Protein AF-0000000065997116 (afdb_homodimer)

Radius of gyration: 37.15 Å; Cα contacts (8 Å, |Δi|>4): 1733; chains: 2; bounding box: 70×119×76 Å

Nearest PDB structures (foldseek):
  5eg1-assembly1_B  TM=9.580E-01  e=3.374E-72  Escherichia coli
  8px9-assembly1_B  TM=9.576E-01  e=9.985E-71  Escherichia coli
  8px9-assembly1_A  TM=9.586E-01  e=5.080E-69  Escherichia coli
  7wiw-assembly1_A  TM=8.448E-01  e=1.495E-23  Mycobacterium tuberculosis H37Rv
  7zdk-assembly1_C  TM=7.207E-01  e=1.790E-24  Escherichia coli K-12

Sequence (1160 aa):
MERKQKNSLFNYIYSLMDVRGKFLFFSMLFITSLSSIIISISPLILAKITDLLSGSLSNFSYEYLVLLACLYMFCVISNKASVFLFMILQSSLRINMQKKMSLKYLRELYNENITNLSKNNAGYTTQSLNQASNDIYILVRNVSQNILSPVIQLISTIVVVLSTKDWFSAGVFFLYILVFVIFNTRLTGSLASLRKHSMDITLNSYSLLSDTVDNMIAAKKNNALRLISERYEDALTQENNAQKKYWLLSSKVLLLNSLLAVILFGSVFIYNILGVLNGVVSIGHFIMITSYIILLSTPVENIGALLSEIRQSMSSLAGFIQRHAENKATSPSIPFLNMERKLNLSIRELSFSYSDDKKILNSVSLDLFTGKMYSLTGPSGSGKSTLVKIISGYYKNYFGDIYLNDISLRNISDEDLNDAIYYLTQDDYIFMDTLRFNLRLANYDASENEIFKVLKLANLSVVNNEPVSLDTHLINRGNNYSGGQKQRISLARLFLRKPAIIIIDEATSALDYINESEILSSIRTHFPDALIINISHRINLLECSDCVYVLNEGNIVASGHFRDLMVSNEYISGLASVTEMERKQKNSLFNYIYSLMDVRGKFLFFSMLFITSLSSIIISISPLILAKITDLLSGSLSNFSYEYLVLLACLYMFCVISNKASVFLFMILQSSLRINMQKKMSLKYLRELYNENITNLSKNNAGYTTQSLNQASNDIYILVRNVSQNILSPVIQLISTIVVVLSTKDWFSAGVFFLYILVFVIFNTRLTGSLASLRKHSMDITLNSYSLLSDTVDNMIAAKKNNALRLISERYEDALTQENNAQKKYWLLSSKVLLLNSLLAVILFGSVFIYNILGVLNGVVSIGHFIMITSYIILLSTPVENIGALLSEIRQSMSSLAGFIQRHAENKATSPSIPFLNMERKLNLSIRELSFSYSDDKKILNSVSLDLFTGKMYSLTGPSGSGKSTLVKIISGYYKNYFGDIYLNDISLRNISDEDLNDAIYYLTQDDYIFMDTLRFNLRLANYDASENEIFKVLKLANLSVVNNEPVSLDTHLINRGNNYSGGQKQRISLARLFLRKPAIIIIDEATSALDYINESEILSSIRTHFPDALIINISHRINLLECSDCVYVLNEGNIVASGHFRDLMVSNEYISGLASVTE

Foldseek 3Di:
DVVVLQVVLVVVLVVLADPVLVVLLVVLLVLLLVLLLLLLCLLVLQLVLVCLVVCVDVDNDPVVNVVSVVSNVVSVVSNVVSVVSNVVSLVVSLVSSLVSVVVVLVVLLVQFALVVVVVDDPQLSVVLSVLLSVLSSLCSPCVRNLPSSLVSNLVSNLVVLVVVVNPLLSVLSVVLVVCLVVLLVVLLVVLLVLVLVLVVLVSVLSVLVVVCVVCVVVCVVVVPPVVSVVVSVVSVVVSVVSVVVSVVSVVVSLVVSLVSLCVSLVVVLVVVVVCVVVVNDPPSSSSSSVVSSVVSNPSSSCVSVSSSSSSNSSVSNSVVVVVSVVRRDPQQAPPPPPPDLWWKKWFFQKWDDPDPPDILAGGETDTFGWLFEEEEEEDPSLCVVVVVCVQLPSDDPIPGFMDTPNHTPSNHDNVVSCLAEQEQEQQQDDDQFFLLVLLCVLPVPDDPVLLCVLCVLLVNQDDPNDGDDRRDGQHDSSPVDDSSNSLSSSSSSCLVSSHQEYEAECSCVVPDPVSVVSNVVSVCVSNSGHTYYYYDLDLVSLQPGQKYFYGGSNYTDDMDHLVVCCPVPPVSVVSVVVVD/DVVVLVVVLVVVLVVLADPVLVVLLVVLLVLLLVLLLLLLCLLVLQLVLVCLVVCVDVDNDPVVNVVSVVSNVVSVVSNVVSVVSNVVSLVVNLVSSLVSVVVVLVVLLVQFALVVVVVDDPQLSVVLSVLLSVLSSLCSPCVRNLPSSLVSNLVSNLVVLVVVVNPLLSVLSVVLVVCLVVLLVVLLVVLLVLVLVLVVLVSVLSVLVVVCVVCVVVCVVVVPPVVSVVVSVVSVVVSVVSVVVSVVSVVVSLVVSLVSLCVSLVVVLVVVVVCVVVVNDPPSSSSSSVVSSVVSNPSSSCVSVSSSSSSNSSVSNSVVVVVSVVRRDPQQAPDDCVPDLWWKKWFFQKWDDPDPPDILAGGETDTFGWLFEEEEEEDPSLCVVVVVCVQLPSDDPIPGFMDTPNHTPSNHDNVVSCLAEQEQEQQQDDDQFFLLVLLCVLPVPDDPVLLCVLCVLLVNQDDPNDGDDRRDTQHDSNPVDDSSNSLSSSSSSCLVSSHQEYEAECSCVVPDPVSVVSNVVSVCVSSSGHGYYYYDLDPVSLQPGQKYFYGGSNYGDDMDRLVVCCPVPDVSVVSVVVVD

Solvent-accessible surface area (backbone atoms only — not comparable to full-atom values): 58710 Å² total; per-residue (Å²): 110,72,62,64,50,45,54,51,45,52,50,48,56,51,66,45,38,51,76,70,36,49,50,38,51,53,50,41,51,47,45,39,49,52,27,24,46,44,46,42,47,32,33,57,42,51,13,54,52,44,23,46,72,71,54,72,41,83,81,77,46,73,67,58,52,54,50,43,53,52,52,38,51,47,27,53,51,47,36,51,52,35,51,36,52,38,52,55,38,50,49,56,41,47,49,52,32,44,48,48,47,54,53,50,48,51,52,47,58,64,43,33,42,56,68,58,53,70,67,55,49,31,54,55,53,44,50,51,49,51,47,41,45,49,25,52,46,47,49,60,48,41,46,49,56,56,42,47,24,47,52,46,24,53,53,39,37,38,52,55,37,46,72,71,72,38,61,65,54,27,48,48,55,50,47,48,51,52,51,48,52,54,52,39,59,58,52,24,51,58,45,21,52,37,44,48,53,28,49,52,43,44,52,49,39,47,49,53,48,26,44,45,53,69,35,39,66,56,33,51,51,33,65,22,58,67,62,55,48,50,57,49,48,52,41,45,50,54,31,43,53,36,44,50,55,38,50,51,52,51,36,47,51,44,46,51,52,44,49,51,48,51,52,52,51,46,50,44,52,53,50,40,54,54,28,38,76,73,64,76,39,52,72,12,55,42,49,21,53,52,45,48,50,61,66,50,51,60,55,60,60,51,37,50,63,47,50,19,48,45,51,33,30,50,50,51,41,42,50,56,50,48,62,53,60,72,38,58,57,83,65,60,66,43,79,59,67,85,67,62,61,66,42,30,42,40,37,43,45,28,27,34,46,92,50,96,82,49,73,44,31,53,52,34,64,48,79,46,50,47,45,37,37,36,25,42,30,60,57,74,85,14,34,66,68,58,52,53,35,38,75,67,61,57,50,82,81,55,46,61,46,44,23,51,61,89,40,50,56,84,52,40,17,66,65,44,47,29,54,36,35,41,77,41,49,64,70,74,78,49,57,67,36,29,45,46,59,58,45,28,36,41,32,78,80,64,47,69,68,56,50,53,52,28,24,49,74,37,68,49,47,52,51,95,89,30,72,60,54,55,74,43,68,33,39,74,72,29,65,83,46,53,72,51,55,46,42,26,51,54,45,22,25,48,62,63,47,64,40,20,28,40,34,35,43,49,45,46,68,70,40,41,69,71,55,36,55,50,50,54,50,48,49,45,68,74,39,55,47,24,19,34,40,35,38,50,88,48,64,63,60,39,61,71,24,70,30,31,36,31,31,48,83,15,27,74,78,46,73,41,42,45,76,62,35,40,75,74,32,69,68,48,28,50,56,51,54,62,52,103,110,70,63,63,50,44,54,52,45,53,50,48,57,52,66,46,38,51,76,68,36,48,51,38,50,53,49,39,51,46,42,40,51,52,29,22,46,45,45,43,48,32,36,58,43,50,13,54,52,44,24,45,72,70,56,73,40,83,80,77,45,73,68,58,51,53,51,44,51,50,51,38,49,47,26,54,52,46,38,50,52,35,53,36,52,36,50,53,39,48,50,56,41,47,49,52,32,43,49,48,47,53,54,50,48,52,53,49,59,63,43,32,44,56,69,58,54,70,68,55,48,32,55,56,53,44,52,50,49,52,48,42,46,48,26,51,44,46,48,60,48,42,46,48,56,57,43,45,23,48,52,45,23,52,53,40,37,38,53,53,38,46,73,71,70,38,62,66,55,27,48,47,53,49,47,48,52,52,51,48,52,55,51,39,60,59,52,26,51,59,46,20,52,37,44,49,54,29,48,53,43,44,51,49,41,47,49,52,48,28,45,46,51,68,35,39,67,55,34,51,52,35,66,21,60,67,60,56,48,51,56,50,49,52,41,45,50,54,32,43,53,36,44,49,54,37,50,53,52,50,37,50,50,44,44,52,52,45,50,50,47,52,54,52,50,46,50,44,51,54,50,39,54,54,28,38,75,73,64,75,40,52,72,13,56,41,48,21,54,51,44,46,50,59,65,51,51,58,55,59,61,50,38,51,64,47,49,19,48,45,50,34,30,51,49,52,40,43,50,56,50,50,62,52,62,71,38,58,56,82,65,60,61,50,62,79,69,78,60,60,62,64,40,30,42,38,36,44,44,30,26,35,47,94,50,96,83,49,74,45,31,53,53,34,64,49,80,46,52,47,45,37,38,36,25,42,32,58,58,73,86,14,34,67,69,58,52,52,35,38,76,66,61,58,49,80,82,56,46,61,48,45,23,51,63,89,41,49,55,85,52,44,14,68,65,46,46,29,55,36,36,42,76,42,49,64,71,74,78,46,57,66,37,27,45,47,58,59,45,28,36,39,32,78,79,62,47,69,68,56,50,53,53,28,25,50,73,37,67,49,46,51,52,93,89,31,73,59,53,55,74,42,68,32,39,71,72,29,64,83,46,53,73,52,54,44,42,28,51,56,46,21,25,49,62,62,47,63,40,20,29,39,35,35,44,50,45,46,68,70,39,42,70,70,55,37,54,50,49,53,49,48,49,48,69,74,39,55,46,23,19,33,40,34,37,50,89,48,63,62,60,39,61,72,24,70,30,32,37,33,31,48,82,13,29,73,78,46,73,39,40,46,76,62,35,41,75,73,32,67,68,48,31,50,56,49,53,62,54,103

InterPro domains:
  IPR003439 ABC transporter-like, ATP-binding domain [PF00005] (361-509)
  IPR003439 ABC transporter-like, ATP-binding domain [PS50893] (345-578)
  IPR003593 AAA+ ATPase domain [SM00382] (370-555)
  IPR011527 ABC transporter type 1, transmembrane domain [PF00664] (29-300)
  IPR011527 ABC transporter type 1, transmembrane domain [PS50929] (28-312)
  IPR017871 ABC transporter-like, conserved site [PS00211] (481-495)
  IPR027417 P-loop containing nucleoside triphosphate hydrolase [G3DSA:3.40.50.300] (336-580)
  IPR027417 P-loop containing nucleoside triphosphate hydrolase [SSF52540] (340-574)
  IPR036640 ABC transporter type 1, transmembrane domain superfamily [G3DSA:1.20.1560.10] (1-322)
  IPR036640 ABC transporter type 1, transmembrane domain superfamily [SSF90123] (21-494)
  IPR039421 Type 1 protein exporter [PTHR43394] (10-571)

Structure (mmCIF, N/CA/C/O backbone):
data_AF-0000000065997116-model_v1
#
loop_
_entity.id
_entity.type
_entity.pdbx_description
1 polymer 'Microcin-J25 export ATP-binding/permease protein McjD'
#
loop_
_atom_site.group_PDB
_atom_site.id
_atom_site.type_symbol
_atom_site.label_atom_id
_atom_site.label_alt_id
_atom_site.label_comp_id
_atom_site.label_asym_id
_atom_site.label_entity_id
_atom_site.label_seq_id
_atom_site.pdbx_PDB_ins_code
_atom_site.Cartn_x
_atom_site.Cartn_y
_atom_site.Cartn_z
_atom_site.occupancy
_atom_site.B_iso_or_equiv
_atom_site.auth_seq_id
_atom_site.auth_comp_id
_atom_site.auth_asym_id
_atom_site.auth_atom_id
_atom_site.pdbx_PDB_model_num
ATOM 1 N N . MET A 1 1 ? -11.977 -22.016 19.656 1 42.31 1 MET A N 1
ATOM 2 C CA . MET A 1 1 ? -11.719 -20.672 19.156 1 42.31 1 MET A CA 1
ATOM 3 C C . MET A 1 1 ? -11.445 -20.688 17.656 1 42.31 1 MET A C 1
ATOM 5 O O . MET A 1 1 ? -11.977 -19.844 16.922 1 42.31 1 MET A O 1
ATOM 9 N N . GLU A 1 2 ? -10.695 -21.781 17.266 1 50.84 2 GLU A N 1
ATOM 10 C CA . GLU A 1 2 ? -10.352 -21.844 15.852 1 50.84 2 GLU A CA 1
ATOM 11 C C . GLU A 1 2 ? -11.57 -22.234 15.008 1 50.84 2 GLU A C 1
ATOM 13 O O . GLU A 1 2 ? -11.75 -21.734 13.898 1 50.84 2 GLU A O 1
ATOM 18 N N . ARG A 1 3 ? -12.523 -23.031 15.594 1 48.16 3 ARG A N 1
ATOM 19 C CA . ARG A 1 3 ? -13.703 -23.469 14.852 1 48.16 3 ARG A CA 1
ATOM 20 C C . ARG A 1 3 ? -14.703 -22.312 14.695 1 48.16 3 ARG A C 1
ATOM 22 O O . ARG A 1 3 ? -15.305 -22.156 13.633 1 48.16 3 ARG A O 1
ATOM 29 N N . LYS A 1 4 ? -14.938 -21.641 15.719 1 53.38 4 LYS A N 1
ATOM 30 C CA . LYS A 1 4 ? -15.859 -20.5 15.68 1 53.38 4 LYS A CA 1
ATOM 31 C C . LYS A 1 4 ? -15.383 -19.438 14.711 1 53.38 4 LYS A C 1
ATOM 33 O O . LYS A 1 4 ? -16.188 -18.828 13.992 1 53.38 4 LYS A O 1
ATOM 38 N N . GLN A 1 5 ? -14.016 -19.312 14.648 1 59.69 5 GLN A N 1
ATOM 39 C CA . GLN A 1 5 ? -13.438 -18.359 13.719 1 59.69 5 GLN A CA 1
ATOM 40 C C . GLN A 1 5 ? -13.602 -18.812 12.273 1 59.69 5 GLN A C 1
ATOM 42 O O . GLN A 1 5 ? -13.828 -18 11.383 1 59.69 5 GLN A O 1
ATOM 47 N N . LYS A 1 6 ? -13.711 -20.062 12.172 1 58.47 6 LYS A N 1
ATOM 48 C CA . LYS A 1 6 ? -13.844 -20.656 10.836 1 58.47 6 LYS A CA 1
ATOM 49 C C . LYS A 1 6 ? -15.266 -20.5 10.312 1 58.47 6 LYS A C 1
ATOM 51 O O . LYS A 1 6 ? -15.469 -20.172 9.141 1 58.47 6 LYS A O 1
ATOM 56 N N . ASN A 1 7 ? -16.062 -20.812 11.109 1 59.94 7 ASN A N 1
ATOM 57 C CA . ASN A 1 7 ? -17.469 -20.672 10.719 1 59.94 7 ASN A CA 1
ATOM 58 C C . ASN A 1 7 ? -17.812 -19.219 10.398 1 59.94 7 ASN A C 1
ATOM 60 O O . ASN A 1 7 ? -18.562 -18.953 9.461 1 59.94 7 ASN A O 1
ATOM 64 N N . SER A 1 8 ? -17.156 -18.438 11.125 1 70.44 8 SER A N 1
ATOM 65 C CA . SER A 1 8 ? -17.406 -17.016 10.891 1 70.44 8 SER A CA 1
ATOM 66 C C . SER A 1 8 ? -16.828 -16.562 9.555 1 70.44 8 SER A C 1
ATOM 68 O O . SER A 1 8 ? -17.438 -15.773 8.836 1 70.44 8 SER A O 1
ATOM 70 N N . LEU A 1 9 ? -15.758 -17.297 9.188 1 78.06 9 LEU A N 1
ATOM 71 C CA . LEU A 1 9 ? -15.109 -16.938 7.93 1 78.06 9 LEU A CA 1
ATOM 72 C C . LEU A 1 9 ? -15.922 -17.422 6.738 1 78.06 9 LEU A C 1
ATOM 74 O O . LEU A 1 9 ? -16.125 -16.672 5.77 1 78.06 9 LEU A O 1
ATOM 78 N N . PHE A 1 10 ? -16.422 -18.625 6.875 1 77.94 10 PHE A N 1
ATOM 79 C CA . PHE A 1 10 ? -17.219 -19.188 5.789 1 77.94 10 PHE A CA 1
ATOM 80 C C . PHE A 1 10 ? -18.516 -18.406 5.605 1 77.94 10 PHE A C 1
ATOM 82 O O . PHE A 1 10 ? -18.938 -18.156 4.477 1 77.94 10 PHE A O 1
ATOM 89 N N . ASN A 1 11 ? -19.031 -18.047 6.707 1 77.56 11 ASN A N 1
ATOM 90 C CA . ASN A 1 11 ? -20.25 -17.25 6.645 1 77.56 11 ASN A CA 1
ATOM 91 C C . ASN A 1 11 ? -20.016 -15.875 6.039 1 77.56 11 ASN A C 1
ATOM 93 O O . ASN A 1 11 ? -20.844 -15.359 5.297 1 77.56 11 ASN A O 1
ATOM 97 N N . TYR A 1 12 ? -18.875 -15.445 6.309 1 81.19 12 TYR A N 1
ATOM 98 C CA . TYR A 1 12 ? -18.531 -14.148 5.746 1 81.19 12 TYR A CA 1
ATOM 99 C C . TYR A 1 12 ? -18.344 -14.242 4.238 1 81.19 12 TYR A C 1
ATOM 101 O O . TYR A 1 12 ? -18.875 -13.422 3.486 1 81.19 12 TYR A O 1
ATOM 109 N N . ILE A 1 13 ? -17.688 -15.258 3.842 1 82.5 13 ILE A N 1
ATOM 110 C CA . ILE A 1 13 ? -17.438 -15.438 2.414 1 82.5 13 ILE A CA 1
ATOM 111 C C . ILE A 1 13 ? -18.766 -15.703 1.696 1 82.5 13 ILE A C 1
ATOM 113 O O . ILE A 1 13 ? -19 -15.188 0.603 1 82.5 13 ILE A O 1
ATOM 117 N N . TYR A 1 14 ? -19.547 -16.438 2.428 1 81.69 14 TYR A N 1
ATOM 118 C CA . TYR A 1 14 ? -20.859 -16.766 1.867 1 81.69 14 TYR A CA 1
ATOM 119 C C . TYR A 1 14 ? -21.734 -15.531 1.771 1 81.69 14 TYR A C 1
ATOM 121 O O . TYR A 1 14 ? -22.531 -15.391 0.839 1 81.69 14 TYR A O 1
ATOM 129 N N . SER A 1 15 ? -21.562 -14.633 2.639 1 82.75 15 SER A N 1
ATOM 130 C CA . SER A 1 15 ? -22.359 -13.414 2.645 1 82.75 15 SER A CA 1
ATOM 131 C C . SER A 1 15 ? -21.922 -12.461 1.532 1 82.75 15 SER A C 1
ATOM 133 O O . SER A 1 15 ? -22.688 -11.602 1.109 1 82.75 15 SER A O 1
ATOM 135 N N . LEU A 1 16 ? -20.703 -12.664 1.066 1 85.44 16 LEU A N 1
ATOM 136 C CA . LEU A 1 16 ? -20.188 -11.805 0.005 1 85.44 16 LEU A CA 1
ATOM 137 C C . LEU A 1 16 ? -20.719 -12.242 -1.354 1 85.44 16 LEU A C 1
ATOM 139 O O . LEU A 1 16 ? -20.594 -11.516 -2.342 1 85.44 16 LEU A O 1
ATOM 143 N N . MET A 1 17 ? -21.312 -13.438 -1.32 1 86.94 17 MET A N 1
ATOM 144 C CA . MET A 1 17 ? -21.797 -13.977 -2.588 1 86.94 17 MET A CA 1
ATOM 145 C C . MET A 1 17 ? -23.297 -13.719 -2.742 1 86.94 17 MET A C 1
ATOM 147 O O . MET A 1 17 ? -24.078 -14.055 -1.853 1 86.94 17 MET A O 1
ATOM 151 N N . ASP A 1 18 ? -23.672 -13.062 -3.752 1 84.69 18 ASP A N 1
ATOM 152 C CA . ASP A 1 18 ? -25.078 -12.898 -4.078 1 84.69 18 ASP A CA 1
ATOM 153 C C . ASP A 1 18 ? -25.656 -14.188 -4.664 1 84.69 18 ASP A C 1
ATOM 155 O O . ASP A 1 18 ? -24.969 -15.203 -4.742 1 84.69 18 ASP A O 1
ATOM 159 N N . VAL A 1 19 ? -26.938 -14.203 -5.078 1 85 19 VAL A N 1
ATOM 160 C CA . VAL A 1 19 ? -27.594 -15.375 -5.637 1 85 19 VAL A CA 1
ATOM 161 C C . VAL A 1 19 ? -26.859 -15.828 -6.898 1 85 19 VAL A C 1
ATOM 163 O O . VAL A 1 19 ? -26.609 -17.016 -7.086 1 85 19 VAL A O 1
ATOM 166 N N . ARG A 1 20 ? -26.5 -14.938 -7.688 1 86.19 20 ARG A N 1
ATOM 167 C CA . ARG A 1 20 ? -25.734 -15.258 -8.898 1 86.19 20 ARG A CA 1
ATOM 168 C C . ARG A 1 20 ? -24.359 -15.797 -8.547 1 86.19 20 ARG A C 1
ATOM 170 O O . ARG A 1 20 ? -23.859 -16.703 -9.211 1 86.19 20 ARG A O 1
ATOM 177 N N . GLY A 1 21 ? -23.781 -15.227 -7.484 1 88.12 21 GLY A N 1
ATOM 178 C CA . GLY A 1 21 ? -22.484 -15.68 -7.039 1 88.12 21 GLY A CA 1
ATOM 179 C C . GLY A 1 21 ? -22.5 -17.094 -6.492 1 88.12 21 GLY A C 1
ATOM 180 O O . GLY A 1 21 ? -21.578 -17.875 -6.754 1 88.12 21 GLY A O 1
ATOM 181 N N . LYS A 1 22 ? -23.562 -17.422 -5.809 1 88.5 22 LYS A N 1
ATOM 182 C CA . LYS A 1 22 ? -23.672 -18.781 -5.281 1 88.5 22 LYS A CA 1
ATOM 183 C C . LYS A 1 22 ? -23.812 -19.797 -6.41 1 88.5 22 LYS A C 1
ATOM 185 O O . LYS A 1 22 ? -23.234 -20.875 -6.352 1 88.5 22 LYS A O 1
ATOM 190 N N . PHE A 1 23 ? -24.562 -19.328 -7.391 1 90.19 23 PHE A N 1
ATOM 191 C CA . PHE A 1 23 ? -24.719 -20.188 -8.547 1 90.19 23 PHE A CA 1
ATOM 192 C C . PHE A 1 23 ? -23.375 -20.406 -9.25 1 90.19 23 PHE A C 1
ATOM 194 O O . PHE A 1 23 ? -23.047 -21.531 -9.648 1 90.19 23 PHE A O 1
ATOM 201 N N . LEU A 1 24 ? -22.641 -19.344 -9.352 1 90.5 24 LEU A N 1
ATOM 202 C CA . LEU A 1 24 ? -21.328 -19.438 -9.992 1 90.5 24 LEU A CA 1
ATOM 203 C C . LEU A 1 24 ? -20.391 -20.312 -9.172 1 90.5 24 LEU A C 1
ATOM 205 O O . LEU A 1 24 ? -19.609 -21.078 -9.734 1 90.5 24 LEU A O 1
ATOM 209 N N . PHE A 1 25 ? -20.516 -20.219 -7.949 1 89.19 25 PHE A N 1
ATOM 210 C CA . PHE A 1 25 ? -19.656 -20.984 -7.055 1 89.19 25 PHE A CA 1
ATOM 211 C C . PHE A 1 25 ? -19.938 -22.469 -7.156 1 89.19 25 PHE A C 1
ATOM 213 O O . PHE A 1 25 ? -19.016 -23.281 -7.34 1 89.19 25 PHE A O 1
ATOM 220 N N . PHE A 1 26 ? -21.188 -22.891 -7.145 1 88.94 26 PHE A N 1
ATOM 221 C CA . PHE A 1 26 ? -21.547 -24.297 -7.199 1 88.94 26 PHE A CA 1
ATOM 222 C C . PHE A 1 26 ? -21.328 -24.859 -8.602 1 88.94 26 PHE A C 1
ATOM 224 O O . PHE A 1 26 ? -20.969 -26.031 -8.758 1 88.94 26 PHE A O 1
ATOM 231 N N . SER A 1 27 ? -21.516 -23.969 -9.539 1 90.88 27 SER A N 1
ATOM 232 C CA . SER A 1 27 ? -21.25 -24.391 -10.906 1 90.88 27 SER A CA 1
ATOM 233 C C . SER A 1 27 ? -19.75 -24.656 -11.109 1 90.88 27 SER A C 1
ATOM 235 O O . SER A 1 27 ? -19.375 -25.609 -11.812 1 90.88 27 SER A O 1
ATOM 237 N N . MET A 1 28 ? -19 -23.859 -10.484 1 90.25 28 MET A N 1
ATOM 238 C CA . MET A 1 28 ? -17.547 -24.047 -10.578 1 90.25 28 MET A CA 1
ATOM 239 C C . MET A 1 28 ? -17.125 -25.359 -9.914 1 90.25 28 MET A C 1
ATOM 241 O O . MET A 1 28 ? -16.328 -26.109 -10.469 1 90.25 28 MET A O 1
ATOM 245 N N . LEU A 1 29 ? -17.688 -25.641 -8.781 1 89.62 29 LEU A N 1
ATOM 246 C CA . LEU A 1 29 ? -17.359 -26.875 -8.055 1 89.62 29 LEU A CA 1
ATOM 247 C C . LEU A 1 29 ? -17.828 -28.094 -8.828 1 89.62 29 LEU A C 1
ATOM 249 O O . LEU A 1 29 ? -17.141 -29.109 -8.883 1 89.62 29 LEU A O 1
ATOM 253 N N . PHE A 1 30 ? -18.938 -27.906 -9.445 1 91.5 30 PHE A N 1
ATOM 254 C CA . PHE A 1 30 ? -19.5 -29.016 -10.203 1 91.5 30 PHE A CA 1
ATOM 255 C C . PHE A 1 30 ? -18.672 -29.328 -11.438 1 91.5 30 PHE A C 1
ATOM 257 O O . PHE A 1 30 ? -18.359 -30.484 -11.711 1 91.5 30 PHE A O 1
ATOM 264 N N . ILE A 1 31 ? -18.297 -28.312 -12.094 1 91.62 31 ILE A N 1
ATOM 265 C CA . ILE A 1 31 ? -17.547 -28.5 -13.328 1 91.62 31 ILE A CA 1
ATOM 266 C C . ILE A 1 31 ? -16.172 -29.094 -13 1 91.62 31 ILE A C 1
ATOM 268 O O . ILE A 1 31 ? -15.688 -29.984 -13.711 1 91.62 31 ILE A O 1
ATOM 272 N N . THR A 1 32 ? -15.578 -28.656 -11.938 1 88.38 32 THR A N 1
ATOM 273 C CA . THR A 1 32 ? -14.258 -29.156 -11.562 1 88.38 32 THR A CA 1
ATOM 274 C C . THR A 1 32 ? -14.344 -30.594 -11.094 1 88.38 32 THR A C 1
ATOM 276 O O . THR A 1 32 ? -13.484 -31.422 -11.43 1 88.38 32 THR A O 1
ATOM 279 N N . SER A 1 33 ? -15.367 -30.938 -10.367 1 90.5 33 SER A N 1
ATOM 280 C CA . SER A 1 33 ? -15.547 -32.312 -9.883 1 90.5 33 SER A CA 1
ATOM 281 C C . SER A 1 33 ? -15.82 -33.281 -11.031 1 90.5 33 SER A C 1
ATOM 283 O O . SER A 1 33 ? -15.219 -34.344 -11.102 1 90.5 33 SER A O 1
ATOM 285 N N . LEU A 1 34 ? -16.641 -32.781 -11.914 1 91.19 34 LEU A N 1
ATOM 286 C CA . LEU A 1 34 ? -16.984 -33.625 -13.047 1 91.19 34 LEU A CA 1
ATOM 287 C C . LEU A 1 34 ? -15.781 -33.875 -13.953 1 91.19 34 LEU A C 1
ATOM 289 O O . LEU A 1 34 ? -15.555 -34.969 -14.422 1 91.19 34 LEU A O 1
ATOM 293 N N . SER A 1 35 ? -15.055 -32.844 -14.125 1 90.44 35 SER A N 1
ATOM 294 C CA . SER A 1 35 ? -13.883 -32.938 -14.977 1 90.44 35 SER A CA 1
ATOM 295 C C . SER A 1 35 ? -12.82 -33.844 -14.352 1 90.44 35 SER A C 1
ATOM 297 O O . SER A 1 35 ? -12.133 -34.594 -15.047 1 90.44 35 SER A O 1
ATOM 299 N N . SER A 1 36 ? -12.703 -33.781 -13.016 1 88.62 36 SER A N 1
ATOM 300 C CA . SER A 1 36 ? -11.734 -34.625 -12.32 1 88.62 36 SER A CA 1
ATOM 301 C C . SER A 1 36 ? -12.109 -36.094 -12.398 1 88.62 36 SER A C 1
ATOM 303 O O . SER A 1 36 ? -11.242 -36.969 -12.562 1 88.62 36 SER A O 1
ATOM 305 N N . ILE A 1 37 ? -13.344 -36.375 -12.367 1 91.38 37 ILE A N 1
ATOM 306 C CA . ILE A 1 37 ? -13.812 -37.75 -12.453 1 91.38 37 ILE A CA 1
ATOM 307 C C . ILE A 1 37 ? -13.594 -38.281 -13.867 1 91.38 37 ILE A C 1
ATOM 309 O O . ILE A 1 37 ? -13.102 -39.406 -14.047 1 91.38 37 ILE A O 1
ATOM 313 N N . ILE A 1 38 ? -13.875 -37.469 -14.836 1 91.19 38 ILE A N 1
ATOM 314 C CA . ILE A 1 38 ? -13.773 -37.875 -16.234 1 91.19 38 ILE A CA 1
ATOM 315 C C . ILE A 1 38 ? -12.312 -38.156 -16.594 1 91.19 38 ILE A C 1
ATOM 317 O O . ILE A 1 38 ? -11.992 -39.156 -17.234 1 91.19 38 ILE A O 1
ATOM 321 N N . ILE A 1 39 ? -11.398 -37.344 -16.094 1 87.12 39 ILE A N 1
ATOM 322 C CA . ILE A 1 39 ? -9.984 -37.469 -16.438 1 87.12 39 ILE A CA 1
ATOM 323 C C . ILE A 1 39 ? -9.398 -38.688 -15.758 1 87.12 39 ILE A C 1
ATOM 325 O O . ILE A 1 39 ? -8.492 -39.344 -16.297 1 87.12 39 ILE A O 1
ATOM 329 N N . SER A 1 40 ? -9.961 -39.062 -14.625 1 89.06 40 SER A N 1
ATOM 330 C CA . SER A 1 40 ? -9.469 -40.219 -13.891 1 89.06 40 SER A CA 1
ATOM 331 C C . SER A 1 40 ? -9.812 -41.5 -14.602 1 89.06 40 SER A C 1
ATOM 333 O O . SER A 1 40 ? -9.203 -42.562 -14.336 1 89.06 40 SER A O 1
ATOM 335 N N . ILE A 1 41 ? -10.711 -41.438 -15.531 1 91.56 41 ILE A N 1
ATOM 336 C CA . ILE A 1 41 ? -11.109 -42.656 -16.266 1 91.56 41 ILE A CA 1
ATOM 337 C C . ILE A 1 41 ? -10.211 -42.844 -17.484 1 91.56 41 ILE A C 1
ATOM 339 O O . ILE A 1 41 ? -10.125 -43.938 -18.031 1 91.56 41 ILE A O 1
ATOM 343 N N . SER A 1 42 ? -9.422 -41.844 -17.844 1 89.56 42 SER A N 1
ATOM 344 C CA . SER A 1 42 ? -8.656 -41.875 -19.078 1 89.56 42 SER A CA 1
ATOM 345 C C . SER A 1 42 ? -7.578 -42.938 -19.062 1 89.56 42 SER A C 1
ATOM 347 O O . SER A 1 42 ? -7.371 -43.656 -20.047 1 89.56 42 SER A O 1
ATOM 349 N N . PRO A 1 43 ? -6.883 -43.156 -17.922 1 88 43 PRO A N 1
ATOM 350 C CA . PRO A 1 43 ? -5.863 -44.219 -17.938 1 88 43 PRO A CA 1
ATOM 351 C C . PRO A 1 43 ? -6.457 -45.594 -18.109 1 88 43 PRO A C 1
ATOM 353 O O . PRO A 1 43 ? -5.805 -46.469 -18.672 1 88 43 PRO A O 1
ATOM 356 N N . LEU A 1 44 ? -7.688 -45.844 -17.672 1 89.94 44 LEU A N 1
ATOM 357 C CA . LEU A 1 44 ? -8.352 -47.125 -17.875 1 89.94 44 LEU A CA 1
ATOM 358 C C . LEU A 1 44 ? -8.625 -47.375 -19.359 1 89.94 44 LEU A C 1
ATOM 360 O O . LEU A 1 44 ? -8.477 -48.5 -19.844 1 89.94 44 LEU A O 1
ATOM 364 N N . ILE A 1 45 ? -9.016 -46.312 -20 1 90.81 45 ILE A N 1
ATOM 365 C CA . ILE A 1 45 ? -9.273 -46.406 -21.438 1 90.81 45 ILE A CA 1
ATOM 366 C C . ILE A 1 45 ? -7.969 -46.688 -22.172 1 90.81 45 ILE A C 1
ATOM 368 O O . ILE A 1 45 ? -7.938 -47.5 -23.094 1 90.81 45 ILE A O 1
ATOM 372 N N . LEU A 1 46 ? -6.906 -46.094 -21.703 1 89.81 46 LEU A N 1
ATOM 373 C CA . LEU A 1 46 ? -5.594 -46.344 -22.297 1 89.81 46 LEU A CA 1
ATOM 374 C C . LEU A 1 46 ? -5.152 -47.781 -22.094 1 89.81 46 LEU A C 1
ATOM 376 O O . LEU A 1 46 ? -4.512 -48.375 -22.953 1 89.81 46 LEU A O 1
ATOM 380 N N . ALA A 1 47 ? -5.457 -48.312 -20.984 1 89.44 47 ALA A N 1
ATOM 381 C CA . ALA A 1 47 ? -5.133 -49.688 -20.672 1 89.44 47 ALA A CA 1
ATOM 382 C C . ALA A 1 47 ? -5.828 -50.656 -21.641 1 89.44 47 ALA A C 1
ATOM 384 O O . ALA A 1 47 ? -5.207 -51.594 -22.156 1 89.44 47 ALA A O 1
ATOM 385 N N . LYS A 1 48 ? -7.094 -50.406 -21.891 1 88.44 48 LYS A N 1
ATOM 386 C CA . LYS A 1 48 ? -7.863 -51.25 -22.781 1 88.44 48 LYS A CA 1
ATOM 387 C C . LYS A 1 48 ? -7.352 -51.156 -24.219 1 88.44 48 LYS A C 1
ATOM 389 O O . LYS A 1 48 ? -7.309 -52.156 -24.938 1 88.44 48 LYS A O 1
ATOM 394 N N . ILE A 1 49 ? -6.949 -50 -24.562 1 89 49 ILE A N 1
ATOM 395 C CA . ILE A 1 49 ? -6.391 -49.812 -25.891 1 89 49 ILE A CA 1
ATOM 396 C C . ILE A 1 49 ? -5.09 -50.594 -26.031 1 89 49 ILE A C 1
ATOM 398 O O . ILE A 1 49 ? -4.879 -51.281 -27.031 1 89 49 ILE A O 1
ATOM 402 N N . THR A 1 50 ? -4.266 -50.531 -25.016 1 87 50 THR A N 1
ATOM 403 C CA . THR A 1 50 ? -2.969 -51.219 -25.047 1 87 50 THR A CA 1
ATOM 404 C C . THR A 1 50 ? -3.145 -52.719 -25.047 1 87 50 THR A C 1
ATOM 406 O O . THR A 1 50 ? -2.432 -53.438 -25.766 1 87 50 THR A O 1
ATOM 409 N N . ASP A 1 51 ? -4.066 -53.188 -24.281 1 87.38 51 ASP A N 1
ATOM 410 C CA . ASP A 1 51 ? -4.309 -54.625 -24.234 1 87.38 51 ASP A CA 1
ATOM 411 C C . ASP A 1 51 ? -4.848 -55.125 -25.562 1 87.38 51 ASP A C 1
ATOM 413 O O . ASP A 1 51 ? -4.52 -56.25 -26 1 87.38 51 ASP A O 1
ATOM 417 N N . LEU A 1 52 ? -5.691 -54.312 -26.219 1 86.12 52 LEU A N 1
ATOM 418 C CA . LEU A 1 52 ? -6.215 -54.688 -27.531 1 86.12 52 LEU A CA 1
ATOM 419 C C . LEU A 1 52 ? -5.102 -54.75 -28.578 1 86.12 52 LEU A C 1
ATOM 421 O O . LEU A 1 52 ? -5.07 -55.625 -29.422 1 86.12 52 LEU A O 1
ATOM 425 N N . LEU A 1 53 ? -4.18 -53.844 -28.438 1 83.88 53 LEU A N 1
ATOM 426 C CA . LEU A 1 53 ? -3.098 -53.719 -29.406 1 83.88 53 LEU A CA 1
ATOM 427 C C . LEU A 1 53 ? -2.062 -54.812 -29.188 1 83.88 53 LEU A C 1
ATOM 429 O O . LEU A 1 53 ? -1.422 -55.281 -30.125 1 83.88 53 LEU A O 1
ATOM 433 N N . SER A 1 54 ? -1.868 -55.219 -27.938 1 81.88 54 SER A N 1
ATOM 434 C CA . SER A 1 54 ? -0.874 -56.25 -27.625 1 81.88 54 SER A CA 1
ATOM 435 C C . SER A 1 54 ? -1.402 -57.625 -27.922 1 81.88 54 SER A C 1
ATOM 437 O O . SER A 1 54 ? -0.636 -58.594 -27.953 1 81.88 54 SER A O 1
ATOM 439 N N . GLY A 1 55 ? -2.623 -57.781 -28.297 1 75.62 55 GLY A N 1
ATOM 440 C CA . GLY A 1 55 ? -3.199 -59.062 -28.625 1 75.62 55 GLY A CA 1
ATOM 441 C C . GLY A 1 55 ? -3.629 -59.875 -27.406 1 75.62 55 GLY A C 1
ATOM 442 O O . GLY A 1 55 ? -3.959 -61.062 -27.5 1 75.62 55 GLY A O 1
ATOM 443 N N . SER A 1 56 ? -3.492 -59.188 -26.344 1 65.94 56 SER A N 1
ATOM 444 C CA . SER A 1 56 ? -3.863 -59.906 -25.125 1 65.94 56 SER A CA 1
ATOM 445 C C . SER A 1 56 ? -5.371 -60.125 -25.062 1 65.94 56 SER A C 1
ATOM 447 O O . SER A 1 56 ? -5.836 -61.062 -24.406 1 65.94 56 SER A O 1
ATOM 449 N N . LEU A 1 57 ? -6.035 -59.25 -25.797 1 65.06 57 LEU A N 1
ATOM 450 C CA . LEU A 1 57 ? -7.484 -59.438 -25.812 1 65.06 57 LEU A CA 1
ATOM 451 C C . LEU A 1 57 ? -7.93 -60.156 -27.078 1 65.06 57 LEU A C 1
ATOM 453 O O . LEU A 1 57 ? -7.473 -59.844 -28.188 1 65.06 57 LEU A O 1
ATOM 457 N N . SER A 1 58 ? -8.352 -61.344 -27.047 1 64.31 58 SER A N 1
ATOM 458 C CA . SER A 1 58 ? -8.727 -62.25 -28.125 1 64.31 58 SER A CA 1
ATOM 459 C C . SER A 1 58 ? -9.609 -61.562 -29.156 1 64.31 58 SER A C 1
ATOM 461 O O . SER A 1 58 ? -9.5 -61.844 -30.359 1 64.31 58 SER A O 1
ATOM 463 N N . ASN A 1 59 ? -10.516 -60.719 -28.766 1 65.56 59 ASN A N 1
ATOM 464 C CA . ASN A 1 59 ? -11.523 -60.25 -29.703 1 65.56 59 ASN A CA 1
ATOM 465 C C . ASN A 1 59 ? -11.188 -58.844 -30.219 1 65.56 59 ASN A C 1
ATOM 467 O O . ASN A 1 59 ? -11.68 -57.875 -29.672 1 65.56 59 ASN A O 1
ATOM 471 N N . PHE A 1 60 ? -10.164 -58.875 -31.25 1 74.88 60 PHE A N 1
ATOM 472 C CA . PHE A 1 60 ? -9.812 -57.594 -31.828 1 74.88 60 PHE A CA 1
ATOM 473 C C . PHE A 1 60 ? -10.898 -57.094 -32.781 1 74.88 60 PHE A C 1
ATOM 475 O O . PHE A 1 60 ? -11.289 -57.812 -33.688 1 74.88 60 PHE A O 1
ATOM 482 N N . SER A 1 61 ? -11.758 -56.094 -32.344 1 82.44 61 SER A N 1
ATOM 483 C CA . SER A 1 61 ? -12.664 -55.406 -33.25 1 82.44 61 SER A CA 1
ATOM 484 C C . SER A 1 61 ? -12.203 -53.969 -33.469 1 82.44 61 SER A C 1
ATOM 486 O O . SER A 1 61 ? -11.945 -53.219 -32.531 1 82.44 61 SER A O 1
ATOM 488 N N . TYR A 1 62 ? -11.953 -53.688 -34.781 1 83.81 62 TYR A N 1
ATOM 489 C CA . TYR A 1 62 ? -11.531 -52.344 -35.188 1 83.81 62 TYR A CA 1
ATOM 490 C C . TYR A 1 62 ? -12.492 -51.281 -34.656 1 83.81 62 TYR A C 1
ATOM 492 O O . TYR A 1 62 ? -12.078 -50.219 -34.25 1 83.81 62 TYR A O 1
ATOM 500 N N . GLU A 1 63 ? -13.75 -51.656 -34.625 1 85 63 GLU A N 1
ATOM 501 C CA . GLU A 1 63 ? -14.766 -50.719 -34.156 1 85 63 GLU A CA 1
ATOM 502 C C . GLU A 1 63 ? -14.602 -50.406 -32.688 1 85 63 GLU A C 1
ATOM 504 O O . GLU A 1 63 ? -14.742 -49.281 -32.25 1 85 63 GLU A O 1
ATOM 509 N N . TYR A 1 64 ? -14.211 -51.375 -31.984 1 86.75 64 TYR A N 1
ATOM 510 C CA . TYR A 1 64 ? -14.031 -51.219 -30.547 1 86.75 64 TYR A CA 1
ATOM 511 C C . TYR A 1 64 ? -12.805 -50.375 -30.25 1 86.75 64 TYR A C 1
ATOM 513 O O . TYR A 1 64 ? -12.836 -49.531 -29.328 1 86.75 64 TYR A O 1
ATOM 521 N N . LEU A 1 65 ? -11.844 -50.469 -31.047 1 89.06 65 LEU A N 1
ATOM 522 C CA . LEU A 1 65 ? -10.633 -49.688 -30.875 1 89.06 65 LEU A CA 1
ATOM 523 C C . LEU A 1 65 ? -10.906 -48.219 -31.188 1 89.06 65 LEU A C 1
ATOM 525 O O . LEU A 1 65 ? -10.445 -47.312 -30.453 1 89.06 65 LEU A O 1
ATOM 529 N N . VAL A 1 66 ? -11.68 -47.969 -32.25 1 87.12 66 VAL A N 1
ATOM 530 C CA . VAL A 1 66 ? -12 -46.594 -32.625 1 87.12 66 VAL A CA 1
ATOM 531 C C . VAL A 1 66 ? -12.859 -45.969 -31.531 1 87.12 66 VAL A C 1
ATOM 533 O O . VAL A 1 66 ? -12.672 -44.781 -31.188 1 87.12 66 VAL A O 1
ATOM 536 N N . LEU A 1 67 ? -13.703 -46.688 -30.969 1 89.5 67 LEU A N 1
ATOM 537 C CA . LEU A 1 67 ? -14.562 -46.188 -29.891 1 89.5 67 LEU A CA 1
ATOM 538 C C . LEU A 1 67 ? -13.75 -45.812 -28.656 1 89.5 67 LEU A C 1
ATOM 540 O O . LEU A 1 67 ? -13.969 -44.781 -28.047 1 89.5 67 LEU A O 1
ATOM 544 N N . LEU A 1 68 ? -12.812 -46.594 -28.328 1 90.75 68 LEU A N 1
ATOM 545 C CA . LEU A 1 68 ? -11.977 -46.344 -27.156 1 90.75 68 LEU A CA 1
ATOM 546 C C . LEU A 1 68 ? -11.078 -45.125 -27.391 1 90.75 68 LEU A C 1
ATOM 548 O O . LEU A 1 68 ? -10.867 -44.312 -26.469 1 90.75 68 LEU A O 1
ATOM 552 N N . ALA A 1 69 ? -10.578 -45.031 -28.594 1 89 69 ALA A N 1
ATOM 553 C CA . ALA A 1 69 ? -9.742 -43.875 -28.922 1 89 69 ALA A CA 1
ATOM 554 C C . ALA A 1 69 ? -10.547 -42.594 -28.844 1 89 69 ALA A C 1
ATOM 556 O O . ALA A 1 69 ? -10.07 -41.594 -28.312 1 89 69 ALA A O 1
ATOM 557 N N . CYS A 1 70 ? -11.758 -42.656 -29.312 1 88.25 70 CYS A N 1
ATOM 558 C CA . CYS A 1 70 ? -12.641 -41.5 -29.25 1 88.25 70 CYS A CA 1
ATOM 559 C C . CYS A 1 70 ? -13 -41.156 -27.812 1 88.25 70 CYS A C 1
ATOM 561 O O . CYS A 1 70 ? -13.078 -40 -27.438 1 88.25 70 CYS A O 1
ATOM 563 N N . LEU A 1 71 ? -13.172 -42.125 -27.016 1 90.94 71 LEU A N 1
ATOM 564 C CA . LEU A 1 71 ? -13.508 -41.906 -25.609 1 90.94 71 LEU A CA 1
ATOM 565 C C . LEU A 1 71 ? -12.328 -41.281 -24.859 1 90.94 71 LEU A C 1
ATOM 567 O O . LEU A 1 71 ? -12.523 -40.438 -23.984 1 90.94 71 LEU A O 1
ATOM 571 N N . TYR A 1 72 ? -11.141 -41.688 -25.219 1 88.62 72 TYR A N 1
ATOM 572 C CA . TYR A 1 72 ? -9.953 -41.125 -24.594 1 88.62 72 TYR A CA 1
ATOM 573 C C . TYR A 1 72 ? -9.805 -39.656 -24.953 1 88.62 72 TYR A C 1
ATOM 575 O O . TYR A 1 72 ? -9.555 -38.812 -24.094 1 88.62 72 TYR A O 1
ATOM 583 N N . MET A 1 73 ? -10.039 -39.344 -26.219 1 86.25 73 MET A N 1
ATOM 584 C CA . MET A 1 73 ? -9.945 -37.969 -26.672 1 86.25 73 MET A CA 1
ATOM 585 C C . MET A 1 73 ? -11.031 -37.125 -26.031 1 86.25 73 MET A C 1
ATOM 587 O O . MET A 1 73 ? -10.797 -35.938 -25.703 1 86.25 73 MET A O 1
ATOM 591 N N . PHE A 1 74 ? -12.125 -37.719 -25.859 1 88.38 74 PHE A N 1
ATOM 592 C CA . PHE A 1 74 ? -13.219 -37.031 -25.203 1 88.38 74 PHE A CA 1
ATOM 593 C C . PHE A 1 74 ? -12.844 -36.656 -23.766 1 88.38 74 PHE A C 1
ATOM 595 O O . PHE A 1 74 ? -13.148 -35.562 -23.281 1 88.38 74 PHE A O 1
ATOM 602 N N . CYS A 1 75 ? -12.164 -37.5 -23.047 1 88.94 75 CYS A N 1
ATOM 603 C CA . CYS A 1 75 ? -11.742 -37.25 -21.688 1 88.94 75 CYS A CA 1
ATOM 604 C C . CYS A 1 75 ? -10.75 -36.094 -21.625 1 88.94 75 CYS A C 1
ATOM 606 O O . CYS A 1 75 ? -10.852 -35.219 -20.75 1 88.94 75 CYS A O 1
ATOM 608 N N . VAL A 1 76 ? -9.914 -36.062 -22.594 1 83.75 76 VAL A N 1
ATOM 609 C CA . VAL A 1 76 ? -8.883 -35.031 -22.609 1 83.75 76 VAL A CA 1
ATOM 610 C C . VAL A 1 76 ? -9.508 -33.688 -22.969 1 83.75 76 VAL A C 1
ATOM 612 O O . VAL A 1 76 ? -9.242 -32.656 -22.312 1 83.75 76 VAL A O 1
ATOM 615 N N . ILE A 1 77 ? -10.43 -33.688 -23.969 1 86.25 77 ILE A N 1
ATOM 616 C CA . ILE A 1 77 ? -11.078 -32.469 -24.406 1 86.25 77 ILE A CA 1
ATOM 617 C C . ILE A 1 77 ? -11.969 -31.922 -23.297 1 86.25 77 ILE A C 1
ATOM 619 O O . ILE A 1 77 ? -11.992 -30.719 -23.047 1 86.25 77 ILE A O 1
ATOM 623 N N . SER A 1 78 ? -12.672 -32.812 -22.672 1 87.38 78 SER A N 1
ATOM 624 C CA . SER A 1 78 ? -13.555 -32.406 -21.594 1 87.38 78 SER A CA 1
ATOM 625 C C . SER A 1 78 ? -12.773 -31.781 -20.438 1 87.38 78 SER A C 1
ATOM 627 O O . SER A 1 78 ? -13.227 -30.812 -19.812 1 87.38 78 SER A O 1
ATOM 629 N N . ASN A 1 79 ? -11.586 -32.219 -20.188 1 86.62 79 ASN A N 1
ATOM 630 C CA . ASN A 1 79 ? -10.742 -31.672 -19.125 1 86.62 79 ASN A CA 1
ATOM 631 C C . ASN A 1 79 ? -10.266 -30.266 -19.469 1 86.62 79 ASN A C 1
ATOM 633 O O . ASN A 1 79 ? -10.32 -29.359 -18.625 1 86.62 79 ASN A O 1
ATOM 637 N N . LYS A 1 80 ? -9.875 -30.047 -20.688 1 82.62 80 LYS A N 1
ATOM 638 C CA . LYS A 1 80 ? -9.398 -28.734 -21.125 1 82.62 80 LYS A CA 1
ATOM 639 C C . LYS A 1 80 ? -10.539 -27.719 -21.156 1 82.62 80 LYS A C 1
ATOM 641 O O . LYS A 1 80 ? -10.352 -26.562 -20.766 1 82.62 80 LYS A O 1
ATOM 646 N N . ALA A 1 81 ? -11.727 -28.188 -21.578 1 85.5 81 ALA A N 1
ATOM 647 C CA . ALA A 1 81 ? -12.898 -27.328 -21.594 1 85.5 81 ALA A CA 1
ATOM 648 C C . ALA A 1 81 ? -13.312 -26.922 -20.188 1 85.5 81 ALA A C 1
ATOM 650 O O . ALA A 1 81 ? -13.742 -25.781 -19.953 1 85.5 81 ALA A O 1
ATOM 651 N N . SER A 1 82 ? -13.188 -27.859 -19.359 1 87.81 82 SER A N 1
ATOM 652 C CA . SER A 1 82 ? -13.562 -27.578 -17.969 1 87.81 82 SER A CA 1
ATOM 653 C C . SER A 1 82 ? -12.641 -26.547 -17.344 1 87.81 82 SER A C 1
ATOM 655 O O . SER A 1 82 ? -13.086 -25.703 -16.562 1 87.81 82 SER A O 1
ATOM 657 N N . VAL A 1 83 ? -11.359 -26.578 -17.672 1 82.25 83 VAL A N 1
ATOM 658 C CA . VAL A 1 83 ? -10.398 -25.609 -17.141 1 82.25 83 VAL A CA 1
ATOM 659 C C . VAL A 1 83 ? -10.734 -24.203 -17.641 1 82.25 83 VAL A C 1
ATOM 661 O O . VAL A 1 83 ? -10.68 -23.234 -16.875 1 82.25 83 VAL A O 1
ATOM 664 N N . PHE A 1 84 ? -11.117 -24.156 -18.875 1 83.75 84 PHE A N 1
ATOM 665 C CA . PHE A 1 84 ? -11.523 -22.891 -19.469 1 83.75 84 PHE A CA 1
ATOM 666 C C . PHE A 1 84 ? -12.75 -22.328 -18.766 1 83.75 84 PHE A C 1
ATOM 668 O O . PHE A 1 84 ? -12.773 -21.172 -18.359 1 83.75 84 PHE A O 1
ATOM 675 N N . LEU A 1 85 ? -13.742 -23.188 -18.641 1 87.44 85 LEU A N 1
ATOM 676 C CA . LEU A 1 85 ? -14.984 -22.75 -18.016 1 87.44 85 LEU A CA 1
ATOM 677 C C . LEU A 1 85 ? -14.742 -22.344 -16.562 1 87.44 85 LEU A C 1
ATOM 679 O O . LEU A 1 85 ? -15.344 -21.391 -16.078 1 87.44 85 LEU A O 1
ATOM 683 N N . PHE A 1 86 ? -13.883 -23.031 -15.945 1 87.81 86 PHE A N 1
ATOM 684 C CA . PHE A 1 86 ? -13.531 -22.719 -14.57 1 87.81 86 PHE A CA 1
ATOM 685 C C . PHE A 1 86 ? -12.906 -21.328 -14.469 1 87.81 86 PHE A C 1
ATOM 687 O O . PHE A 1 86 ? -13.227 -20.562 -13.562 1 87.81 86 PHE A O 1
ATOM 694 N N . MET A 1 87 ? -12.047 -21.031 -15.383 1 83.75 87 MET A N 1
ATOM 695 C CA . MET A 1 87 ? -11.352 -19.75 -15.359 1 83.75 87 MET A CA 1
ATOM 696 C C . MET A 1 87 ? -12.328 -18.594 -15.508 1 83.75 87 MET A C 1
ATOM 698 O O . MET A 1 87 ? -12.211 -17.594 -14.805 1 83.75 87 MET A O 1
ATOM 702 N N . ILE A 1 88 ? -13.344 -18.766 -16.312 1 86.62 88 ILE A N 1
ATOM 703 C CA . ILE A 1 88 ? -14.328 -17.719 -16.562 1 86.62 88 ILE A CA 1
ATOM 704 C C . ILE A 1 88 ? -15.211 -17.547 -15.328 1 86.62 88 ILE A C 1
ATOM 706 O O . ILE A 1 88 ? -15.453 -16.438 -14.875 1 86.62 88 ILE A O 1
ATOM 710 N N . LEU A 1 89 ? -15.641 -18.703 -14.82 1 89.19 89 LEU A N 1
ATOM 711 C CA . LEU A 1 89 ? -16.562 -18.656 -13.688 1 89.19 89 LEU A CA 1
ATOM 712 C C . LEU A 1 89 ? -15.867 -18.094 -12.453 1 89.19 89 LEU A C 1
ATOM 714 O O . LEU A 1 89 ? -16.438 -17.266 -11.734 1 89.19 89 LEU A O 1
ATOM 718 N N . GLN A 1 90 ? -14.672 -18.531 -12.281 1 88.69 90 GLN A N 1
ATOM 719 C CA . GLN A 1 90 ? -13.93 -18.109 -11.094 1 88.69 90 GLN A CA 1
ATOM 720 C C . GLN A 1 90 ? -13.594 -16.625 -11.148 1 88.69 90 GLN A C 1
ATOM 722 O O . GLN A 1 90 ? -13.656 -15.93 -10.133 1 88.69 90 GLN A O 1
ATOM 727 N N . SER A 1 91 ? -13.219 -16.141 -12.328 1 87.5 91 SER A N 1
ATOM 728 C CA . SER A 1 91 ? -12.883 -14.719 -12.453 1 87.5 91 SER A CA 1
ATOM 729 C C . SER A 1 91 ? -14.102 -13.836 -12.203 1 87.5 91 SER A C 1
ATOM 731 O O . SER A 1 91 ? -14 -12.82 -11.516 1 87.5 91 SER A O 1
ATOM 733 N N . SER A 1 92 ? -15.234 -14.305 -12.711 1 88 92 SER A N 1
ATOM 734 C CA . SER A 1 92 ? -16.469 -13.539 -12.531 1 88 92 SER A CA 1
ATOM 735 C C . SER A 1 92 ? -16.875 -13.508 -11.062 1 88 92 SER A C 1
ATOM 737 O O . SER A 1 92 ? -17.312 -12.469 -10.562 1 88 92 SER A O 1
ATOM 739 N N . LEU A 1 93 ? -16.719 -14.57 -10.43 1 88.75 93 LEU A N 1
ATOM 740 C CA . LEU A 1 93 ? -17.062 -14.656 -9.016 1 88.75 93 LEU A CA 1
ATOM 741 C C . LEU A 1 93 ? -16.125 -13.805 -8.18 1 88.75 93 LEU A C 1
ATOM 743 O O . LEU A 1 93 ? -16.562 -13.062 -7.297 1 88.75 93 LEU A O 1
ATOM 747 N N . ARG A 1 94 ? -14.875 -13.945 -8.461 1 86.62 94 ARG A N 1
ATOM 748 C CA . ARG A 1 94 ? -13.828 -13.273 -7.691 1 86.62 94 ARG A CA 1
ATOM 749 C C . ARG A 1 94 ? -13.984 -11.758 -7.77 1 86.62 94 ARG A C 1
ATOM 751 O O . ARG A 1 94 ? -13.922 -11.062 -6.75 1 86.62 94 ARG A O 1
ATOM 758 N N . ILE A 1 95 ? -14.195 -11.273 -8.953 1 88.06 95 ILE A N 1
ATOM 759 C CA . ILE A 1 95 ? -14.273 -9.836 -9.18 1 88.06 95 ILE A CA 1
ATOM 760 C C . ILE A 1 95 ? -15.484 -9.266 -8.445 1 88.06 95 ILE A C 1
ATOM 762 O O . ILE A 1 95 ? -15.383 -8.219 -7.797 1 88.06 95 ILE A O 1
ATOM 766 N N . ASN A 1 96 ? -16.562 -9.992 -8.469 1 87.81 96 ASN A N 1
ATOM 767 C CA . ASN A 1 96 ? -17.781 -9.531 -7.801 1 87.81 96 ASN A CA 1
ATOM 768 C C . ASN A 1 96 ? -17.625 -9.57 -6.281 1 87.81 96 ASN A C 1
ATOM 770 O O . ASN A 1 96 ? -18.094 -8.672 -5.586 1 87.81 96 ASN A O 1
ATOM 774 N N . MET A 1 97 ? -17 -10.539 -5.793 1 89.38 97 MET A N 1
ATOM 775 C CA . MET A 1 97 ? -16.781 -10.672 -4.355 1 89.38 97 MET A CA 1
ATOM 776 C C . MET A 1 97 ? -15.844 -9.594 -3.84 1 89.38 97 MET A C 1
ATOM 778 O O . MET A 1 97 ? -16.047 -9.055 -2.748 1 89.38 97 MET A O 1
ATOM 782 N N . GLN A 1 98 ? -14.852 -9.336 -4.602 1 88.94 98 GLN A N 1
ATOM 783 C CA . GLN A 1 98 ? -13.875 -8.328 -4.203 1 88.94 98 GLN A CA 1
ATOM 784 C C . GLN A 1 98 ? -14.516 -6.949 -4.109 1 88.94 98 GLN A C 1
ATOM 786 O O . GLN A 1 98 ? -14.219 -6.184 -3.191 1 88.94 98 GLN A O 1
ATOM 791 N N . LYS A 1 99 ? -15.344 -6.633 -5.105 1 89.88 99 LYS A N 1
ATOM 792 C CA . LYS A 1 99 ? -16.047 -5.348 -5.09 1 89.88 99 LYS A CA 1
ATOM 793 C C . LYS A 1 99 ? -16.938 -5.223 -3.854 1 89.88 99 LYS A C 1
ATOM 795 O O . LYS A 1 99 ? -16.891 -4.211 -3.152 1 89.88 99 LYS A O 1
ATOM 800 N N . LYS A 1 100 ? -17.656 -6.215 -3.553 1 89.88 100 LYS A N 1
ATOM 801 C CA . LYS A 1 100 ? -18.562 -6.191 -2.404 1 89.88 100 LYS A CA 1
ATOM 802 C C . LYS A 1 100 ? -17.781 -6.109 -1.096 1 89.88 100 LYS A C 1
ATOM 804 O O . LYS A 1 100 ? -18.188 -5.41 -0.166 1 89.88 100 LYS A O 1
ATOM 809 N N . MET A 1 101 ? -16.75 -6.793 -1.044 1 89 101 MET A N 1
ATOM 810 C CA . MET A 1 101 ? -15.914 -6.785 0.156 1 89 101 MET A CA 1
ATOM 811 C C . MET A 1 101 ? -15.32 -5.402 0.396 1 89 101 MET A C 1
ATOM 813 O O . MET A 1 101 ? -15.297 -4.918 1.529 1 89 101 MET A O 1
ATOM 817 N N . SER A 1 102 ? -14.812 -4.855 -0.686 1 90.5 102 SER A N 1
ATOM 818 C CA . SER A 1 102 ? -14.195 -3.537 -0.572 1 90.5 102 SER A CA 1
ATOM 819 C C . SER A 1 102 ? -15.203 -2.494 -0.097 1 90.5 102 SER A C 1
ATOM 821 O O . SER A 1 102 ? -14.883 -1.664 0.759 1 90.5 102 SER A O 1
ATOM 823 N N . LEU A 1 103 ? -16.406 -2.543 -0.609 1 91.06 103 LEU A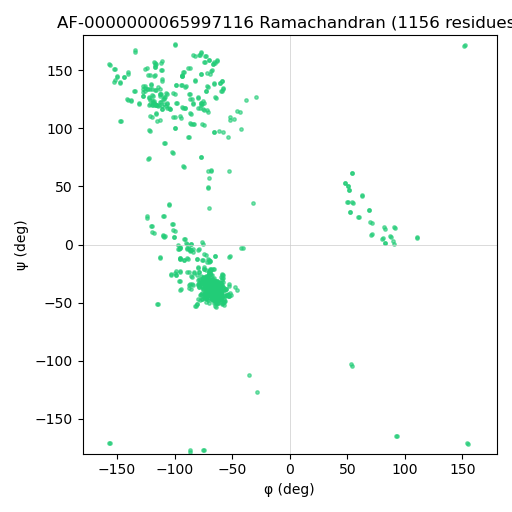 N 1
ATOM 824 C CA . LEU A 1 103 ? -17.438 -1.597 -0.215 1 91.06 103 LEU A CA 1
ATOM 825 C C . LEU A 1 103 ? -17.875 -1.837 1.227 1 91.06 103 LEU A C 1
ATOM 827 O O . LEU A 1 103 ? -18.125 -0.886 1.973 1 91.06 103 LEU A O 1
ATOM 831 N N . LYS A 1 104 ? -17.984 -3.012 1.589 1 87.88 104 LYS A N 1
ATOM 832 C CA . LYS A 1 104 ? -18.328 -3.346 2.969 1 87.88 104 LYS A CA 1
ATOM 833 C C . LYS A 1 104 ? -17.234 -2.869 3.934 1 87.88 104 LYS A C 1
ATOM 835 O O . LYS A 1 104 ? -17.547 -2.381 5.023 1 87.88 104 LYS A O 1
ATOM 840 N N . TYR A 1 105 ? -16.062 -3.039 3.508 1 86.75 105 TYR A N 1
ATOM 841 C CA . TYR A 1 105 ? -14.938 -2.602 4.324 1 86.75 105 TYR A CA 1
ATOM 842 C C . TYR A 1 105 ? -14.969 -1.093 4.531 1 86.75 105 TYR A C 1
ATOM 844 O O . TYR A 1 105 ? -14.719 -0.608 5.637 1 86.75 105 TYR A O 1
ATOM 852 N N . LEU A 1 106 ? -15.266 -0.399 3.479 1 90.06 106 LEU A N 1
ATOM 853 C CA . LEU A 1 106 ? -15.344 1.055 3.574 1 90.06 106 LEU A CA 1
ATOM 854 C C . LEU A 1 106 ? -16.422 1.478 4.57 1 90.06 106 LEU A C 1
ATOM 856 O O . LEU A 1 106 ? -16.203 2.383 5.379 1 90.06 106 LEU A O 1
ATOM 860 N N . ARG A 1 107 ? -17.469 0.859 4.539 1 89.38 107 ARG A N 1
ATOM 861 C CA . ARG A 1 107 ? -18.562 1.169 5.441 1 89.38 107 ARG A CA 1
ATOM 862 C C . ARG A 1 107 ? -18.203 0.856 6.887 1 89.38 107 ARG A C 1
ATOM 864 O O . ARG A 1 107 ? -18.562 1.598 7.801 1 89.38 107 ARG A O 1
ATOM 871 N N . GLU A 1 108 ? -17.531 -0.201 7.062 1 86.5 108 GLU A N 1
ATOM 872 C CA . GLU A 1 108 ? -17.109 -0.575 8.406 1 86.5 108 GLU A CA 1
ATOM 873 C C . GLU A 1 108 ? -16.078 0.417 8.953 1 86.5 108 GLU A C 1
ATOM 875 O O . GLU A 1 108 ? -16.094 0.75 10.141 1 86.5 108 GLU A O 1
ATOM 880 N N . LEU A 1 109 ? -15.211 0.854 8.133 1 86.75 109 LEU A N 1
ATOM 881 C CA . LEU A 1 109 ? -14.234 1.862 8.531 1 86.75 109 LEU A CA 1
ATOM 882 C C . LEU A 1 109 ? -14.93 3.162 8.93 1 86.75 109 LEU A C 1
ATOM 884 O O . LEU A 1 109 ? -14.523 3.812 9.891 1 86.75 109 LEU A O 1
ATOM 888 N N . TYR A 1 110 ? -15.875 3.469 8.133 1 90.25 110 TYR A N 1
ATOM 889 C CA . TYR A 1 110 ? -16.641 4.676 8.406 1 90.25 110 TYR A CA 1
ATOM 890 C C . TYR A 1 110 ? -17.312 4.598 9.773 1 90.25 110 TYR A C 1
ATOM 892 O O . TYR A 1 110 ? -17.422 5.602 10.484 1 90.25 110 TYR A O 1
ATOM 900 N N . ASN A 1 111 ? -17.672 3.438 10.141 1 87.31 111 ASN A N 1
ATOM 901 C CA . ASN A 1 111 ? -18.422 3.268 11.375 1 87.31 111 ASN A CA 1
ATOM 902 C C . ASN A 1 111 ? -17.5 3.064 12.57 1 87.31 111 ASN A C 1
ATOM 904 O O . ASN A 1 111 ? -17.953 2.969 13.711 1 87.31 111 ASN A O 1
ATOM 908 N N . GLU A 1 112 ? -16.266 3.078 12.375 1 85.38 112 GLU A N 1
ATOM 909 C CA . GLU A 1 112 ? -15.297 2.93 13.461 1 85.38 112 GLU A CA 1
ATOM 910 C C . GLU A 1 112 ? -15.219 4.195 14.312 1 85.38 112 GLU A C 1
ATOM 912 O O . GLU A 1 112 ? -15.547 5.285 13.844 1 85.38 112 GLU A O 1
ATOM 917 N N . ASN A 1 113 ? -14.766 3.998 15.547 1 84.62 113 ASN A N 1
ATOM 918 C CA . ASN A 1 113 ? -14.602 5.148 16.422 1 84.62 113 ASN A CA 1
ATOM 919 C C . ASN A 1 113 ? -13.484 6.066 15.953 1 84.62 113 ASN A C 1
ATOM 921 O O . ASN A 1 113 ? -12.5 5.602 15.375 1 84.62 113 ASN A O 1
ATOM 925 N N . ILE A 1 114 ? -13.648 7.305 16.25 1 85.75 114 ILE A N 1
ATOM 926 C CA . ILE A 1 114 ? -12.727 8.336 15.773 1 85.75 114 ILE A CA 1
ATOM 927 C C . ILE A 1 114 ? -11.344 8.109 16.391 1 85.75 114 ILE A C 1
ATOM 929 O O . ILE A 1 114 ? -10.328 8.336 15.727 1 85.75 114 ILE A O 1
ATOM 933 N N . THR A 1 115 ? -11.297 7.617 17.609 1 79.81 115 THR A N 1
ATOM 934 C CA . THR A 1 115 ? -10.023 7.355 18.266 1 79.81 115 THR A CA 1
ATOM 935 C C . THR A 1 115 ? -9.219 6.309 17.5 1 79.81 115 THR A C 1
ATOM 937 O O . THR A 1 115 ? -8.008 6.457 17.328 1 79.81 115 THR A O 1
ATOM 940 N N . ASN A 1 116 ? -9.922 5.352 17 1 79.88 116 ASN A N 1
ATOM 941 C CA . ASN A 1 116 ? -9.266 4.305 16.219 1 79.88 116 ASN A CA 1
ATOM 942 C C . ASN A 1 116 ? -8.906 4.789 14.828 1 79.88 116 ASN A C 1
ATOM 944 O O . ASN A 1 116 ? -7.875 4.398 14.273 1 79.88 116 ASN A O 1
ATOM 948 N N . LEU A 1 117 ? -9.758 5.586 14.32 1 81.69 117 LEU A N 1
ATOM 949 C CA . LEU A 1 117 ? -9.516 6.117 12.984 1 81.69 117 LEU A CA 1
ATOM 950 C C . LEU A 1 117 ? -8.273 6.996 12.961 1 81.69 117 LEU A C 1
ATOM 952 O O . LEU A 1 117 ? -7.559 7.043 11.961 1 81.69 117 LEU A O 1
ATOM 956 N N . SER A 1 118 ? -8.07 7.695 14.039 1 77.31 118 SER A N 1
ATOM 957 C CA . SER A 1 118 ? -6.93 8.602 14.117 1 77.31 118 SER A CA 1
ATOM 958 C C . SER A 1 118 ? -5.613 7.828 14.18 1 77.31 118 SER A C 1
ATOM 960 O O . SER A 1 118 ? -4.562 8.352 13.805 1 77.31 118 SER A O 1
ATOM 962 N N . LYS A 1 119 ? -5.703 6.59 14.578 1 73 119 LYS A N 1
ATOM 963 C CA . LYS A 1 119 ? -4.516 5.746 14.703 1 73 119 LYS A CA 1
ATOM 964 C C . LYS A 1 119 ? -4.258 4.969 13.414 1 73 119 LYS A C 1
ATOM 966 O O . LYS A 1 119 ? -3.172 4.41 13.227 1 73 119 LYS A O 1
ATOM 971 N N . ASN A 1 120 ? -5.262 4.988 12.594 1 71.5 120 ASN A N 1
ATOM 972 C CA . ASN A 1 120 ? -5.152 4.18 11.383 1 71.5 120 ASN A CA 1
ATOM 973 C C . ASN A 1 120 ? -4.172 4.793 10.391 1 71.5 120 ASN A C 1
ATOM 975 O O . ASN A 1 120 ? -4.117 6.016 10.234 1 71.5 120 ASN A O 1
ATOM 979 N N . ASN A 1 121 ? -3.314 4.012 9.883 1 72.56 121 ASN A N 1
ATOM 980 C CA . ASN A 1 121 ? -2.406 4.367 8.797 1 72.56 121 ASN A CA 1
ATOM 981 C C . ASN A 1 121 ? -2.986 3.988 7.441 1 72.56 121 ASN A C 1
ATOM 983 O O . ASN A 1 121 ? -3.377 2.84 7.223 1 72.56 121 ASN A O 1
ATOM 987 N N . ALA A 1 122 ? -3.203 5.008 6.578 1 75.88 122 ALA A N 1
ATOM 988 C CA . ALA A 1 122 ? -3.818 4.789 5.273 1 75.88 122 ALA A CA 1
ATOM 989 C C . ALA A 1 122 ? -3.074 3.715 4.484 1 75.88 122 ALA A C 1
ATOM 991 O O . ALA A 1 122 ? -3.695 2.879 3.824 1 75.88 122 ALA A O 1
ATOM 992 N N . GLY A 1 123 ? -1.769 3.797 4.535 1 68.38 123 GLY A N 1
ATOM 993 C CA . GLY A 1 123 ? -0.993 2.779 3.84 1 68.38 123 GLY A CA 1
ATOM 994 C C . GLY A 1 123 ? -1.261 1.376 4.348 1 68.38 123 GLY A C 1
ATOM 995 O O . GLY A 1 123 ? -1.465 0.453 3.555 1 68.38 123 GLY A O 1
ATOM 996 N N . TYR A 1 124 ? -1.33 1.241 5.641 1 71.69 124 TYR A N 1
ATOM 997 C CA . TYR A 1 124 ? -1.595 -0.059 6.246 1 71.69 124 TYR A CA 1
ATOM 998 C C . TYR A 1 124 ? -2.986 -0.559 5.875 1 71.69 124 TYR A C 1
ATOM 1000 O O . TYR A 1 124 ? -3.162 -1.733 5.543 1 71.69 124 TYR A O 1
ATOM 1008 N N . THR A 1 125 ? -3.93 0.311 5.996 1 78.56 125 THR A N 1
ATOM 1009 C CA . THR A 1 125 ? -5.312 -0.059 5.719 1 78.56 125 THR A CA 1
ATOM 1010 C C . THR A 1 125 ? -5.48 -0.474 4.262 1 78.56 125 THR A C 1
ATOM 1012 O O . THR A 1 125 ? -6.152 -1.466 3.965 1 78.56 125 THR A O 1
ATOM 1015 N N . THR A 1 126 ? -4.898 0.252 3.379 1 77.94 126 THR A N 1
ATOM 1016 C CA . THR A 1 126 ? -5 -0.064 1.958 1 77.94 126 THR A CA 1
ATOM 1017 C C . THR A 1 126 ? -4.301 -1.384 1.646 1 77.94 126 THR A C 1
ATOM 1019 O O . THR A 1 126 ? -4.824 -2.207 0.894 1 77.94 126 THR A O 1
ATOM 1022 N N . GLN A 1 127 ? -3.141 -1.572 2.252 1 74.56 127 GLN A N 1
ATOM 1023 C CA . GLN A 1 127 ? -2.42 -2.82 2.023 1 74.56 127 GLN A CA 1
ATOM 1024 C C . GLN A 1 127 ? -3.164 -4.004 2.633 1 74.56 127 GLN A C 1
ATOM 1026 O O . GLN A 1 127 ? -3.152 -5.105 2.074 1 74.56 127 GLN A O 1
ATOM 1031 N N . SER A 1 128 ? -3.766 -3.785 3.766 1 77.88 128 SER A N 1
ATOM 1032 C CA . SER A 1 128 ? -4.547 -4.84 4.402 1 77.88 128 SER A CA 1
ATOM 1033 C C . SER A 1 128 ? -5.723 -5.262 3.527 1 77.88 128 SER A C 1
ATOM 1035 O O . SER A 1 128 ? -6.047 -6.449 3.441 1 77.88 128 SER A O 1
ATOM 1037 N N . LEU A 1 129 ? -6.363 -4.32 2.924 1 81.75 129 LEU A N 1
ATOM 1038 C CA . LEU A 1 129 ? -7.465 -4.633 2.021 1 81.75 129 LEU A CA 1
ATOM 1039 C C . LEU A 1 129 ? -6.961 -5.367 0.782 1 81.75 129 LEU A C 1
ATOM 1041 O O . LEU A 1 129 ? -7.617 -6.289 0.295 1 81.75 129 LEU A O 1
ATOM 1045 N N . ASN A 1 130 ? -5.859 -4.902 0.271 1 78.06 130 ASN A N 1
ATOM 1046 C CA . ASN A 1 130 ? -5.266 -5.582 -0.873 1 78.06 130 ASN A CA 1
ATOM 1047 C C . ASN A 1 130 ? -4.93 -7.035 -0.548 1 78.06 130 ASN A C 1
ATOM 1049 O O . ASN A 1 130 ? -5.156 -7.93 -1.367 1 78.06 130 ASN A O 1
ATOM 1053 N N . GLN A 1 131 ? -4.457 -7.207 0.606 1 78.19 131 GLN A N 1
ATOM 1054 C CA . GLN A 1 131 ? -4.152 -8.562 1.051 1 78.19 131 GLN A CA 1
ATOM 1055 C C . GLN A 1 131 ? -5.422 -9.398 1.18 1 78.19 131 GLN A C 1
ATOM 1057 O O . GLN A 1 131 ? -5.449 -10.562 0.773 1 78.19 131 GLN A O 1
ATOM 1062 N N . ALA A 1 132 ? -6.434 -8.828 1.756 1 82.44 132 ALA A N 1
ATOM 1063 C CA . ALA A 1 132 ? -7.707 -9.531 1.896 1 82.44 132 ALA A CA 1
ATOM 1064 C C . ALA A 1 132 ? -8.273 -9.914 0.531 1 82.44 132 ALA A C 1
ATOM 1066 O O . ALA A 1 132 ? -8.844 -10.992 0.37 1 82.44 132 ALA A O 1
ATOM 1067 N N . SER A 1 133 ? -8.133 -8.953 -0.369 1 83.81 133 SER A N 1
ATOM 1068 C CA . SER A 1 133 ? -8.586 -9.227 -1.729 1 83.81 133 SER A CA 1
ATOM 1069 C C . SER A 1 133 ? -7.812 -10.383 -2.348 1 83.81 133 SER A C 1
ATOM 1071 O O . SER A 1 133 ? -8.398 -11.242 -3.006 1 83.81 133 SER A O 1
ATOM 1073 N N . ASN A 1 134 ? -6.555 -10.375 -2.141 1 80.19 134 ASN A N 1
ATOM 1074 C CA . ASN A 1 134 ? -5.723 -11.477 -2.619 1 80.19 134 ASN A CA 1
ATOM 1075 C C . ASN A 1 134 ? -6.086 -12.789 -1.938 1 80.19 134 ASN A C 1
ATOM 1077 O O . ASN A 1 134 ? -6.051 -13.852 -2.564 1 80.19 134 ASN A O 1
ATOM 1081 N N . ASP A 1 135 ? -6.402 -12.727 -0.696 1 84.06 135 ASP A N 1
ATOM 1082 C CA . ASP A 1 135 ? -6.805 -13.922 0.04 1 84.06 135 ASP A CA 1
ATOM 1083 C C . ASP A 1 135 ? -8.078 -14.531 -0.548 1 84.06 135 ASP A C 1
ATOM 1085 O O . ASP A 1 135 ? -8.195 -15.75 -0.665 1 84.06 135 ASP A O 1
ATOM 1089 N N . ILE A 1 136 ? -8.984 -13.68 -0.922 1 84.44 136 ILE A N 1
ATOM 1090 C CA . ILE A 1 136 ? -10.219 -14.156 -1.543 1 84.44 136 ILE A CA 1
ATOM 1091 C C . ILE A 1 136 ? -9.898 -14.852 -2.861 1 84.44 136 ILE A C 1
ATOM 1093 O O . ILE A 1 136 ? -10.484 -15.891 -3.18 1 84.44 136 ILE A O 1
ATOM 1097 N N . TYR A 1 137 ? -8.922 -14.336 -3.564 1 79.56 137 TYR A N 1
ATOM 1098 C CA . TYR A 1 137 ? -8.477 -14.945 -4.816 1 79.56 137 TYR A CA 1
ATOM 1099 C C . TYR A 1 137 ? -7.895 -16.328 -4.57 1 79.56 137 TYR A C 1
ATOM 1101 O O . TYR A 1 137 ? -8.258 -17.281 -5.258 1 79.56 137 TYR A O 1
ATOM 1109 N N . ILE A 1 138 ? -7.102 -16.391 -3.611 1 81.12 138 ILE A N 1
ATOM 1110 C CA . ILE A 1 138 ? -6.445 -17.656 -3.293 1 81.12 138 ILE A CA 1
ATOM 1111 C C . ILE A 1 138 ? -7.48 -18.672 -2.832 1 81.12 138 ILE A C 1
ATOM 1113 O O . ILE A 1 138 ? -7.477 -19.828 -3.283 1 81.12 138 ILE A O 1
ATOM 1117 N N . LEU A 1 139 ? -8.438 -18.281 -2.072 1 82.38 139 LEU A N 1
ATOM 1118 C CA . LEU A 1 139 ? -9.43 -19.188 -1.513 1 82.38 139 LEU A CA 1
ATOM 1119 C C . LEU A 1 139 ? -10.383 -19.688 -2.592 1 82.38 139 LEU A C 1
ATOM 1121 O O . LEU A 1 139 ? -10.695 -20.875 -2.65 1 82.38 139 LEU A O 1
ATOM 1125 N N . VAL A 1 140 ? -10.781 -18.766 -3.447 1 81.69 140 VAL A N 1
ATOM 1126 C CA . VAL A 1 140 ? -11.75 -19.141 -4.477 1 81.69 140 VAL A CA 1
ATOM 1127 C C . VAL A 1 140 ? -11.062 -20 -5.543 1 81.69 140 VAL A C 1
ATOM 1129 O O . VAL A 1 140 ? -11.586 -21.047 -5.941 1 81.69 140 VAL A O 1
ATOM 1132 N N . ARG A 1 141 ? -9.836 -19.578 -5.891 1 77.94 141 ARG A N 1
ATOM 1133 C CA . ARG A 1 141 ? -9.156 -20.25 -6.996 1 77.94 141 ARG A CA 1
ATOM 1134 C C . ARG A 1 141 ? -8.492 -21.531 -6.523 1 77.94 141 ARG A C 1
ATOM 1136 O O . ARG A 1 141 ? -8.734 -22.609 -7.082 1 77.94 141 ARG A O 1
ATOM 1143 N N . ASN A 1 142 ? -7.684 -21.438 -5.48 1 79.38 142 ASN A N 1
ATOM 1144 C CA . ASN A 1 142 ? -6.836 -22.562 -5.098 1 79.38 142 ASN A CA 1
ATOM 1145 C C . ASN A 1 142 ? -7.633 -23.656 -4.395 1 79.38 142 ASN A C 1
ATOM 1147 O O . ASN A 1 142 ? -7.367 -24.844 -4.586 1 79.38 142 ASN A O 1
ATOM 1151 N N . VAL A 1 143 ? -8.68 -23.297 -3.65 1 75.94 143 VAL A N 1
ATOM 1152 C CA . VAL A 1 143 ? -9.461 -24.312 -2.961 1 75.94 143 VAL A CA 1
ATOM 1153 C C . VAL A 1 143 ? -10.234 -25.141 -3.979 1 75.94 143 VAL A C 1
ATOM 1155 O O . VAL A 1 143 ? -10.266 -26.375 -3.891 1 75.94 143 VAL A O 1
ATOM 1158 N N . SER A 1 144 ? -10.758 -24.438 -4.949 1 77.62 144 SER A N 1
ATOM 1159 C CA . SER A 1 144 ? -11.602 -25.141 -5.91 1 77.62 144 SER A CA 1
ATOM 1160 C C . SER A 1 144 ? -10.766 -25.953 -6.891 1 77.62 144 SER A C 1
ATOM 1162 O O . SER A 1 144 ? -10.992 -27.156 -7.059 1 77.62 144 SER A O 1
ATOM 1164 N N . GLN A 1 145 ? -9.727 -25.328 -7.426 1 76.44 145 GLN A N 1
ATOM 1165 C CA . GLN A 1 145 ? -9.039 -26 -8.523 1 76.44 145 GLN A CA 1
ATOM 1166 C C . GLN A 1 145 ? -7.844 -26.797 -8.023 1 76.44 145 GLN A C 1
ATOM 1168 O O . GLN A 1 145 ? -7.598 -27.906 -8.484 1 76.44 145 GLN A O 1
ATOM 1173 N N . ASN A 1 146 ? -7.148 -26.25 -7.066 1 76.69 146 ASN A N 1
ATOM 1174 C CA . ASN A 1 146 ? -5.863 -26.844 -6.742 1 76.69 146 ASN A CA 1
ATOM 1175 C C . ASN A 1 146 ? -5.977 -27.828 -5.578 1 76.69 146 ASN A C 1
ATOM 1177 O O . ASN A 1 146 ? -5.086 -28.656 -5.363 1 76.69 146 ASN A O 1
ATOM 1181 N N . ILE A 1 147 ? -7.113 -27.828 -4.895 1 77.88 147 ILE A N 1
ATOM 1182 C CA . ILE A 1 147 ? -7.281 -28.781 -3.801 1 77.88 147 ILE A CA 1
ATOM 1183 C C . ILE A 1 147 ? -8.398 -29.766 -4.141 1 77.88 147 ILE A C 1
ATOM 1185 O O . ILE A 1 147 ? -8.172 -30.969 -4.191 1 77.88 147 ILE A O 1
ATOM 1189 N N . LEU A 1 148 ? -9.5 -29.25 -4.508 1 80.06 148 LEU A N 1
ATOM 1190 C CA . LEU A 1 148 ? -10.672 -30.078 -4.715 1 80.06 148 LEU A CA 1
ATOM 1191 C C . LEU A 1 148 ? -10.453 -31.047 -5.883 1 80.06 148 LEU A C 1
ATOM 1193 O O . LEU A 1 148 ? -10.75 -32.219 -5.773 1 80.06 148 LEU A O 1
ATOM 1197 N N . SER A 1 149 ? -9.906 -30.516 -6.898 1 81.81 149 SER A N 1
ATOM 1198 C CA . SER A 1 149 ? -9.75 -31.328 -8.102 1 81.81 149 SER A CA 1
ATOM 1199 C C . SER A 1 149 ? -8.797 -32.5 -7.871 1 81.81 149 SER A C 1
ATOM 1201 O O . SER A 1 149 ? -9.148 -33.656 -8.133 1 81.81 149 SER A O 1
ATOM 1203 N N . PRO A 1 150 ? -7.578 -32.25 -7.297 1 78.38 150 PRO A N 1
ATOM 1204 C CA . PRO A 1 150 ? -6.668 -33.375 -7.078 1 78.38 150 PRO A CA 1
ATOM 1205 C C . PRO A 1 150 ? -7.211 -34.375 -6.074 1 78.38 150 PRO A C 1
ATOM 1207 O O . PRO A 1 150 ? -6.984 -35.594 -6.223 1 78.38 150 PRO A O 1
ATOM 1210 N N . VAL A 1 151 ? -7.938 -33.969 -5.094 1 81.12 151 VAL A N 1
ATOM 1211 C CA . VAL A 1 151 ? -8.508 -34.875 -4.098 1 81.12 151 VAL A CA 1
ATOM 1212 C C . VAL A 1 151 ? -9.555 -35.75 -4.75 1 81.12 151 VAL A C 1
ATOM 1214 O O . VAL A 1 151 ? -9.562 -36.969 -4.539 1 81.12 151 VAL A O 1
ATOM 1217 N N . ILE A 1 152 ? -10.359 -35.188 -5.57 1 86.69 152 ILE A N 1
ATOM 1218 C CA . ILE A 1 152 ? -11.391 -35.938 -6.258 1 86.69 152 ILE A CA 1
ATOM 1219 C C . ILE A 1 152 ? -10.742 -36.906 -7.262 1 86.69 152 ILE A C 1
ATOM 1221 O O . ILE A 1 152 ? -11.172 -38.031 -7.418 1 86.69 152 ILE A O 1
ATOM 1225 N N . GLN A 1 153 ? -9.719 -36.406 -7.855 1 85.38 153 GLN A N 1
ATOM 1226 C CA . GLN A 1 153 ? -9.008 -37.25 -8.812 1 85.38 153 GLN A CA 1
ATOM 1227 C C . GLN A 1 153 ? -8.367 -38.438 -8.117 1 85.38 153 GLN A C 1
ATOM 1229 O O . GLN A 1 153 ? -8.383 -39.562 -8.656 1 85.38 153 GLN A O 1
ATOM 1234 N N . LEU A 1 154 ? -7.801 -38.219 -6.973 1 84.81 154 LEU A N 1
ATOM 1235 C CA . LEU A 1 154 ? -7.172 -39.281 -6.223 1 84.81 154 LEU A CA 1
ATOM 1236 C C . LEU A 1 154 ? -8.211 -40.312 -5.777 1 84.81 154 LEU A C 1
ATOM 1238 O O . LEU A 1 154 ? -7.98 -41.531 -5.891 1 84.81 154 LEU A O 1
ATOM 1242 N N . ILE A 1 155 ? -9.336 -39.844 -5.344 1 88.06 155 ILE A N 1
ATOM 1243 C CA . ILE A 1 155 ? -10.398 -40.719 -4.902 1 88.06 155 ILE A CA 1
ATOM 1244 C C . ILE A 1 155 ? -10.93 -41.531 -6.09 1 88.06 155 ILE A C 1
ATOM 1246 O O . ILE A 1 155 ? -11.117 -42.75 -5.992 1 88.06 155 ILE A O 1
ATOM 1250 N N . SER A 1 156 ? -11.125 -40.844 -7.148 1 90.06 156 SER A N 1
ATOM 1251 C CA . SER A 1 156 ? -11.617 -41.5 -8.352 1 90.06 156 SER A CA 1
ATOM 1252 C C . SER A 1 156 ? -10.625 -42.562 -8.852 1 90.06 156 SER A C 1
ATOM 1254 O O . SER A 1 156 ? -11.023 -43.594 -9.352 1 90.06 156 SER A O 1
ATOM 1256 N N . THR A 1 157 ? -9.328 -42.219 -8.75 1 88.12 157 THR A N 1
ATOM 1257 C CA . THR A 1 157 ? -8.297 -43.188 -9.164 1 88.12 157 THR A CA 1
ATOM 1258 C C . THR A 1 157 ? -8.352 -44.438 -8.32 1 88.12 157 THR A C 1
ATOM 1260 O O . THR A 1 157 ? -8.219 -45.562 -8.844 1 88.12 157 THR A O 1
ATOM 1263 N N . ILE A 1 158 ? -8.547 -44.281 -7.047 1 90.38 158 ILE A N 1
ATOM 1264 C CA . ILE A 1 158 ? -8.633 -45.438 -6.148 1 90.38 158 ILE A CA 1
ATOM 1265 C C . ILE A 1 158 ? -9.828 -46.312 -6.527 1 90.38 158 ILE A C 1
ATOM 1267 O O . ILE A 1 158 ? -9.727 -47.531 -6.574 1 90.38 158 ILE A O 1
ATOM 1271 N N . VAL A 1 159 ? -10.914 -45.656 -6.906 1 91.19 159 VAL A N 1
ATOM 1272 C CA . VAL A 1 159 ? -12.141 -46.375 -7.258 1 91.19 159 VAL A CA 1
ATOM 1273 C C . VAL A 1 159 ? -11.922 -47.156 -8.555 1 91.19 159 VAL A C 1
ATOM 1275 O O . VAL A 1 159 ? -12.336 -48.312 -8.664 1 91.19 159 VAL A O 1
ATOM 1278 N N . VAL A 1 160 ? -11.242 -46.562 -9.484 1 90.69 160 VAL A N 1
ATOM 1279 C CA . VAL A 1 160 ? -11.008 -47.219 -10.773 1 90.69 160 VAL A CA 1
ATOM 1280 C C . VAL A 1 160 ? -10.062 -48.375 -10.594 1 90.69 160 VAL A C 1
ATOM 1282 O O . VAL A 1 160 ? -10.273 -49.469 -11.172 1 90.69 160 VAL A O 1
ATOM 1285 N N . VAL A 1 161 ? -9 -48.25 -9.82 1 90.31 161 VAL A N 1
ATOM 1286 C CA . VAL A 1 161 ? -8.008 -49.312 -9.625 1 90.31 161 VAL A CA 1
ATOM 1287 C C . VAL A 1 161 ? -8.633 -50.469 -8.844 1 90.31 161 VAL A C 1
ATOM 1289 O O . VAL A 1 161 ? -8.352 -51.625 -9.117 1 90.31 161 VAL A O 1
ATOM 1292 N N . LEU A 1 162 ? -9.508 -50.156 -7.945 1 91.12 162 LEU A N 1
ATOM 1293 C CA . LEU A 1 162 ? -10.211 -51.188 -7.191 1 91.12 162 LEU A CA 1
ATOM 1294 C C . LEU A 1 162 ? -11.125 -52 -8.102 1 91.12 162 LEU A C 1
ATOM 1296 O O . LEU A 1 162 ? -11.312 -53.188 -7.895 1 91.12 162 LEU A O 1
ATOM 1300 N N . SER A 1 163 ? -11.688 -51.344 -9.086 1 89.62 163 SER A N 1
ATOM 1301 C CA . SER A 1 163 ? -12.586 -52.031 -10.016 1 89.62 163 SER A CA 1
ATOM 1302 C C . SER A 1 163 ? -11.836 -53.062 -10.844 1 89.62 163 SER A C 1
ATOM 1304 O O . SER A 1 163 ? -12.438 -54 -11.367 1 89.62 163 SER A O 1
ATOM 1306 N N . THR A 1 164 ? -10.516 -52.969 -11 1 87.81 164 THR A N 1
ATOM 1307 C CA . THR A 1 164 ? -9.719 -53.938 -11.742 1 87.81 164 THR A CA 1
ATOM 1308 C C . THR A 1 164 ? -9.188 -55.031 -10.812 1 87.81 164 THR A C 1
ATOM 1310 O O . THR A 1 164 ? -8.344 -55.844 -11.211 1 87.81 164 THR A O 1
ATOM 1313 N N . LYS A 1 165 ? -9.523 -55.094 -9.562 1 86.38 165 LYS A N 1
ATOM 1314 C CA . LYS A 1 165 ? -9.203 -56.125 -8.562 1 86.38 165 LYS A CA 1
ATOM 1315 C C . LYS A 1 165 ? -7.723 -56.094 -8.188 1 86.38 165 LYS A C 1
ATOM 1317 O O . LYS A 1 165 ? -7.129 -57.125 -7.871 1 86.38 165 LYS A O 1
ATOM 1322 N N . ASP A 1 166 ? -7.082 -54.969 -8.477 1 90.88 166 ASP A N 1
ATOM 1323 C CA . ASP A 1 166 ? -5.719 -54.75 -8 1 90.88 166 ASP A CA 1
ATOM 1324 C C . ASP A 1 166 ? -5.719 -54.125 -6.613 1 90.88 166 ASP A C 1
ATOM 1326 O O . ASP A 1 166 ? -5.594 -52.906 -6.484 1 90.88 166 ASP A O 1
ATOM 1330 N N . TRP A 1 167 ? -5.664 -54.906 -5.598 1 87.81 167 TRP A N 1
ATOM 1331 C CA . TRP A 1 167 ? -5.809 -54.469 -4.215 1 87.81 167 TRP A CA 1
ATOM 1332 C C . TRP A 1 167 ? -4.512 -53.844 -3.699 1 87.81 167 TRP A C 1
ATOM 1334 O O . TRP A 1 167 ? -4.531 -52.969 -2.844 1 87.81 167 TRP A O 1
ATOM 1344 N N . PHE A 1 168 ? -3.426 -54.312 -4.242 1 89 168 PHE A N 1
ATOM 1345 C CA . PHE A 1 168 ? -2.146 -53.812 -3.771 1 89 168 PHE A CA 1
ATOM 1346 C C . PHE A 1 168 ? -1.948 -52.344 -4.203 1 89 168 PHE A C 1
ATOM 1348 O O . PHE A 1 168 ? -1.651 -51.5 -3.375 1 89 168 PHE A O 1
ATOM 1355 N N . SER A 1 169 ? -2.148 -52.094 -5.457 1 90.75 169 SER A N 1
ATOM 1356 C CA . SER A 1 169 ? -1.956 -50.719 -5.949 1 90.75 169 SER A CA 1
ATOM 1357 C C . SER A 1 169 ? -2.977 -49.781 -5.34 1 90.75 169 SER A C 1
ATOM 1359 O O . SER A 1 169 ? -2.643 -48.625 -5 1 90.75 169 SER A O 1
ATOM 1361 N N . ALA A 1 170 ? -4.152 -50.219 -5.199 1 91.31 170 ALA A N 1
ATOM 1362 C CA . ALA A 1 170 ? -5.184 -49.375 -4.578 1 91.31 170 ALA A CA 1
ATOM 1363 C C . ALA A 1 170 ? -4.836 -49.062 -3.125 1 91.31 170 ALA A C 1
ATOM 1365 O O . ALA A 1 170 ? -5.055 -47.969 -2.654 1 91.31 170 ALA A O 1
ATOM 1366 N N . GLY A 1 171 ? -4.316 -50.062 -2.461 1 90.62 171 GLY A N 1
ATOM 1367 C CA . GLY A 1 171 ? -3.916 -49.844 -1.076 1 90.62 171 GLY A CA 1
ATOM 1368 C C . GLY A 1 171 ? -2.785 -48.844 -0.92 1 90.62 171 GLY A C 1
ATOM 1369 O O . GLY A 1 171 ? -2.791 -48.031 0.006 1 90.62 171 GLY A O 1
ATOM 1370 N N . VAL A 1 172 ? -1.835 -48.906 -1.831 1 89.69 172 VAL A N 1
ATOM 1371 C CA . VAL A 1 172 ? -0.7 -48 -1.765 1 89.69 172 VAL A CA 1
ATOM 1372 C C . VAL A 1 172 ? -1.163 -46.562 -2.068 1 89.69 172 VAL A C 1
ATOM 1374 O O . VAL A 1 172 ? -0.724 -45.625 -1.42 1 89.69 172 VAL A O 1
ATOM 1377 N N . PHE A 1 173 ? -2.068 -46.406 -3.088 1 87.44 173 PHE A N 1
ATOM 1378 C CA . PHE A 1 173 ? -2.598 -45.094 -3.387 1 87.44 173 PHE A CA 1
ATOM 1379 C C . PHE A 1 173 ? -3.387 -44.531 -2.203 1 87.44 173 PHE A C 1
ATOM 1381 O O . PHE A 1 173 ? -3.311 -43.344 -1.899 1 87.44 173 PHE A O 1
ATOM 1388 N N . PHE A 1 174 ? -4.082 -45.406 -1.583 1 88.25 174 PHE A N 1
ATOM 1389 C CA . PHE A 1 174 ? -4.836 -45 -0.401 1 88.25 174 PHE A CA 1
ATOM 1390 C C . PHE A 1 174 ? -3.896 -44.594 0.723 1 88.25 174 PHE A C 1
ATOM 1392 O O . PHE A 1 174 ? -4.133 -43.562 1.393 1 88.25 174 PHE A O 1
ATOM 1399 N N . LEU A 1 175 ? -2.842 -45.344 0.867 1 87.94 175 LEU A N 1
ATOM 1400 C CA . LEU A 1 175 ? -1.847 -45.031 1.882 1 87.94 175 LEU A CA 1
ATOM 1401 C C . LEU A 1 175 ? -1.182 -43.688 1.577 1 87.94 175 LEU A C 1
ATOM 1403 O O . LEU A 1 175 ? -0.901 -42.906 2.488 1 87.94 175 LEU A O 1
ATOM 1407 N N . TYR A 1 176 ? -0.953 -43.469 0.333 1 84.06 176 TYR A N 1
ATOM 1408 C CA . TYR A 1 176 ? -0.363 -42.219 -0.079 1 84.06 176 TYR A CA 1
ATOM 1409 C C . TYR A 1 176 ? -1.271 -41.031 0.285 1 84.06 176 TYR A C 1
ATOM 1411 O O . TYR A 1 176 ? -0.809 -40.031 0.811 1 84.06 176 TYR A O 1
ATOM 1419 N N . ILE A 1 177 ? -2.516 -41.156 0.033 1 82.44 177 ILE A N 1
ATOM 1420 C CA . ILE A 1 177 ? -3.473 -40.094 0.342 1 82.44 177 ILE A CA 1
ATOM 1421 C C . ILE A 1 177 ? -3.518 -39.875 1.852 1 82.44 177 ILE A C 1
ATOM 1423 O O . ILE A 1 177 ? -3.523 -38.75 2.311 1 82.44 177 ILE A O 1
ATOM 1427 N N . LEU A 1 178 ? -3.539 -40.938 2.588 1 83.62 178 LEU A N 1
ATOM 1428 C CA . LEU A 1 178 ? -3.635 -40.844 4.043 1 83.62 178 LEU A CA 1
ATOM 1429 C C . LEU A 1 178 ? -2.41 -40.156 4.633 1 83.62 178 LEU A C 1
ATOM 1431 O O . LEU A 1 178 ? -2.539 -39.25 5.43 1 83.62 178 LEU A O 1
ATOM 1435 N N . VAL A 1 179 ? -1.241 -40.594 4.211 1 82.06 179 VAL A N 1
ATOM 1436 C CA . VAL A 1 179 ? -0.004 -40.031 4.738 1 82.06 179 VAL A CA 1
ATOM 1437 C C . VAL A 1 179 ? 0.144 -38.594 4.266 1 82.06 179 VAL A C 1
ATOM 1439 O O . VAL A 1 179 ? 0.581 -37.719 5.027 1 82.06 179 VAL A O 1
ATOM 1442 N N . PHE A 1 180 ? -0.256 -38.406 3.061 1 77.81 180 PHE A N 1
ATOM 1443 C CA . PHE A 1 180 ? -0.187 -37.094 2.469 1 77.81 180 PHE A CA 1
ATOM 1444 C C . PHE A 1 180 ? -1.063 -36.094 3.238 1 77.81 180 PHE A C 1
ATOM 1446 O O . PHE A 1 180 ? -0.626 -35 3.568 1 77.81 180 PHE A O 1
ATOM 1453 N N . VAL A 1 181 ? -2.26 -36.469 3.527 1 76.5 181 VAL A N 1
ATOM 1454 C CA . VAL A 1 181 ? -3.211 -35.625 4.215 1 76.5 181 VAL A CA 1
ATOM 1455 C C . VAL A 1 181 ? -2.742 -35.375 5.645 1 76.5 181 VAL A C 1
ATOM 1457 O O . VAL A 1 181 ? -2.748 -34.219 6.117 1 76.5 181 VAL A O 1
ATOM 1460 N N . ILE A 1 182 ? -2.322 -36.375 6.289 1 78.88 182 ILE A N 1
ATOM 1461 C CA . ILE A 1 182 ? -1.913 -36.281 7.684 1 78.88 182 ILE A CA 1
ATOM 1462 C C . ILE A 1 182 ? -0.644 -35.438 7.785 1 78.88 182 ILE A C 1
ATOM 1464 O O . ILE A 1 182 ? -0.563 -34.5 8.609 1 78.88 182 ILE A O 1
ATOM 1468 N N . PHE A 1 183 ? 0.297 -35.75 6.953 1 77.88 183 PHE A N 1
ATOM 1469 C CA . PHE A 1 183 ? 1.581 -35.062 6.965 1 77.88 183 PHE A CA 1
ATOM 1470 C C . PHE A 1 183 ? 1.407 -33.594 6.598 1 77.88 183 PHE A C 1
ATOM 1472 O O . PHE A 1 183 ? 1.968 -32.719 7.25 1 77.88 183 PHE A O 1
ATOM 1479 N N . ASN A 1 184 ? 0.632 -33.281 5.621 1 74.62 184 ASN A N 1
ATOM 1480 C CA . ASN A 1 184 ? 0.462 -31.906 5.156 1 74.62 184 ASN A CA 1
ATOM 1481 C C . ASN A 1 184 ? -0.378 -31.078 6.133 1 74.62 184 ASN A C 1
ATOM 1483 O O . ASN A 1 184 ? -0.13 -29.891 6.324 1 74.62 184 ASN A O 1
ATOM 1487 N N . THR A 1 185 ? -1.314 -31.688 6.758 1 74.81 185 THR A N 1
ATOM 1488 C CA . THR A 1 185 ? -2.129 -30.953 7.715 1 74.81 185 THR A CA 1
ATOM 1489 C C . THR A 1 185 ? -1.315 -30.594 8.953 1 74.81 185 THR A C 1
ATOM 1491 O O . THR A 1 185 ? -1.49 -29.516 9.531 1 74.81 185 THR A O 1
ATOM 1494 N N . ARG A 1 186 ? -0.411 -31.438 9.32 1 77.88 186 ARG A N 1
ATOM 1495 C CA . ARG A 1 186 ? 0.397 -31.188 10.508 1 77.88 186 ARG A CA 1
ATOM 1496 C C . ARG A 1 186 ? 1.492 -30.156 10.227 1 77.88 186 ARG A C 1
ATOM 1498 O O . ARG A 1 186 ? 1.749 -29.281 11.039 1 77.88 186 ARG A O 1
ATOM 1505 N N . LEU A 1 187 ? 2.115 -30.281 9.148 1 77.56 187 LEU A N 1
ATOM 1506 C CA . LEU A 1 187 ? 3.232 -29.406 8.828 1 77.56 187 LEU A CA 1
ATOM 1507 C C . LEU A 1 187 ? 2.73 -28.047 8.328 1 77.56 187 LEU A C 1
ATOM 1509 O O . LEU A 1 187 ? 3.443 -27.047 8.422 1 77.56 187 LEU A O 1
ATOM 1513 N N . THR A 1 188 ? 1.532 -28.109 7.84 1 75.38 188 THR A N 1
ATOM 1514 C CA . THR A 1 188 ? 0.973 -26.875 7.289 1 75.38 188 THR A CA 1
ATOM 1515 C C . THR A 1 188 ? 0.669 -25.875 8.398 1 75.38 188 THR A C 1
ATOM 1517 O O . THR A 1 188 ? 0.725 -24.656 8.188 1 75.38 188 THR A O 1
ATOM 1520 N N . GLY A 1 189 ? 0.472 -26.391 9.586 1 76.31 189 GLY A N 1
ATOM 1521 C CA . GLY A 1 189 ? 0.263 -25.469 10.703 1 76.31 189 GLY A CA 1
ATOM 1522 C C . GLY A 1 189 ? 1.489 -24.641 11.031 1 76.31 189 GLY A C 1
ATOM 1523 O O . GLY A 1 189 ? 1.399 -23.422 11.18 1 76.31 189 GLY A O 1
ATOM 1524 N N . SER A 1 190 ? 2.596 -25.328 11.062 1 81.69 190 SER A N 1
ATOM 1525 C CA . SER A 1 190 ? 3.846 -24.625 11.336 1 81.69 190 SER A CA 1
ATOM 1526 C C . SER A 1 190 ? 4.207 -23.672 10.195 1 81.69 190 SER A C 1
ATOM 1528 O O . SER A 1 190 ? 4.746 -22.594 10.43 1 81.69 190 SER A O 1
ATOM 1530 N N . LEU A 1 191 ? 3.887 -24.109 9.07 1 82.94 191 LEU A N 1
ATOM 1531 C CA . LEU A 1 191 ? 4.156 -23.281 7.902 1 82.94 191 LEU A CA 1
ATOM 1532 C C . LEU A 1 191 ? 3.271 -22.031 7.898 1 82.94 191 LEU A C 1
ATOM 1534 O O . LEU A 1 191 ? 3.734 -20.938 7.57 1 82.94 191 LEU A O 1
ATOM 1538 N N . ALA A 1 192 ? 2.092 -22.25 8.305 1 80.06 192 ALA A N 1
ATOM 1539 C CA . ALA A 1 192 ? 1.142 -21.141 8.344 1 80.06 192 ALA A CA 1
ATOM 1540 C C . ALA A 1 192 ? 1.564 -20.094 9.367 1 80.06 192 ALA A C 1
ATOM 1542 O O . ALA A 1 192 ? 1.456 -18.891 9.117 1 80.06 192 ALA A O 1
ATOM 1543 N N . SER A 1 193 ? 2.031 -20.562 10.469 1 84 193 SER A N 1
ATOM 1544 C CA . SER A 1 193 ? 2.473 -19.641 11.516 1 84 193 SER A CA 1
ATOM 1545 C C . SER A 1 193 ? 3.693 -18.844 11.07 1 84 193 SER A C 1
ATOM 1547 O O . SER A 1 193 ? 3.781 -17.641 11.32 1 84 193 SER A O 1
ATOM 1549 N N . LEU A 1 194 ? 4.633 -19.547 10.422 1 85.75 194 LEU A N 1
ATOM 1550 C CA . LEU A 1 194 ? 5.824 -18.875 9.922 1 85.75 194 LEU A CA 1
ATOM 1551 C C . LEU A 1 194 ? 5.469 -17.891 8.805 1 85.75 194 LEU A C 1
ATOM 1553 O O . LEU A 1 194 ? 6.07 -16.812 8.703 1 85.75 194 LEU A O 1
ATOM 1557 N N . ARG A 1 195 ? 4.535 -18.234 8.047 1 81.69 195 ARG A N 1
ATOM 1558 C CA . ARG A 1 195 ? 4.09 -17.344 6.977 1 81.69 195 ARG A CA 1
ATOM 1559 C C . ARG A 1 195 ? 3.443 -16.094 7.547 1 81.69 195 ARG A C 1
ATOM 1561 O O . ARG A 1 195 ? 3.734 -14.984 7.098 1 81.69 195 ARG A O 1
ATOM 1568 N N . LYS A 1 196 ? 2.607 -16.312 8.516 1 82.44 196 LYS A N 1
ATOM 1569 C CA . LYS A 1 196 ? 1.964 -15.172 9.164 1 82.44 196 LYS A CA 1
ATOM 1570 C C . LYS A 1 196 ? 2.998 -14.227 9.773 1 82.44 196 LYS A C 1
ATOM 1572 O O . LYS A 1 196 ? 2.904 -13.008 9.609 1 82.44 196 LYS A O 1
ATOM 1577 N N . HIS A 1 197 ? 3.895 -14.859 10.406 1 86.25 197 HIS A N 1
ATOM 1578 C CA . HIS A 1 197 ? 4.961 -14.07 11.016 1 86.25 197 HIS A CA 1
ATOM 1579 C C . HIS A 1 197 ? 5.742 -13.297 9.961 1 86.25 197 HIS A C 1
ATOM 1581 O O . HIS A 1 197 ? 6.035 -12.109 10.148 1 86.25 197 HIS A O 1
ATOM 1587 N N . SER A 1 198 ? 6.098 -13.914 8.867 1 86.88 198 SER A N 1
ATOM 1588 C CA . SER A 1 198 ? 6.824 -13.273 7.773 1 86.88 198 SER A CA 1
ATOM 1589 C C . SER A 1 198 ? 6.008 -12.148 7.152 1 86.88 198 SER A C 1
ATOM 1591 O O . SER A 1 198 ? 6.551 -11.086 6.836 1 86.88 198 SER A O 1
ATOM 1593 N N . MET A 1 199 ? 4.734 -12.32 7.074 1 79.75 199 MET A N 1
ATOM 1594 C CA . MET A 1 199 ? 3.852 -11.32 6.48 1 79.75 199 MET A CA 1
ATOM 1595 C C . MET A 1 199 ? 3.74 -10.094 7.379 1 79.75 199 MET A C 1
ATOM 1597 O O . MET A 1 199 ? 3.74 -8.961 6.891 1 79.75 199 MET A O 1
ATOM 1601 N N . ASP A 1 200 ? 3.674 -10.344 8.656 1 82.62 200 ASP A N 1
ATOM 1602 C CA . ASP A 1 200 ? 3.602 -9.242 9.609 1 82.62 200 ASP A CA 1
ATOM 1603 C C . ASP A 1 200 ? 4.855 -8.367 9.539 1 82.62 200 ASP A C 1
ATOM 1605 O O . ASP A 1 200 ? 4.77 -7.141 9.586 1 82.62 200 ASP A O 1
ATOM 1609 N N . ILE A 1 201 ? 5.961 -8.977 9.43 1 89 201 ILE A N 1
ATOM 1610 C CA . ILE A 1 201 ? 7.227 -8.25 9.344 1 89 201 ILE A CA 1
ATOM 1611 C C . ILE A 1 201 ? 7.293 -7.484 8.023 1 89 201 ILE A C 1
ATOM 1613 O O . ILE A 1 201 ? 7.789 -6.355 7.98 1 89 201 ILE A O 1
ATOM 1617 N N . THR A 1 202 ? 6.738 -8.102 6.992 1 83.44 202 THR A N 1
ATOM 1618 C CA . THR A 1 202 ? 6.707 -7.441 5.691 1 83.44 202 THR A CA 1
ATOM 1619 C C . THR A 1 202 ? 5.82 -6.203 5.738 1 83.44 202 THR A C 1
ATOM 1621 O O . THR A 1 202 ? 6.184 -5.152 5.203 1 83.44 202 THR A O 1
ATOM 1624 N N . LEU A 1 203 ? 4.699 -6.309 6.367 1 76.31 203 LEU A N 1
ATOM 1625 C CA . LEU A 1 203 ? 3.795 -5.176 6.508 1 76.31 203 LEU A CA 1
ATOM 1626 C C . LEU A 1 203 ? 4.457 -4.043 7.285 1 76.31 203 LEU A C 1
ATOM 1628 O O . LEU A 1 203 ? 4.254 -2.867 6.977 1 76.31 203 LEU A O 1
ATOM 1632 N N . ASN A 1 204 ? 5.191 -4.398 8.242 1 83.88 204 ASN A N 1
ATOM 1633 C CA . ASN A 1 204 ? 5.926 -3.398 9.016 1 83.88 204 ASN A CA 1
ATOM 1634 C C . ASN A 1 204 ? 6.957 -2.674 8.156 1 83.88 204 ASN A C 1
ATOM 1636 O O . ASN A 1 204 ? 7.152 -1.466 8.297 1 83.88 204 ASN A O 1
ATOM 1640 N N . SER A 1 205 ? 7.656 -3.438 7.336 1 86.81 205 SER A N 1
ATOM 1641 C CA . SER A 1 205 ? 8.625 -2.822 6.438 1 86.81 205 SER A CA 1
ATOM 1642 C C . SER A 1 205 ? 7.957 -1.834 5.492 1 86.81 205 SER A C 1
ATOM 1644 O O . SER A 1 205 ? 8.5 -0.766 5.211 1 86.81 205 SER A O 1
ATOM 1646 N N . TYR A 1 206 ? 6.77 -2.135 5.098 1 79.94 206 TYR A N 1
ATOM 1647 C CA . TYR A 1 206 ? 6.027 -1.245 4.207 1 79.94 206 TYR A CA 1
ATOM 1648 C C . TYR A 1 206 ? 5.551 -0.003 4.953 1 79.94 206 TYR A C 1
ATOM 1650 O O . TYR A 1 206 ? 5.547 1.098 4.395 1 79.94 206 TYR A O 1
ATOM 1658 N N . SER A 1 207 ? 5.191 -0.241 6.148 1 80.81 207 SER A N 1
ATOM 1659 C CA . SER A 1 207 ? 4.801 0.891 6.98 1 80.81 207 SER A CA 1
ATOM 1660 C C . SER A 1 207 ? 5.965 1.859 7.18 1 80.81 207 SER A C 1
ATOM 1662 O O . SER A 1 207 ? 5.777 3.076 7.125 1 80.81 207 SER A O 1
ATOM 1664 N N . LEU A 1 208 ? 7.109 1.305 7.41 1 85.94 208 LEU A N 1
ATOM 1665 C CA . LEU A 1 208 ? 8.297 2.125 7.609 1 85.94 208 LEU A CA 1
ATOM 1666 C C . LEU A 1 208 ? 8.664 2.871 6.328 1 85.94 208 LEU A C 1
ATOM 1668 O O . LEU A 1 208 ? 9.078 4.031 6.379 1 85.94 208 LEU A O 1
ATOM 1672 N N . LEU A 1 209 ? 8.516 2.209 5.266 1 86.62 209 LEU A N 1
ATOM 1673 C CA . LEU A 1 209 ? 8.789 2.861 3.99 1 86.62 209 LEU A CA 1
ATOM 1674 C C . LEU A 1 209 ? 7.797 3.988 3.73 1 86.62 209 LEU A C 1
ATOM 1676 O O . LEU A 1 209 ? 8.188 5.074 3.289 1 86.62 209 LEU A O 1
ATOM 1680 N N . SER A 1 210 ? 6.539 3.715 3.916 1 83.38 210 SER A N 1
ATOM 1681 C CA . SER A 1 210 ? 5.504 4.727 3.734 1 83.38 210 SER A CA 1
ATOM 1682 C C . SER A 1 210 ? 5.785 5.961 4.586 1 83.38 210 SER A C 1
ATOM 1684 O O . SER A 1 210 ? 5.668 7.09 4.109 1 83.38 210 SER A O 1
ATOM 1686 N N . ASP A 1 211 ? 6.168 5.711 5.785 1 85.81 211 ASP A N 1
ATOM 1687 C CA . ASP A 1 211 ? 6.531 6.785 6.707 1 85.81 211 ASP A CA 1
ATOM 1688 C C . ASP A 1 211 ? 7.719 7.582 6.176 1 85.81 211 ASP A C 1
ATOM 1690 O O . ASP A 1 211 ? 7.73 8.812 6.254 1 85.81 211 ASP A O 1
ATOM 1694 N N . THR A 1 212 ? 8.672 6.891 5.707 1 89.5 212 THR A N 1
ATOM 1695 C CA . THR A 1 212 ? 9.875 7.531 5.191 1 89.5 212 THR A CA 1
ATOM 1696 C C . THR A 1 212 ? 9.555 8.367 3.957 1 89.5 212 THR A C 1
ATOM 1698 O O . THR A 1 212 ? 10.086 9.477 3.797 1 89.5 212 THR A O 1
ATOM 1701 N N . VAL A 1 213 ? 8.688 7.879 3.139 1 87 213 VAL A N 1
ATOM 1702 C CA . VAL A 1 213 ? 8.32 8.594 1.924 1 87 213 VAL A CA 1
ATOM 1703 C C . VAL A 1 213 ? 7.555 9.867 2.289 1 87 213 VAL A C 1
ATOM 1705 O O . VAL A 1 213 ? 7.793 10.93 1.707 1 87 213 VAL A O 1
ATOM 1708 N N . ASP A 1 214 ? 6.727 9.742 3.242 1 82 214 ASP A N 1
ATOM 1709 C CA . ASP A 1 214 ? 5.953 10.891 3.697 1 82 214 ASP A CA 1
ATOM 1710 C C . ASP A 1 214 ? 6.863 11.977 4.266 1 82 214 ASP A C 1
ATOM 1712 O O . ASP A 1 214 ? 6.559 13.164 4.16 1 82 214 ASP A O 1
ATOM 1716 N N . ASN A 1 215 ? 7.953 11.547 4.84 1 89.06 215 ASN A N 1
ATOM 1717 C CA . ASN A 1 215 ? 8.867 12.492 5.484 1 89.06 215 ASN A CA 1
ATOM 1718 C C . ASN A 1 215 ? 10.164 12.641 4.707 1 89.06 215 ASN A C 1
ATOM 1720 O O . ASN A 1 215 ? 11.195 13.008 5.273 1 89.06 215 ASN A O 1
ATOM 1724 N N . MET A 1 216 ? 10.086 12.367 3.453 1 89.94 216 MET A N 1
ATOM 1725 C CA . MET A 1 216 ? 11.305 12.336 2.652 1 89.94 216 MET A CA 1
ATOM 1726 C C . MET A 1 216 ? 11.914 13.727 2.541 1 89.94 216 MET A C 1
ATOM 1728 O O . MET A 1 216 ? 13.141 13.875 2.559 1 89.94 216 MET A O 1
ATOM 1732 N N . ILE A 1 217 ? 11.125 14.734 2.4 1 88.94 217 ILE A N 1
ATOM 1733 C CA . ILE A 1 217 ? 11.625 16.094 2.299 1 88.94 217 ILE A CA 1
ATOM 1734 C C . ILE A 1 217 ? 12.375 16.469 3.576 1 88.94 217 ILE A C 1
ATOM 1736 O O . ILE A 1 217 ? 13.461 17.047 3.518 1 88.94 217 ILE A O 1
ATOM 1740 N N . ALA A 1 218 ? 11.781 16.094 4.695 1 89.69 218 ALA A N 1
ATOM 1741 C CA . ALA A 1 218 ? 12.445 16.344 5.969 1 89.69 218 ALA A CA 1
ATOM 1742 C C . ALA A 1 218 ? 13.781 15.609 6.043 1 89.69 218 ALA A C 1
ATOM 1744 O O . ALA A 1 218 ? 14.773 16.156 6.531 1 89.69 218 ALA A O 1
ATOM 1745 N N . ALA A 1 219 ? 13.781 14.422 5.598 1 92.88 219 ALA A N 1
ATOM 1746 C CA . ALA A 1 219 ? 15.023 13.648 5.598 1 92.88 219 ALA A CA 1
ATOM 1747 C C . ALA A 1 219 ? 16.078 14.305 4.703 1 92.88 219 ALA A C 1
ATOM 1749 O O . ALA A 1 219 ? 17.25 14.367 5.066 1 92.88 219 ALA A O 1
ATOM 1750 N N . LYS A 1 220 ? 15.648 14.766 3.623 1 91.56 220 LYS A N 1
ATOM 1751 C CA . LYS A 1 220 ? 16.547 15.414 2.674 1 91.56 220 LYS A CA 1
ATOM 1752 C C . LYS A 1 220 ? 17.094 16.719 3.24 1 91.56 220 LYS A C 1
ATOM 1754 O O . LYS A 1 220 ? 18.297 16.984 3.141 1 91.56 220 LYS A O 1
ATOM 1759 N N . LYS A 1 221 ? 16.234 17.469 3.76 1 90.81 221 LYS A N 1
ATOM 1760 C CA . LYS A 1 221 ? 16.625 18.781 4.273 1 90.81 221 LYS A CA 1
ATOM 1761 C C . LYS A 1 221 ? 17.469 18.641 5.539 1 90.81 221 LYS A C 1
ATOM 1763 O O . LYS A 1 221 ? 18.141 19.594 5.941 1 90.81 221 LYS A O 1
ATOM 1768 N N . ASN A 1 222 ? 17.5 17.453 6.094 1 92.06 222 ASN A N 1
ATOM 1769 C CA . ASN A 1 222 ? 18.328 17.203 7.262 1 92.06 222 ASN A CA 1
ATOM 1770 C C . ASN A 1 222 ? 19.516 16.312 6.918 1 92.06 222 ASN A C 1
ATOM 1772 O O . ASN A 1 222 ? 20.234 15.852 7.812 1 92.06 222 ASN A O 1
ATOM 1776 N N . ASN A 1 223 ? 19.719 16.016 5.68 1 91.75 223 ASN A N 1
ATOM 1777 C CA . ASN A 1 223 ? 20.812 15.164 5.23 1 91.75 223 ASN A CA 1
ATOM 1778 C C . ASN A 1 223 ? 20.844 13.844 5.992 1 91.75 223 ASN A C 1
ATOM 1780 O O . ASN A 1 223 ? 21.906 13.422 6.469 1 91.75 223 ASN A O 1
ATOM 1784 N N . ALA A 1 224 ? 19.672 13.266 6.09 1 93.94 224 ALA A N 1
ATOM 1785 C CA . ALA A 1 224 ? 19.562 12.094 6.953 1 93.94 224 ALA A CA 1
ATOM 1786 C C . ALA A 1 224 ? 19.469 10.812 6.125 1 93.94 224 ALA A C 1
ATOM 1788 O O . ALA A 1 224 ? 18.797 9.859 6.512 1 93.94 224 ALA A O 1
ATOM 1789 N N . LEU A 1 225 ? 20.125 10.734 5.023 1 93.06 225 LEU A N 1
ATOM 1790 C CA . LEU A 1 225 ? 20.094 9.555 4.172 1 93.06 225 LEU A CA 1
ATOM 1791 C C . LEU A 1 225 ? 20.625 8.336 4.91 1 93.06 225 LEU A C 1
ATOM 1793 O O . LEU A 1 225 ? 20.031 7.25 4.84 1 93.06 225 LEU A O 1
ATOM 1797 N N . ARG A 1 226 ? 21.688 8.531 5.555 1 93.31 226 ARG A N 1
ATOM 1798 C CA . ARG A 1 226 ? 22.312 7.414 6.27 1 93.31 226 ARG A CA 1
ATOM 1799 C C . ARG A 1 226 ? 21.359 6.855 7.328 1 93.31 226 ARG A C 1
ATOM 1801 O O . ARG A 1 226 ? 21.203 5.641 7.438 1 93.31 226 ARG A O 1
ATOM 1808 N N . LEU A 1 227 ? 20.75 7.703 8.039 1 94.44 227 LEU A N 1
ATOM 1809 C CA . LEU A 1 227 ? 19.875 7.297 9.125 1 94.44 227 LEU A CA 1
ATOM 1810 C C . LEU A 1 227 ? 18.656 6.539 8.586 1 94.44 227 LEU A C 1
ATOM 1812 O O . LEU A 1 227 ? 18.312 5.473 9.102 1 94.44 227 LEU A O 1
ATOM 1816 N N . ILE A 1 228 ? 18.062 7.051 7.574 1 94.56 228 ILE A N 1
ATOM 1817 C CA . ILE A 1 228 ? 16.859 6.438 7.043 1 94.56 228 ILE A CA 1
ATOM 1818 C C . ILE A 1 228 ? 17.203 5.137 6.324 1 94.56 228 ILE A C 1
ATOM 1820 O O . ILE A 1 228 ? 16.438 4.176 6.352 1 94.56 228 ILE A O 1
ATOM 1824 N N . SER A 1 229 ? 18.391 5.094 5.676 1 94.5 229 SER A N 1
ATOM 1825 C CA . SER A 1 229 ? 18.812 3.877 5 1 94.5 229 SER A CA 1
ATOM 1826 C C . SER A 1 229 ? 19.094 2.756 5.996 1 94.5 229 SER A C 1
ATOM 1828 O O . SER A 1 229 ? 18.734 1.6 5.746 1 94.5 229 SER A O 1
ATOM 1830 N N . GLU A 1 230 ? 19.703 3.082 7.066 1 94.56 230 GLU A N 1
ATOM 1831 C CA . GLU A 1 230 ? 19.984 2.082 8.094 1 94.56 230 GLU A CA 1
ATOM 1832 C C . GLU A 1 230 ? 18.688 1.556 8.719 1 94.56 230 GLU A C 1
ATOM 1834 O O . GLU A 1 230 ? 18.562 0.355 8.969 1 94.56 230 GLU A O 1
ATOM 1839 N N . ARG A 1 231 ? 17.812 2.484 9.008 1 93.19 231 ARG A N 1
ATOM 1840 C CA . ARG A 1 231 ? 16.516 2.109 9.555 1 93.19 231 ARG A CA 1
ATOM 1841 C C . ARG A 1 231 ? 15.797 1.131 8.633 1 93.19 231 ARG A C 1
ATOM 1843 O O . ARG A 1 231 ? 15.273 0.112 9.086 1 93.19 231 ARG A O 1
ATOM 1850 N N . TYR A 1 232 ? 15.812 1.378 7.387 1 92.75 232 TYR A N 1
ATOM 1851 C CA . TYR A 1 232 ? 15.117 0.55 6.41 1 92.75 232 TYR A CA 1
ATOM 1852 C C . TYR A 1 232 ? 15.867 -0.754 6.164 1 92.75 232 TYR A C 1
ATOM 1854 O O . TYR A 1 232 ? 15.25 -1.805 5.969 1 92.75 232 TYR A O 1
ATOM 1862 N N . GLU A 1 233 ? 17.172 -0.705 6.129 1 93.94 233 GLU A N 1
ATOM 1863 C CA . GLU A 1 233 ? 17.984 -1.901 5.938 1 93.94 233 GLU A CA 1
ATOM 1864 C C . GLU A 1 233 ? 17.766 -2.904 7.066 1 93.94 233 GLU A C 1
ATOM 1866 O O . GLU A 1 233 ? 17.719 -4.113 6.828 1 93.94 233 GLU A O 1
ATOM 1871 N N . ASP A 1 234 ? 17.703 -2.402 8.219 1 94.25 234 ASP A N 1
ATOM 1872 C CA . ASP A 1 234 ? 17.438 -3.277 9.359 1 94.25 234 ASP A CA 1
ATOM 1873 C C . ASP A 1 234 ? 16.078 -3.961 9.219 1 94.25 234 ASP A C 1
ATOM 1875 O O . ASP A 1 234 ? 15.945 -5.152 9.5 1 94.25 234 ASP A O 1
ATOM 1879 N N . ALA A 1 235 ? 15.109 -3.203 8.859 1 92.25 235 ALA A N 1
ATOM 1880 C CA . ALA A 1 235 ? 13.773 -3.764 8.656 1 92.25 235 ALA A CA 1
ATOM 1881 C C . ALA A 1 235 ? 13.781 -4.824 7.562 1 92.25 235 ALA A C 1
ATOM 1883 O O . ALA A 1 235 ? 13.156 -5.879 7.703 1 92.25 235 ALA A O 1
ATOM 1884 N N . LEU A 1 236 ? 14.523 -4.617 6.48 1 92.5 236 LEU A N 1
ATOM 1885 C CA . LEU A 1 236 ? 14.602 -5.555 5.367 1 92.5 236 LEU A CA 1
ATOM 1886 C C . LEU A 1 236 ? 15.359 -6.816 5.766 1 92.5 236 LEU A C 1
ATOM 1888 O O . LEU A 1 236 ? 15.047 -7.91 5.289 1 92.5 236 LEU A O 1
ATOM 1892 N N . THR A 1 237 ? 16.375 -6.648 6.582 1 93.56 237 THR A N 1
ATOM 1893 C CA . THR A 1 237 ? 17.125 -7.805 7.055 1 93.56 237 THR A CA 1
ATOM 1894 C C . THR A 1 237 ? 16.25 -8.711 7.906 1 93.56 237 THR A C 1
ATOM 1896 O O . THR A 1 237 ? 16.312 -9.938 7.781 1 93.56 237 THR A O 1
ATOM 1899 N N . GLN A 1 238 ? 15.461 -8.133 8.727 1 93.75 238 GLN A N 1
ATOM 1900 C CA . GLN A 1 238 ? 14.516 -8.914 9.516 1 93.75 238 GLN A CA 1
ATOM 1901 C C . GLN A 1 238 ? 13.5 -9.617 8.617 1 93.75 238 GLN A C 1
ATOM 1903 O O . GLN A 1 238 ? 13.164 -10.781 8.852 1 93.75 238 GLN A O 1
ATOM 1908 N N . GLU A 1 239 ? 13.047 -8.898 7.633 1 91.5 239 GLU A N 1
ATOM 1909 C CA . GLU A 1 239 ? 12.117 -9.469 6.66 1 91.5 239 GLU A CA 1
ATOM 1910 C C . GLU A 1 239 ? 12.75 -10.648 5.918 1 91.5 239 GLU A C 1
ATOM 1912 O O . GLU A 1 239 ? 12.117 -11.688 5.75 1 91.5 239 GLU A O 1
ATOM 1917 N N . ASN A 1 240 ? 14.016 -10.477 5.527 1 92.31 240 ASN A N 1
ATOM 1918 C CA . ASN A 1 240 ? 14.742 -11.516 4.809 1 92.31 240 ASN A CA 1
ATOM 1919 C C . ASN A 1 240 ? 14.906 -12.773 5.664 1 92.31 240 ASN A C 1
ATOM 1921 O O . ASN A 1 240 ? 14.742 -13.891 5.168 1 92.31 240 ASN A O 1
ATOM 1925 N N . ASN A 1 241 ? 15.211 -12.586 6.883 1 93.62 241 ASN A N 1
ATOM 1926 C CA . ASN A 1 241 ? 15.406 -13.719 7.781 1 93.62 241 ASN A CA 1
ATOM 1927 C C . ASN A 1 241 ? 14.102 -14.484 8.008 1 93.62 241 ASN A C 1
ATOM 1929 O O . ASN A 1 241 ? 14.094 -15.711 8.031 1 93.62 241 ASN A O 1
ATOM 1933 N N . ALA A 1 242 ? 13.031 -13.797 8.188 1 92.25 242 ALA A N 1
ATOM 1934 C CA . ALA A 1 242 ? 11.727 -14.43 8.375 1 92.25 242 ALA A CA 1
ATOM 1935 C C . ALA A 1 242 ? 11.297 -15.188 7.125 1 92.25 242 ALA A C 1
ATOM 1937 O O . ALA A 1 242 ? 10.766 -16.297 7.211 1 92.25 242 ALA A O 1
ATOM 1938 N N . GLN A 1 243 ? 11.539 -14.648 5.957 1 89.06 243 GLN A N 1
ATOM 1939 C CA . GLN A 1 243 ? 11.188 -15.273 4.691 1 89.06 243 GLN A CA 1
ATOM 1940 C C . GLN A 1 243 ? 12.031 -16.516 4.434 1 89.06 243 GLN A C 1
ATOM 1942 O O . GLN A 1 243 ? 11.523 -17.531 3.938 1 89.06 243 GLN A O 1
ATOM 1947 N N . LYS A 1 244 ? 13.344 -16.359 4.773 1 90 244 LYS A N 1
ATOM 1948 C CA . LYS A 1 244 ? 14.234 -17.5 4.586 1 90 244 LYS A CA 1
ATOM 1949 C C . LYS A 1 244 ? 13.789 -18.688 5.43 1 90 244 LYS A C 1
ATOM 1951 O O . LYS A 1 244 ? 13.797 -19.828 4.965 1 90 244 LYS A O 1
ATOM 1956 N N . LYS A 1 245 ? 13.391 -18.422 6.645 1 90.44 245 LYS A N 1
ATOM 1957 C CA . LYS A 1 245 ? 12.922 -19.5 7.523 1 90.44 245 LYS A CA 1
ATOM 1958 C C . LYS A 1 245 ? 11.664 -20.156 6.965 1 90.44 245 LYS A C 1
ATOM 1960 O O . LYS A 1 245 ? 11.531 -21.375 6.992 1 90.44 245 LYS A O 1
ATOM 1965 N N . TYR A 1 246 ? 10.742 -19.438 6.422 1 86.44 246 TYR A N 1
ATOM 1966 C CA . TYR A 1 246 ? 9.516 -19.953 5.82 1 86.44 246 TYR A CA 1
ATOM 1967 C C . TYR A 1 246 ? 9.828 -20.797 4.586 1 86.44 246 TYR A C 1
ATOM 1969 O O . TYR A 1 246 ? 9.336 -21.922 4.449 1 86.44 246 TYR A O 1
ATOM 1977 N N . TRP A 1 247 ? 10.688 -20.266 3.754 1 83.5 247 TRP A N 1
ATOM 1978 C CA . TRP A 1 247 ? 10.945 -20.953 2.488 1 83.5 247 TRP A CA 1
ATOM 1979 C C . TRP A 1 247 ? 11.773 -22.219 2.707 1 83.5 247 TRP A C 1
ATOM 1981 O O . TRP A 1 247 ? 11.602 -23.203 1.99 1 83.5 247 TRP A O 1
ATOM 1991 N N . LEU A 1 248 ? 12.656 -22.188 3.693 1 86.88 248 LEU A N 1
ATOM 1992 C CA . LEU A 1 248 ? 13.406 -23.391 4.02 1 86.88 248 LEU A CA 1
ATOM 1993 C C . LEU A 1 248 ? 12.484 -24.5 4.512 1 86.88 248 LEU A C 1
ATOM 1995 O O . LEU A 1 248 ? 12.602 -25.656 4.082 1 86.88 248 LEU A O 1
ATOM 1999 N N . LEU A 1 249 ? 11.562 -24.156 5.367 1 85.75 249 LEU A N 1
ATOM 2000 C CA . LEU A 1 249 ? 10.625 -25.156 5.855 1 85.75 249 LEU A CA 1
ATOM 2001 C C . LEU A 1 249 ? 9.695 -25.625 4.734 1 85.75 249 LEU A C 1
ATOM 2003 O O . LEU A 1 249 ? 9.344 -26.797 4.664 1 85.75 249 LEU A O 1
ATOM 2007 N N . SER A 1 250 ? 9.289 -24.672 3.904 1 83.81 250 SER A N 1
ATOM 2008 C CA . SER A 1 250 ? 8.445 -25.031 2.764 1 83.81 250 SER A CA 1
ATOM 2009 C C . SER A 1 250 ? 9.164 -26 1.833 1 83.81 250 SER A C 1
ATOM 2011 O O . SER A 1 250 ? 8.555 -26.938 1.324 1 83.81 250 SER A O 1
ATOM 2013 N N . SER A 1 251 ? 10.484 -25.734 1.623 1 83.25 251 SER A N 1
ATOM 2014 C CA . SER A 1 251 ? 11.273 -26.609 0.767 1 83.25 251 SER A CA 1
ATOM 2015 C C . SER A 1 251 ? 11.438 -27.984 1.395 1 83.25 251 SER A C 1
ATOM 2017 O O . SER A 1 251 ? 11.438 -29 0.691 1 83.25 251 SER A O 1
ATOM 2019 N N . LYS A 1 252 ? 11.523 -27.984 2.689 1 83.56 252 LYS A N 1
ATOM 2020 C CA . LYS A 1 252 ? 11.641 -29.266 3.381 1 83.56 252 LYS A CA 1
ATOM 2021 C C . LYS A 1 252 ? 10.344 -30.062 3.273 1 83.56 252 LYS A C 1
ATOM 2023 O O . LYS A 1 252 ? 10.367 -31.297 3.129 1 83.56 252 LYS A O 1
ATOM 2028 N N . VAL A 1 253 ? 9.281 -29.422 3.381 1 82 253 VAL A N 1
ATOM 2029 C CA . VAL A 1 253 ? 7.984 -30.078 3.234 1 82 253 VAL A CA 1
ATOM 2030 C C . VAL A 1 253 ? 7.852 -30.641 1.825 1 82 253 VAL A C 1
ATOM 2032 O O . VAL A 1 253 ? 7.387 -31.766 1.646 1 82 253 VAL A O 1
ATOM 2035 N N . LEU A 1 254 ? 8.289 -29.859 0.842 1 80.81 254 LEU A N 1
ATOM 2036 C CA . LEU A 1 254 ? 8.266 -30.328 -0.544 1 80.81 254 LEU A CA 1
ATOM 2037 C C . LEU A 1 254 ? 9.125 -31.562 -0.727 1 80.81 254 LEU A C 1
ATOM 2039 O O . LEU A 1 254 ? 8.727 -32.5 -1.409 1 80.81 254 LEU A O 1
ATOM 2043 N N . LEU A 1 255 ? 10.289 -31.516 -0.109 1 83.19 255 LEU A N 1
ATOM 2044 C CA . LEU A 1 255 ? 11.211 -32.656 -0.194 1 83.19 255 LEU A CA 1
ATOM 2045 C C . LEU A 1 255 ? 10.602 -33.906 0.422 1 83.19 255 LEU A C 1
ATOM 2047 O O . LEU A 1 255 ? 10.688 -35 -0.154 1 83.19 255 LEU A O 1
ATOM 2051 N N . LEU A 1 256 ? 9.992 -33.688 1.513 1 83 256 LEU A N 1
ATOM 2052 C CA . LEU A 1 256 ? 9.398 -34.844 2.211 1 83 256 LEU A CA 1
ATOM 2053 C C . LEU A 1 256 ? 8.227 -35.406 1.424 1 83 256 LEU A C 1
ATOM 2055 O O . LEU A 1 256 ? 8.047 -36.625 1.353 1 83 256 LEU A O 1
ATOM 2059 N N . ASN A 1 257 ? 7.422 -34.562 0.835 1 80.56 257 ASN A N 1
ATOM 2060 C CA . ASN A 1 257 ? 6.312 -35 0.002 1 80.56 257 ASN A CA 1
ATOM 2061 C C . ASN A 1 257 ? 6.812 -35.75 -1.242 1 80.56 257 ASN A C 1
ATOM 2063 O O . ASN A 1 257 ? 6.234 -36.75 -1.651 1 80.56 257 ASN A O 1
ATOM 2067 N N . SER A 1 258 ? 7.887 -35.188 -1.811 1 81.88 258 SER A N 1
ATOM 2068 C CA . SER A 1 258 ? 8.461 -35.781 -3 1 81.88 258 SER A CA 1
ATOM 2069 C C . SER A 1 258 ? 9.039 -37.156 -2.684 1 81.88 258 SER A C 1
ATOM 2071 O O . SER A 1 258 ? 8.891 -38.094 -3.471 1 81.88 258 SER A O 1
ATOM 2073 N N . LEU A 1 259 ? 9.664 -37.312 -1.523 1 84 259 LEU A N 1
ATOM 2074 C CA . LEU A 1 259 ? 10.234 -38.594 -1.106 1 84 259 LEU A CA 1
ATOM 2075 C C . LEU A 1 259 ? 9.133 -39.625 -0.864 1 84 259 LEU A C 1
ATOM 2077 O O . LEU A 1 259 ? 9.266 -40.781 -1.247 1 84 259 LEU A O 1
ATOM 2081 N N . LEU A 1 260 ? 8.117 -39.125 -0.253 1 83.69 260 LEU A N 1
ATOM 2082 C CA . LEU A 1 260 ? 6.984 -40.031 -0.007 1 83.69 260 LEU A CA 1
ATOM 2083 C C . LEU A 1 260 ? 6.383 -40.531 -1.32 1 83.69 260 LEU A C 1
ATOM 2085 O O . LEU A 1 260 ? 6.066 -41.688 -1.461 1 83.69 260 LEU A O 1
ATOM 2089 N N . ALA A 1 261 ? 6.238 -39.656 -2.283 1 82.38 261 ALA A N 1
ATOM 2090 C CA . ALA A 1 261 ? 5.68 -40 -3.584 1 82.38 261 ALA A CA 1
ATOM 2091 C C . ALA A 1 261 ? 6.578 -41 -4.309 1 82.38 261 ALA A C 1
ATOM 2093 O O . ALA A 1 261 ? 6.098 -42 -4.852 1 82.38 261 ALA A O 1
ATOM 2094 N N . VAL A 1 262 ? 7.918 -40.781 -4.266 1 83.69 262 VAL A N 1
ATOM 2095 C CA . VAL A 1 262 ? 8.859 -41.625 -4.98 1 83.69 262 VAL A CA 1
ATOM 2096 C C . VAL A 1 262 ? 8.844 -43.031 -4.375 1 83.69 262 VAL A C 1
ATOM 2098 O O . VAL A 1 262 ? 8.844 -44.031 -5.105 1 83.69 262 VAL A O 1
ATOM 2101 N N . ILE A 1 263 ? 8.75 -43.125 -3.09 1 86.88 263 ILE A N 1
ATOM 2102 C CA . ILE A 1 263 ? 8.805 -44.406 -2.404 1 86.88 263 ILE A CA 1
ATOM 2103 C C . ILE A 1 263 ? 7.52 -45.188 -2.67 1 86.88 263 ILE A C 1
ATOM 2105 O O . ILE A 1 263 ? 7.566 -46.344 -3.062 1 86.88 263 ILE A O 1
ATOM 2109 N N . LEU A 1 264 ? 6.379 -44.562 -2.547 1 85.44 264 LEU A N 1
ATOM 2110 C CA . LEU A 1 264 ? 5.105 -45.25 -2.684 1 85.44 264 LEU A CA 1
ATOM 2111 C C . LEU A 1 264 ? 4.809 -45.562 -4.148 1 85.44 264 LEU A C 1
ATOM 2113 O O . LEU A 1 264 ? 4.441 -46.688 -4.488 1 85.44 264 LEU A O 1
ATOM 2117 N N . PHE A 1 265 ? 5.016 -44.594 -5.059 1 84.94 265 PHE A N 1
ATOM 2118 C CA . PHE A 1 265 ? 4.762 -44.812 -6.477 1 84.94 265 PHE A CA 1
ATOM 2119 C C . PHE A 1 265 ? 5.801 -45.781 -7.07 1 84.94 265 PHE A C 1
ATOM 2121 O O . PHE A 1 265 ? 5.496 -46.562 -7.965 1 84.94 265 PHE A O 1
ATOM 2128 N N . GLY A 1 266 ? 7.043 -45.656 -6.477 1 85.31 266 GLY A N 1
ATOM 2129 C CA . GLY A 1 266 ? 8.062 -46.594 -6.898 1 85.31 266 GLY A CA 1
ATOM 2130 C C . GLY A 1 266 ? 7.723 -48.031 -6.551 1 85.31 266 GLY A C 1
ATOM 2131 O O . GLY A 1 266 ? 7.93 -48.938 -7.363 1 85.31 266 GLY A O 1
ATOM 2132 N N . SER A 1 267 ? 7.152 -48.281 -5.43 1 88.19 267 SER A N 1
ATOM 2133 C CA . SER A 1 267 ? 6.766 -49.594 -4.996 1 88.19 267 SER A CA 1
ATOM 2134 C C . SER A 1 267 ? 5.66 -50.188 -5.879 1 88.19 267 SER A C 1
ATOM 2136 O O . SER A 1 267 ? 5.695 -51.344 -6.242 1 88.19 267 SER A O 1
ATOM 2138 N N . VAL A 1 268 ? 4.711 -49.312 -6.215 1 89 268 VAL A N 1
ATOM 2139 C CA . VAL A 1 268 ? 3.613 -49.75 -7.07 1 89 268 VAL A CA 1
ATOM 2140 C C . VAL A 1 268 ? 4.141 -50.062 -8.477 1 89 268 VAL A C 1
ATOM 2142 O O . VAL A 1 268 ? 3.695 -51 -9.117 1 89 268 VAL A O 1
ATOM 2145 N N . PHE A 1 269 ? 5.043 -49.25 -8.938 1 88.62 269 PHE A N 1
ATOM 2146 C CA . PHE A 1 269 ? 5.652 -49.438 -10.25 1 88.62 269 PHE A CA 1
ATOM 2147 C C . PHE A 1 269 ? 6.367 -50.781 -10.336 1 88.62 269 PHE A C 1
ATOM 2149 O O . PHE A 1 269 ? 6.148 -51.562 -11.273 1 88.62 269 PHE A O 1
ATOM 2156 N N . ILE A 1 270 ? 7.16 -51.188 -9.32 1 87.75 270 ILE A N 1
ATOM 2157 C CA . ILE A 1 270 ? 7.91 -52.438 -9.281 1 87.75 270 ILE A CA 1
ATOM 2158 C C . ILE A 1 270 ? 6.949 -53.625 -9.148 1 87.75 270 ILE A C 1
ATOM 2160 O O . ILE A 1 270 ? 7.113 -54.625 -9.812 1 87.75 270 ILE A O 1
ATOM 2164 N N . TYR A 1 271 ? 5.953 -53.406 -8.367 1 89.62 271 TYR A N 1
ATOM 2165 C CA . TYR A 1 271 ? 4.961 -54.438 -8.148 1 89.62 271 TYR A CA 1
ATOM 2166 C C . TYR A 1 271 ? 4.242 -54.812 -9.445 1 89.62 271 TYR A C 1
ATOM 2168 O O . TYR A 1 271 ? 4.004 -55.969 -9.734 1 89.62 271 TYR A O 1
ATOM 2176 N N . ASN A 1 272 ? 3.936 -53.844 -10.234 1 88.81 272 ASN A N 1
ATOM 2177 C CA . ASN A 1 272 ? 3.195 -54.094 -11.469 1 88.81 272 ASN A CA 1
ATOM 2178 C C . ASN A 1 272 ? 4.09 -54.688 -12.547 1 88.81 272 ASN A C 1
ATOM 2180 O O . ASN A 1 272 ? 3.625 -55.5 -13.383 1 88.81 272 ASN A O 1
ATOM 2184 N N . ILE A 1 273 ? 5.344 -54.312 -12.562 1 88.12 273 ILE A N 1
ATOM 2185 C CA . ILE A 1 273 ? 6.281 -54.938 -13.484 1 88.12 273 ILE A CA 1
ATOM 2186 C C . ILE A 1 273 ? 6.379 -56.438 -13.18 1 88.12 273 ILE A C 1
ATOM 2188 O O . ILE A 1 273 ? 6.301 -57.25 -14.094 1 88.12 273 ILE A O 1
ATOM 2192 N N . LEU A 1 274 ? 6.539 -56.812 -11.883 1 87.75 274 LEU A N 1
ATOM 2193 C CA . LEU A 1 274 ? 6.625 -58.219 -11.469 1 87.75 274 LEU A CA 1
ATOM 2194 C C . LEU A 1 274 ? 5.312 -58.938 -11.75 1 87.75 274 LEU A C 1
ATOM 2196 O O . LEU A 1 274 ? 5.32 -60.125 -12.086 1 87.75 274 LEU A O 1
ATOM 2200 N N . GLY A 1 275 ? 4.227 -58.219 -11.664 1 87.38 275 GLY A N 1
ATOM 2201 C CA . GLY A 1 275 ? 2.934 -58.812 -11.969 1 87.38 275 GLY A CA 1
ATOM 2202 C C . GLY A 1 275 ? 2.779 -59.188 -13.43 1 87.38 275 GLY A C 1
ATOM 2203 O O . GLY A 1 275 ? 2.197 -60.219 -13.742 1 87.38 275 GLY A O 1
ATOM 2204 N N . VAL A 1 276 ? 3.299 -58.406 -14.32 1 86.75 276 VAL A N 1
ATOM 2205 C CA . VAL A 1 276 ? 3.234 -58.688 -15.742 1 86.75 276 VAL A CA 1
ATOM 2206 C C . VAL A 1 276 ? 4.137 -59.875 -16.062 1 86.75 276 VAL A C 1
ATOM 2208 O O . VAL A 1 276 ? 3.768 -60.781 -16.844 1 86.75 276 VAL A O 1
ATOM 2211 N N . LEU A 1 277 ? 5.34 -59.969 -15.438 1 86 277 LEU A N 1
ATOM 2212 C CA . LEU A 1 277 ? 6.289 -61.062 -15.664 1 86 277 LEU A CA 1
ATOM 2213 C C . LEU A 1 277 ? 5.707 -62.406 -15.211 1 86 277 LEU A C 1
ATOM 2215 O O . LEU A 1 277 ? 5.922 -63.438 -15.859 1 86 277 LEU A O 1
ATOM 2219 N N . ASN A 1 278 ? 4.941 -62.375 -14.133 1 88.69 278 ASN A N 1
ATOM 2220 C CA . ASN A 1 278 ? 4.355 -63.594 -13.602 1 88.69 278 ASN A CA 1
ATOM 2221 C C . ASN A 1 278 ? 3.023 -63.906 -14.281 1 88.69 278 ASN A C 1
ATOM 2223 O O . ASN A 1 278 ? 2.396 -64.938 -13.977 1 88.69 278 ASN A O 1
ATOM 2227 N N . GLY A 1 279 ? 2.48 -63.031 -15.172 1 84.25 279 GLY A N 1
ATOM 2228 C CA . GLY A 1 279 ? 1.268 -63.281 -15.938 1 84.25 279 GLY A CA 1
ATOM 2229 C C . GLY A 1 279 ? 0.001 -62.969 -15.156 1 84.25 279 GLY A C 1
ATOM 2230 O O . GLY A 1 279 ? -1.082 -63.438 -15.523 1 84.25 279 GLY A O 1
ATOM 2231 N N . VAL A 1 280 ? 0.137 -62.312 -14.109 1 84.44 280 VAL A N 1
ATOM 2232 C CA . VAL A 1 280 ? -1.014 -62.031 -13.25 1 84.44 280 VAL A CA 1
ATOM 2233 C C . VAL A 1 280 ? -1.756 -60.781 -13.766 1 84.44 280 VAL A C 1
ATOM 2235 O O . VAL A 1 280 ? -2.986 -60.75 -13.719 1 84.44 280 VAL A O 1
ATOM 2238 N N . VAL A 1 281 ? -0.977 -59.844 -14.289 1 87.06 281 VAL A N 1
ATOM 2239 C CA . VAL A 1 281 ? -1.575 -58.594 -14.758 1 87.06 281 VAL A CA 1
ATOM 2240 C C . VAL A 1 281 ? -1.213 -58.375 -16.219 1 87.06 281 VAL A C 1
ATOM 2242 O O . VAL A 1 281 ? -0.195 -58.875 -16.703 1 87.06 281 VAL A O 1
ATOM 2245 N N . SER A 1 282 ? -2.102 -57.688 -16.859 1 87 282 SER A N 1
ATOM 2246 C CA . SER A 1 282 ? -1.888 -57.438 -18.281 1 87 282 SER A CA 1
ATOM 2247 C C . SER A 1 282 ? -0.97 -56.219 -18.484 1 87 282 SER A C 1
ATOM 2249 O O . SER A 1 282 ? -0.699 -55.469 -17.547 1 87 282 SER A O 1
ATOM 2251 N N . ILE A 1 283 ? -0.441 -56.125 -19.688 1 86.31 283 ILE A N 1
ATOM 2252 C CA . ILE A 1 283 ? 0.394 -55 -20.062 1 86.31 283 ILE A CA 1
ATOM 2253 C C . ILE A 1 283 ? -0.42 -53.719 -19.969 1 86.31 283 ILE A C 1
ATOM 2255 O O . ILE A 1 283 ? 0.099 -52.656 -19.562 1 86.31 283 ILE A O 1
ATOM 2259 N N . GLY A 1 284 ? -1.651 -53.781 -20.328 1 86.5 284 GLY A N 1
ATOM 2260 C CA . GLY A 1 284 ? -2.533 -52.656 -20.203 1 86.5 284 GLY A CA 1
ATOM 2261 C C . GLY A 1 284 ? -2.688 -52.156 -18.766 1 86.5 284 GLY A C 1
ATOM 2262 O O . GLY A 1 284 ? -2.689 -50.969 -18.516 1 86.5 284 GLY A O 1
ATOM 2263 N N . HIS A 1 285 ? -2.793 -53.094 -17.906 1 88.25 285 HIS A N 1
ATOM 2264 C CA . HIS A 1 285 ? -2.908 -52.75 -16.5 1 88.25 285 HIS A CA 1
ATOM 2265 C C . HIS A 1 285 ? -1.651 -52.031 -16 1 88.25 285 HIS A C 1
ATOM 2267 O O . HIS A 1 285 ? -1.736 -51.094 -15.211 1 88.25 285 HIS A O 1
ATOM 2273 N N . PHE A 1 286 ? -0.516 -52.469 -16.469 1 87.31 286 PHE A N 1
ATOM 2274 C CA . PHE A 1 286 ? 0.742 -51.812 -16.141 1 87.31 286 PHE A CA 1
ATOM 2275 C C . PHE A 1 286 ? 0.755 -50.375 -16.641 1 87.31 286 PHE A C 1
ATOM 2277 O O . PHE A 1 286 ? 1.172 -49.438 -15.914 1 87.31 286 PHE A O 1
ATOM 2284 N N . ILE A 1 287 ? 0.253 -50.125 -17.766 1 87.62 287 ILE A N 1
ATOM 2285 C CA . ILE A 1 287 ? 0.236 -48.781 -18.359 1 87.62 287 ILE A CA 1
ATOM 2286 C C . ILE A 1 287 ? -0.764 -47.906 -17.609 1 87.62 287 ILE A C 1
ATOM 2288 O O . ILE A 1 287 ? -0.528 -46.719 -17.422 1 87.62 287 ILE A O 1
ATOM 2292 N N . MET A 1 288 ? -1.817 -48.5 -17.234 1 89.25 288 MET A N 1
ATOM 2293 C CA . MET A 1 288 ? -2.809 -47.75 -16.469 1 89.25 288 MET A CA 1
ATOM 2294 C C . MET A 1 288 ? -2.203 -47.188 -15.18 1 89.25 288 MET A C 1
ATOM 2296 O O . MET A 1 288 ? -2.311 -46 -14.898 1 89.25 288 MET A O 1
ATOM 2300 N N . ILE A 1 289 ? -1.554 -48 -14.445 1 88.12 289 ILE A N 1
ATOM 2301 C CA . ILE A 1 289 ? -0.977 -47.625 -13.156 1 88.12 289 ILE A CA 1
ATOM 2302 C C . ILE A 1 289 ? 0.124 -46.594 -13.375 1 88.12 289 ILE A C 1
ATOM 2304 O O . ILE A 1 289 ? 0.216 -45.594 -12.641 1 88.12 289 ILE A O 1
ATOM 2308 N N . THR A 1 290 ? 0.926 -46.781 -14.391 1 84.94 290 THR A N 1
ATOM 2309 C CA . THR A 1 290 ? 1.991 -45.844 -14.688 1 84.94 290 THR A CA 1
ATOM 2310 C C . THR A 1 290 ? 1.412 -44.469 -15.086 1 84.94 290 THR A C 1
ATOM 2312 O O . THR A 1 290 ? 1.941 -43.438 -14.695 1 84.94 290 THR A O 1
ATOM 2315 N N . SER A 1 291 ? 0.353 -44.531 -15.867 1 85.81 291 SER A N 1
ATOM 2316 C CA . SER A 1 291 ? -0.308 -43.281 -16.25 1 85.81 291 SER A CA 1
ATOM 2317 C C . SER A 1 291 ? -0.859 -42.562 -15.031 1 85.81 291 SER A C 1
ATOM 2319 O O . SER A 1 291 ? -0.793 -41.312 -14.953 1 85.81 291 SER A O 1
ATOM 2321 N N . TYR A 1 292 ? -1.377 -43.281 -14.086 1 85.56 292 TYR A N 1
ATOM 2322 C CA . TYR A 1 292 ? -1.877 -42.688 -12.859 1 85.56 292 TYR A CA 1
ATOM 2323 C C . TYR A 1 292 ? -0.741 -42.062 -12.062 1 85.56 292 TYR A C 1
ATOM 2325 O O . TYR A 1 292 ? -0.899 -40.969 -11.484 1 85.56 292 TYR A O 1
ATOM 2333 N N . ILE A 1 293 ? 0.374 -42.719 -12.023 1 82.56 293 ILE A N 1
ATOM 2334 C CA . ILE A 1 293 ? 1.527 -42.188 -11.305 1 82.56 293 ILE A CA 1
ATOM 2335 C C . ILE A 1 293 ? 1.947 -40.844 -11.914 1 82.56 293 ILE A C 1
ATOM 2337 O O . ILE A 1 293 ? 2.201 -39.906 -11.188 1 82.56 293 ILE A O 1
ATOM 2341 N N . ILE A 1 294 ? 1.917 -40.75 -13.219 1 78.75 294 ILE A N 1
ATOM 2342 C CA . ILE A 1 294 ? 2.303 -39.531 -13.922 1 78.75 294 ILE A CA 1
ATOM 2343 C C . ILE A 1 294 ? 1.267 -38.438 -13.672 1 78.75 294 ILE A C 1
ATOM 2345 O O . ILE A 1 294 ? 1.62 -37.312 -13.352 1 78.75 294 ILE A O 1
ATOM 2349 N N . LEU A 1 295 ? 0.011 -38.844 -13.75 1 76.75 295 LEU A N 1
ATOM 2350 C CA . LEU A 1 295 ? -1.098 -37.906 -13.633 1 76.75 295 LEU A CA 1
ATOM 2351 C C . LEU A 1 295 ? -1.163 -37.312 -12.219 1 76.75 295 LEU A C 1
ATOM 2353 O O . LEU A 1 295 ? -1.462 -36.125 -12.047 1 76.75 295 LEU A O 1
ATOM 2357 N N . LEU A 1 296 ? -0.834 -38.062 -11.156 1 76.12 296 LEU A N 1
ATOM 2358 C CA . LEU A 1 296 ? -1.025 -37.656 -9.766 1 76.12 296 LEU A CA 1
ATOM 2359 C C . LEU A 1 296 ? 0.246 -37.031 -9.195 1 76.12 296 LEU A C 1
ATOM 2361 O O . LEU A 1 296 ? 0.216 -36.406 -8.133 1 76.12 296 LEU A O 1
ATOM 2365 N N . SER A 1 297 ? 1.336 -37.156 -9.859 1 73.06 297 SER A N 1
ATOM 2366 C CA . SER A 1 297 ? 2.611 -36.688 -9.336 1 73.06 297 SER A CA 1
ATOM 2367 C C . SER A 1 297 ? 2.615 -35.156 -9.195 1 73.06 297 SER A C 1
ATOM 2369 O O . SER A 1 297 ? 3.115 -34.625 -8.203 1 73.06 297 SER A O 1
ATOM 2371 N N . THR A 1 298 ? 1.977 -34.5 -10.117 1 69.19 298 THR A N 1
ATOM 2372 C CA . THR A 1 298 ? 2.082 -33.031 -10.133 1 69.19 298 THR A CA 1
ATOM 2373 C C . THR A 1 298 ? 1.133 -32.406 -9.109 1 69.19 298 THR A C 1
ATOM 2375 O O . THR A 1 298 ? 1.538 -31.562 -8.32 1 69.19 298 THR A O 1
ATOM 2378 N N . PRO A 1 299 ? -0.196 -32.781 -9.109 1 64.44 299 PRO A N 1
ATOM 2379 C CA . PRO A 1 299 ? -1.107 -32.156 -8.148 1 64.44 299 PRO A CA 1
ATOM 2380 C C . PRO A 1 299 ? -0.663 -32.375 -6.699 1 64.44 299 PRO A C 1
ATOM 2382 O O . PRO A 1 299 ? -0.88 -31.484 -5.859 1 64.44 299 PRO A O 1
ATOM 2385 N N . VAL A 1 300 ? 0.052 -33.375 -6.391 1 63.88 300 VAL A N 1
ATOM 2386 C CA . VAL A 1 300 ? 0.378 -33.719 -5.012 1 63.88 300 VAL A CA 1
ATOM 2387 C C . VAL A 1 300 ? 1.571 -32.906 -4.539 1 63.88 300 VAL A C 1
ATOM 2389 O O . VAL A 1 300 ? 1.656 -32.531 -3.363 1 63.88 300 VAL A O 1
ATOM 2392 N N . GLU A 1 301 ? 2.395 -32.438 -5.461 1 66.56 301 GLU A N 1
ATOM 2393 C CA . GLU A 1 301 ? 3.607 -31.719 -5.09 1 66.56 301 GLU A CA 1
ATOM 2394 C C . GLU A 1 301 ? 3.281 -30.297 -4.617 1 66.56 301 GLU A C 1
ATOM 2396 O O . GLU A 1 301 ? 3.943 -29.781 -3.719 1 66.56 301 GLU A O 1
ATOM 2401 N N . ASN A 1 302 ? 2.244 -29.75 -5.09 1 65.19 302 ASN A N 1
ATOM 2402 C CA . ASN A 1 302 ? 1.958 -28.359 -4.82 1 65.19 302 ASN A CA 1
ATOM 2403 C C . ASN A 1 302 ? 0.988 -28.188 -3.652 1 65.19 302 ASN A C 1
ATOM 2405 O O . ASN A 1 302 ? 0.767 -27.078 -3.174 1 65.19 302 ASN A O 1
ATOM 2409 N N . ILE A 1 303 ? 0.478 -29.281 -3.109 1 70.19 303 ILE A N 1
ATOM 2410 C CA . ILE A 1 303 ? -0.636 -29.219 -2.17 1 70.19 303 ILE A CA 1
ATOM 2411 C C . ILE A 1 303 ? -0.155 -28.656 -0.838 1 70.19 303 ILE A C 1
ATOM 2413 O O . ILE A 1 303 ? -0.871 -27.875 -0.189 1 70.19 303 ILE A O 1
ATOM 2417 N N . GLY A 1 304 ? 1.104 -29.016 -0.467 1 63.62 304 GLY A N 1
ATOM 2418 C CA . GLY A 1 304 ? 1.602 -28.5 0.798 1 63.62 304 GLY A CA 1
ATOM 2419 C C . GLY A 1 304 ? 1.695 -26.984 0.832 1 63.62 304 GLY A C 1
ATOM 2420 O O . GLY A 1 304 ? 1.173 -26.344 1.746 1 63.62 304 GLY A O 1
ATOM 2421 N N . ALA A 1 305 ? 2.338 -26.484 -0.224 1 66.81 305 ALA A N 1
ATOM 2422 C CA . ALA A 1 305 ? 2.479 -25.031 -0.318 1 66.81 305 ALA A CA 1
ATOM 2423 C C . ALA A 1 305 ? 1.117 -24.359 -0.448 1 66.81 305 ALA A C 1
ATOM 2425 O O . ALA A 1 305 ? 0.876 -23.312 0.157 1 66.81 305 ALA A O 1
ATOM 2426 N N . LEU A 1 306 ? 0.25 -24.969 -1.099 1 73.88 306 LEU A N 1
ATOM 2427 C CA . LEU A 1 306 ? -1.078 -24.406 -1.331 1 73.88 306 LEU A CA 1
ATOM 2428 C C . LEU A 1 306 ? -1.903 -24.422 -0.049 1 73.88 306 LEU A C 1
ATOM 2430 O O . LEU A 1 306 ? -2.598 -23.438 0.254 1 73.88 306 LEU A O 1
ATOM 2434 N N . LEU A 1 307 ? -1.743 -25.531 0.666 1 74.5 307 LEU A N 1
ATOM 2435 C CA . LEU A 1 307 ? -2.496 -25.609 1.911 1 74.5 307 LEU A CA 1
ATOM 2436 C C . LEU A 1 307 ? -2.021 -24.562 2.912 1 74.5 307 LEU A C 1
ATOM 2438 O O . LEU A 1 307 ? -2.828 -23.984 3.639 1 74.5 307 LEU A O 1
ATOM 2442 N N . SER A 1 308 ? -0.775 -24.375 2.902 1 72.94 308 SER A N 1
ATOM 2443 C CA . SER A 1 308 ? -0.24 -23.359 3.793 1 72.94 308 SER A CA 1
ATOM 2444 C C . SER A 1 308 ? -0.726 -21.969 3.391 1 72.94 308 SER A C 1
ATOM 2446 O O . SER A 1 308 ? -1.035 -21.141 4.25 1 72.94 308 SER A O 1
ATOM 2448 N N . GLU A 1 309 ? -0.766 -21.812 2.098 1 74.94 309 GLU A N 1
ATOM 2449 C CA . GLU A 1 309 ? -1.255 -20.531 1.584 1 74.94 309 GLU A CA 1
ATOM 2450 C C . GLU A 1 309 ? -2.727 -20.328 1.929 1 74.94 309 GLU A C 1
ATOM 2452 O O . GLU A 1 309 ? -3.133 -19.234 2.307 1 74.94 309 GLU A O 1
ATOM 2457 N N . ILE A 1 310 ? -3.48 -21.328 1.856 1 79.44 310 ILE A N 1
ATOM 2458 C CA . ILE A 1 310 ? -4.906 -21.281 2.156 1 79.44 310 ILE A CA 1
ATOM 2459 C C . ILE A 1 310 ? -5.109 -21 3.645 1 79.44 310 ILE A C 1
ATOM 2461 O O . ILE A 1 310 ? -5.902 -20.125 4.016 1 79.44 310 ILE A O 1
ATOM 2465 N N . ARG A 1 311 ? -4.336 -21.688 4.379 1 74.88 311 ARG A N 1
ATOM 2466 C CA . ARG A 1 311 ? -4.461 -21.5 5.82 1 74.88 311 ARG A CA 1
ATOM 2467 C C . ARG A 1 311 ? -4.055 -20.078 6.215 1 74.88 311 ARG A C 1
ATOM 2469 O O . ARG A 1 311 ? -4.707 -19.453 7.059 1 74.88 311 ARG A O 1
ATOM 2476 N N . GLN A 1 312 ? -3.041 -19.688 5.586 1 76.31 312 GLN A N 1
ATOM 2477 C CA . GLN A 1 312 ? -2.592 -18.312 5.852 1 76.31 312 GLN A CA 1
ATOM 2478 C C . GLN A 1 312 ? -3.635 -17.297 5.402 1 76.31 312 GLN A C 1
ATOM 2480 O O . GLN A 1 312 ? -3.893 -16.312 6.102 1 76.31 312 GLN A O 1
ATOM 2485 N N . SER A 1 313 ? -4.211 -17.484 4.234 1 79.88 313 SER A N 1
ATOM 2486 C CA . SER A 1 313 ? -5.23 -16.578 3.717 1 79.88 313 SER A CA 1
ATOM 2487 C C . SER A 1 313 ? -6.465 -16.578 4.613 1 79.88 313 SER A C 1
ATOM 2489 O O . SER A 1 313 ? -7.066 -15.516 4.84 1 79.88 313 SER A O 1
ATOM 2491 N N . MET A 1 314 ? -6.719 -17.703 5.137 1 81.44 314 MET A N 1
ATOM 2492 C CA . MET A 1 314 ? -7.848 -17.812 6.055 1 81.44 314 MET A CA 1
ATOM 2493 C C . MET A 1 314 ? -7.578 -17.031 7.336 1 81.44 314 MET A C 1
ATOM 2495 O O . MET A 1 314 ? -8.445 -16.312 7.828 1 81.44 314 MET A O 1
ATOM 2499 N N . SER A 1 315 ? -6.445 -17.141 7.812 1 76.5 315 SER A N 1
ATOM 2500 C CA . SER A 1 315 ? -6.07 -16.438 9.039 1 76.5 315 SER A CA 1
ATOM 2501 C C . SER A 1 315 ? -6.027 -14.93 8.812 1 76.5 315 SER A C 1
ATOM 2503 O O . SER A 1 315 ? -6.5 -14.156 9.656 1 76.5 315 SER A O 1
ATOM 2505 N N . SER A 1 316 ? -5.426 -14.648 7.703 1 77 316 SER A N 1
ATOM 2506 C CA . SER A 1 316 ? -5.332 -13.234 7.371 1 77 316 SER A CA 1
ATOM 2507 C C . SER A 1 316 ? -6.711 -12.609 7.207 1 77 316 SER A C 1
ATOM 2509 O O . SER A 1 316 ? -6.969 -11.508 7.711 1 77 316 SER A O 1
ATOM 2511 N N . LEU A 1 317 ? -7.516 -13.312 6.543 1 80.12 317 LEU A N 1
ATOM 2512 C CA . LEU A 1 317 ? -8.867 -12.805 6.324 1 80.12 317 LEU A CA 1
ATOM 2513 C C . LEU A 1 317 ? -9.648 -12.75 7.633 1 80.12 317 LEU A C 1
ATOM 2515 O O . LEU A 1 317 ? -10.422 -11.82 7.863 1 80.12 317 LEU A O 1
ATOM 2519 N N . ALA A 1 318 ? -9.406 -13.742 8.438 1 78 318 ALA A N 1
ATOM 2520 C CA . ALA A 1 318 ? -10.055 -13.742 9.742 1 78 318 ALA A CA 1
ATOM 2521 C C . ALA A 1 318 ? -9.602 -12.555 10.578 1 78 318 ALA A C 1
ATOM 2523 O O . ALA A 1 318 ? -10.414 -11.914 11.258 1 78 318 ALA A O 1
ATOM 2524 N N . GLY A 1 319 ? -8.352 -12.297 10.539 1 73 319 GLY A N 1
ATOM 2525 C CA . GLY A 1 319 ? -7.832 -11.133 11.242 1 73 319 GLY A CA 1
ATOM 2526 C C . GLY A 1 319 ? -8.391 -9.828 10.703 1 73 319 GLY A C 1
ATOM 2527 O O . GLY A 1 319 ? -8.711 -8.922 11.477 1 73 319 GLY A O 1
ATOM 2528 N N . PHE A 1 320 ? -8.508 -9.852 9.492 1 74.25 320 PHE A N 1
ATOM 2529 C CA . PHE A 1 320 ? -9.07 -8.688 8.82 1 74.25 320 PHE A CA 1
ATOM 2530 C C . PHE A 1 320 ? -10.508 -8.445 9.266 1 74.25 320 PHE A C 1
ATOM 2532 O O . PHE A 1 320 ? -10.883 -7.316 9.578 1 74.25 320 PHE A O 1
ATOM 2539 N N . ILE A 1 321 ? -11.258 -9.484 9.359 1 75.94 321 ILE A N 1
ATOM 2540 C CA . ILE A 1 321 ? -12.672 -9.422 9.727 1 75.94 321 ILE A CA 1
ATOM 2541 C C . ILE A 1 321 ? -12.805 -9.086 11.219 1 75.94 321 ILE A C 1
ATOM 2543 O O . ILE A 1 321 ? -13.641 -8.273 11.602 1 75.94 321 ILE A O 1
ATOM 2547 N N . GLN A 1 322 ? -11.992 -9.656 11.992 1 73.06 322 GLN A N 1
ATOM 2548 C CA . GLN A 1 322 ? -12.062 -9.461 13.438 1 73.06 322 GLN A CA 1
ATOM 2549 C C . GLN A 1 322 ? -11.719 -8.023 13.82 1 73.06 322 GLN A C 1
ATOM 2551 O O . GLN A 1 322 ? -12.344 -7.441 14.703 1 73.06 322 GLN A O 1
ATOM 2556 N N . ARG A 1 323 ? -10.75 -7.535 13.258 1 70.06 323 ARG A N 1
ATOM 2557 C CA . ARG A 1 323 ? -10.344 -6.164 13.562 1 70.06 323 ARG A CA 1
ATOM 2558 C C . ARG A 1 323 ? -11.477 -5.188 13.273 1 70.06 323 ARG A C 1
ATOM 2560 O O . ARG A 1 323 ? -11.68 -4.223 14.016 1 70.06 323 ARG A O 1
ATOM 2567 N N . HIS A 1 324 ? -12.273 -5.512 12.391 1 66.69 324 HIS A N 1
ATOM 2568 C CA . HIS A 1 324 ? -13.305 -4.574 11.969 1 66.69 324 HIS A CA 1
ATOM 2569 C C . HIS A 1 324 ? -14.617 -4.828 12.711 1 66.69 324 HIS A C 1
ATOM 2571 O O . HIS A 1 324 ? -15.414 -3.908 12.898 1 66.69 324 HIS A O 1
ATOM 2577 N N . ALA A 1 325 ? -14.75 -6.023 13.18 1 62.25 325 ALA A N 1
ATOM 2578 C CA . ALA A 1 325 ? -15.953 -6.348 13.938 1 62.25 325 ALA A CA 1
ATOM 2579 C C . ALA A 1 325 ? -15.898 -5.754 15.336 1 62.25 325 ALA A C 1
ATOM 2581 O O . ALA A 1 325 ? -16.922 -5.332 15.883 1 62.25 325 ALA A O 1
ATOM 2582 N N . GLU A 1 326 ? -14.82 -5.609 15.906 1 59.47 326 GLU A N 1
ATOM 2583 C CA . GLU A 1 326 ? -14.648 -5.129 17.281 1 59.47 326 GLU A CA 1
ATOM 2584 C C . GLU A 1 326 ? -14.773 -3.609 17.344 1 59.47 326 GLU A C 1
ATOM 2586 O O . GLU A 1 326 ? -15.125 -3.061 18.391 1 59.47 326 GLU A O 1
ATOM 2591 N N . ASN A 1 327 ? -14.633 -3.006 16.312 1 58.31 327 ASN A N 1
ATOM 2592 C CA . ASN A 1 327 ? -14.531 -1.553 16.359 1 58.31 327 ASN A CA 1
ATOM 2593 C C . ASN A 1 327 ? -15.836 -0.88 15.945 1 58.31 327 ASN A C 1
ATOM 2595 O O . ASN A 1 327 ? -15.844 0.289 15.555 1 58.31 327 ASN A O 1
ATOM 2599 N N . LYS A 1 328 ? -16.922 -1.675 15.969 1 59.66 328 LYS A N 1
ATOM 2600 C CA . LYS A 1 328 ? -18.203 -1.071 15.617 1 59.66 328 LYS A CA 1
ATOM 2601 C C . LYS A 1 328 ? -18.688 -0.125 16.719 1 59.66 328 LYS A C 1
ATOM 2603 O O . LYS A 1 328 ? -18.641 -0.467 17.906 1 59.66 328 LYS A O 1
ATOM 2608 N N . ALA A 1 329 ? -18.797 1.236 16.406 1 59.44 329 ALA A N 1
ATOM 2609 C CA . ALA A 1 329 ? -19.391 2.221 17.297 1 59.44 329 ALA A CA 1
ATOM 2610 C C . ALA A 1 329 ? -20.875 1.962 17.484 1 59.44 329 ALA A C 1
ATOM 2612 O O . ALA A 1 329 ? -21.609 1.757 16.516 1 59.44 329 ALA A O 1
ATOM 2613 N N . THR A 1 330 ? -21.438 1.265 18.547 1 54.53 330 THR A N 1
ATOM 2614 C CA . THR A 1 330 ? -22.859 1.105 18.797 1 54.53 330 THR A CA 1
ATOM 2615 C C . THR A 1 330 ? -23.5 2.439 19.188 1 54.53 330 THR A C 1
ATOM 2617 O O . THR A 1 330 ? -23.234 2.973 20.266 1 54.53 330 THR A O 1
ATOM 2620 N N . SER A 1 331 ? -23.5 3.422 18.328 1 55.72 331 SER A N 1
ATOM 2621 C CA . SER A 1 331 ? -24.156 4.598 18.891 1 55.72 331 SER A CA 1
ATOM 2622 C C . SER A 1 331 ? -25.672 4.438 18.906 1 55.72 331 SER A C 1
ATOM 2624 O O . SER A 1 331 ? -26.266 3.969 17.922 1 55.72 331 SER A O 1
ATOM 2626 N N . PRO A 1 332 ? -26.328 4.426 20.094 1 55.97 332 PRO A N 1
ATOM 2627 C CA . PRO A 1 332 ? -27.781 4.484 20.141 1 55.97 332 PRO A CA 1
ATOM 2628 C C . PRO A 1 332 ? -28.359 5.648 19.328 1 55.97 332 PRO A C 1
ATOM 2630 O O . PRO A 1 332 ? -27.766 6.73 19.297 1 55.97 332 PRO A O 1
ATO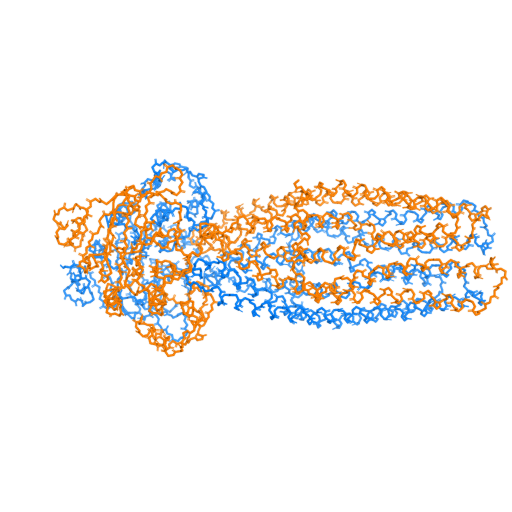M 2633 N N . SER A 1 333 ? -28.984 5.414 18.172 1 57.34 333 SER A N 1
ATOM 2634 C CA . SER A 1 333 ? -29.547 6.402 17.25 1 57.34 333 SER A CA 1
ATOM 2635 C C . SER A 1 333 ? -30.797 7.051 17.828 1 57.34 333 SER A C 1
ATOM 2637 O O . SER A 1 333 ? -31.891 6.48 17.75 1 57.34 333 SER A O 1
ATOM 2639 N N . ILE A 1 334 ? -30.828 7.551 19.031 1 56.22 334 ILE A N 1
ATOM 2640 C CA . ILE A 1 334 ? -32.062 8.312 19.141 1 56.22 334 ILE A CA 1
ATOM 2641 C C . ILE A 1 334 ? -32.062 9.445 18.109 1 56.22 334 ILE A C 1
ATOM 2643 O O . ILE A 1 334 ? -31.172 10.297 18.109 1 56.22 334 ILE A O 1
ATOM 2647 N N . PRO A 1 335 ? -32.75 9.211 16.922 1 57.41 335 PRO A N 1
ATOM 2648 C CA . PRO A 1 335 ? -32.844 10.289 15.93 1 57.41 335 PRO A CA 1
ATOM 2649 C C . PRO A 1 335 ? -33.125 11.648 16.562 1 57.41 335 PRO A C 1
ATOM 2651 O O . PRO A 1 335 ? -33.969 11.773 17.438 1 57.41 335 PRO A O 1
ATOM 2654 N N . PHE A 1 336 ? -32.188 12.398 16.734 1 58.44 336 PHE A N 1
ATOM 2655 C CA . PHE A 1 336 ? -32.312 13.773 17.203 1 58.44 336 PHE A CA 1
ATOM 2656 C C . PHE A 1 336 ? -32.938 14.648 16.125 1 58.44 336 PHE A C 1
ATOM 2658 O O . PHE A 1 336 ? -32.281 14.984 15.141 1 58.44 336 PHE A O 1
ATOM 2665 N N . LEU A 1 337 ? -34.188 14.258 15.648 1 49.78 337 LEU A N 1
ATOM 2666 C CA . LEU A 1 337 ? -34.906 14.906 14.555 1 49.78 337 LEU A CA 1
ATOM 2667 C C . LEU A 1 337 ? -34.531 16.391 14.469 1 49.78 337 LEU A C 1
ATOM 2669 O O . LEU A 1 337 ? -33.531 16.812 15.039 1 49.78 337 LEU A O 1
ATOM 2673 N N . ASN A 1 338 ? -35.75 17.312 14.484 1 48.94 338 ASN A N 1
ATOM 2674 C CA . ASN A 1 338 ? -36.031 18.672 14.023 1 48.94 338 ASN A CA 1
ATOM 2675 C C . ASN A 1 338 ? -35.312 19.719 14.883 1 48.94 338 ASN A C 1
ATOM 2677 O O . ASN A 1 338 ? -35.938 20.328 15.758 1 48.94 338 ASN A O 1
ATOM 2681 N N . MET A 1 339 ? -34.25 19.375 15.359 1 49.06 339 MET A N 1
ATOM 2682 C CA . MET A 1 339 ? -33.75 20.359 16.312 1 49.06 339 MET A CA 1
ATOM 2683 C C . MET A 1 339 ? -33.812 21.766 15.727 1 49.06 339 MET A C 1
ATOM 2685 O O . MET A 1 339 ? -33.344 22 14.609 1 49.06 339 MET A O 1
ATOM 2689 N N . GLU A 1 340 ? -34.625 22.484 16.172 1 56.53 340 GLU A N 1
ATOM 2690 C CA . GLU A 1 340 ? -34.656 23.922 15.945 1 56.53 340 GLU A CA 1
ATOM 2691 C C . GLU A 1 340 ? -33.25 24.531 15.93 1 56.53 340 GLU A C 1
ATOM 2693 O O . GLU A 1 340 ? -32.344 24 16.562 1 56.53 340 GLU A O 1
ATOM 2698 N N . ARG A 1 341 ? -32.875 25.188 14.938 1 69.62 341 ARG A N 1
ATOM 2699 C CA . ARG A 1 341 ? -31.641 25.891 14.602 1 69.62 341 ARG A CA 1
ATOM 2700 C C . ARG A 1 341 ? -31.078 26.641 15.805 1 69.62 341 ARG A C 1
ATOM 2702 O O . ARG A 1 341 ? -29.953 27.156 15.766 1 69.62 341 ARG A O 1
ATOM 2709 N N . LYS A 1 342 ? -31.906 26.562 17.031 1 84.69 342 LYS A N 1
ATOM 2710 C CA . LYS A 1 342 ? -31.391 27.25 18.203 1 84.69 342 LYS A CA 1
ATOM 2711 C C . LYS A 1 342 ? -31 26.25 19.297 1 84.69 342 LYS A C 1
ATOM 2713 O O . LYS A 1 342 ? -31.859 25.609 19.891 1 84.69 342 LYS A O 1
ATOM 2718 N N . LEU A 1 343 ? -29.688 26.047 19.531 1 91.25 343 LEU A N 1
ATOM 2719 C CA . LEU A 1 343 ? -29.172 25.062 20.469 1 91.25 343 LEU A CA 1
ATOM 2720 C C . LEU A 1 343 ? -28.312 25.719 21.547 1 91.25 343 LEU A C 1
ATOM 2722 O O . LEU A 1 343 ? -27.422 26.516 21.234 1 91.25 343 LEU A O 1
ATOM 2726 N N . ASN A 1 344 ? -28.719 25.453 22.828 1 94.19 344 ASN A N 1
ATOM 2727 C CA . ASN A 1 344 ? -27.875 25.812 23.969 1 94.19 344 ASN A CA 1
ATOM 2728 C C . ASN A 1 344 ? -26.984 24.641 24.391 1 94.19 344 ASN A C 1
ATOM 2730 O O . ASN A 1 344 ? -27.359 23.484 24.234 1 94.19 344 ASN A O 1
ATOM 2734 N N . LEU A 1 345 ? -25.781 24.938 24.828 1 96.19 345 LEU A N 1
ATOM 2735 C CA . LEU A 1 345 ? -24.844 23.922 25.281 1 96.19 345 LEU A CA 1
ATOM 2736 C C . LEU A 1 345 ? -24.547 24.078 26.766 1 96.19 345 LEU A C 1
ATOM 2738 O O . LEU A 1 345 ? -24.188 25.156 27.219 1 96.19 345 LEU A O 1
ATOM 2742 N N . SER A 1 346 ? -24.844 23.047 27.531 1 96.69 346 SER A N 1
ATOM 2743 C CA . SER A 1 346 ? -24.562 23.047 28.969 1 96.69 346 SER A CA 1
ATOM 2744 C C . SER A 1 346 ? -23.609 21.938 29.344 1 96.69 346 SER A C 1
ATOM 2746 O O . SER A 1 346 ? -23.859 20.766 29.062 1 96.69 346 SER A O 1
ATOM 2748 N N . ILE A 1 347 ? -22.484 22.266 29.938 1 97.38 347 ILE A N 1
ATOM 2749 C CA . ILE A 1 347 ? -21.484 21.312 30.406 1 97.38 347 ILE A CA 1
ATOM 2750 C C . ILE A 1 347 ? -21.5 21.25 31.938 1 97.38 347 ILE A C 1
ATOM 2752 O O . ILE A 1 347 ? -21.453 22.297 32.594 1 97.38 347 ILE A O 1
ATOM 2756 N N . ARG A 1 348 ? -21.625 20.047 32.469 1 96.94 348 ARG A N 1
ATOM 2757 C CA . ARG A 1 348 ? -21.703 19.859 33.938 1 96.94 348 ARG A CA 1
ATOM 2758 C C . ARG A 1 348 ? -20.578 18.953 34.406 1 96.94 348 ARG A C 1
ATOM 2760 O O . ARG A 1 348 ? -20.609 17.734 34.188 1 96.94 348 ARG A O 1
ATOM 2767 N N . GLU A 1 349 ? -19.578 19.516 35.156 1 96.38 349 GLU A N 1
ATOM 2768 C CA . GLU A 1 349 ? -18.5 18.812 35.844 1 96.38 349 GLU A CA 1
ATOM 2769 C C . GLU A 1 349 ? -17.797 17.844 34.875 1 96.38 349 GLU A C 1
ATOM 2771 O O . GLU A 1 349 ? -17.656 16.656 35.188 1 96.38 349 GLU A O 1
ATOM 2776 N N . LEU A 1 350 ? -17.438 18.359 33.781 1 96.44 350 LEU A N 1
ATOM 2777 C CA . LEU A 1 350 ? -16.797 17.547 32.75 1 96.44 350 LEU A CA 1
ATOM 2778 C C . LEU A 1 350 ? -15.352 17.25 33.125 1 96.44 350 LEU A C 1
ATOM 2780 O O . LEU A 1 350 ? -14.578 18.156 33.406 1 96.44 350 LEU A O 1
ATOM 2784 N N . SER A 1 351 ? -15.016 15.969 33.188 1 95.56 351 SER A N 1
ATOM 2785 C CA . SER A 1 351 ? -13.648 15.5 33.406 1 95.56 351 SER A CA 1
ATOM 2786 C C . SER A 1 351 ? -13.242 14.5 32.344 1 95.56 351 SER A C 1
ATOM 2788 O O . SER A 1 351 ? -14.055 13.695 31.875 1 95.56 351 SER A O 1
ATOM 2790 N N . PHE A 1 352 ? -12.062 14.641 31.859 1 93.56 352 PHE A N 1
ATOM 2791 C CA . PHE A 1 352 ? -11.625 13.781 30.766 1 93.56 352 PHE A CA 1
ATOM 2792 C C . PHE A 1 352 ? -10.125 13.508 30.844 1 93.56 352 PHE A C 1
ATOM 2794 O O . PHE A 1 352 ? -9.352 14.375 31.266 1 93.56 352 PHE A O 1
ATOM 2801 N N . SER A 1 353 ? -9.758 12.266 30.578 1 88.19 353 SER A N 1
ATOM 2802 C CA . SER A 1 353 ? -8.375 11.828 30.438 1 88.19 353 SER A CA 1
ATOM 2803 C C . SER A 1 353 ? -8.195 10.93 29.219 1 88.19 353 SER A C 1
ATOM 2805 O O . SER A 1 353 ? -9.047 10.086 28.938 1 88.19 353 SER A O 1
ATOM 2807 N N . TYR A 1 354 ? -7.145 11.227 28.406 1 76 354 TYR A N 1
ATOM 2808 C CA . TYR A 1 354 ? -6.852 10.344 27.281 1 76 354 TYR A CA 1
ATOM 2809 C C . TYR A 1 354 ? -6.426 8.961 27.781 1 76 354 TYR A C 1
ATOM 2811 O O . TYR A 1 354 ? -6.809 7.945 27.203 1 76 354 TYR A O 1
ATOM 2819 N N . SER A 1 355 ? -5.41 9.023 28.672 1 70.88 355 SER A N 1
ATOM 2820 C CA . SER A 1 355 ? -4.953 7.82 29.344 1 70.88 355 SER A CA 1
ATOM 2821 C C . SER A 1 355 ? -5.168 7.922 30.859 1 70.88 355 SER A C 1
ATOM 2823 O O . SER A 1 355 ? -5.426 9.008 31.375 1 70.88 355 SER A O 1
ATOM 2825 N N . ASP A 1 356 ? -5.285 6.816 31.422 1 63.84 356 ASP A N 1
ATOM 2826 C CA . ASP A 1 356 ? -5.664 6.711 32.844 1 63.84 356 ASP A CA 1
ATOM 2827 C C . ASP A 1 356 ? -4.766 7.578 33.719 1 63.84 356 ASP A C 1
ATOM 2829 O O . ASP A 1 356 ? -5.152 7.969 34.812 1 63.84 356 ASP A O 1
ATOM 2833 N N . ASP A 1 357 ? -3.82 8.062 33.25 1 61.38 357 ASP A N 1
ATOM 2834 C CA . ASP A 1 357 ? -2.842 8.594 34.188 1 61.38 357 ASP A CA 1
ATOM 2835 C C . ASP A 1 357 ? -3 10.109 34.344 1 61.38 357 ASP A C 1
ATOM 2837 O O . ASP A 1 357 ? -2.668 10.664 35.406 1 61.38 357 ASP A O 1
ATOM 2841 N N . LYS A 1 358 ? -3.52 10.828 33.375 1 70.25 358 LYS A N 1
ATOM 2842 C CA . LYS A 1 358 ? -3.541 12.281 33.531 1 70.25 358 LYS A CA 1
ATOM 2843 C C . LYS A 1 358 ? -4.871 12.867 33.062 1 70.25 358 LYS A C 1
ATOM 2845 O O . LYS A 1 358 ? -5.27 12.664 31.922 1 70.25 358 LYS A O 1
ATOM 2850 N N . LYS A 1 359 ? -5.43 13.578 34.031 1 83.94 359 LYS A N 1
ATOM 2851 C CA . LYS A 1 359 ? -6.668 14.273 33.719 1 83.94 359 LYS A CA 1
ATOM 2852 C C . LYS A 1 359 ? -6.383 15.547 32.906 1 83.94 359 LYS A C 1
ATOM 2854 O O . LYS A 1 359 ? -5.586 16.391 33.344 1 83.94 359 LYS A O 1
ATOM 2859 N N . ILE A 1 360 ? -6.891 15.75 31.734 1 87 360 ILE A N 1
ATOM 2860 C CA . ILE A 1 360 ? -6.723 16.906 30.859 1 87 360 ILE A CA 1
ATOM 2861 C C . ILE A 1 360 ? -7.766 17.969 31.203 1 87 360 ILE A C 1
ATOM 2863 O O . ILE A 1 360 ? -7.484 19.172 31.156 1 87 360 ILE A O 1
ATOM 2867 N N . LEU A 1 361 ? -8.977 17.531 31.531 1 93.75 361 LEU A N 1
ATOM 2868 C CA . LEU A 1 361 ? -10.055 18.391 32 1 93.75 361 LEU A CA 1
ATOM 2869 C C . LEU A 1 361 ? -10.523 17.969 33.375 1 93.75 361 LEU A C 1
ATOM 2871 O O . LEU A 1 361 ? -10.641 16.766 33.656 1 93.75 361 LEU A O 1
ATOM 2875 N N . ASN A 1 362 ? -10.672 18.969 34.25 1 94.69 362 ASN A N 1
ATOM 2876 C CA . ASN A 1 362 ? -11.031 18.703 35.625 1 94.69 362 ASN A CA 1
ATOM 2877 C C . ASN A 1 362 ? -12.328 19.391 36.031 1 94.69 362 ASN A C 1
ATOM 2879 O O . ASN A 1 362 ? -12.312 20.531 36.5 1 94.69 362 ASN A O 1
ATOM 2883 N N . SER A 1 363 ? -13.406 18.672 36 1 94.31 363 SER A N 1
ATOM 2884 C CA . SER A 1 363 ? -14.719 19.109 36.438 1 94.31 363 SER A CA 1
ATOM 2885 C C . SER A 1 363 ? -15.086 20.469 35.875 1 94.31 363 SER A C 1
ATOM 2887 O O . SER A 1 363 ? -15.445 21.391 36.625 1 94.31 363 SER A O 1
ATOM 2889 N N . VAL A 1 364 ? -15.008 20.641 34.625 1 96.06 364 VAL A N 1
ATOM 2890 C CA . VAL A 1 364 ? -15.312 21.891 33.938 1 96.06 364 VAL A CA 1
ATOM 2891 C C . VAL A 1 364 ? -16.828 22.047 33.781 1 96.06 364 VAL A C 1
ATOM 2893 O O . VAL A 1 364 ? -17.5 21.109 33.344 1 96.06 364 VAL A O 1
ATOM 2896 N N . SER A 1 365 ? -17.375 23.109 34.188 1 96.06 365 SER A N 1
ATOM 2897 C CA . SER A 1 365 ? -18.781 23.438 34 1 96.06 365 SER A CA 1
ATOM 2898 C C . SER A 1 365 ? -18.953 24.75 33.25 1 96.06 365 SER A C 1
ATOM 2900 O O . SER A 1 365 ? -18.297 25.75 33.562 1 96.06 365 SER A O 1
ATOM 2902 N N . LEU A 1 366 ? -19.734 24.703 32.156 1 95.38 366 LEU A N 1
ATOM 2903 C CA . LEU A 1 366 ? -19.953 25.859 31.312 1 95.38 366 LEU A CA 1
ATOM 2904 C C . LEU A 1 366 ? -21.375 25.875 30.766 1 95.38 366 LEU A C 1
ATOM 2906 O O . LEU A 1 366 ? -21.953 24.812 30.5 1 95.38 366 LEU A O 1
ATOM 2910 N N . ASP A 1 367 ? -21.938 27.109 30.641 1 95.69 367 ASP A N 1
ATOM 2911 C CA . ASP A 1 367 ? -23.219 27.297 29.953 1 95.69 367 ASP A CA 1
ATOM 2912 C C . ASP A 1 367 ? -23.062 28.266 28.781 1 95.69 367 ASP A C 1
ATOM 2914 O O . ASP A 1 367 ? -22.656 29.406 28.969 1 95.69 367 ASP A O 1
ATOM 2918 N N . LEU A 1 368 ? -23.375 27.781 27.641 1 96.94 368 LEU A N 1
ATOM 2919 C CA . LEU A 1 368 ? -23.297 28.562 26.422 1 96.94 368 LEU A CA 1
ATOM 2920 C C . LEU A 1 368 ? -24.656 28.656 25.734 1 96.94 368 LEU A C 1
ATOM 2922 O O . LEU A 1 368 ? -25.375 27.656 25.641 1 96.94 368 LEU A O 1
ATOM 2926 N N . PHE A 1 369 ? -24.969 29.812 25.25 1 96 369 PHE A N 1
ATOM 2927 C CA . PHE A 1 369 ? -26.328 30.047 24.766 1 96 369 PHE A CA 1
ATOM 2928 C C . PHE A 1 369 ? -26.344 30.344 23.281 1 96 369 PHE A C 1
ATOM 2930 O O . PHE A 1 369 ? -25.375 30.891 22.734 1 96 369 PHE A O 1
ATOM 2937 N N . THR A 1 370 ? -27.469 30.031 22.609 1 94.06 370 THR A N 1
ATOM 2938 C CA . THR A 1 370 ? -27.688 30.266 21.188 1 94.06 370 THR A CA 1
ATOM 2939 C C . THR A 1 370 ? -27.562 31.75 20.859 1 94.06 370 THR A C 1
ATOM 2941 O O . THR A 1 370 ? -27.906 32.594 21.672 1 94.06 370 THR A O 1
ATOM 2944 N N . GLY A 1 371 ? -26.938 32 19.688 1 93.38 371 GLY A N 1
ATOM 2945 C CA . GLY A 1 371 ? -26.844 33.344 19.172 1 93.38 371 GLY A CA 1
ATOM 2946 C C . GLY A 1 371 ? -25.703 34.156 19.766 1 93.38 371 GLY A C 1
ATOM 2947 O O . GLY A 1 371 ? -25.5 35.312 19.438 1 93.38 371 GLY A O 1
ATOM 2948 N N . LYS A 1 372 ? -24.938 33.531 20.641 1 94.88 372 LYS A N 1
ATOM 2949 C CA . LYS A 1 372 ? -23.828 34.219 21.297 1 94.88 372 LYS A CA 1
ATOM 2950 C C . LYS A 1 372 ? -22.484 33.656 20.812 1 94.88 372 LYS A C 1
ATOM 2952 O O . LYS A 1 372 ? -22.438 32.562 20.266 1 94.88 372 LYS A O 1
ATOM 2957 N N . MET A 1 373 ? -21.469 34.438 20.953 1 94.5 373 MET A N 1
ATOM 2958 C CA . MET A 1 373 ? -20.109 34.031 20.641 1 94.5 373 MET A CA 1
ATOM 2959 C C . MET A 1 373 ? -19.25 33.969 21.906 1 94.5 373 MET A C 1
ATOM 2961 O O . MET A 1 373 ? -19.156 34.938 22.641 1 94.5 373 MET A O 1
ATOM 2965 N N . TYR A 1 374 ? -18.734 32.812 22.172 1 95.56 374 TYR A N 1
ATOM 2966 C CA . TYR A 1 374 ? -17.844 32.625 23.312 1 95.56 374 TYR A CA 1
ATOM 2967 C C . TYR A 1 374 ? -16.422 32.344 22.844 1 95.56 374 TYR A C 1
ATOM 2969 O O . TYR A 1 374 ? -16.203 31.656 21.844 1 95.56 374 TYR A O 1
ATOM 2977 N N . SER A 1 375 ? -15.469 32.844 23.516 1 94 375 SER A N 1
ATOM 2978 C CA . SER A 1 375 ? -14.07 32.531 23.219 1 94 375 SER A CA 1
ATOM 2979 C C . SER A 1 375 ? -13.414 31.766 24.344 1 94 375 SER A C 1
ATOM 2981 O O . SER A 1 375 ? -13.68 32 25.531 1 94 375 SER A O 1
ATOM 2983 N N . LEU A 1 376 ? -12.727 30.797 23.953 1 93.44 376 LEU A N 1
ATOM 2984 C CA . LEU A 1 376 ? -11.898 30.016 24.875 1 93.44 376 LEU A CA 1
ATOM 2985 C C . LEU A 1 376 ? -10.422 30.328 24.672 1 93.44 376 LEU A C 1
ATOM 2987 O O . LEU A 1 376 ? -9.898 30.203 23.562 1 93.44 376 LEU A O 1
ATOM 2991 N N . THR A 1 377 ? -9.766 30.781 25.719 1 90 377 THR A N 1
ATOM 2992 C CA . THR A 1 377 ? -8.344 31.109 25.641 1 90 377 THR A CA 1
ATOM 2993 C C . THR A 1 377 ? -7.598 30.547 26.844 1 90 377 THR A C 1
ATOM 2995 O O . THR A 1 377 ? -8.211 29.969 27.75 1 90 377 THR A O 1
ATOM 2998 N N . GLY A 1 378 ? -6.316 30.5 26.797 1 86.44 378 GLY A N 1
ATOM 2999 C CA . GLY A 1 378 ? -5.449 29.938 27.812 1 86.44 378 GLY A CA 1
ATOM 3000 C C . GLY A 1 378 ? -4.133 29.422 27.25 1 86.44 378 GLY A C 1
ATOM 3001 O O . GLY A 1 378 ? -3.941 29.375 26.047 1 86.44 378 GLY A O 1
ATOM 3002 N N . PRO A 1 379 ? -3.287 29.078 28.172 1 78.62 379 PRO A N 1
ATOM 3003 C CA . PRO A 1 379 ? -1.983 28.594 27.719 1 78.62 379 PRO A CA 1
ATOM 3004 C C . PRO A 1 379 ? -2.086 27.297 26.906 1 78.62 379 PRO A C 1
ATOM 3006 O O . PRO A 1 379 ? -3.102 26.609 26.969 1 78.62 379 PRO A O 1
ATOM 3009 N N . SER A 1 380 ? -1.047 27.062 26.109 1 72.25 380 SER A N 1
ATOM 3010 C CA . SER A 1 380 ? -0.996 25.828 25.344 1 72.25 380 SER A CA 1
ATOM 3011 C C . SER A 1 380 ? -1.051 24.609 26.25 1 72.25 380 SER A C 1
ATOM 3013 O O . SER A 1 380 ? -0.416 24.594 27.312 1 72.25 380 SER A O 1
ATOM 3015 N N . GLY A 1 381 ? -1.849 23.641 25.906 1 73.88 381 GLY A N 1
ATOM 3016 C CA . GLY A 1 381 ? -1.959 22.422 26.688 1 73.88 381 GLY A CA 1
ATOM 3017 C C . GLY A 1 381 ? -2.982 22.516 27.812 1 73.88 381 GLY A C 1
ATOM 3018 O O . GLY A 1 381 ? -3.121 21.594 28.609 1 73.88 381 GLY A O 1
ATOM 3019 N N . SER A 1 382 ? -3.697 23.609 27.797 1 82.44 382 SER A N 1
ATOM 3020 C CA . SER A 1 382 ? -4.637 23.828 28.906 1 82.44 382 SER A CA 1
ATOM 3021 C C . SER A 1 382 ? -5.879 22.953 28.734 1 82.44 382 SER A C 1
ATOM 3023 O O . SER A 1 382 ? -6.66 22.781 29.672 1 82.44 382 SER A O 1
ATOM 3025 N N . GLY A 1 383 ? -6.117 22.344 27.547 1 86.5 383 GLY A N 1
ATOM 3026 C CA . GLY A 1 383 ? -7.246 21.453 27.344 1 86.5 383 GLY A CA 1
ATOM 3027 C C . GLY A 1 383 ? -8.305 22.016 26.422 1 86.5 383 GLY A C 1
ATOM 3028 O O . GLY A 1 383 ? -9.359 21.422 26.219 1 86.5 383 GLY A O 1
ATOM 3029 N N . LYS A 1 384 ? -8.102 23.125 25.812 1 88.94 384 LYS A N 1
ATOM 3030 C CA . LYS A 1 384 ? -9.078 23.812 24.953 1 88.94 384 LYS A CA 1
ATOM 3031 C C . LYS A 1 384 ? -9.516 22.922 23.797 1 88.94 384 LYS A C 1
ATOM 3033 O O . LYS A 1 384 ? -10.711 22.734 23.578 1 88.94 384 LYS A O 1
ATOM 3038 N N . SER A 1 385 ? -8.539 22.391 23.094 1 84.5 385 SER A N 1
ATOM 3039 C CA . SER A 1 385 ? -8.836 21.547 21.938 1 84.5 385 SER A CA 1
ATOM 3040 C C . SER A 1 385 ? -9.555 20.266 22.344 1 84.5 385 SER A C 1
ATOM 3042 O O . SER A 1 385 ? -10.438 19.781 21.641 1 84.5 385 SER A O 1
ATOM 3044 N N . THR A 1 386 ? -9.164 19.719 23.469 1 88.31 386 THR A N 1
ATOM 3045 C CA . THR A 1 386 ? -9.82 18.531 24 1 88.31 386 THR A CA 1
ATOM 3046 C C . THR A 1 386 ? -11.289 18.797 24.297 1 88.31 386 THR A C 1
ATOM 3048 O O . THR A 1 386 ? -12.156 17.984 23.984 1 88.31 386 THR A O 1
ATOM 3051 N N . LEU A 1 387 ? -11.508 19.938 24.906 1 93.81 387 LEU A N 1
ATOM 3052 C CA . LEU A 1 387 ? -12.875 20.312 25.266 1 93.81 387 LEU A CA 1
ATOM 3053 C C . LEU A 1 387 ? -13.758 20.391 24.016 1 93.81 387 LEU A C 1
ATOM 3055 O O . LEU A 1 387 ? -14.852 19.828 24 1 93.81 387 LEU A O 1
ATOM 3059 N N . VAL A 1 388 ? -13.305 21.016 23 1 92.94 388 VAL A N 1
ATOM 3060 C CA . VAL A 1 388 ? -14.117 21.203 21.797 1 92.94 388 VAL A CA 1
ATOM 3061 C C . VAL A 1 388 ? -14.273 19.891 21.062 1 92.94 388 VAL A C 1
ATOM 3063 O O . VAL A 1 388 ? -15.312 19.625 20.453 1 92.94 388 VAL A O 1
ATOM 3066 N N . LYS A 1 389 ? -13.281 19.062 21.109 1 91.56 389 LYS A N 1
ATOM 3067 C CA . LYS A 1 389 ? -13.383 17.75 20.484 1 91.56 389 LYS A CA 1
ATOM 3068 C C . LYS A 1 389 ? -14.445 16.891 21.172 1 91.56 389 LYS A C 1
ATOM 3070 O O . LYS A 1 389 ? -15.164 16.141 20.516 1 91.56 389 LYS A O 1
ATOM 3075 N N . ILE A 1 390 ? -14.523 17 22.469 1 93.88 390 ILE A N 1
ATOM 3076 C CA . ILE A 1 390 ? -15.531 16.266 23.219 1 93.88 390 ILE A CA 1
ATOM 3077 C C . ILE A 1 390 ? -16.922 16.781 22.844 1 93.88 390 ILE A C 1
ATOM 3079 O O . ILE A 1 390 ? -17.828 15.992 22.578 1 93.88 390 ILE A O 1
ATOM 3083 N N . ILE A 1 391 ? -17.016 18.125 22.781 1 94.94 391 ILE A N 1
ATOM 3084 C CA . ILE A 1 391 ? -18.281 18.75 22.438 1 94.94 391 ILE A CA 1
ATOM 3085 C C . ILE A 1 391 ? -18.703 18.312 21.031 1 94.94 391 ILE A C 1
ATOM 3087 O O . ILE A 1 391 ? -19.906 18.109 20.766 1 94.94 391 ILE A O 1
ATOM 3091 N N . SER A 1 392 ? -17.766 18.094 20.203 1 93.5 392 SER A N 1
ATOM 3092 C CA . SER A 1 392 ? -18.031 17.75 18.797 1 93.5 392 SER A CA 1
ATOM 3093 C C . SER A 1 392 ? -18.234 16.25 18.625 1 93.5 392 SER A C 1
ATOM 3095 O O . SER A 1 392 ? -18.391 15.766 17.5 1 93.5 392 SER A O 1
ATOM 3097 N N . GLY A 1 393 ? -18.062 15.484 19.656 1 90.94 393 GLY A N 1
ATOM 3098 C CA . GLY A 1 393 ? -18.359 14.062 19.609 1 90.94 393 GLY A CA 1
ATOM 3099 C C . GLY A 1 393 ? -17.156 13.219 19.219 1 90.94 393 GLY A C 1
ATOM 3100 O O . GLY A 1 393 ? -17.328 12.055 18.828 1 90.94 393 GLY A O 1
ATOM 3101 N N . TYR A 1 394 ? -15.984 13.789 19.25 1 89.31 394 TYR A N 1
ATOM 3102 C CA . TYR A 1 394 ? -14.797 13.008 18.938 1 89.31 394 TYR A CA 1
ATOM 3103 C C . TYR A 1 394 ? -14.539 11.953 20 1 89.31 394 TYR A C 1
ATOM 3105 O O . TYR A 1 394 ? -14.023 10.875 19.703 1 89.31 394 TYR A O 1
ATOM 3113 N N . TYR A 1 395 ? -14.875 12.297 21.297 1 88.88 395 TYR A N 1
ATOM 3114 C CA . TYR A 1 395 ? -14.695 11.398 22.422 1 88.88 395 TYR A CA 1
ATOM 3115 C C . TYR A 1 395 ? -15.992 11.242 23.219 1 88.88 395 TYR A C 1
ATOM 3117 O O . TYR A 1 395 ? -16.656 12.234 23.531 1 88.88 395 TYR A O 1
ATOM 3125 N N . LYS A 1 396 ? -16.234 9.984 23.5 1 86.69 396 LYS A N 1
ATOM 3126 C CA . LYS A 1 396 ? -17.484 9.734 24.203 1 86.69 396 LYS A CA 1
ATOM 3127 C C . LYS A 1 396 ? -17.234 9.242 25.625 1 86.69 396 LYS A C 1
ATOM 3129 O O . LYS A 1 396 ? -18.141 9.227 26.453 1 86.69 396 LYS A O 1
ATOM 3134 N N . ASN A 1 397 ? -16.016 8.938 25.875 1 87.62 397 ASN A N 1
ATOM 3135 C CA . ASN A 1 397 ? -15.68 8.398 27.188 1 87.62 397 ASN A CA 1
ATOM 3136 C C . ASN A 1 397 ? -15.258 9.5 28.156 1 87.62 397 ASN A C 1
ATOM 3138 O O . ASN A 1 397 ? -14.102 9.547 28.578 1 87.62 397 ASN A O 1
ATOM 3142 N N . TYR A 1 398 ? -16.156 10.344 28.516 1 92.69 398 TYR A N 1
ATOM 3143 C CA . TYR A 1 398 ? -15.867 11.406 29.469 1 92.69 398 TYR A CA 1
ATOM 3144 C C . TYR A 1 398 ? -16.734 11.25 30.719 1 92.69 398 TYR A C 1
ATOM 3146 O O . TYR A 1 398 ? -17.703 10.508 30.719 1 92.69 398 TYR A O 1
ATOM 3154 N N . PHE A 1 399 ? -16.234 11.844 31.859 1 94.69 399 PHE A N 1
ATOM 3155 C CA . PHE A 1 399 ? -17.016 11.922 33.094 1 94.69 399 PHE A CA 1
ATOM 3156 C C . PHE A 1 399 ? -17.797 13.234 33.156 1 94.69 399 PHE A C 1
ATOM 3158 O O . PHE A 1 399 ? -17.344 14.25 32.625 1 94.69 399 PHE A O 1
ATOM 3165 N N . GLY A 1 400 ? -18.891 13.195 33.75 1 95.81 400 GLY A N 1
ATOM 3166 C CA . GLY A 1 400 ? -19.781 14.344 33.719 1 95.81 400 GLY A CA 1
ATOM 3167 C C . GLY A 1 400 ? -20.797 14.289 32.594 1 95.81 400 GLY A C 1
ATOM 3168 O O . GLY A 1 400 ? -21.062 13.219 32.031 1 95.81 400 GLY A O 1
ATOM 3169 N N . ASP A 1 401 ? -21.422 15.477 32.344 1 95.44 401 ASP A N 1
ATOM 3170 C CA . ASP A 1 401 ? -22.453 15.453 31.328 1 95.44 401 ASP A CA 1
ATOM 3171 C C . ASP A 1 401 ? -22.406 16.703 30.453 1 95.44 401 ASP A C 1
ATOM 3173 O O . ASP A 1 401 ? -22 17.766 30.922 1 95.44 401 ASP A O 1
ATOM 3177 N N . ILE A 1 402 ? -22.766 16.547 29.281 1 95.94 402 ILE A N 1
ATOM 3178 C CA . ILE A 1 402 ? -22.922 17.625 28.328 1 95.94 402 ILE A CA 1
ATOM 3179 C C . ILE A 1 402 ? -24.312 17.562 27.703 1 95.94 402 ILE A C 1
ATOM 3181 O O . ILE A 1 402 ? -24.75 16.484 27.266 1 95.94 402 ILE A O 1
ATOM 3185 N N . TYR A 1 403 ? -24.953 18.703 27.703 1 93.75 403 TYR A N 1
ATOM 3186 C CA . TYR A 1 403 ? -26.328 18.719 27.188 1 93.75 403 TYR A CA 1
ATOM 3187 C C . TYR A 1 403 ? -26.469 19.719 26.047 1 93.75 403 TYR A C 1
ATOM 3189 O O . TYR A 1 403 ? -25.891 20.812 26.094 1 93.75 403 TYR A O 1
ATOM 3197 N N . LEU A 1 404 ? -27.078 19.344 25 1 92.94 404 LEU A N 1
ATOM 3198 C CA . LEU A 1 404 ? -27.641 20.25 24.016 1 92.94 404 LEU A CA 1
ATOM 3199 C C . LEU A 1 404 ? -29.125 20.516 24.281 1 92.94 404 LEU A C 1
ATOM 3201 O O . LEU A 1 404 ? -29.969 19.641 24.062 1 92.94 404 LEU A O 1
ATOM 3205 N N . ASN A 1 405 ? -29.328 21.734 24.719 1 89.88 405 ASN A N 1
ATOM 3206 C CA . ASN A 1 405 ? -30.625 22 25.328 1 89.88 405 ASN A CA 1
ATOM 3207 C C . ASN A 1 405 ? -30.922 21 26.453 1 89.88 405 ASN A C 1
ATOM 3209 O O . ASN A 1 405 ? -30.219 20.953 27.453 1 89.88 405 ASN A O 1
ATOM 3213 N N . ASP A 1 406 ? -31.812 20.016 26.219 1 87.44 406 ASP A N 1
ATOM 3214 C CA . ASP A 1 406 ? -32.219 19.125 27.297 1 87.44 406 ASP A CA 1
ATOM 3215 C C . ASP A 1 406 ? -31.828 17.672 26.969 1 87.44 406 ASP A C 1
ATOM 3217 O O . ASP A 1 406 ? -32.156 16.75 27.719 1 87.44 406 ASP A O 1
ATOM 3221 N N . ILE A 1 407 ? -31.078 17.547 25.969 1 89.38 407 ILE A N 1
ATOM 3222 C CA . ILE A 1 407 ? -30.734 16.203 25.562 1 89.38 407 ILE A CA 1
ATOM 3223 C C . ILE A 1 407 ? -29.234 15.961 25.797 1 89.38 407 ILE A C 1
ATOM 3225 O O . ILE A 1 407 ? -28.391 16.75 25.359 1 89.38 407 ILE A O 1
ATOM 3229 N N . SER A 1 408 ? -28.984 14.859 26.469 1 91.19 408 SER A N 1
ATOM 3230 C CA . SER A 1 408 ? -27.594 14.516 26.703 1 91.19 408 SER A CA 1
ATOM 3231 C C . SER A 1 408 ? -26.859 14.195 25.406 1 91.19 408 SER A C 1
ATOM 3233 O O . SER A 1 408 ? -27.422 13.547 24.516 1 91.19 408 SER A O 1
ATOM 3235 N N . LEU A 1 409 ? -25.656 14.648 25.266 1 91.06 409 LEU A N 1
ATOM 3236 C CA . LEU A 1 409 ? -24.844 14.453 24.062 1 91.06 409 LEU A CA 1
ATOM 3237 C C . LEU A 1 409 ? -24.656 12.969 23.781 1 91.06 409 LEU A C 1
ATOM 3239 O O . LEU A 1 409 ? -24.578 12.562 22.609 1 91.06 409 LEU A O 1
ATOM 3243 N N . ARG A 1 410 ? -24.641 12.148 24.812 1 88.88 410 ARG A N 1
ATOM 3244 C CA . ARG A 1 410 ? -24.422 10.711 24.703 1 88.88 410 ARG A CA 1
ATOM 3245 C C . ARG A 1 410 ? -25.609 10.023 24.031 1 88.88 410 ARG A C 1
ATOM 3247 O O . ARG A 1 410 ? -25.469 8.938 23.469 1 88.88 410 ARG A O 1
ATOM 3254 N N . ASN A 1 411 ? -26.75 10.695 24.078 1 87.19 411 ASN A N 1
ATOM 3255 C CA . ASN A 1 411 ? -27.969 10.109 23.531 1 87.19 411 ASN A CA 1
ATOM 3256 C C . ASN A 1 411 ? -28.219 10.57 22.094 1 87.19 411 ASN A C 1
ATOM 3258 O O . ASN A 1 411 ? -29.172 10.133 21.469 1 87.19 411 ASN A O 1
ATOM 3262 N N . ILE A 1 412 ? -27.422 11.391 21.609 1 87.69 412 ILE A N 1
ATOM 3263 C CA . ILE A 1 412 ? -27.578 11.891 20.25 1 87.69 412 ILE A CA 1
ATOM 3264 C C . ILE A 1 412 ? -26.75 11.047 19.297 1 87.69 412 ILE A C 1
ATOM 3266 O O . ILE A 1 412 ? -25.609 10.672 19.609 1 87.69 412 ILE A O 1
ATOM 3270 N N . SER A 1 413 ? -27.344 10.727 18.156 1 86.75 413 SER A N 1
ATOM 3271 C CA . SER A 1 413 ? -26.609 9.953 17.156 1 86.75 413 SER A CA 1
ATOM 3272 C C . SER A 1 413 ? -25.453 10.758 16.594 1 86.75 413 SER A C 1
ATOM 3274 O O . SER A 1 413 ? -25.5 11.992 16.531 1 86.75 413 SER A O 1
ATOM 3276 N N . ASP A 1 414 ? -24.453 10.086 16.109 1 87.56 414 ASP A N 1
ATOM 3277 C CA . ASP A 1 414 ? -23.312 10.75 15.508 1 87.56 414 ASP A CA 1
ATOM 3278 C C . ASP A 1 414 ? -23.719 11.586 14.297 1 87.56 414 ASP A C 1
ATOM 3280 O O . ASP A 1 414 ? -23.188 12.68 14.086 1 87.56 414 ASP A O 1
ATOM 3284 N N . GLU A 1 415 ? -24.625 11.07 13.523 1 88.75 415 GLU A N 1
ATOM 3285 C CA . GLU A 1 415 ? -25.078 11.773 12.328 1 88.75 415 GLU A CA 1
ATOM 3286 C C . GLU A 1 415 ? -25.75 13.094 12.68 1 88.75 415 GLU A C 1
ATOM 3288 O O . GLU A 1 415 ? -25.484 14.117 12.062 1 88.75 415 GLU A O 1
ATOM 3293 N N . ASP A 1 416 ? -26.547 13.016 13.727 1 89 416 ASP A N 1
ATOM 3294 C CA . ASP A 1 416 ? -27.266 14.219 14.156 1 89 416 ASP A CA 1
ATOM 3295 C C . ASP A 1 416 ? -26.312 15.219 14.797 1 89 416 ASP A C 1
ATOM 3297 O O . ASP A 1 416 ? -26.453 16.438 14.609 1 89 416 ASP A O 1
ATOM 3301 N N . LEU A 1 417 ? -25.453 14.734 15.516 1 90.88 417 LEU A N 1
ATOM 3302 C CA . LEU A 1 417 ? -24.484 15.609 16.156 1 90.88 417 LEU A CA 1
ATOM 3303 C C . LEU A 1 417 ? -23.609 16.312 15.109 1 90.88 417 LEU A C 1
ATOM 3305 O O . LEU A 1 417 ? -23.312 17.5 15.242 1 90.88 417 LEU A O 1
ATOM 3309 N N . ASN A 1 418 ? -23.266 15.547 14.141 1 91.25 418 ASN A N 1
ATOM 3310 C CA . ASN A 1 418 ? -22.453 16.094 13.07 1 91.25 418 ASN A CA 1
ATOM 3311 C C . ASN A 1 418 ? -23.203 17.141 12.266 1 91.25 418 ASN A C 1
ATOM 3313 O O . ASN A 1 418 ? -22.609 18.094 11.75 1 91.25 418 ASN A O 1
ATOM 3317 N N . ASP A 1 419 ? -24.469 16.984 12.203 1 90.31 419 ASP A N 1
ATOM 3318 C CA . ASP A 1 419 ? -25.297 17.953 11.492 1 90.31 419 ASP A CA 1
ATOM 3319 C C . ASP A 1 419 ? -25.453 19.234 12.305 1 90.31 419 ASP A C 1
ATOM 3321 O O . ASP A 1 419 ? -25.562 20.328 11.742 1 90.31 419 ASP A O 1
ATOM 3325 N N . ALA A 1 420 ? -25.406 19.062 13.586 1 91.56 420 ALA A N 1
ATOM 3326 C CA . ALA A 1 420 ? -25.688 20.188 14.477 1 91.56 420 ALA A CA 1
ATOM 3327 C C . ALA A 1 420 ? -24.438 21 14.75 1 91.56 420 ALA A C 1
ATOM 3329 O O . ALA A 1 420 ? -24.5 22.219 14.945 1 91.56 420 ALA A O 1
ATOM 3330 N N . ILE A 1 421 ? -23.344 20.328 14.805 1 93.75 421 ILE A N 1
ATOM 3331 C CA . ILE A 1 421 ? -22.109 20.984 15.211 1 93.75 421 ILE A CA 1
ATOM 3332 C C . ILE A 1 421 ? -21.094 20.922 14.07 1 93.75 421 ILE A C 1
ATOM 3334 O O . ILE A 1 421 ? -20.812 19.828 13.547 1 93.75 421 ILE A O 1
ATOM 3338 N N . TYR A 1 422 ? -20.609 22.031 13.633 1 93.25 422 TYR A N 1
ATOM 3339 C CA . TYR A 1 422 ? -19.516 22.078 12.672 1 93.25 422 TYR A CA 1
ATOM 3340 C C . TYR A 1 422 ? -18.219 22.516 13.344 1 93.25 422 TYR A C 1
ATOM 3342 O O . TYR A 1 422 ? -18.156 23.594 13.938 1 93.25 422 TYR A O 1
ATOM 3350 N N . TYR A 1 423 ? -17.281 21.656 13.32 1 92.69 423 TYR A N 1
ATOM 3351 C CA . TYR A 1 423 ? -15.977 21.891 13.93 1 92.69 423 TYR A CA 1
ATOM 3352 C C . TYR A 1 423 ? -14.953 22.297 12.875 1 92.69 423 TYR A C 1
ATOM 3354 O O . TYR A 1 423 ? -14.5 21.469 12.086 1 92.69 423 TYR A O 1
ATOM 3362 N N . LEU A 1 424 ? -14.711 23.594 12.812 1 89.69 424 LEU A N 1
ATOM 3363 C CA . LEU A 1 424 ? -13.695 24.141 11.914 1 89.69 424 LEU A CA 1
ATOM 3364 C C . LEU A 1 424 ? -12.312 24.062 12.562 1 89.69 424 LEU A C 1
ATOM 3366 O O . LEU A 1 424 ? -11.969 24.906 13.391 1 89.69 424 LEU A O 1
ATOM 3370 N N . THR A 1 425 ? -11.516 23.125 12.133 1 81.06 425 THR A N 1
ATOM 3371 C CA . THR A 1 425 ? -10.227 22.859 12.766 1 81.06 425 THR A CA 1
ATOM 3372 C C . THR A 1 425 ? -9.094 23.516 11.969 1 81.06 425 THR A C 1
ATOM 3374 O O . THR A 1 425 ? -9.32 24.047 10.883 1 81.06 425 THR A O 1
ATOM 3377 N N . GLN A 1 426 ? -7.941 23.422 12.617 1 67.25 426 GLN A N 1
ATOM 3378 C CA . GLN A 1 426 ? -6.727 23.922 11.977 1 67.25 426 GLN A CA 1
ATOM 3379 C C . GLN A 1 426 ? -6.285 22.984 10.844 1 67.25 426 GLN A C 1
ATOM 3381 O O . GLN A 1 426 ? -5.66 23.438 9.883 1 67.25 426 GLN A O 1
ATOM 3386 N N . ASP A 1 427 ? -6.691 21.75 11.062 1 64.62 427 ASP A N 1
ATOM 3387 C CA . ASP A 1 427 ? -6.281 20.75 10.086 1 64.62 427 ASP A CA 1
ATOM 3388 C C . ASP A 1 427 ? -7.223 20.734 8.883 1 64.62 427 ASP A C 1
ATOM 3390 O O . ASP A 1 427 ? -8.445 20.75 9.047 1 64.62 427 ASP A O 1
ATOM 3394 N N . ASP A 1 428 ? -6.609 20.969 7.715 1 65.88 428 ASP A N 1
ATOM 3395 C CA . ASP A 1 428 ? -7.445 20.969 6.52 1 65.88 428 ASP A CA 1
ATOM 3396 C C . ASP A 1 428 ? -7.617 19.562 5.957 1 65.88 428 ASP A C 1
ATOM 3398 O O . ASP A 1 428 ? -6.633 18.859 5.695 1 65.88 428 ASP A O 1
ATOM 3402 N N . TYR A 1 429 ? -8.812 19.047 6.035 1 81.19 429 TYR A N 1
ATOM 3403 C CA . TYR A 1 429 ? -9.078 17.781 5.371 1 81.19 429 TYR A CA 1
ATOM 3404 C C . TYR A 1 429 ? -9.477 18 3.912 1 81.19 429 TYR A C 1
ATOM 3406 O O . TYR A 1 429 ? -10.555 18.516 3.627 1 81.19 429 TYR A O 1
ATOM 3414 N N . ILE A 1 430 ? -8.594 17.734 3.039 1 87.94 430 ILE A N 1
ATOM 3415 C CA . ILE A 1 430 ? -8.836 17.922 1.613 1 87.94 430 ILE A CA 1
ATOM 3416 C C . ILE A 1 430 ? -8.688 16.594 0.881 1 87.94 430 ILE A C 1
ATOM 3418 O O . ILE A 1 430 ? -7.637 15.953 0.965 1 87.94 430 ILE A O 1
ATOM 3422 N N . PHE A 1 431 ? -9.758 16.156 0.234 1 89.69 431 PHE A N 1
ATOM 3423 C CA . PHE A 1 431 ? -9.711 14.961 -0.592 1 89.69 431 PHE A CA 1
ATOM 3424 C C . PHE A 1 431 ? -9.031 15.242 -1.926 1 89.69 431 PHE A C 1
ATOM 3426 O O . PHE A 1 431 ? -9.164 16.344 -2.473 1 89.69 431 PHE A O 1
ATOM 3433 N N . MET A 1 432 ? -8.336 14.219 -2.404 1 87.06 432 MET A N 1
ATOM 3434 C CA . MET A 1 432 ? -7.742 14.32 -3.736 1 87.06 432 MET A CA 1
ATOM 3435 C C . MET A 1 432 ? -8.805 14.133 -4.816 1 87.06 432 MET A C 1
ATOM 3437 O O . MET A 1 432 ? -8.812 13.125 -5.52 1 87.06 432 MET A O 1
ATOM 3441 N N . ASP A 1 433 ? -9.539 15.102 -4.984 1 91.38 433 ASP A N 1
ATOM 3442 C CA . ASP A 1 433 ? -10.648 15.109 -5.93 1 91.38 433 ASP A CA 1
ATOM 3443 C C . ASP A 1 433 ? -11 16.547 -6.344 1 91.38 433 ASP A C 1
ATOM 3445 O O . ASP A 1 433 ? -10.25 17.484 -6.059 1 91.38 433 ASP A O 1
ATOM 3449 N N . THR A 1 434 ? -12.078 16.688 -7.027 1 93.19 434 THR A N 1
ATOM 3450 C CA . THR A 1 434 ? -12.484 18 -7.527 1 93.19 434 THR A CA 1
ATOM 3451 C C . THR A 1 434 ? -12.938 18.906 -6.383 1 93.19 434 THR A C 1
ATOM 3453 O O . THR A 1 434 ? -13.234 18.422 -5.289 1 93.19 434 THR A O 1
ATOM 3456 N N . LEU A 1 435 ? -12.898 20.172 -6.66 1 94 435 LEU A N 1
ATOM 3457 C CA . LEU A 1 435 ? -13.438 21.141 -5.703 1 94 435 LEU A CA 1
ATOM 3458 C C . LEU A 1 435 ? -14.898 20.859 -5.402 1 94 435 LEU A C 1
ATOM 3460 O O . LEU A 1 435 ? -15.336 20.969 -4.254 1 94 435 LEU A O 1
ATOM 3464 N N . ARG A 1 436 ? -15.602 20.438 -6.43 1 94 436 ARG A N 1
ATOM 3465 C CA . ARG A 1 436 ? -17 20.047 -6.281 1 94 436 ARG A CA 1
ATOM 3466 C C . ARG A 1 436 ? -17.172 18.953 -5.242 1 94 436 ARG A C 1
ATOM 3468 O O . ARG A 1 436 ? -18.016 19.047 -4.348 1 94 436 ARG A O 1
ATOM 3475 N N . PHE A 1 437 ? -16.391 17.953 -5.352 1 93.69 437 PHE A N 1
ATOM 3476 C CA . PHE A 1 437 ? -16.422 16.828 -4.426 1 93.69 437 PHE A CA 1
ATOM 3477 C C . PHE A 1 437 ? -16.125 17.281 -3.002 1 93.69 437 PHE A C 1
ATOM 3479 O O . PHE A 1 437 ? -16.828 16.906 -2.062 1 93.69 437 PHE A O 1
ATOM 3486 N N . ASN A 1 438 ? -15.141 18.094 -2.854 1 94.62 438 ASN A N 1
ATOM 3487 C CA . ASN A 1 438 ? -14.719 18.547 -1.535 1 94.62 438 ASN A CA 1
ATOM 3488 C C . ASN A 1 438 ? -15.789 19.422 -0.879 1 94.62 438 ASN A C 1
ATOM 3490 O O . ASN A 1 438 ? -15.938 19.406 0.344 1 94.62 438 ASN A O 1
ATOM 3494 N N . LEU A 1 439 ? -16.469 20.141 -1.695 1 94.62 439 LEU A N 1
ATOM 3495 C CA . LEU A 1 439 ? -17.516 21 -1.156 1 94.62 439 LEU A CA 1
ATOM 3496 C C . LEU A 1 439 ? -18.781 20.203 -0.85 1 94.62 439 LEU A C 1
ATOM 3498 O O . LEU A 1 439 ? -19.469 20.469 0.139 1 94.62 439 LEU A O 1
ATOM 3502 N N . ARG A 1 440 ? -19.031 19.219 -1.628 1 94.31 440 ARG A N 1
ATOM 3503 C CA . ARG A 1 440 ? -20.234 18.422 -1.45 1 94.31 440 ARG A CA 1
ATOM 3504 C C . ARG A 1 440 ? -20.109 17.5 -0.24 1 94.31 440 ARG A C 1
ATOM 3506 O O . ARG A 1 440 ? -21.078 16.875 0.184 1 94.31 440 ARG A O 1
ATOM 3513 N N . LEU A 1 441 ? -18.969 17.422 0.337 1 93.25 441 LEU A N 1
ATOM 3514 C CA . LEU A 1 441 ? -18.812 16.719 1.604 1 93.25 441 LEU A CA 1
ATOM 3515 C C . LEU A 1 441 ? -19.766 17.266 2.658 1 93.25 441 LEU A C 1
ATOM 3517 O O . LEU A 1 441 ? -20.266 16.516 3.492 1 93.25 441 LEU A O 1
ATOM 3521 N N . ALA A 1 442 ? -19.922 18.578 2.607 1 92.44 442 ALA A N 1
ATOM 3522 C CA . ALA A 1 442 ? -20.734 19.25 3.613 1 92.44 442 ALA A CA 1
ATOM 3523 C C . ALA A 1 442 ? -22.234 19.094 3.314 1 92.44 442 ALA A C 1
ATOM 3525 O O . ALA A 1 442 ? -23.047 19.031 4.234 1 92.44 442 ALA A O 1
ATOM 3526 N N . ASN A 1 443 ? -22.578 19.109 2.082 1 93.12 443 ASN A N 1
ATOM 3527 C CA . ASN A 1 443 ? -23.938 18.922 1.595 1 93.12 443 ASN A CA 1
ATOM 3528 C C . ASN A 1 443 ? -23.969 18.219 0.247 1 93.12 443 ASN A C 1
ATOM 3530 O O . ASN A 1 443 ? -23.75 18.828 -0.795 1 93.12 443 ASN A O 1
ATOM 3534 N N . TYR A 1 444 ? -24.344 17.031 0.305 1 92.06 444 TYR A N 1
ATOM 3535 C CA . TYR A 1 444 ? -24.312 16.141 -0.855 1 92.06 444 TYR A CA 1
ATOM 3536 C C . TYR A 1 444 ? -25.156 16.703 -1.994 1 92.06 444 TYR A C 1
ATOM 3538 O O . TYR A 1 444 ? -24.781 16.594 -3.164 1 92.06 444 TYR A O 1
ATOM 3546 N N . ASP A 1 445 ? -26.219 17.344 -1.697 1 91.81 445 ASP A N 1
ATOM 3547 C CA . ASP A 1 445 ? -27.188 17.75 -2.699 1 91.81 445 ASP A CA 1
ATOM 3548 C C . ASP A 1 445 ? -27.047 19.219 -3.051 1 91.81 445 ASP A C 1
ATOM 3550 O O . ASP A 1 445 ? -27.906 19.812 -3.707 1 91.81 445 ASP A O 1
ATOM 3554 N N . ALA A 1 446 ? -25.984 19.797 -2.623 1 93.94 446 ALA A N 1
ATOM 3555 C CA . ALA A 1 446 ? -25.797 21.219 -2.885 1 93.94 446 ALA A CA 1
ATOM 3556 C C . ALA A 1 446 ? -25.781 21.5 -4.383 1 93.94 446 ALA A C 1
ATOM 3558 O O . ALA A 1 446 ? -25.094 20.828 -5.148 1 93.94 446 ALA A O 1
ATOM 3559 N N . SER A 1 447 ? -26.531 22.484 -4.777 1 94.88 447 SER A N 1
ATOM 3560 C CA . SER A 1 447 ? -26.547 22.906 -6.176 1 94.88 447 SER A CA 1
ATOM 3561 C C . SER A 1 447 ? -25.312 23.734 -6.523 1 94.88 447 SER A C 1
ATOM 3563 O O . SER A 1 447 ? -24.641 24.25 -5.637 1 94.88 447 SER A O 1
ATOM 3565 N N . GLU A 1 448 ? -25.078 23.891 -7.77 1 93.81 448 GLU A N 1
ATOM 3566 C CA . GLU A 1 448 ? -23.938 24.672 -8.211 1 93.81 448 GLU A CA 1
ATOM 3567 C C . GLU A 1 448 ? -24.078 26.141 -7.809 1 93.81 448 GLU A C 1
ATOM 3569 O O . GLU A 1 448 ? -23.094 26.781 -7.449 1 93.81 448 GLU A O 1
ATOM 3574 N N . ASN A 1 449 ? -25.281 26.547 -7.91 1 94.06 449 ASN A N 1
ATOM 3575 C CA . ASN A 1 449 ? -25.547 27.938 -7.523 1 94.06 449 ASN A CA 1
ATOM 3576 C C . ASN A 1 449 ? -25.234 28.172 -6.047 1 94.06 449 ASN A C 1
ATOM 3578 O O . ASN A 1 449 ? -24.656 29.188 -5.684 1 94.06 449 ASN A O 1
ATOM 3582 N N . GLU A 1 450 ? -25.625 27.266 -5.242 1 94.19 450 GLU A N 1
ATOM 3583 C CA . GLU A 1 450 ? -25.344 27.375 -3.814 1 94.19 450 GLU A CA 1
ATOM 3584 C C . GLU A 1 450 ? -23.844 27.344 -3.543 1 94.19 450 GLU A C 1
ATOM 3586 O O . GLU A 1 450 ? -23.344 28.078 -2.691 1 94.19 450 GLU A O 1
ATOM 3591 N N . ILE A 1 451 ? -23.172 26.5 -4.262 1 95.06 451 ILE A N 1
ATOM 3592 C CA . ILE A 1 451 ? -21.734 26.328 -4.074 1 95.06 451 ILE A CA 1
ATOM 3593 C C . ILE A 1 451 ? -21.016 27.625 -4.457 1 95.06 451 ILE A C 1
ATOM 3595 O O . ILE A 1 451 ? -20.125 28.094 -3.732 1 95.06 451 ILE A O 1
ATOM 3599 N N . PHE A 1 452 ? -21.422 28.203 -5.531 1 93.75 452 PHE A N 1
ATOM 3600 C CA . PHE A 1 452 ? -20.781 29.438 -5.961 1 93.75 452 PHE A CA 1
ATOM 3601 C C . PHE A 1 452 ? -21.062 30.562 -4.973 1 93.75 452 PHE A C 1
ATOM 3603 O O . PHE A 1 452 ? -20.203 31.406 -4.727 1 93.75 452 PHE A O 1
ATOM 3610 N N . LYS A 1 453 ? -22.234 30.594 -4.418 1 92.12 453 LYS A N 1
ATOM 3611 C CA . LYS A 1 453 ? -22.578 31.594 -3.414 1 92.12 453 LYS A CA 1
ATOM 3612 C C . LYS A 1 453 ? -21.672 31.484 -2.191 1 92.12 453 LYS A C 1
ATOM 3614 O O . LYS A 1 453 ? -21.172 32.5 -1.691 1 92.12 453 LYS A O 1
ATOM 3619 N N . VAL A 1 454 ? -21.5 30.266 -1.755 1 92.62 454 VAL A N 1
ATOM 3620 C CA . VAL A 1 454 ? -20.719 30.094 -0.535 1 92.62 454 VAL A CA 1
ATOM 3621 C C . VAL A 1 454 ? -19.25 30.359 -0.828 1 92.62 454 VAL A C 1
ATOM 3623 O O . VAL A 1 454 ? -18.516 30.844 0.034 1 92.62 454 VAL A O 1
ATOM 3626 N N . LEU A 1 455 ? -18.797 30.031 -2.025 1 92.44 455 LEU A N 1
ATOM 3627 C CA . LEU A 1 455 ? -17.422 30.344 -2.404 1 92.44 455 LEU A CA 1
ATOM 3628 C C . LEU A 1 455 ? -17.172 31.844 -2.363 1 92.44 455 LEU A C 1
ATOM 3630 O O . LEU A 1 455 ? -16.078 32.281 -1.978 1 92.44 455 LEU A O 1
ATOM 3634 N N . LYS A 1 456 ? -18.125 32.562 -2.752 1 88.62 456 LYS A N 1
ATOM 3635 C CA . LYS A 1 456 ? -18.016 34 -2.674 1 88.62 456 LYS A CA 1
ATOM 3636 C C . LYS A 1 456 ? -17.953 34.469 -1.223 1 88.62 456 LYS A C 1
ATOM 3638 O O . LYS A 1 456 ? -17.141 35.344 -0.881 1 88.62 456 LYS A O 1
ATOM 3643 N N . LEU A 1 457 ? -18.734 33.875 -0.425 1 86.75 457 LEU A N 1
ATOM 3644 C CA . LEU A 1 457 ? -18.766 34.25 0.989 1 86.75 457 LEU A CA 1
ATOM 3645 C C . LEU A 1 457 ? -17.438 33.906 1.66 1 86.75 457 LEU A C 1
ATOM 3647 O O . LEU A 1 457 ? -17 34.625 2.559 1 86.75 457 LEU A O 1
ATOM 3651 N N . ALA A 1 458 ? -16.859 32.844 1.214 1 87.31 458 ALA A N 1
ATOM 3652 C CA . ALA A 1 458 ? -15.586 32.406 1.795 1 87.31 458 ALA A CA 1
ATOM 3653 C C . ALA A 1 458 ? -14.406 33.094 1.125 1 87.31 458 ALA A C 1
ATOM 3655 O O . ALA A 1 458 ? -13.25 32.812 1.434 1 87.31 458 ALA A O 1
ATOM 3656 N N . ASN A 1 459 ? -14.648 33.969 0.147 1 82.88 459 ASN A N 1
ATOM 3657 C CA . ASN A 1 459 ? -13.633 34.688 -0.598 1 82.88 459 ASN A CA 1
ATOM 3658 C C . ASN A 1 459 ? -12.727 33.719 -1.381 1 82.88 459 ASN A C 1
ATOM 3660 O O . ASN A 1 459 ? -11.5 33.844 -1.312 1 82.88 459 ASN A O 1
ATOM 3664 N N . LEU A 1 460 ? -13.352 32.719 -1.982 1 85.88 460 LEU A N 1
ATOM 3665 C CA . LEU A 1 460 ? -12.609 31.75 -2.77 1 85.88 460 LEU A CA 1
ATOM 3666 C C . LEU A 1 460 ? -13.148 31.672 -4.195 1 85.88 460 LEU A C 1
ATOM 3668 O O . LEU A 1 460 ? -13.047 30.641 -4.855 1 85.88 460 LEU A O 1
ATOM 3672 N N . SER A 1 461 ? -13.742 32.688 -4.609 1 83.94 461 SER A N 1
ATOM 3673 C CA . SER A 1 461 ? -14.281 32.688 -5.965 1 83.94 461 SER A CA 1
ATOM 3674 C C . SER A 1 461 ? -13.172 32.844 -7.004 1 83.94 461 SER A C 1
ATOM 3676 O O . SER A 1 461 ? -13.352 32.469 -8.164 1 83.94 461 SER A O 1
ATOM 3678 N N . VAL A 1 462 ? -12.125 33.312 -6.551 1 76.56 462 VAL A N 1
ATOM 3679 C CA . VAL A 1 462 ? -10.992 33.531 -7.445 1 76.56 462 VAL A CA 1
ATOM 3680 C C . VAL A 1 462 ? -9.727 32.938 -6.828 1 76.56 462 VAL A C 1
ATOM 3682 O O . VAL A 1 462 ? -9.438 33.156 -5.652 1 76.56 462 VAL A O 1
ATOM 3685 N N . VAL A 1 463 ? -9.227 32.062 -7.574 1 71 463 VAL A N 1
ATOM 3686 C CA . VAL A 1 463 ? -7.934 31.5 -7.191 1 71 463 VAL A CA 1
ATOM 3687 C C . VAL A 1 463 ? -6.902 31.797 -8.273 1 71 463 VAL A C 1
ATOM 3689 O O . VAL A 1 463 ? -7.121 31.5 -9.453 1 71 463 VAL A O 1
ATOM 3692 N N . ASN A 1 464 ? -5.816 32.344 -7.918 1 64.19 464 ASN A N 1
ATOM 3693 C CA . ASN A 1 464 ? -4.77 32.719 -8.859 1 64.19 464 ASN A CA 1
ATOM 3694 C C . ASN A 1 464 ? -5.305 33.625 -9.969 1 64.19 464 ASN A C 1
ATOM 3696 O O . ASN A 1 464 ? -5.031 33.375 -11.148 1 64.19 464 ASN A O 1
ATOM 3700 N N . ASN A 1 465 ? -6.25 34.5 -9.586 1 61.75 465 ASN A N 1
ATOM 3701 C CA . ASN A 1 465 ? -6.828 35.531 -10.445 1 61.75 465 ASN A CA 1
ATOM 3702 C C . ASN A 1 465 ? -7.738 34.906 -11.508 1 61.75 465 ASN A C 1
ATOM 3704 O O . ASN A 1 465 ? -7.98 35.531 -12.555 1 61.75 465 ASN A O 1
ATOM 3708 N N . GLU A 1 466 ? -7.965 33.75 -11.367 1 73.88 466 GLU A N 1
ATOM 3709 C CA . GLU A 1 466 ? -8.938 33.094 -12.227 1 73.88 466 GLU A CA 1
ATOM 3710 C C . GLU A 1 466 ? -10.117 32.562 -11.422 1 73.88 466 GLU A C 1
ATOM 3712 O O . GLU A 1 466 ? -9.953 32.156 -10.273 1 73.88 466 GLU A O 1
ATOM 3717 N N . PRO A 1 467 ? -11.188 32.656 -12.125 1 79.44 467 PRO A N 1
ATOM 3718 C CA . PRO A 1 467 ? -12.336 32.062 -11.438 1 79.44 467 PRO A CA 1
ATOM 3719 C C . PRO A 1 467 ? -12.156 30.594 -11.156 1 79.44 467 PRO A C 1
ATOM 3721 O O . PRO A 1 467 ? -11.609 29.859 -11.984 1 79.44 467 PRO A O 1
ATOM 3724 N N . VAL A 1 468 ? -12.555 30.234 -10.031 1 84.94 468 VAL A N 1
ATOM 3725 C CA . VAL A 1 468 ? -12.367 28.859 -9.609 1 84.94 468 VAL A CA 1
ATOM 3726 C C . VAL A 1 468 ? -13.305 27.938 -10.391 1 84.94 468 VAL A C 1
ATOM 3728 O O . VAL A 1 468 ? -14.445 28.312 -10.695 1 84.94 468 VAL A O 1
ATOM 3731 N N . SER A 1 469 ? -12.797 26.844 -10.836 1 88.69 469 SER A N 1
ATOM 3732 C CA . SER A 1 469 ? -13.617 25.812 -11.453 1 88.69 469 SER A CA 1
ATOM 3733 C C . SER A 1 469 ? -13.938 24.688 -10.461 1 88.69 469 SER A C 1
ATOM 3735 O O . SER A 1 469 ? -13.062 24.25 -9.719 1 88.69 469 SER A O 1
ATOM 3737 N N . LEU A 1 470 ? -15.172 24.312 -10.539 1 92.5 470 LEU A N 1
ATOM 3738 C CA . LEU A 1 470 ? -15.602 23.25 -9.641 1 92.5 470 LEU A CA 1
ATOM 3739 C C . LEU A 1 470 ? -14.961 21.922 -10.023 1 92.5 470 LEU A C 1
ATOM 3741 O O . LEU A 1 470 ? -14.898 21 -9.203 1 92.5 470 LEU A O 1
ATOM 3745 N N . ASP A 1 471 ? -14.414 21.906 -11.188 1 91 471 ASP A N 1
ATOM 3746 C CA . ASP A 1 471 ? -13.828 20.656 -11.664 1 91 471 ASP A CA 1
ATOM 3747 C C . ASP A 1 471 ? -12.312 20.656 -11.492 1 91 471 ASP A C 1
ATOM 3749 O O . ASP A 1 471 ? -11.641 19.703 -11.883 1 91 471 ASP A O 1
ATOM 3753 N N . THR A 1 472 ? -11.852 21.688 -10.844 1 87.44 472 THR A N 1
ATOM 3754 C CA . THR A 1 472 ? -10.422 21.719 -10.539 1 87.44 472 THR A CA 1
ATOM 3755 C C . THR A 1 472 ? -10.055 20.578 -9.594 1 87.44 472 THR A C 1
ATOM 3757 O O . THR A 1 472 ? -10.695 20.391 -8.555 1 87.44 472 THR A O 1
ATOM 3760 N N . HIS A 1 473 ? -9.117 19.828 -10 1 87.31 473 HIS A N 1
ATOM 3761 C CA . HIS A 1 473 ? -8.68 18.703 -9.188 1 87.31 473 HIS A CA 1
ATOM 3762 C C . HIS A 1 473 ? -7.652 19.125 -8.148 1 87.31 473 HIS A C 1
ATOM 3764 O O . HIS A 1 473 ? -6.652 19.766 -8.484 1 87.31 473 HIS A O 1
ATOM 3770 N N . LEU A 1 474 ? -7.973 18.812 -6.938 1 85.75 474 LEU A N 1
ATOM 3771 C CA . LEU A 1 474 ? -7.031 19.078 -5.852 1 85.75 474 LEU A CA 1
ATOM 3772 C C . LEU A 1 474 ? -6.07 17.906 -5.68 1 85.75 474 LEU A C 1
ATOM 3774 O O . LEU A 1 474 ? -6.484 16.734 -5.73 1 85.75 474 LEU A O 1
ATOM 3778 N N . ILE A 1 475 ? -4.828 18.219 -5.645 1 78 475 ILE A N 1
ATOM 3779 C CA . ILE A 1 475 ? -3.793 17.188 -5.562 1 78 475 ILE A CA 1
ATOM 3780 C C . ILE A 1 475 ? -3.541 16.828 -4.102 1 78 475 ILE A C 1
ATOM 3782 O O . ILE A 1 475 ? -4.18 17.375 -3.199 1 78 475 ILE A O 1
ATOM 3786 N N . ASN A 1 476 ? -2.57 15.953 -3.848 1 69.75 476 ASN A N 1
ATOM 3787 C CA . ASN A 1 476 ? -2.316 15.383 -2.529 1 69.75 476 ASN A CA 1
ATOM 3788 C C . ASN A 1 476 ? -2.33 16.453 -1.441 1 69.75 476 ASN A C 1
ATOM 3790 O O . ASN A 1 476 ? -1.497 17.359 -1.448 1 69.75 476 ASN A O 1
ATOM 3794 N N . ARG A 1 477 ? -3.35 16.328 -0.528 1 67.5 477 ARG A N 1
ATOM 3795 C CA . ARG A 1 477 ? -3.535 17.219 0.619 1 67.5 477 ARG A CA 1
ATOM 3796 C C . ARG A 1 477 ? -3.746 18.656 0.172 1 67.5 477 ARG A C 1
ATOM 3798 O O . ARG A 1 477 ? -3.348 19.594 0.868 1 67.5 477 ARG A O 1
ATOM 3805 N N . GLY A 1 478 ? -4.223 18.797 -1.111 1 73.75 478 GLY A N 1
ATOM 3806 C CA . GLY A 1 478 ? -4.469 20.141 -1.615 1 73.75 478 GLY A CA 1
ATOM 3807 C C . GLY A 1 478 ? -3.199 20.938 -1.823 1 73.75 478 GLY A C 1
ATOM 3808 O O . GLY A 1 478 ? -3.197 22.156 -1.653 1 73.75 478 GLY A O 1
ATOM 3809 N N . ASN A 1 479 ? -2.205 20.281 -2.102 1 66.44 479 ASN A N 1
ATOM 3810 C CA . ASN A 1 479 ? -0.902 20.922 -2.174 1 66.44 479 ASN A CA 1
ATOM 3811 C C . ASN A 1 479 ? -0.845 21.938 -3.312 1 66.44 479 ASN A C 1
ATOM 3813 O O . ASN A 1 479 ? 0.051 22.797 -3.352 1 66.44 479 ASN A O 1
ATOM 3817 N N . ASN A 1 480 ? -1.834 21.938 -4.129 1 73.81 480 ASN A N 1
ATOM 3818 C CA . ASN A 1 480 ? -1.877 22.922 -5.195 1 73.81 480 ASN A CA 1
ATOM 3819 C C . ASN A 1 480 ? -2.586 24.203 -4.742 1 73.81 480 ASN A C 1
ATOM 3821 O O . ASN A 1 480 ? -2.695 25.156 -5.508 1 73.81 480 ASN A O 1
ATOM 3825 N N . TYR A 1 481 ? -3.1 24.234 -3.566 1 74.5 481 TYR A N 1
ATOM 3826 C CA . TYR A 1 481 ? -3.703 25.406 -2.936 1 74.5 481 TYR A CA 1
ATOM 3827 C C . TYR A 1 481 ? -2.848 25.891 -1.774 1 74.5 481 TYR A C 1
ATOM 3829 O O . TYR A 1 481 ? -2.137 25.109 -1.141 1 74.5 481 TYR A O 1
ATOM 3837 N N . SER A 1 482 ? -2.922 27.125 -1.576 1 68.44 482 SER A N 1
ATOM 3838 C CA . SER A 1 482 ? -2.238 27.688 -0.417 1 68.44 482 SER A CA 1
ATOM 3839 C C . SER A 1 482 ? -2.965 27.344 0.878 1 68.44 482 SER A C 1
ATOM 3841 O O . SER A 1 482 ? -4.105 26.875 0.85 1 68.44 482 SER A O 1
ATOM 3843 N N . GLY A 1 483 ? -2.264 27.469 1.996 1 70.88 483 GLY A N 1
ATOM 3844 C CA . GLY A 1 483 ? -2.883 27.234 3.291 1 70.88 483 GLY A CA 1
ATOM 3845 C C . GLY A 1 483 ? -4.16 28.031 3.496 1 70.88 483 GLY A C 1
ATOM 3846 O O . GLY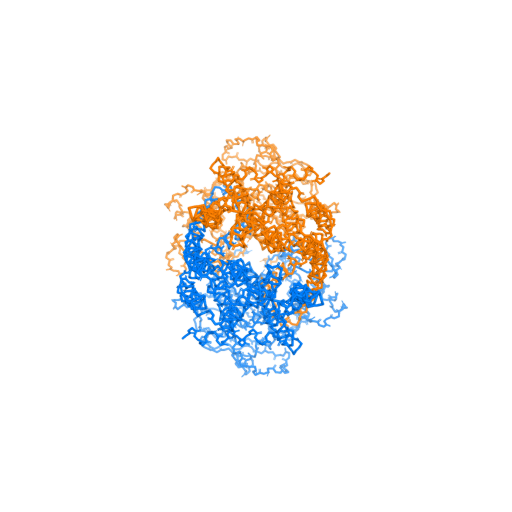 A 1 483 ? -5.16 27.5 3.977 1 70.88 483 GLY A O 1
ATOM 3847 N N . GLY A 1 484 ? -4.066 29.312 3.096 1 72.62 484 GLY A N 1
ATOM 3848 C CA . GLY A 1 484 ? -5.246 30.156 3.209 1 72.62 484 GLY A CA 1
ATOM 3849 C C . GLY A 1 484 ? -6.402 29.688 2.346 1 72.62 484 GLY A C 1
ATOM 3850 O O . GLY A 1 484 ? -7.562 29.75 2.758 1 72.62 484 GLY A O 1
ATOM 3851 N N . GLN A 1 485 ? -6.086 29.25 1.162 1 77.19 485 GLN A N 1
ATOM 3852 C CA . GLN A 1 485 ? -7.109 28.75 0.253 1 77.19 485 GLN A CA 1
ATOM 3853 C C . GLN A 1 485 ? -7.762 27.469 0.802 1 77.19 485 GLN A C 1
ATOM 3855 O O . GLN A 1 485 ? -8.977 27.297 0.681 1 77.19 485 GLN A O 1
ATOM 3860 N N . LYS A 1 486 ? -7 26.672 1.368 1 82.62 486 LYS A N 1
ATOM 3861 C CA . LYS A 1 486 ? -7.531 25.453 1.97 1 82.62 486 LYS A CA 1
ATOM 3862 C C . LYS A 1 486 ? -8.484 25.781 3.115 1 82.62 486 LYS A C 1
ATOM 3864 O O . LYS A 1 486 ? -9.523 25.141 3.262 1 82.62 486 LYS A O 1
ATOM 3869 N N . GLN A 1 487 ? -8.078 26.719 3.896 1 80.75 487 GLN A N 1
ATOM 3870 C CA . GLN A 1 487 ? -8.938 27.156 4.996 1 80.75 487 GLN A CA 1
ATOM 3871 C C . GLN A 1 487 ? -10.266 27.688 4.48 1 80.75 487 GLN A C 1
ATOM 3873 O O . GLN A 1 487 ? -11.312 27.484 5.098 1 80.75 487 GLN A O 1
ATOM 3878 N N . ARG A 1 488 ? -10.172 28.375 3.377 1 84.94 488 ARG A N 1
ATOM 3879 C CA . ARG A 1 488 ? -11.375 28.953 2.793 1 84.94 488 ARG A CA 1
ATOM 3880 C C . ARG A 1 488 ? -12.297 27.859 2.26 1 84.94 488 ARG A C 1
ATOM 3882 O O . ARG A 1 488 ? -13.523 28.031 2.24 1 84.94 488 ARG A O 1
ATOM 3889 N N . ILE A 1 489 ? -11.758 26.781 1.834 1 89 489 ILE A N 1
ATOM 3890 C CA . ILE A 1 489 ? -12.57 25.641 1.441 1 89 489 ILE A CA 1
ATOM 3891 C C . ILE A 1 489 ? -13.352 25.125 2.648 1 89 489 ILE A C 1
ATOM 3893 O O . ILE A 1 489 ? -14.547 24.828 2.545 1 89 489 ILE A O 1
ATOM 3897 N N . SER A 1 490 ? -12.68 25 3.76 1 89.31 490 SER A N 1
ATOM 3898 C CA . SER A 1 490 ? -13.336 24.562 4.992 1 89.31 490 SER A CA 1
ATOM 3899 C C . SER A 1 490 ? -14.422 25.547 5.41 1 89.31 490 SER A C 1
ATOM 3901 O O . SER A 1 490 ? -15.484 25.141 5.895 1 89.31 490 SER A O 1
ATOM 3903 N N . LEU A 1 491 ? -14.102 26.781 5.215 1 89.31 491 LEU A N 1
ATOM 3904 C CA . LEU A 1 491 ? -15.078 27.812 5.523 1 89.31 491 LEU A CA 1
ATOM 3905 C C . LEU A 1 491 ? -16.297 27.688 4.617 1 89.31 491 LEU A C 1
ATOM 3907 O O . LEU A 1 491 ? -17.438 27.844 5.07 1 89.31 491 LEU A O 1
ATOM 3911 N N . ALA A 1 492 ? -16.016 27.5 3.363 1 92 492 ALA A N 1
ATOM 3912 C CA . ALA A 1 492 ? -17.125 27.312 2.42 1 92 492 ALA A CA 1
ATOM 3913 C C . ALA A 1 492 ? -18 26.125 2.84 1 92 492 ALA A C 1
ATOM 3915 O O . ALA A 1 492 ? -19.219 26.188 2.713 1 92 492 ALA A O 1
ATOM 3916 N N . ARG A 1 493 ? -17.406 25.094 3.312 1 93.44 493 ARG A N 1
ATOM 3917 C CA . ARG A 1 493 ? -18.156 23.938 3.797 1 93.44 493 ARG A CA 1
ATOM 3918 C C . ARG A 1 493 ? -19.047 24.297 4.973 1 93.44 493 ARG A C 1
ATOM 3920 O O . ARG A 1 493 ? -20.172 23.812 5.086 1 93.44 493 ARG A O 1
ATOM 3927 N N . LEU A 1 494 ? -18.5 25.094 5.812 1 92.44 494 LEU A N 1
ATOM 3928 C CA . LEU A 1 494 ? -19.266 25.578 6.953 1 92.44 494 LEU A CA 1
ATOM 3929 C C . LEU A 1 494 ? -20.547 26.281 6.496 1 92.44 494 LEU A C 1
ATOM 3931 O O . LEU A 1 494 ? -21.625 26.016 7.008 1 92.44 494 LEU A O 1
ATOM 3935 N N . PHE A 1 495 ? -20.375 27.188 5.516 1 93.12 495 PHE A N 1
ATOM 3936 C CA . PHE A 1 495 ? -21.5 27.953 5.02 1 93.12 495 PHE A CA 1
ATOM 3937 C C . PHE A 1 495 ? -22.531 27.047 4.359 1 93.12 495 PHE A C 1
ATOM 3939 O O . PHE A 1 495 ? -23.734 27.312 4.418 1 93.12 495 PHE A O 1
ATOM 3946 N N . LEU A 1 496 ? -22.062 26 3.736 1 93.25 496 LEU A N 1
ATOM 3947 C CA . LEU A 1 496 ? -22.953 25.062 3.072 1 93.25 496 LEU A CA 1
ATOM 3948 C C . LEU A 1 496 ? -23.734 24.219 4.094 1 93.25 496 LEU A C 1
ATOM 3950 O O . LEU A 1 496 ? -24.891 23.875 3.863 1 93.25 496 LEU A O 1
ATOM 3954 N N . ARG A 1 497 ? -23.172 23.844 5.164 1 91.94 497 ARG A N 1
ATOM 3955 C CA . ARG A 1 497 ? -23.734 22.969 6.184 1 91.94 497 ARG A CA 1
ATOM 3956 C C . ARG A 1 497 ? -24.797 23.703 7 1 91.94 497 ARG A C 1
ATOM 3958 O O . ARG A 1 497 ? -25.812 23.109 7.379 1 91.94 497 ARG A O 1
ATOM 3965 N N . LYS A 1 498 ? -24.641 24.984 7.301 1 89.94 498 LYS A N 1
ATOM 3966 C CA . LYS A 1 498 ? -25.547 25.812 8.102 1 89.94 498 LYS A CA 1
ATOM 3967 C C . LYS A 1 498 ? -25.812 25.172 9.461 1 89.94 498 LYS A C 1
ATOM 3969 O O . LYS A 1 498 ? -26.953 24.938 9.828 1 89.94 498 LYS A O 1
ATOM 3974 N N . PRO A 1 499 ? -24.797 24.969 10.328 1 93.19 499 PRO A N 1
ATOM 3975 C CA . PRO A 1 499 ? -24.922 24.312 11.633 1 93.19 499 PRO A CA 1
ATOM 3976 C C . PRO A 1 499 ? -25.516 25.219 12.703 1 93.19 499 PRO A C 1
ATOM 3978 O O . PRO A 1 499 ? -25.562 26.438 12.523 1 93.19 499 PRO A O 1
ATOM 3981 N N . ALA A 1 500 ? -25.984 24.641 13.789 1 94.12 500 ALA A N 1
ATOM 3982 C CA . ALA A 1 500 ? -26.516 25.391 14.922 1 94.12 500 ALA A CA 1
ATOM 3983 C C . ALA A 1 500 ? -25.391 25.812 15.875 1 94.12 500 ALA A C 1
ATOM 3985 O O . ALA A 1 500 ? -25.531 26.812 16.578 1 94.12 500 ALA A O 1
ATOM 3986 N N . ILE A 1 501 ? -24.359 25.078 15.891 1 95.56 501 ILE A N 1
ATOM 3987 C CA . ILE A 1 501 ? -23.203 25.375 16.719 1 95.56 501 ILE A CA 1
ATOM 3988 C C . ILE A 1 501 ? -21.938 25.375 15.867 1 95.56 501 ILE A C 1
ATOM 3990 O O . ILE A 1 501 ? -21.703 24.438 15.102 1 95.56 501 ILE A O 1
ATOM 3994 N N . ILE A 1 502 ? -21.188 26.391 15.93 1 95.06 502 ILE A N 1
ATOM 3995 C CA . ILE A 1 502 ? -19.969 26.531 15.164 1 95.06 502 ILE A CA 1
ATOM 3996 C C . ILE A 1 502 ? -18.766 26.625 16.109 1 95.06 502 ILE A C 1
ATOM 3998 O O . ILE A 1 502 ? -18.75 27.469 17.016 1 95.06 502 ILE A O 1
ATOM 4002 N N . ILE A 1 503 ? -17.891 25.719 15.953 1 95.12 503 ILE A N 1
ATOM 4003 C CA . ILE A 1 503 ? -16.672 25.734 16.734 1 95.12 503 ILE A CA 1
ATOM 4004 C C . ILE A 1 503 ? -15.484 26.078 15.828 1 95.12 503 ILE A C 1
ATOM 4006 O O . ILE A 1 503 ? -15.281 25.438 14.797 1 95.12 503 ILE A O 1
ATOM 4010 N N . ILE A 1 504 ? -14.758 27.062 16.188 1 91.25 504 ILE A N 1
ATOM 4011 C CA . ILE A 1 504 ? -13.602 27.5 15.414 1 91.25 504 ILE A CA 1
ATOM 4012 C C . ILE A 1 504 ? -12.328 27.312 16.234 1 91.25 504 ILE A C 1
ATOM 4014 O O . ILE A 1 504 ? -12.164 27.953 17.281 1 91.25 504 ILE A O 1
ATOM 4018 N N . ASP A 1 505 ? -11.5 26.453 15.867 1 87.44 505 ASP A N 1
ATOM 4019 C CA . ASP A 1 505 ? -10.266 26.156 16.594 1 87.44 505 ASP A CA 1
ATOM 4020 C C . ASP A 1 505 ? -9.047 26.672 15.82 1 87.44 505 ASP A C 1
ATOM 4022 O O . ASP A 1 505 ? -8.398 25.906 15.094 1 87.44 505 ASP A O 1
ATOM 4026 N N . GLU A 1 506 ? -8.711 27.844 16.016 1 74.88 506 GLU A N 1
ATOM 4027 C CA . GLU A 1 506 ? -7.574 28.516 15.398 1 74.88 506 GLU A CA 1
ATOM 4028 C C . GLU A 1 506 ? -7.59 28.375 13.883 1 74.88 506 GLU A C 1
ATOM 4030 O O . GLU A 1 506 ? -6.535 28.281 13.25 1 74.88 506 GLU A O 1
ATOM 4035 N N . ALA A 1 507 ? -8.672 28.234 13.328 1 69 507 ALA A N 1
ATOM 4036 C CA . ALA A 1 507 ? -8.82 27.938 11.906 1 69 507 ALA A CA 1
ATOM 4037 C C . ALA A 1 507 ? -8.57 29.172 11.062 1 69 507 ALA A C 1
ATOM 4039 O O . ALA A 1 507 ? -8.586 29.109 9.828 1 69 507 ALA A O 1
ATOM 4040 N N . THR A 1 508 ? -8.25 30.234 11.617 1 64.81 508 THR A N 1
ATOM 4041 C CA . THR A 1 508 ? -8.031 31.453 10.852 1 64.81 508 THR A CA 1
ATOM 4042 C C . THR A 1 508 ? -6.609 31.969 11.062 1 64.81 508 THR A C 1
ATOM 4044 O O . THR A 1 508 ? -6.305 33.125 10.727 1 64.81 508 THR A O 1
ATOM 4047 N N . SER A 1 509 ? -5.84 31 11.609 1 62.75 509 SER A N 1
ATOM 4048 C CA . SER A 1 509 ? -4.504 31.438 12 1 62.75 509 SER A CA 1
ATOM 4049 C C . SER A 1 509 ? -3.637 31.719 10.781 1 62.75 509 SER A C 1
ATOM 4051 O O . SER A 1 509 ? -2.672 32.5 10.867 1 62.75 509 SER A O 1
ATOM 4053 N N . ALA A 1 510 ? -4.012 31.062 9.719 1 61.25 510 ALA A N 1
ATOM 4054 C CA . ALA A 1 510 ? -3.201 31.25 8.523 1 61.25 510 ALA A CA 1
ATOM 4055 C C . ALA A 1 510 ? -3.656 32.469 7.734 1 61.25 510 ALA A C 1
ATOM 4057 O O . ALA A 1 510 ? -3.008 32.875 6.762 1 61.25 510 ALA A O 1
ATOM 4058 N N . LEU A 1 511 ? -4.742 33.031 8.234 1 64.5 511 LEU A N 1
ATOM 4059 C CA . LEU A 1 511 ? -5.273 34.219 7.582 1 64.5 511 LEU A CA 1
ATOM 4060 C C . LEU A 1 511 ? -4.727 35.5 8.234 1 64.5 511 LEU A C 1
ATOM 4062 O O . LEU A 1 511 ? -4.359 35.5 9.406 1 64.5 511 LEU A O 1
ATOM 4066 N N . ASP A 1 512 ? -4.551 36.438 7.387 1 64.88 512 ASP A N 1
ATOM 4067 C CA . ASP A 1 512 ? -4.152 37.719 7.953 1 64.88 512 ASP A CA 1
ATOM 4068 C C . ASP A 1 512 ? -5.25 38.312 8.844 1 64.88 512 ASP A C 1
ATOM 4070 O O . ASP A 1 512 ? -6.418 37.938 8.711 1 64.88 512 ASP A O 1
ATOM 4074 N N . TYR A 1 513 ? -4.789 39.125 9.711 1 63.09 513 TYR A N 1
ATOM 4075 C CA . TYR A 1 513 ? -5.652 39.688 10.742 1 63.09 513 TYR A CA 1
ATOM 4076 C C . TYR A 1 513 ? -6.91 40.281 10.133 1 63.09 513 TYR A C 1
ATOM 4078 O O . TYR A 1 513 ? -8.016 40.094 10.656 1 63.09 513 TYR A O 1
ATOM 4086 N N . ILE A 1 514 ? -6.707 40.969 9.078 1 60.06 514 ILE A N 1
ATOM 4087 C CA . ILE A 1 514 ? -7.836 41.656 8.453 1 60.06 514 ILE A CA 1
ATOM 4088 C C . ILE A 1 514 ? -8.844 40.625 7.945 1 60.06 514 ILE A C 1
ATOM 4090 O O . ILE A 1 514 ? -10.047 40.75 8.188 1 60.06 514 ILE A O 1
ATOM 4094 N N . ASN A 1 515 ? -8.352 39.656 7.383 1 69.88 515 ASN A N 1
ATOM 4095 C CA . ASN A 1 515 ? -9.219 38.625 6.832 1 69.88 515 ASN A CA 1
ATOM 4096 C C . ASN A 1 515 ? -9.883 37.812 7.934 1 69.88 515 ASN A C 1
ATOM 4098 O O . ASN A 1 515 ? -11.031 37.406 7.793 1 69.88 515 ASN A O 1
ATOM 4102 N N . GLU A 1 516 ? -9.219 37.719 9 1 74.56 516 GLU A N 1
ATOM 4103 C CA . GLU A 1 516 ? -9.758 36.938 10.109 1 74.56 516 GLU A CA 1
ATOM 4104 C C . GLU A 1 516 ? -11 37.594 10.695 1 74.56 516 GLU A C 1
ATOM 4106 O O . GLU A 1 516 ? -12 36.938 10.953 1 74.56 516 GLU A O 1
ATOM 4111 N N . SER A 1 517 ? -10.883 38.906 10.898 1 71.12 517 SER A N 1
ATOM 4112 C CA . SER A 1 517 ? -12.008 39.656 11.461 1 71.12 517 SER A CA 1
ATOM 4113 C C . SER A 1 517 ? -13.203 39.656 10.508 1 71.12 517 SER A C 1
ATOM 4115 O O . SER A 1 517 ? -14.352 39.562 10.945 1 71.12 517 SER A O 1
ATOM 4117 N N . GLU A 1 518 ? -12.867 39.75 9.266 1 74.25 518 GLU A N 1
ATOM 4118 C CA . GLU A 1 518 ? -13.914 39.75 8.258 1 74.25 518 GLU A CA 1
ATOM 4119 C C . GLU A 1 518 ? -14.641 38.406 8.203 1 74.25 518 GLU A C 1
ATOM 4121 O O . GLU A 1 518 ? -15.867 38.375 8.047 1 74.25 518 GLU A O 1
ATOM 4126 N N . ILE A 1 519 ? -13.922 37.469 8.328 1 78.06 519 ILE A N 1
ATOM 4127 C CA . ILE A 1 519 ? -14.492 36.125 8.234 1 78.06 519 ILE A CA 1
ATOM 4128 C C . ILE A 1 519 ? -15.375 35.844 9.445 1 78.06 519 ILE A C 1
ATOM 4130 O O . ILE A 1 519 ? -16.484 35.312 9.305 1 78.06 519 ILE A O 1
ATOM 4134 N N . LEU A 1 520 ? -14.953 36.188 10.578 1 79.81 520 LEU A N 1
ATOM 4135 C CA . LEU A 1 520 ? -15.75 35.969 11.781 1 79.81 520 LEU A CA 1
ATOM 4136 C C . LEU A 1 520 ? -17.031 36.812 11.734 1 79.81 520 LEU A C 1
ATOM 4138 O O . LEU A 1 520 ? -18.094 36.344 12.172 1 79.81 520 LEU A O 1
ATOM 4142 N N . SER A 1 521 ? -16.844 38.031 11.234 1 80.12 521 SER A N 1
ATOM 4143 C CA . SER A 1 521 ? -18.016 38.875 11.078 1 80.12 521 SER A CA 1
ATOM 4144 C C . SER A 1 521 ? -19 38.281 10.078 1 80.12 521 SER A C 1
ATOM 4146 O O . SER A 1 521 ? -20.219 38.344 10.281 1 80.12 521 SER A O 1
ATOM 4148 N N . SER A 1 522 ? -18.438 37.781 9.094 1 83.12 522 SER A N 1
ATOM 4149 C CA . SER A 1 522 ? -19.281 37.125 8.094 1 83.12 522 SER A CA 1
ATOM 4150 C C . SER A 1 522 ? -20.031 35.938 8.688 1 83.12 522 SER A C 1
ATOM 4152 O O . SER A 1 522 ? -21.203 35.719 8.383 1 83.12 522 SER A O 1
ATOM 4154 N N . ILE A 1 523 ? -19.406 35.188 9.477 1 88.75 523 ILE A N 1
ATOM 4155 C CA . ILE A 1 523 ? -20.016 34 10.109 1 88.75 523 ILE A CA 1
ATOM 4156 C C . ILE A 1 523 ? -21.156 34.438 11.016 1 88.75 523 ILE A C 1
ATOM 4158 O O . ILE A 1 523 ? -22.25 33.875 10.977 1 88.75 523 ILE A O 1
ATOM 4162 N N . ARG A 1 524 ? -20.906 35.469 11.75 1 88.31 524 ARG A N 1
ATOM 4163 C CA . ARG A 1 524 ? -21.906 35.969 12.68 1 88.31 524 ARG A CA 1
ATOM 4164 C C . ARG A 1 524 ? -23.125 36.5 11.93 1 88.31 524 ARG A C 1
ATOM 4166 O O . ARG A 1 524 ? -24.266 36.312 12.367 1 88.31 524 ARG A O 1
ATOM 4173 N N . THR A 1 525 ? -22.844 37.219 10.875 1 88.94 525 THR A N 1
ATOM 4174 C CA . THR A 1 525 ? -23.906 37.812 10.086 1 88.94 525 THR A CA 1
ATOM 4175 C C . THR A 1 525 ? -24.719 36.75 9.367 1 88.94 525 THR A C 1
ATOM 4177 O O . THR A 1 525 ? -25.938 36.844 9.273 1 88.94 525 THR A O 1
ATOM 4180 N N . HIS A 1 526 ? -24.094 35.812 8.914 1 90.62 526 HIS A N 1
ATOM 4181 C CA . HIS A 1 526 ? -24.75 34.781 8.117 1 90.6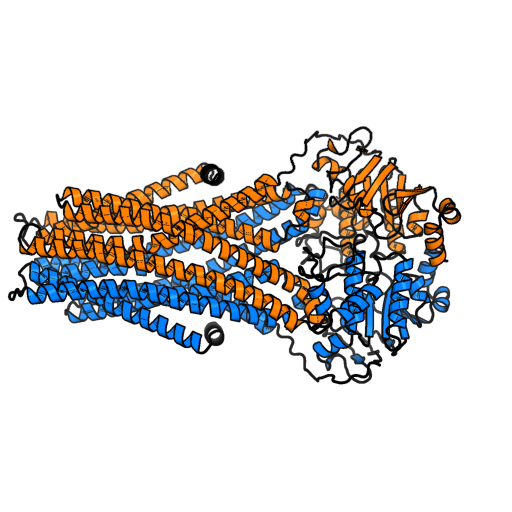2 526 HIS A CA 1
ATOM 4182 C C . HIS A 1 526 ? -25.484 33.781 9.008 1 90.62 526 HIS A C 1
ATOM 4184 O O . HIS A 1 526 ? -26.453 33.156 8.578 1 90.62 526 HIS A O 1
ATOM 4190 N N . PHE A 1 527 ? -24.953 33.562 10.227 1 92.5 527 PHE A N 1
ATOM 4191 C CA . PHE A 1 527 ? -25.578 32.656 11.172 1 92.5 527 PHE A CA 1
ATOM 4192 C C . PHE A 1 527 ? -25.906 33.375 12.477 1 92.5 527 PHE A C 1
ATOM 4194 O O . PHE A 1 527 ? -25.359 33.031 13.531 1 92.5 527 PHE A O 1
ATOM 4201 N N . PRO A 1 528 ? -26.875 34.156 12.484 1 90.69 528 PRO A N 1
ATOM 4202 C CA . PRO A 1 528 ? -27.172 34.969 13.664 1 90.69 528 PRO A CA 1
ATOM 4203 C C . PRO A 1 528 ? -27.672 34.125 14.844 1 90.69 528 PRO A C 1
ATOM 4205 O O . PRO A 1 528 ? -27.484 34.531 16 1 90.69 528 PRO A O 1
ATOM 4208 N N . ASP A 1 529 ? -28.219 33.031 14.586 1 92.31 529 ASP A N 1
ATOM 4209 C CA . ASP A 1 529 ? -28.797 32.219 15.656 1 92.31 529 ASP A CA 1
ATOM 4210 C C . ASP A 1 529 ? -27.828 31.125 16.109 1 92.31 529 ASP A C 1
ATOM 4212 O O . ASP A 1 529 ? -28.125 30.375 17.047 1 92.31 529 ASP A O 1
ATOM 4216 N N . ALA A 1 530 ? -26.719 31.062 15.516 1 94.12 530 ALA A N 1
ATOM 4217 C CA . ALA A 1 530 ? -25.797 29.984 15.828 1 94.12 530 ALA A CA 1
ATOM 4218 C C . ALA A 1 530 ? -24.984 30.297 17.078 1 94.12 530 ALA A C 1
ATOM 4220 O O . ALA A 1 530 ? -24.641 31.453 17.328 1 94.12 530 ALA A O 1
ATOM 4221 N N . LEU A 1 531 ? -24.766 29.281 17.906 1 95.75 531 LEU A N 1
ATOM 4222 C CA . LEU A 1 531 ? -23.797 29.359 18.984 1 95.75 531 LEU A CA 1
ATOM 4223 C C . LEU A 1 531 ? -22.375 29.234 18.453 1 95.75 531 LEU A C 1
ATOM 4225 O O . LEU A 1 531 ? -22.047 28.25 17.781 1 95.75 531 LEU A O 1
ATOM 4229 N N . ILE A 1 532 ? -21.531 30.25 18.688 1 95.19 532 ILE A N 1
ATOM 4230 C CA . ILE A 1 532 ? -20.172 30.234 18.156 1 95.19 532 ILE A CA 1
ATOM 4231 C C . ILE A 1 532 ? -19.172 30.094 19.297 1 95.19 532 ILE A C 1
ATOM 4233 O O . ILE A 1 532 ? -19.219 30.859 20.266 1 95.19 532 ILE A O 1
ATOM 4237 N N . ILE A 1 533 ? -18.359 29.078 19.25 1 95.44 533 ILE A N 1
ATOM 4238 C CA . ILE A 1 533 ? -17.25 28.875 20.172 1 95.44 533 ILE A CA 1
ATOM 4239 C C . ILE A 1 533 ? -15.93 29.047 19.453 1 95.44 533 ILE A C 1
ATOM 4241 O O . ILE A 1 533 ? -15.602 28.281 18.547 1 95.44 533 ILE A O 1
ATOM 4245 N N . ASN A 1 534 ? -15.211 29.969 19.812 1 91.94 534 ASN A N 1
ATOM 4246 C CA . ASN A 1 534 ? -13.953 30.281 19.156 1 91.94 534 ASN A CA 1
ATOM 4247 C C . ASN A 1 534 ? -12.758 30.094 20.094 1 91.94 534 ASN A C 1
ATOM 4249 O O . ASN A 1 534 ? -12.719 30.688 21.172 1 91.94 534 ASN A O 1
ATOM 4253 N N . ILE A 1 535 ? -11.859 29.219 19.703 1 89.31 535 ILE A N 1
ATOM 4254 C CA . ILE A 1 535 ? -10.594 29.094 20.422 1 89.31 535 ILE A CA 1
ATOM 4255 C C . ILE A 1 535 ? -9.555 30.031 19.797 1 89.31 535 ILE A C 1
ATOM 4257 O O . ILE A 1 535 ? -9.211 29.891 18.625 1 89.31 535 ILE A O 1
ATOM 4261 N N . SER A 1 536 ? -9.078 30.969 20.531 1 80.94 536 SER A N 1
ATOM 4262 C CA . SER A 1 536 ? -8.117 31.922 19.969 1 80.94 536 SER A CA 1
ATOM 4263 C C . SER A 1 536 ? -7.27 32.562 21.062 1 80.94 536 SER A C 1
ATOM 4265 O O . SER A 1 536 ? -7.68 32.594 22.234 1 80.94 536 SER A O 1
ATOM 4267 N N . HIS A 1 537 ? -6.176 32.969 20.672 1 75.56 537 HIS A N 1
ATOM 4268 C CA . HIS A 1 537 ? -5.309 33.75 21.531 1 75.56 537 HIS A CA 1
ATOM 4269 C C . HIS A 1 537 ? -5.227 35.219 21.031 1 75.56 537 HIS A C 1
ATOM 4271 O O . HIS A 1 537 ? -4.512 36.031 21.609 1 75.56 537 HIS A O 1
ATOM 4277 N N . ARG A 1 538 ? -6.023 35.469 20.109 1 75.31 538 ARG A N 1
ATOM 4278 C CA . ARG A 1 538 ? -5.949 36.781 19.484 1 75.31 538 ARG A CA 1
ATOM 4279 C C . ARG A 1 538 ? -6.887 37.781 20.172 1 75.31 538 ARG A C 1
ATOM 4281 O O . ARG A 1 538 ? -8.086 37.5 20.312 1 75.31 538 ARG A O 1
ATOM 4288 N N . ILE A 1 539 ? -6.359 38.875 20.375 1 76.5 539 ILE A N 1
ATOM 4289 C CA . ILE A 1 539 ? -7.062 39.875 21.172 1 76.5 539 ILE A CA 1
ATOM 4290 C C . ILE A 1 539 ? -8.305 40.344 20.422 1 76.5 539 ILE A C 1
ATOM 4292 O O . ILE A 1 539 ? -9.367 40.531 21.031 1 76.5 539 ILE A O 1
ATOM 4296 N N . ASN A 1 540 ? -8.195 40.531 19.141 1 74.06 540 ASN A N 1
ATOM 4297 C CA . ASN A 1 540 ? -9.328 41.062 18.375 1 74.06 540 ASN A CA 1
ATOM 4298 C C . ASN A 1 540 ? -10.523 40.094 18.438 1 74.06 540 ASN A C 1
ATOM 4300 O O . ASN A 1 540 ? -11.672 40.562 18.469 1 74.06 540 ASN A O 1
ATOM 4304 N N . LEU A 1 541 ? -10.258 38.906 18.484 1 80.44 541 LEU A N 1
ATOM 4305 C CA . LEU A 1 541 ? -11.32 37.906 18.531 1 80.44 541 LEU A CA 1
ATOM 4306 C C . LEU A 1 541 ? -11.891 37.781 19.953 1 80.44 541 LEU A C 1
ATOM 4308 O O . LEU A 1 541 ? -13.086 37.562 20.125 1 80.44 541 LEU A O 1
ATOM 4312 N N . LEU A 1 542 ? -10.992 37.969 20.875 1 86.44 542 LEU A N 1
ATOM 4313 C CA . LEU A 1 542 ? -11.445 37.938 22.25 1 86.44 542 LEU A CA 1
ATOM 4314 C C . LEU A 1 542 ? -12.352 39.125 22.562 1 86.44 542 LEU A C 1
ATOM 4316 O O . LEU A 1 542 ? -13.352 39 23.266 1 86.44 542 LEU A O 1
ATOM 4320 N N . GLU A 1 543 ? -12.008 40.25 21.953 1 84.69 543 GLU A N 1
ATOM 4321 C CA . GLU A 1 543 ? -12.766 41.469 22.203 1 84.69 543 GLU A CA 1
ATOM 4322 C C . GLU A 1 543 ? -14.156 41.406 21.578 1 84.69 543 GLU A C 1
ATOM 4324 O O . GLU A 1 543 ? -15.117 41.969 22.125 1 84.69 543 GLU A O 1
ATOM 4329 N N . CYS A 1 544 ? -14.266 40.688 20.531 1 83.44 544 CYS A N 1
ATOM 4330 C CA . CYS A 1 544 ? -15.531 40.594 19.812 1 83.44 544 CYS A CA 1
ATOM 4331 C C . CYS A 1 544 ? -16.453 39.562 20.422 1 83.44 544 CYS A C 1
ATOM 4333 O O . CYS A 1 544 ? -17.625 39.469 20.047 1 83.44 544 CYS A O 1
ATOM 4335 N N . SER A 1 545 ? -16.047 38.844 21.344 1 91.75 545 SER A N 1
ATOM 4336 C CA . SER A 1 545 ? -16.844 37.781 21.938 1 91.75 545 SER A CA 1
ATOM 4337 C C . SER A 1 545 ? -17.734 38.312 23.062 1 91.75 545 SER A C 1
ATOM 4339 O O . SER A 1 545 ? -17.406 39.312 23.703 1 91.75 545 SER A O 1
ATOM 4341 N N . ASP A 1 546 ? -18.859 37.625 23.266 1 94 546 ASP A N 1
ATOM 4342 C CA . ASP A 1 546 ? -19.781 38 24.344 1 94 546 ASP A CA 1
ATOM 4343 C C . ASP A 1 546 ? -19.188 37.625 25.703 1 94 546 ASP A C 1
ATOM 4345 O O . ASP A 1 546 ? -19.484 38.281 26.703 1 94 546 ASP A O 1
ATOM 4349 N N . CYS A 1 547 ? -18.5 36.625 25.734 1 95.38 547 CYS A N 1
ATOM 4350 C CA . CYS A 1 547 ? -17.859 36.156 26.953 1 95.38 547 CYS A CA 1
ATOM 4351 C C . CYS A 1 547 ? -16.594 35.375 26.641 1 95.38 547 CYS A C 1
ATOM 4353 O O . CYS A 1 547 ? -16.531 34.656 25.641 1 95.38 547 CYS A O 1
ATOM 4355 N N . VAL A 1 548 ? -15.57 35.594 27.453 1 95.62 548 VAL A N 1
ATOM 4356 C CA . VAL A 1 548 ? -14.289 34.906 27.297 1 95.62 548 VAL A CA 1
ATOM 4357 C C . VAL A 1 548 ? -14.07 33.969 28.484 1 95.62 548 VAL A C 1
ATOM 4359 O O . VAL A 1 548 ? -14.273 34.344 29.641 1 95.62 548 VAL A O 1
ATOM 4362 N N . TYR A 1 549 ? -13.758 32.781 28.203 1 95.75 549 TYR A N 1
ATOM 4363 C CA . TYR A 1 549 ? -13.375 31.797 29.219 1 95.75 549 TYR A CA 1
ATOM 4364 C C . TYR A 1 549 ? -11.883 31.516 29.156 1 95.75 549 TYR A C 1
ATOM 4366 O O . TYR A 1 549 ? -11.328 31.266 28.094 1 95.75 549 TYR A O 1
ATOM 4374 N N . VAL A 1 550 ? -11.242 31.578 30.297 1 94.88 550 VAL A N 1
ATOM 4375 C CA . VAL A 1 550 ? -9.82 31.281 30.375 1 94.88 550 VAL A CA 1
ATOM 4376 C C . VAL A 1 550 ? -9.617 29.891 30.984 1 94.88 550 VAL A C 1
ATOM 4378 O O . VAL A 1 550 ? -10.039 29.641 32.125 1 94.88 550 VAL A O 1
ATOM 4381 N N . LEU A 1 551 ? -9.07 29.047 30.203 1 93.56 551 LEU A N 1
ATOM 4382 C CA . LEU A 1 551 ? -8.781 27.688 30.641 1 93.56 551 LEU A CA 1
ATOM 4383 C C . LEU A 1 551 ? -7.312 27.531 31 1 93.56 551 LEU A C 1
ATOM 4385 O O . LEU A 1 551 ? -6.434 27.969 30.266 1 93.56 551 LEU A O 1
ATOM 4389 N N . ASN A 1 552 ? -7.082 26.984 32.156 1 90.44 552 ASN A N 1
ATOM 4390 C CA . ASN A 1 552 ? -5.73 26.719 32.656 1 90.44 552 ASN A CA 1
ATOM 4391 C C . ASN A 1 552 ? -5.652 25.375 33.375 1 90.44 552 ASN A C 1
ATOM 4393 O O . ASN A 1 552 ? -6.395 25.141 34.344 1 90.44 552 ASN A O 1
ATOM 4397 N N . GLU A 1 553 ? -4.785 24.562 32.938 1 87.56 553 GLU A N 1
ATOM 4398 C CA . GLU A 1 553 ? -4.539 23.25 33.531 1 87.56 553 GLU A CA 1
ATOM 4399 C C . GLU A 1 553 ? -5.84 22.469 33.719 1 87.56 553 GLU A C 1
ATOM 4401 O O . GLU A 1 553 ? -6.09 21.922 34.812 1 87.56 553 GLU A O 1
ATOM 4406 N N . GLY A 1 554 ? -6.691 22.625 32.812 1 91.44 554 GLY A N 1
ATOM 4407 C CA . GLY A 1 554 ? -7.902 21.812 32.812 1 91.44 554 GLY A CA 1
ATOM 4408 C C . GLY A 1 554 ? -9.055 22.438 33.562 1 91.44 554 GLY A C 1
ATOM 4409 O O . GLY A 1 554 ? -10.117 21.844 33.719 1 91.44 554 GLY A O 1
ATOM 4410 N N . ASN A 1 555 ? -8.812 23.625 34.094 1 93.5 555 ASN A N 1
ATOM 4411 C CA . ASN A 1 555 ? -9.844 24.328 34.844 1 93.5 555 ASN A CA 1
ATOM 4412 C C . ASN A 1 555 ? -10.172 25.688 34.25 1 93.5 555 ASN A C 1
ATOM 4414 O O . ASN A 1 555 ? -9.297 26.344 33.688 1 93.5 555 ASN A O 1
ATOM 4418 N N . ILE A 1 556 ? -11.422 26.031 34.375 1 95.06 556 ILE A N 1
ATOM 4419 C CA . ILE A 1 556 ? -11.773 27.406 34.062 1 95.06 556 ILE A CA 1
ATOM 4420 C C . ILE A 1 556 ? -11.391 28.328 35.219 1 95.06 556 ILE A C 1
ATOM 4422 O O . ILE A 1 556 ? -11.984 28.281 36.281 1 95.06 556 ILE A O 1
ATOM 4426 N N . VAL A 1 557 ? -10.508 29.234 34.969 1 94.44 557 VAL A N 1
ATOM 4427 C CA . VAL A 1 557 ? -9.953 30.031 36.062 1 94.44 557 VAL A CA 1
ATOM 4428 C C . VAL A 1 557 ? -10.578 31.422 36.062 1 94.44 557 VAL A C 1
ATOM 4430 O O . VAL A 1 557 ? -10.586 32.094 37.094 1 94.44 557 VAL A O 1
ATOM 4433 N N . ALA A 1 558 ? -11.031 31.828 34.906 1 94.81 558 ALA A N 1
ATOM 4434 C CA . ALA A 1 558 ? -11.672 33.156 34.812 1 94.81 558 ALA A CA 1
ATOM 4435 C C . ALA A 1 558 ? -12.688 33.156 33.656 1 94.81 558 ALA A C 1
ATOM 4437 O O . ALA A 1 558 ? -12.586 32.375 32.719 1 94.81 558 ALA A O 1
ATOM 4438 N N . SER A 1 559 ? -13.734 34 33.812 1 95.31 559 SER A N 1
ATOM 4439 C CA . SER A 1 559 ? -14.734 34.188 32.75 1 95.31 559 SER A CA 1
ATOM 4440 C C . SER A 1 559 ? -15.32 35.594 32.812 1 95.31 559 SER A C 1
ATOM 4442 O O . SER A 1 559 ? -15.453 36.188 33.875 1 95.31 559 SER A O 1
ATOM 4444 N N . GLY A 1 560 ? -15.609 36.156 31.703 1 94.38 560 GLY A N 1
ATOM 4445 C CA . GLY A 1 560 ? -16.188 37.5 31.641 1 94.38 560 GLY A CA 1
ATOM 4446 C C . GLY A 1 560 ? -15.898 38.219 30.328 1 94.38 560 GLY A C 1
ATOM 4447 O O . GLY A 1 560 ? -15.477 37.594 29.359 1 94.38 560 GLY A O 1
ATOM 4448 N N . HIS A 1 561 ? -16.25 39.438 30.312 1 94.25 561 HIS A N 1
ATOM 4449 C CA . HIS A 1 561 ? -15.914 40.281 29.141 1 94.25 561 HIS A CA 1
ATOM 4450 C C . HIS A 1 561 ? -14.414 40.531 29.094 1 94.25 561 HIS A C 1
ATOM 4452 O O . HIS A 1 561 ? -13.758 40.688 30.125 1 94.25 561 HIS A O 1
ATOM 4458 N N . PHE A 1 562 ? -13.93 40.625 27.906 1 91.75 562 PHE A N 1
ATOM 4459 C CA . PHE A 1 562 ? -12.5 40.781 27.672 1 91.75 562 PHE A CA 1
ATOM 4460 C C . PHE A 1 562 ? -11.938 41.969 28.469 1 91.75 562 PHE A C 1
ATOM 4462 O O . PHE A 1 562 ? -10.906 41.844 29.141 1 91.75 562 PHE A O 1
ATOM 4469 N N . ARG A 1 563 ? -12.633 43.031 28.453 1 89.44 563 ARG A N 1
ATOM 4470 C CA . ARG A 1 563 ? -12.148 44.25 29.094 1 89.44 563 ARG A CA 1
ATOM 4471 C C . ARG A 1 563 ? -12.055 44.094 30.609 1 89.44 563 ARG A C 1
ATOM 4473 O O . ARG A 1 563 ? -11.133 44.625 31.234 1 89.44 563 ARG A O 1
ATOM 4480 N N . ASP A 1 564 ? -12.961 43.375 31.156 1 92.81 564 ASP A N 1
ATOM 4481 C CA . ASP A 1 564 ? -12.953 43.125 32.594 1 92.81 564 ASP A CA 1
ATOM 4482 C C . ASP A 1 564 ? -11.828 42.156 32.969 1 92.81 564 ASP A C 1
ATOM 4484 O O . ASP A 1 564 ? -11.188 42.312 34 1 92.81 564 ASP A O 1
ATOM 4488 N N . LEU A 1 565 ? -11.57 41.25 32.125 1 92.5 565 LEU A N 1
ATOM 4489 C CA . LEU A 1 565 ? -10.57 40.25 32.375 1 92.5 565 LEU A CA 1
ATOM 4490 C C . LEU A 1 565 ? -9.164 40.812 32.219 1 92.5 565 LEU A C 1
ATOM 4492 O O . LEU A 1 565 ? -8.211 40.281 32.812 1 92.5 565 LEU A O 1
ATOM 4496 N N . MET A 1 566 ? -9.016 41.781 31.406 1 89.81 566 MET A N 1
ATOM 4497 C CA . MET A 1 566 ? -7.719 42.406 31.203 1 89.81 566 MET A CA 1
ATOM 4498 C C . MET A 1 566 ? -7.168 42.969 32.531 1 89.81 566 MET A C 1
ATOM 4500 O O . MET A 1 566 ? -5.953 42.969 32.719 1 89.81 566 MET A O 1
ATOM 4504 N N . VAL A 1 567 ? -8.055 43.281 33.406 1 88.12 567 VAL A N 1
ATOM 4505 C CA . VAL A 1 567 ? -7.664 43.875 34.656 1 88.12 567 VAL A CA 1
ATOM 4506 C C . VAL A 1 567 ? -7.562 42.781 35.75 1 88.12 567 VAL A C 1
ATOM 4508 O O . VAL A 1 567 ? -6.672 42.844 36.594 1 88.12 567 VAL A O 1
ATOM 4511 N N . SER A 1 568 ? -8.344 41.812 35.625 1 89.5 568 SER A N 1
ATOM 4512 C CA . SER A 1 568 ? -8.5 40.875 36.75 1 89.5 568 SER A CA 1
ATOM 4513 C C . SER A 1 568 ? -7.668 39.625 36.562 1 89.5 568 SER A C 1
ATOM 4515 O O . SER A 1 568 ? -7.363 38.906 37.531 1 89.5 568 SER A O 1
ATOM 4517 N N . ASN A 1 569 ? -7.348 39.344 35.344 1 89.62 569 ASN A N 1
ATOM 4518 C CA . ASN A 1 569 ? -6.672 38.062 35.062 1 89.62 569 ASN A CA 1
ATOM 4519 C C . ASN A 1 569 ? -5.266 38.281 34.5 1 89.62 569 ASN A C 1
ATOM 4521 O O . ASN A 1 569 ? -5.09 39.031 33.531 1 89.62 569 ASN A O 1
ATOM 4525 N N . GLU A 1 570 ? -4.359 37.562 35.062 1 84.75 570 GLU A N 1
ATOM 4526 C CA . GLU A 1 570 ? -2.953 37.75 34.719 1 84.75 570 GLU A CA 1
ATOM 4527 C C . GLU A 1 570 ? -2.656 37.25 33.312 1 84.75 570 GLU A C 1
ATOM 4529 O O . GLU A 1 570 ? -1.858 37.844 32.594 1 84.75 570 GLU A O 1
ATOM 4534 N N . TYR A 1 571 ? -3.246 36.25 32.938 1 84.69 571 TYR A N 1
ATOM 4535 C CA . TYR A 1 571 ? -3 35.688 31.609 1 84.69 571 TYR A CA 1
ATOM 4536 C C . TYR A 1 571 ? -3.475 36.656 30.531 1 84.69 571 TYR A C 1
ATOM 4538 O O . TYR A 1 571 ? -2.758 36.906 29.562 1 84.69 571 TYR A O 1
ATOM 4546 N N . ILE A 1 572 ? -4.578 37.156 30.703 1 86.19 572 ILE A N 1
ATOM 4547 C CA . ILE A 1 572 ? -5.156 38.062 29.734 1 86.19 572 ILE A CA 1
ATOM 4548 C C . ILE A 1 572 ? -4.375 39.375 29.719 1 86.19 572 ILE A C 1
ATOM 4550 O O . ILE A 1 572 ? -4.156 39.969 28.672 1 86.19 572 ILE A O 1
ATOM 4554 N N . SER A 1 573 ? -4.02 39.719 30.875 1 82.38 573 SER A N 1
ATOM 4555 C CA . SER A 1 573 ? -3.209 40.938 30.984 1 82.38 573 SER A CA 1
ATOM 4556 C C . SER A 1 573 ? -1.892 40.781 30.234 1 82.38 573 SER A C 1
ATOM 4558 O O . SER A 1 573 ? -1.418 41.719 29.594 1 82.38 573 SER A O 1
ATOM 4560 N N . GLY A 1 574 ? -1.367 39.656 30.391 1 76.62 574 GLY A N 1
ATOM 4561 C CA . GLY A 1 574 ? -0.133 39.375 29.672 1 76.62 574 GLY A CA 1
ATOM 4562 C C . GLY A 1 574 ? -0.302 39.406 28.172 1 76.62 574 GLY A C 1
ATOM 4563 O O . GLY A 1 574 ? 0.566 39.875 27.453 1 76.62 574 GLY A O 1
ATOM 4564 N N . LEU A 1 575 ? -1.386 38.844 27.75 1 76.31 575 LEU A N 1
ATOM 4565 C CA . LEU A 1 575 ? -1.688 38.844 26.328 1 76.31 575 LEU A CA 1
ATOM 4566 C C . LEU A 1 575 ? -1.832 40.281 25.797 1 76.31 575 LEU A C 1
ATOM 4568 O O . LEU A 1 575 ? -1.37 40.594 24.703 1 76.31 575 LEU A O 1
ATOM 4572 N N . ALA A 1 576 ? -2.434 41.031 26.578 1 71.44 576 ALA A N 1
ATOM 4573 C CA . ALA A 1 576 ? -2.707 42.438 26.188 1 71.44 576 ALA A CA 1
ATOM 4574 C C . ALA A 1 576 ? -1.429 43.25 26.188 1 71.44 576 ALA A C 1
ATOM 4576 O O . ALA A 1 576 ? -1.268 44.156 25.375 1 71.44 576 ALA A O 1
ATOM 4577 N N . SER A 1 577 ? -0.598 42.906 27.109 1 64.44 577 SER A N 1
ATOM 4578 C CA . SER A 1 577 ? 0.633 43.688 27.25 1 64.44 577 SER A CA 1
ATOM 4579 C C . SER A 1 577 ? 1.585 43.406 26.078 1 64.44 577 SER A C 1
ATOM 4581 O O . SER A 1 577 ? 2.336 44.281 25.672 1 64.44 577 SER A O 1
ATOM 4583 N N . VAL A 1 578 ? 1.537 42.219 25.703 1 58.5 578 VAL A N 1
ATOM 4584 C CA . VAL A 1 578 ? 2.43 41.875 24.594 1 58.5 578 VAL A CA 1
ATOM 4585 C C . VAL A 1 578 ? 1.976 42.562 23.328 1 58.5 578 VAL A C 1
ATOM 4587 O O . VAL A 1 578 ? 2.795 42.906 22.469 1 58.5 578 VAL A O 1
ATOM 4590 N N . THR A 1 579 ? 0.767 42.844 23.25 1 53.62 579 THR A N 1
ATOM 4591 C CA . THR A 1 579 ? 0.241 43.531 22.078 1 53.62 579 THR A CA 1
ATOM 4592 C C . THR A 1 579 ? 0.349 45.031 22.219 1 53.62 579 THR A C 1
ATOM 4594 O O . THR A 1 579 ? 0.367 45.781 21.234 1 53.62 579 THR A O 1
ATOM 4597 N N . GLU A 1 580 ? 0.422 45.719 23.469 1 47.41 580 GLU A N 1
ATOM 4598 C CA . GLU A 1 580 ? 0.625 47.125 23.703 1 47.41 580 GLU A CA 1
ATOM 4599 C C . GLU A 1 580 ? 2.1 47.5 23.578 1 47.41 580 GLU A C 1
ATOM 4601 O O . GLU A 1 580 ? 2.438 48.562 23.031 1 47.41 580 GLU A O 1
ATOM 4606 N N . MET B 1 1 ? 12.812 1.297 -29.422 1 42.22 1 MET B N 1
ATOM 4607 C CA . MET B 1 1 ? 12.477 1.782 -28.078 1 42.22 1 MET B CA 1
ATOM 4608 C C . MET B 1 1 ? 12.242 0.619 -27.125 1 42.22 1 MET B C 1
ATOM 4610 O O . MET B 1 1 ? 12.742 0.629 -26 1 42.22 1 MET B O 1
ATOM 4614 N N . GLU B 1 2 ? 11.578 -0.398 -27.703 1 51 2 GLU B N 1
ATOM 4615 C CA . GLU B 1 2 ? 11.281 -1.545 -26.859 1 51 2 GLU B CA 1
ATOM 4616 C C . GLU B 1 2 ? 12.547 -2.357 -26.562 1 51 2 GLU B C 1
ATOM 4618 O O . GLU B 1 2 ? 12.719 -2.869 -25.453 1 51 2 GLU B O 1
ATOM 4623 N N . ARG B 1 3 ? 13.523 -2.402 -27.531 1 48.81 3 ARG B N 1
ATOM 4624 C CA . ARG B 1 3 ? 14.742 -3.174 -27.328 1 48.81 3 ARG B CA 1
ATOM 4625 C C . ARG B 1 3 ? 15.672 -2.484 -26.344 1 48.81 3 ARG B C 1
ATOM 4627 O O . ARG B 1 3 ? 16.297 -3.143 -25.5 1 48.81 3 ARG B O 1
ATOM 4634 N N . LYS B 1 4 ? 15.844 -1.242 -26.469 1 53.22 4 LYS B N 1
ATOM 4635 C CA . LYS B 1 4 ? 16.703 -0.484 -25.562 1 53.22 4 LYS B CA 1
ATOM 4636 C C . LYS B 1 4 ? 16.172 -0.565 -24.125 1 53.22 4 LYS B C 1
ATOM 4638 O O . LYS B 1 4 ? 16.953 -0.682 -23.172 1 53.22 4 LYS B O 1
ATOM 4643 N N . GLN B 1 5 ? 14.805 -0.59 -24.016 1 59.53 5 GLN B N 1
ATOM 4644 C CA . GLN B 1 5 ? 14.188 -0.704 -22.703 1 59.53 5 GLN B CA 1
ATOM 4645 C C . GLN B 1 5 ? 14.422 -2.086 -22.094 1 59.53 5 GLN B C 1
ATOM 4647 O O . GLN B 1 5 ? 14.625 -2.217 -20.891 1 59.53 5 GLN B O 1
ATOM 4652 N N . LYS B 1 6 ? 14.633 -2.984 -22.969 1 58.34 6 LYS B N 1
ATOM 4653 C CA . LYS B 1 6 ? 14.828 -4.371 -22.562 1 58.34 6 LYS B CA 1
ATOM 4654 C C . LYS B 1 6 ? 16.25 -4.594 -22.062 1 58.34 6 LYS B C 1
ATOM 4656 O O . LYS B 1 6 ? 16.469 -5.262 -21.047 1 58.34 6 LYS B O 1
ATOM 4661 N N . ASN B 1 7 ? 17.047 -4.141 -22.75 1 60 7 ASN B N 1
ATOM 4662 C CA . ASN B 1 7 ? 18.438 -4.262 -22.344 1 60 7 ASN B CA 1
ATOM 4663 C C . ASN B 1 7 ? 18.719 -3.531 -21.031 1 60 7 ASN B C 1
ATOM 4665 O O . ASN B 1 7 ? 19.469 -4.023 -20.188 1 60 7 ASN B O 1
ATOM 4669 N N . SER B 1 8 ? 17.984 -2.506 -20.906 1 70.5 8 SER B N 1
ATOM 4670 C CA . SER B 1 8 ? 18.156 -1.74 -19.688 1 70.5 8 SER B CA 1
ATOM 4671 C C . SER B 1 8 ? 17.578 -2.482 -18.484 1 70.5 8 SER B C 1
ATOM 4673 O O . SER B 1 8 ? 18.156 -2.473 -17.406 1 70.5 8 SER B O 1
ATOM 4675 N N . LEU B 1 9 ? 16.578 -3.316 -18.828 1 78.38 9 LEU B N 1
ATOM 4676 C CA . LEU B 1 9 ? 15.93 -4.066 -17.75 1 78.38 9 LEU B CA 1
ATOM 4677 C C . LEU B 1 9 ? 16.812 -5.23 -17.312 1 78.38 9 LEU B C 1
ATOM 4679 O O . LEU B 1 9 ? 16.984 -5.461 -16.109 1 78.38 9 LEU B O 1
ATOM 4683 N N . PHE B 1 10 ? 17.375 -5.879 -18.297 1 78 10 PHE B N 1
ATOM 4684 C CA . PHE B 1 10 ? 18.234 -7.02 -17.984 1 78 10 PHE B CA 1
ATOM 4685 C C . PHE B 1 10 ? 19.484 -6.566 -17.25 1 78 10 PHE B C 1
ATOM 4687 O O . PHE B 1 10 ? 19.922 -7.227 -16.297 1 78 10 PHE B O 1
ATOM 4694 N N . ASN B 1 11 ? 19.938 -5.465 -17.672 1 77.44 11 ASN B N 1
ATOM 4695 C CA . ASN B 1 11 ? 21.125 -4.922 -17.016 1 77.44 11 ASN B CA 1
ATOM 4696 C C . ASN B 1 11 ? 20.812 -4.496 -15.578 1 77.44 11 ASN B C 1
ATOM 4698 O O . ASN B 1 11 ? 21.625 -4.664 -14.68 1 77.44 11 ASN B O 1
ATOM 4702 N N . TYR B 1 12 ? 19.641 -4.082 -15.461 1 81.25 12 TYR B N 1
ATOM 4703 C CA . TYR B 1 12 ? 19.234 -3.68 -14.125 1 81.25 12 TYR B CA 1
ATOM 4704 C C . TYR B 1 12 ? 19.094 -4.891 -13.211 1 81.25 12 TYR B C 1
ATOM 4706 O O . TYR B 1 12 ? 19.594 -4.891 -12.078 1 81.25 12 TYR B O 1
ATOM 4714 N N . ILE B 1 13 ? 18.516 -5.891 -13.734 1 82.56 13 ILE B N 1
ATOM 4715 C CA . ILE B 1 13 ? 18.312 -7.102 -12.938 1 82.56 13 ILE B CA 1
ATOM 4716 C C . ILE B 1 13 ? 19.672 -7.734 -12.633 1 82.56 13 ILE B C 1
ATOM 4718 O O . ILE B 1 13 ? 19.906 -8.203 -11.516 1 82.56 13 ILE B O 1
ATOM 4722 N N . TYR B 1 14 ? 20.484 -7.613 -13.641 1 81.81 14 TYR B N 1
ATOM 4723 C CA . TYR B 1 14 ? 21.828 -8.172 -13.484 1 81.81 14 TYR B CA 1
ATOM 4724 C C . TYR B 1 14 ? 22.625 -7.375 -12.461 1 81.81 14 TYR B C 1
ATOM 4726 O O . TYR B 1 14 ? 23.453 -7.938 -11.719 1 81.81 14 TYR B O 1
ATOM 4734 N N . SER B 1 15 ? 22.375 -6.141 -12.367 1 82.75 15 SER B N 1
ATOM 4735 C CA . SER B 1 15 ? 23.094 -5.285 -11.43 1 82.75 15 SER B CA 1
ATOM 4736 C C . SER B 1 15 ? 22.625 -5.531 -9.992 1 82.75 15 SER B C 1
ATOM 4738 O O . SER B 1 15 ? 23.359 -5.238 -9.047 1 82.75 15 SER B O 1
ATOM 4740 N N . LEU B 1 16 ? 21.438 -6.094 -9.875 1 85.69 16 LEU B N 1
ATOM 4741 C CA . LEU B 1 16 ? 20.906 -6.363 -8.547 1 85.69 16 LEU B CA 1
ATOM 4742 C C . LEU B 1 16 ? 21.5 -7.641 -7.965 1 85.69 16 LEU B C 1
ATOM 4744 O O . LEU B 1 16 ? 21.344 -7.918 -6.773 1 85.69 16 LEU B O 1
ATOM 4748 N N . MET B 1 17 ? 22.156 -8.359 -8.859 1 86.88 17 MET B N 1
ATOM 4749 C CA . MET B 1 17 ? 22.719 -9.633 -8.422 1 86.88 17 MET B CA 1
ATOM 4750 C C . MET B 1 17 ? 24.203 -9.484 -8.078 1 86.88 17 MET B C 1
ATOM 4752 O O . MET B 1 17 ? 24.984 -9 -8.898 1 86.88 17 MET B O 1
ATOM 4756 N N . ASP B 1 18 ? 24.547 -9.789 -6.91 1 84.69 18 ASP B N 1
ATOM 4757 C CA . ASP B 1 18 ? 25.969 -9.836 -6.527 1 84.69 18 ASP B CA 1
ATOM 4758 C C . ASP B 1 18 ? 26.641 -11.086 -7.094 1 84.69 18 ASP B C 1
ATOM 4760 O O . ASP B 1 18 ? 26.016 -11.859 -7.824 1 84.69 18 ASP B O 1
ATOM 4764 N N . VAL B 1 19 ? 27.922 -11.312 -6.789 1 85 19 VAL B N 1
ATOM 4765 C CA . VAL B 1 19 ? 28.672 -12.461 -7.281 1 85 19 VAL B CA 1
ATOM 4766 C C . VAL B 1 19 ? 28 -13.758 -6.812 1 85 19 VAL B C 1
ATOM 4768 O O . VAL B 1 19 ? 27.844 -14.695 -7.594 1 85 19 VAL B O 1
ATOM 4771 N N . ARG B 1 20 ? 27.609 -13.781 -5.637 1 86.56 20 ARG B N 1
ATOM 4772 C CA . ARG B 1 20 ? 26.906 -14.945 -5.105 1 86.56 20 ARG B CA 1
ATOM 4773 C C . ARG B 1 20 ? 25.547 -15.125 -5.781 1 86.56 20 ARG B C 1
ATOM 4775 O O . ARG B 1 20 ? 25.125 -16.25 -6.051 1 86.56 20 ARG B O 1
ATOM 4782 N N . GLY B 1 21 ? 24.922 -13.992 -6.07 1 88.12 21 GLY B N 1
ATOM 4783 C CA . GLY B 1 21 ? 23.641 -14.039 -6.746 1 88.12 21 GLY B CA 1
ATOM 4784 C C . GLY B 1 21 ? 23.734 -14.562 -8.164 1 88.12 21 GLY B C 1
ATOM 4785 O O . GLY B 1 21 ? 22.875 -15.328 -8.609 1 88.12 21 GLY B O 1
ATOM 4786 N N . LYS B 1 22 ? 24.797 -14.195 -8.828 1 88.56 22 LYS B N 1
ATOM 4787 C CA . LYS B 1 22 ? 24.984 -14.68 -10.195 1 88.56 22 LYS B CA 1
ATOM 4788 C C . LYS B 1 22 ? 25.219 -16.188 -10.211 1 88.56 22 LYS B C 1
ATOM 4790 O O . LYS B 1 22 ? 24.703 -16.891 -11.078 1 88.56 22 LYS B O 1
ATOM 4795 N N . PHE B 1 23 ? 25.953 -16.562 -9.188 1 90.25 23 PHE B N 1
ATOM 4796 C CA . PHE B 1 23 ? 26.188 -18 -9.07 1 90.25 23 PHE B CA 1
ATOM 4797 C C . PHE B 1 23 ? 24.891 -18.75 -8.812 1 90.25 23 PHE B C 1
ATOM 4799 O O . PHE B 1 23 ? 24.656 -19.797 -9.398 1 90.25 23 PHE B O 1
ATOM 4806 N N . LEU B 1 24 ? 24.094 -18.172 -7.98 1 90.44 24 LEU B N 1
ATOM 4807 C CA . LEU B 1 24 ? 22.812 -18.797 -7.668 1 90.44 24 LEU B CA 1
ATOM 4808 C C . LEU B 1 24 ? 21.906 -18.812 -8.891 1 90.44 24 LEU B C 1
ATOM 4810 O O . LEU B 1 24 ? 21.203 -19.797 -9.133 1 90.44 24 LEU B O 1
ATOM 4814 N N . PHE B 1 25 ? 22.016 -17.828 -9.633 1 89.06 25 PHE B N 1
ATOM 4815 C CA . PHE B 1 25 ? 21.172 -17.703 -10.82 1 89.06 25 PHE B CA 1
ATOM 4816 C C . PHE B 1 25 ? 21.547 -18.734 -11.867 1 89.06 25 PHE B C 1
ATOM 4818 O O . PHE B 1 25 ? 20.688 -19.453 -12.375 1 89.06 25 PHE B O 1
ATOM 4825 N N . PHE B 1 26 ? 22.828 -18.922 -12.148 1 89 26 PHE B N 1
ATOM 4826 C CA . PHE B 1 26 ? 23.281 -19.875 -13.164 1 89 26 PHE B CA 1
ATOM 4827 C C . PHE B 1 26 ? 23.141 -21.312 -12.672 1 89 26 PHE B C 1
ATOM 4829 O O . PHE B 1 26 ? 22.859 -22.219 -13.453 1 89 26 PHE B O 1
ATOM 4836 N N . SER B 1 27 ? 23.297 -21.406 -11.367 1 90.94 27 SER B N 1
ATOM 4837 C CA . SER B 1 27 ? 23.078 -22.734 -10.805 1 90.94 27 SER B CA 1
ATOM 4838 C C . SER B 1 27 ? 21.625 -23.156 -10.922 1 90.94 27 SER B C 1
ATOM 4840 O O . SER B 1 27 ? 21.328 -24.328 -11.188 1 90.94 27 SER B O 1
ATOM 4842 N N . MET B 1 28 ? 20.781 -22.219 -10.758 1 90.31 28 MET B N 1
ATOM 4843 C CA . MET B 1 28 ? 19.359 -22.516 -10.883 1 90.31 28 MET B CA 1
ATOM 4844 C C . MET B 1 28 ? 19 -22.891 -12.312 1 90.31 28 MET B C 1
ATOM 4846 O O . MET B 1 28 ? 18.266 -23.859 -12.539 1 90.31 28 MET B O 1
ATOM 4850 N N . LEU B 1 29 ? 19.562 -22.188 -13.25 1 89.69 29 LEU B N 1
ATOM 4851 C CA . LEU B 1 29 ? 19.297 -22.469 -14.664 1 89.69 29 LEU B CA 1
ATOM 4852 C C . LEU B 1 29 ? 19.875 -23.812 -15.062 1 89.69 29 LEU B C 1
ATOM 4854 O O . LEU B 1 29 ? 19.234 -24.562 -15.812 1 89.69 29 LEU B O 1
ATOM 4858 N N . PHE B 1 30 ? 20.953 -24.094 -14.484 1 91.44 30 PHE B N 1
ATOM 4859 C CA . PHE B 1 30 ? 21.625 -25.344 -14.805 1 91.44 30 PHE B CA 1
ATOM 4860 C C . PHE B 1 30 ? 20.844 -26.531 -14.25 1 91.44 30 PHE B C 1
ATOM 4862 O O . PHE B 1 30 ? 20.625 -27.516 -14.961 1 91.44 30 PHE B O 1
ATOM 4869 N N . ILE B 1 31 ? 20.422 -26.391 -13.078 1 91.69 31 ILE B N 1
ATOM 4870 C CA . ILE B 1 31 ? 19.719 -27.484 -12.43 1 91.69 31 ILE B CA 1
ATOM 4871 C C . ILE B 1 31 ? 18.375 -27.719 -13.125 1 91.69 31 ILE B C 1
ATOM 4873 O O . ILE B 1 31 ? 17.969 -28.859 -13.344 1 91.69 31 ILE B O 1
ATOM 4877 N N . THR B 1 32 ? 17.734 -26.672 -13.5 1 88.44 32 THR B N 1
ATOM 4878 C CA . THR B 1 32 ? 16.438 -26.797 -14.164 1 88.44 32 THR B CA 1
ATOM 4879 C C . THR B 1 32 ? 16.609 -27.391 -15.562 1 88.44 32 THR B C 1
ATOM 4881 O O . THR B 1 32 ? 15.805 -28.219 -15.992 1 88.44 32 THR B O 1
ATOM 4884 N N . SER B 1 33 ? 17.625 -26.984 -16.281 1 90.56 33 SER B N 1
ATOM 4885 C CA . SER B 1 33 ? 17.875 -27.5 -17.625 1 90.56 33 SER B CA 1
ATOM 4886 C C . SER B 1 33 ? 18.234 -28.984 -17.594 1 90.56 33 SER B C 1
ATOM 4888 O O . SER B 1 33 ? 17.719 -29.781 -18.375 1 90.56 33 SER B O 1
ATOM 4890 N N . LEU B 1 34 ? 19.062 -29.281 -16.625 1 91.31 34 LEU B N 1
ATOM 4891 C CA . LEU B 1 34 ? 19.5 -30.672 -16.5 1 91.31 34 LEU B CA 1
ATOM 4892 C C . LEU B 1 34 ? 18.328 -31.578 -16.125 1 91.31 34 LEU B C 1
ATOM 4894 O O . LEU B 1 34 ? 18.188 -32.688 -16.672 1 91.31 34 LEU B O 1
ATOM 4898 N N . SER B 1 35 ? 17.547 -31.078 -15.25 1 90.56 35 SER B N 1
ATOM 4899 C CA . SER B 1 35 ? 16.406 -31.875 -14.812 1 90.56 35 SER B CA 1
ATOM 4900 C C . SER B 1 35 ? 15.383 -32.062 -15.93 1 90.56 35 SER B C 1
ATOM 4902 O O . SER B 1 35 ? 14.766 -33.125 -16.047 1 90.56 35 SER B O 1
ATOM 4904 N N . SER B 1 36 ? 15.227 -31.031 -16.766 1 88.62 36 SER B N 1
ATOM 4905 C CA . SER B 1 36 ? 14.289 -31.109 -17.891 1 88.62 36 SER B CA 1
ATOM 4906 C C . SER B 1 36 ? 14.758 -32.125 -18.938 1 88.62 36 SER B C 1
ATOM 4908 O O . SER B 1 36 ? 13.953 -32.844 -19.5 1 88.62 36 SER B O 1
ATOM 4910 N N . ILE B 1 37 ? 16 -32.188 -19.141 1 91.44 37 ILE B N 1
ATOM 4911 C CA . ILE B 1 37 ? 16.562 -33.125 -20.094 1 91.44 37 ILE B CA 1
ATOM 4912 C C . ILE B 1 37 ? 16.422 -34.562 -19.578 1 91.44 37 ILE B C 1
ATOM 4914 O O . ILE B 1 37 ? 16 -35.438 -20.312 1 91.44 37 ILE B O 1
ATOM 4918 N N . ILE B 1 38 ? 16.672 -34.719 -18.312 1 91.25 38 ILE B N 1
ATOM 4919 C CA . ILE B 1 38 ? 16.641 -36.062 -17.703 1 91.25 38 ILE B CA 1
ATOM 4920 C C . ILE B 1 38 ? 15.211 -36.594 -17.719 1 91.25 38 ILE B C 1
ATOM 4922 O O . ILE B 1 38 ? 14.977 -37.75 -18.062 1 91.25 38 ILE B O 1
ATOM 4926 N N . ILE B 1 39 ? 14.234 -35.75 -17.453 1 87.19 39 ILE B N 1
ATOM 4927 C CA . ILE B 1 39 ? 12.844 -36.188 -17.359 1 87.19 39 ILE B CA 1
ATOM 4928 C C . ILE B 1 39 ? 12.32 -36.531 -18.75 1 87.19 39 ILE B C 1
ATOM 4930 O O . ILE B 1 39 ? 11.469 -37.406 -18.922 1 87.19 39 ILE B O 1
ATOM 4934 N N . SER B 1 40 ? 12.867 -35.844 -19.75 1 89.19 40 SER B N 1
ATOM 4935 C CA . SER B 1 40 ? 12.422 -36.094 -21.109 1 89.19 40 SER B CA 1
ATOM 4936 C C . SER B 1 40 ? 12.867 -37.469 -21.625 1 89.19 40 SER B C 1
ATOM 4938 O O . SER B 1 40 ? 12.32 -37.969 -22.609 1 89.19 40 SER B O 1
ATOM 4940 N N . ILE B 1 41 ? 13.797 -38.062 -20.938 1 91.62 41 ILE B N 1
ATOM 4941 C CA . ILE B 1 41 ? 14.289 -39.375 -21.359 1 91.62 41 ILE B CA 1
ATOM 4942 C C . ILE B 1 41 ? 13.43 -40.469 -20.734 1 91.62 41 ILE B C 1
ATOM 4944 O O . ILE B 1 41 ? 13.43 -41.594 -21.203 1 91.62 41 ILE B O 1
ATOM 4948 N N . SER B 1 42 ? 12.594 -40.156 -19.781 1 89.69 42 SER B N 1
ATOM 4949 C CA . SER B 1 42 ? 11.859 -41.125 -18.984 1 89.69 42 SER B CA 1
ATOM 4950 C C . SER B 1 42 ? 10.852 -41.875 -19.844 1 89.69 42 SER B C 1
ATOM 4952 O O . SER B 1 42 ? 10.719 -43.094 -19.734 1 89.69 42 SER B O 1
ATOM 4954 N N . PRO B 1 43 ? 10.141 -41.219 -20.781 1 88.06 43 PRO B N 1
ATOM 4955 C CA . PRO B 1 43 ? 9.195 -41.969 -21.594 1 88.06 43 PRO B CA 1
ATOM 4956 C C . PRO B 1 43 ? 9.875 -43 -22.5 1 88.06 43 PRO B C 1
ATOM 4958 O O . PRO B 1 43 ? 9.297 -44.031 -22.812 1 88.06 43 PRO B O 1
ATOM 4961 N N . LEU B 1 44 ? 11.102 -42.719 -22.953 1 90.06 44 LEU B N 1
ATOM 4962 C CA . LEU B 1 44 ? 11.852 -43.688 -23.766 1 90.06 44 LEU B CA 1
ATOM 4963 C C . LEU B 1 44 ? 12.18 -44.938 -22.969 1 90.06 44 LEU B C 1
ATOM 4965 O O . LEU B 1 44 ? 12.117 -46.062 -23.5 1 90.06 44 LEU B O 1
ATOM 4969 N N . ILE B 1 45 ? 12.531 -44.719 -21.734 1 90.88 45 ILE B N 1
ATOM 4970 C CA . ILE B 1 45 ? 12.828 -45.844 -20.859 1 90.88 45 ILE B CA 1
ATOM 4971 C C . ILE B 1 45 ? 11.562 -46.656 -20.625 1 90.88 45 ILE B C 1
ATOM 4973 O O . ILE B 1 45 ? 11.609 -47.906 -20.625 1 90.88 45 ILE B O 1
ATOM 4977 N N . LEU B 1 46 ? 10.453 -46 -20.5 1 89.88 46 LEU B N 1
ATOM 4978 C CA . LEU B 1 46 ? 9.18 -46.688 -20.328 1 89.88 46 LEU B CA 1
ATOM 4979 C C . LEU B 1 46 ? 8.812 -47.469 -21.562 1 89.88 46 LEU B C 1
ATOM 4981 O O . LEU B 1 46 ? 8.242 -48.562 -21.453 1 89.88 46 LEU B O 1
ATOM 4985 N N . ALA B 1 47 ? 9.117 -47 -22.688 1 89.62 47 ALA B N 1
ATOM 4986 C CA . ALA B 1 47 ? 8.867 -47.688 -23.953 1 89.62 47 ALA B CA 1
ATOM 4987 C C . ALA B 1 47 ? 9.648 -49 -24.016 1 89.62 47 ALA B C 1
ATOM 4989 O O . ALA B 1 47 ? 9.102 -50.031 -24.406 1 89.62 47 ALA B O 1
ATOM 4990 N N . LYS B 1 48 ? 10.906 -48.938 -23.625 1 88.56 48 LYS B N 1
ATOM 4991 C CA . LYS B 1 48 ? 11.75 -50.125 -23.672 1 88.56 48 LYS B CA 1
ATOM 4992 C C . LYS B 1 48 ? 11.273 -51.156 -22.656 1 88.56 48 LYS B C 1
ATOM 4994 O O . LYS B 1 48 ? 11.312 -52.375 -22.938 1 88.56 48 LYS B O 1
ATOM 4999 N N . ILE B 1 49 ? 10.812 -50.688 -21.562 1 89.19 49 ILE B N 1
ATOM 5000 C CA . ILE B 1 49 ? 10.281 -51.594 -20.562 1 89.19 49 ILE B CA 1
ATOM 5001 C C . ILE B 1 49 ? 9.039 -52.312 -21.109 1 89.19 49 ILE B C 1
ATOM 5003 O O . ILE B 1 49 ? 8.891 -53.531 -20.984 1 89.19 49 ILE B O 1
ATOM 5007 N N . THR B 1 50 ? 8.18 -51.562 -21.766 1 87.12 50 THR B N 1
ATOM 5008 C CA . THR B 1 50 ? 6.93 -52.094 -22.281 1 87.12 50 THR B CA 1
ATOM 5009 C C . THR B 1 50 ? 7.195 -53.094 -23.406 1 87.12 50 THR B C 1
ATOM 5011 O O . THR B 1 50 ? 6.547 -54.125 -23.5 1 87.12 50 THR B O 1
ATOM 5014 N N . ASP B 1 51 ? 8.117 -52.75 -24.25 1 87.56 51 ASP B N 1
ATOM 5015 C CA . ASP B 1 51 ? 8.453 -53.656 -25.344 1 87.56 51 ASP B CA 1
ATOM 5016 C C . ASP B 1 51 ? 9.055 -54.938 -24.828 1 87.56 51 ASP B C 1
ATOM 5018 O O . ASP B 1 51 ? 8.805 -56.031 -25.391 1 87.56 51 ASP B O 1
ATOM 5022 N N . LEU B 1 52 ? 9.867 -54.875 -23.781 1 86.25 52 LEU B N 1
ATOM 5023 C CA . LEU B 1 52 ? 10.453 -56.062 -23.188 1 86.25 52 LEU B CA 1
ATOM 5024 C C . LEU B 1 52 ? 9.375 -56.938 -22.562 1 86.25 52 LEU B C 1
ATOM 5026 O O . LEU B 1 52 ? 9.422 -58.156 -22.672 1 86.25 52 LEU B O 1
ATOM 5030 N N . LEU B 1 53 ? 8.391 -56.312 -21.984 1 83.94 53 LEU B N 1
ATOM 5031 C CA . LEU B 1 53 ? 7.332 -57.031 -21.297 1 83.94 53 LEU B CA 1
ATOM 5032 C C . LEU B 1 53 ? 6.359 -57.656 -22.312 1 83.94 53 LEU B C 1
ATOM 5034 O O . LEU B 1 53 ? 5.773 -58.688 -22.047 1 83.94 53 LEU B O 1
ATOM 5038 N N . SER B 1 54 ? 6.16 -56.969 -23.422 1 81.94 54 SER B N 1
ATOM 5039 C CA . SER B 1 54 ? 5.219 -57.469 -24.438 1 81.94 54 SER B CA 1
ATOM 5040 C C . SER B 1 54 ? 5.84 -58.562 -25.281 1 81.94 54 SER B C 1
ATOM 5042 O O . SER B 1 54 ? 5.137 -59.25 -26.016 1 81.94 54 SER B O 1
ATOM 5044 N N . GLY B 1 55 ? 7.082 -58.875 -25.094 1 75.88 55 GLY B N 1
ATOM 5045 C CA . GLY B 1 55 ? 7.742 -59.938 -25.844 1 75.88 55 GLY B CA 1
ATOM 5046 C C . GLY B 1 55 ? 8.18 -59.5 -27.234 1 75.88 55 GLY B C 1
ATOM 5047 O O . GLY B 1 55 ? 8.578 -60.344 -28.047 1 75.88 55 GLY B O 1
ATOM 5048 N N . SER B 1 56 ? 7.973 -58.281 -27.406 1 66.06 56 SER B N 1
ATOM 5049 C CA . SER B 1 56 ? 8.344 -57.781 -28.734 1 66.06 56 SER B CA 1
ATOM 5050 C C . SER B 1 56 ? 9.859 -57.781 -28.922 1 66.06 56 SER B C 1
ATOM 5052 O O . SER B 1 56 ? 10.359 -57.875 -30.047 1 66.06 56 SER B O 1
ATOM 5054 N N . LEU B 1 57 ? 10.492 -57.75 -27.766 1 65.44 57 LEU B N 1
ATOM 5055 C CA . LEU B 1 57 ? 11.953 -57.781 -27.859 1 65.44 57 LEU B CA 1
ATOM 5056 C C . LEU B 1 57 ? 12.477 -59.188 -27.562 1 65.44 57 LEU B C 1
ATOM 5058 O O . LEU B 1 57 ? 12.031 -59.844 -26.609 1 65.44 57 LEU B O 1
ATOM 5062 N N . SER B 1 58 ? 12.977 -59.906 -28.469 1 64.69 58 SER B N 1
ATOM 5063 C CA . SER B 1 58 ? 13.422 -61.312 -28.438 1 64.69 58 SER B CA 1
ATOM 5064 C C . SER B 1 58 ? 14.297 -61.594 -27.219 1 64.69 58 SER B C 1
ATOM 5066 O O . SER B 1 58 ? 14.242 -62.656 -26.656 1 64.69 58 SER B O 1
ATOM 5068 N N . ASN B 1 59 ? 15.133 -60.656 -26.812 1 65.75 59 ASN B N 1
ATOM 5069 C CA . ASN B 1 59 ? 16.125 -61 -25.797 1 65.75 59 ASN B CA 1
ATOM 5070 C C . ASN B 1 59 ? 15.727 -60.5 -24.422 1 65.75 59 ASN B C 1
ATOM 5072 O O . ASN B 1 59 ? 16.156 -59.406 -24 1 65.75 59 ASN B O 1
ATOM 5076 N N . PHE B 1 60 ? 14.742 -61.375 -23.766 1 74.94 60 PHE B N 1
ATOM 5077 C CA . PHE B 1 60 ? 14.328 -60.969 -22.438 1 74.94 60 PHE B CA 1
ATOM 5078 C C . PHE B 1 60 ? 15.406 -61.281 -21.406 1 74.94 60 PHE B C 1
ATOM 5080 O O . PHE B 1 60 ? 15.867 -62.438 -21.328 1 74.94 60 PHE B O 1
ATOM 5087 N N . SER B 1 61 ? 16.188 -60.25 -20.922 1 82.62 61 SER B N 1
ATOM 5088 C CA . SER B 1 61 ? 17.078 -60.406 -19.781 1 82.62 61 SER B CA 1
ATOM 5089 C C . SER B 1 61 ? 16.547 -59.688 -18.547 1 82.62 61 SER B C 1
ATOM 5091 O O . SER B 1 61 ? 16.219 -58.5 -18.625 1 82.62 61 SER B O 1
ATOM 5093 N N . TYR B 1 62 ? 16.312 -60.5 -17.5 1 84.06 62 TYR B N 1
ATOM 5094 C CA . TYR B 1 62 ? 15.82 -59.969 -16.234 1 84.06 62 TYR B CA 1
ATOM 5095 C C . TYR B 1 62 ? 16.703 -58.844 -15.742 1 84.06 62 TYR B C 1
ATOM 5097 O O . TYR B 1 62 ? 16.203 -57.844 -15.211 1 84.06 62 TYR B O 1
ATOM 5105 N N . GLU B 1 63 ? 17.984 -58.969 -16.016 1 85.5 63 GLU B N 1
ATOM 5106 C CA . GLU B 1 63 ? 18.922 -57.938 -15.578 1 85.5 63 GLU B CA 1
ATOM 5107 C C . GLU B 1 63 ? 18.703 -56.625 -16.344 1 85.5 63 GLU B C 1
ATOM 5109 O O . GLU B 1 63 ? 18.766 -55.531 -15.75 1 85.5 63 GLU B O 1
ATOM 5114 N N . TYR B 1 64 ? 18.359 -56.75 -17.516 1 87.25 64 TYR B N 1
ATOM 5115 C CA . TYR B 1 64 ? 18.125 -55.594 -18.359 1 87.25 64 TYR B CA 1
ATOM 5116 C C . TYR B 1 64 ? 16.844 -54.875 -17.938 1 87.25 64 TYR B C 1
ATOM 5118 O O . TYR B 1 64 ? 16.797 -53.625 -17.922 1 87.25 64 TYR B O 1
ATOM 5126 N N . LEU B 1 65 ? 15.914 -55.594 -17.531 1 89.12 65 LEU B N 1
ATOM 5127 C CA . LEU B 1 65 ? 14.656 -55.031 -17.078 1 89.12 65 LEU B CA 1
ATOM 5128 C C . LEU B 1 65 ? 14.844 -54.25 -15.758 1 89.12 65 LEU B C 1
ATOM 5130 O O . LEU B 1 65 ? 14.312 -53.156 -15.594 1 89.12 65 LEU B O 1
ATOM 5134 N N . VAL B 1 66 ? 15.617 -54.875 -14.867 1 87.19 66 VAL B N 1
ATOM 5135 C CA . VAL B 1 66 ? 15.867 -54.25 -13.578 1 87.19 66 VAL B CA 1
ATOM 5136 C C . VAL B 1 66 ? 16.656 -52.938 -13.773 1 87.19 66 VAL B C 1
ATOM 5138 O O . VAL B 1 66 ? 16.391 -51.938 -13.117 1 87.19 66 VAL B O 1
ATOM 5141 N N . LEU B 1 67 ? 17.531 -52.938 -14.68 1 89.62 67 LEU B N 1
ATOM 5142 C CA . LEU B 1 67 ? 18.328 -51.75 -14.977 1 89.62 67 LEU B CA 1
ATOM 5143 C C . LEU B 1 67 ? 17.469 -50.625 -15.531 1 89.62 67 LEU B C 1
ATOM 5145 O O . LEU B 1 67 ? 17.609 -49.469 -15.133 1 89.62 67 LEU B O 1
ATOM 5149 N N . LEU B 1 68 ? 16.562 -50.938 -16.359 1 91 68 LEU B N 1
ATOM 5150 C CA . LEU B 1 68 ? 15.68 -49.938 -16.953 1 91 68 LEU B CA 1
ATOM 5151 C C . LEU B 1 68 ? 14.711 -49.375 -15.922 1 91 68 LEU B C 1
ATOM 5153 O O . LEU B 1 68 ? 14.422 -48.188 -15.922 1 91 68 LEU B O 1
ATOM 5157 N N . ALA B 1 69 ? 14.242 -50.281 -15.086 1 89 69 ALA B N 1
ATOM 5158 C CA . ALA B 1 69 ? 13.352 -49.812 -14.016 1 89 69 ALA B CA 1
ATOM 5159 C C . ALA B 1 69 ? 14.078 -48.875 -13.07 1 89 69 ALA B C 1
ATOM 5161 O O . ALA B 1 69 ? 13.523 -47.844 -12.68 1 89 69 ALA B O 1
ATOM 5162 N N . CYS B 1 70 ? 15.289 -49.188 -12.773 1 88.25 70 CYS B N 1
ATOM 5163 C CA . CYS B 1 70 ? 16.094 -48.312 -11.914 1 88.25 70 CYS B CA 1
ATOM 5164 C C . CYS B 1 70 ? 16.391 -47 -12.602 1 88.25 70 CYS B C 1
ATOM 5166 O O . CYS B 1 70 ? 16.391 -45.938 -11.953 1 88.25 70 CYS B O 1
ATOM 5168 N N . LEU B 1 71 ? 16.609 -47 -13.836 1 91 71 LEU B N 1
ATOM 5169 C CA . LEU B 1 71 ? 16.891 -45.781 -14.586 1 91 71 LEU B CA 1
ATOM 5170 C C . LEU B 1 71 ? 15.656 -44.906 -14.641 1 91 71 LEU B C 1
ATOM 5172 O O . LEU B 1 71 ? 15.773 -43.656 -14.578 1 91 71 LEU B O 1
ATOM 5176 N N . TYR B 1 72 ? 14.5 -45.5 -14.75 1 88.81 72 TYR B N 1
ATOM 5177 C CA . TYR B 1 72 ? 13.258 -44.719 -14.758 1 88.81 72 TYR B CA 1
ATOM 5178 C C . TYR B 1 72 ? 13.031 -44.031 -13.414 1 88.81 72 TYR B C 1
ATOM 5180 O O . TYR B 1 72 ? 12.703 -42.844 -13.359 1 88.81 72 TYR B O 1
ATOM 5188 N N . MET B 1 73 ? 13.289 -44.781 -12.352 1 86.25 73 MET B N 1
ATOM 5189 C CA . MET B 1 73 ? 13.133 -44.219 -11.016 1 86.25 73 MET B CA 1
ATOM 5190 C C . MET B 1 73 ? 14.141 -43.125 -10.766 1 86.25 73 MET B C 1
ATOM 5192 O O . MET B 1 73 ? 13.82 -42.125 -10.109 1 86.25 73 MET B O 1
ATOM 5196 N N . PHE B 1 74 ? 15.258 -43.312 -11.305 1 88.5 74 PHE B N 1
ATOM 5197 C CA . PHE B 1 74 ? 16.281 -42.281 -11.18 1 88.5 74 PHE B CA 1
ATOM 5198 C C . PHE B 1 74 ? 15.852 -41 -11.867 1 88.5 74 PHE B C 1
ATOM 5200 O O . PHE B 1 74 ? 16.062 -39.906 -11.344 1 88.5 74 PHE B O 1
ATOM 5207 N N . CYS B 1 75 ? 15.203 -41.062 -12.984 1 89.06 75 CYS B N 1
ATOM 5208 C CA . CYS B 1 75 ? 14.719 -39.875 -13.703 1 89.06 75 CYS B CA 1
ATOM 5209 C C . CYS B 1 75 ? 13.656 -39.156 -12.906 1 89.06 75 CYS B C 1
ATOM 5211 O O . CYS B 1 75 ? 13.68 -37.906 -12.812 1 89.06 75 CYS B O 1
ATOM 5213 N N . VAL B 1 76 ? 12.859 -39.906 -12.25 1 83.94 76 VAL B N 1
ATOM 5214 C CA . VAL B 1 76 ? 11.766 -39.312 -11.492 1 83.94 76 VAL B CA 1
ATOM 5215 C C . VAL B 1 76 ? 12.312 -38.656 -10.227 1 83.94 76 VAL B C 1
ATOM 5217 O O . VAL B 1 76 ? 11.961 -37.531 -9.906 1 83.94 76 VAL B O 1
ATOM 5220 N N . ILE B 1 77 ? 13.25 -39.375 -9.562 1 86.25 77 ILE B N 1
ATOM 5221 C CA . ILE B 1 77 ? 13.836 -38.844 -8.328 1 86.25 77 ILE B CA 1
ATOM 5222 C C . ILE B 1 77 ? 14.664 -37.594 -8.617 1 86.25 77 ILE B C 1
ATOM 5224 O O . ILE B 1 77 ? 14.602 -36.625 -7.875 1 86.25 77 ILE B O 1
ATOM 5228 N N . SER B 1 78 ? 15.406 -37.656 -9.68 1 87.56 78 SER B N 1
ATOM 5229 C CA . SER B 1 78 ? 16.234 -36.531 -10.055 1 87.56 78 SER B CA 1
ATOM 5230 C C . SER B 1 78 ? 15.367 -35.312 -10.359 1 87.56 78 SER B C 1
ATOM 5232 O O . SER B 1 78 ? 15.75 -34.156 -10.031 1 87.56 78 SER B O 1
ATOM 5234 N N . ASN B 1 79 ? 14.195 -35.469 -10.898 1 86.69 79 ASN B N 1
ATOM 5235 C CA . ASN B 1 79 ? 13.289 -34.375 -11.195 1 86.69 79 ASN B CA 1
ATOM 5236 C C . ASN B 1 79 ? 12.734 -33.75 -9.93 1 86.69 79 ASN B C 1
ATOM 5238 O O . ASN B 1 79 ? 12.711 -32.5 -9.797 1 86.69 79 ASN B O 1
ATOM 5242 N N . LYS B 1 80 ? 12.383 -34.531 -8.977 1 82.81 80 LYS B N 1
ATOM 5243 C CA . LYS B 1 80 ? 11.836 -34.031 -7.719 1 82.81 80 LYS B CA 1
ATOM 5244 C C . LYS B 1 80 ? 12.906 -33.312 -6.898 1 82.81 80 LYS B C 1
ATOM 5246 O O . LYS B 1 80 ? 12.633 -32.281 -6.285 1 82.81 80 LYS B O 1
ATOM 5251 N N . ALA B 1 81 ? 14.125 -33.875 -6.941 1 85.62 81 ALA B N 1
ATOM 5252 C CA . ALA B 1 81 ? 15.242 -33.25 -6.23 1 85.62 81 ALA B CA 1
ATOM 5253 C C . ALA B 1 81 ? 15.594 -31.891 -6.844 1 85.62 81 ALA B C 1
ATOM 5255 O O . ALA B 1 81 ? 15.938 -30.953 -6.125 1 85.62 81 ALA B O 1
ATOM 5256 N N . SER B 1 82 ? 15.508 -31.891 -8.109 1 87.94 82 SER B N 1
ATOM 5257 C CA . SER B 1 82 ? 15.82 -30.641 -8.797 1 87.94 82 SER B CA 1
ATOM 5258 C C . SER B 1 82 ? 14.82 -29.547 -8.453 1 87.94 82 SER B C 1
ATOM 5260 O O . SER B 1 82 ? 15.188 -28.375 -8.32 1 87.94 82 SER B O 1
ATOM 5262 N N . VAL B 1 83 ? 13.547 -29.906 -8.305 1 82.25 83 VAL B N 1
ATOM 5263 C CA . VAL B 1 83 ? 12.516 -28.938 -7.961 1 82.25 83 VAL B CA 1
ATOM 5264 C C . VAL B 1 83 ? 12.773 -28.375 -6.566 1 82.25 83 VAL B C 1
ATOM 5266 O O . VAL B 1 83 ? 12.641 -27.172 -6.34 1 82.25 83 VAL B O 1
ATOM 5269 N N . PHE B 1 84 ? 13.188 -29.234 -5.711 1 83.88 84 PHE B N 1
ATOM 5270 C CA . PHE B 1 84 ? 13.523 -28.828 -4.352 1 83.88 84 PHE B CA 1
ATOM 5271 C C . PHE B 1 84 ? 14.703 -27.859 -4.355 1 83.88 84 PHE B C 1
ATOM 5273 O O . PHE B 1 84 ? 14.633 -26.797 -3.734 1 83.88 84 PHE B O 1
ATOM 5280 N N . LEU B 1 85 ? 15.742 -28.266 -5.043 1 87.5 85 LEU B N 1
ATOM 5281 C CA . LEU B 1 85 ? 16.938 -27.438 -5.094 1 87.5 85 LEU B CA 1
ATOM 5282 C C . LEU B 1 85 ? 16.641 -26.094 -5.746 1 87.5 85 LEU B C 1
ATOM 5284 O O . LEU B 1 85 ? 17.156 -25.047 -5.324 1 87.5 85 LEU B O 1
ATOM 5288 N N . PHE B 1 86 ? 15.797 -26.125 -6.699 1 87.88 86 PHE B N 1
ATOM 5289 C CA . PHE B 1 86 ? 15.391 -24.891 -7.379 1 87.88 86 PHE B CA 1
ATOM 5290 C C . PHE B 1 86 ? 14.672 -23.953 -6.418 1 87.88 86 PHE B C 1
ATOM 5292 O O . PHE B 1 86 ? 14.922 -22.75 -6.422 1 87.88 86 PHE B O 1
ATOM 5299 N N . MET B 1 87 ? 13.828 -24.5 -5.613 1 83.75 87 MET B N 1
ATOM 5300 C CA . MET B 1 87 ? 13.047 -23.688 -4.688 1 83.75 87 MET B CA 1
ATOM 5301 C C . MET B 1 87 ? 13.953 -22.984 -3.689 1 83.75 87 MET B C 1
ATOM 5303 O O . MET B 1 87 ? 13.758 -21.797 -3.391 1 83.75 87 MET B O 1
ATOM 5307 N N . ILE B 1 88 ? 15 -23.641 -3.262 1 86.69 88 ILE B N 1
ATOM 5308 C CA . ILE B 1 88 ? 15.922 -23.078 -2.283 1 86.69 88 ILE B CA 1
ATOM 5309 C C . ILE B 1 88 ? 16.766 -21.984 -2.941 1 86.69 88 ILE B C 1
ATOM 5311 O O . ILE B 1 88 ? 16.906 -20.891 -2.391 1 86.69 88 ILE B O 1
ATOM 5315 N N . LEU B 1 89 ? 17.25 -22.328 -4.125 1 89.31 89 LEU B N 1
ATOM 5316 C CA . LEU B 1 89 ? 18.125 -21.375 -4.812 1 89.31 89 LEU B CA 1
ATOM 5317 C C . LEU B 1 89 ? 17.375 -20.125 -5.223 1 89.31 89 LEU B C 1
ATOM 5319 O O . LEU B 1 89 ? 17.859 -19.016 -5.059 1 89.31 89 LEU B O 1
ATOM 5323 N N . GLN B 1 90 ? 16.188 -20.359 -5.688 1 88.75 90 GLN B N 1
ATOM 5324 C CA . GLN B 1 90 ? 15.391 -19.25 -6.176 1 88.75 90 GLN B CA 1
ATOM 5325 C C . GLN B 1 90 ? 14.969 -18.328 -5.031 1 88.75 90 GLN B C 1
ATOM 5327 O O . GLN B 1 90 ? 14.953 -17.109 -5.18 1 88.75 90 GLN B O 1
ATOM 5332 N N . SER B 1 91 ? 14.594 -18.922 -3.898 1 87.5 91 SER B N 1
ATOM 5333 C CA . SER B 1 91 ? 14.164 -18.109 -2.762 1 87.5 91 SER B CA 1
ATOM 5334 C C . SER B 1 91 ? 15.312 -17.266 -2.219 1 87.5 91 SER B C 1
ATOM 5336 O O . SER B 1 91 ? 15.133 -16.094 -1.904 1 87.5 91 SER B O 1
ATOM 5338 N N . SER B 1 92 ? 16.5 -17.891 -2.207 1 88.06 92 SER B N 1
ATOM 5339 C CA . SER B 1 92 ? 17.672 -17.172 -1.714 1 88.06 92 SER B CA 1
ATOM 5340 C C . SER B 1 92 ? 18.031 -16.016 -2.639 1 88.06 92 SER B C 1
ATOM 5342 O O . SER B 1 92 ? 18.375 -14.93 -2.172 1 88.06 92 SER B O 1
ATOM 5344 N N . LEU B 1 93 ? 17.938 -16.25 -3.857 1 88.81 93 LEU B N 1
ATOM 5345 C CA . LEU B 1 93 ? 18.234 -15.211 -4.836 1 88.81 93 LEU B CA 1
ATOM 5346 C C . LEU B 1 93 ? 17.219 -14.086 -4.781 1 88.81 93 LEU B C 1
ATOM 5348 O O . LEU B 1 93 ? 17.578 -12.906 -4.785 1 88.81 93 LEU B O 1
ATOM 5352 N N . ARG B 1 94 ? 15.977 -14.469 -4.738 1 86.62 94 ARG B N 1
ATOM 5353 C CA . ARG B 1 94 ? 14.875 -13.516 -4.773 1 86.62 94 ARG B CA 1
ATOM 5354 C C . ARG B 1 94 ? 14.93 -12.57 -3.576 1 86.62 94 ARG B C 1
ATOM 5356 O O . ARG B 1 94 ? 14.789 -11.352 -3.732 1 86.62 94 ARG B O 1
ATOM 5363 N N . ILE B 1 95 ? 15.148 -13.133 -2.43 1 88.06 95 ILE B N 1
ATOM 5364 C CA . ILE B 1 95 ? 15.133 -12.352 -1.193 1 88.06 95 ILE B CA 1
ATOM 5365 C C . ILE B 1 95 ? 16.281 -11.344 -1.21 1 88.06 95 ILE B C 1
ATOM 5367 O O . ILE B 1 95 ? 16.094 -10.18 -0.855 1 88.06 95 ILE B O 1
ATOM 5371 N N . ASN B 1 96 ? 17.406 -11.773 -1.704 1 87.94 96 ASN B N 1
ATOM 5372 C CA . ASN B 1 96 ? 18.578 -10.891 -1.767 1 87.94 96 ASN B CA 1
ATOM 5373 C C . ASN B 1 96 ? 18.375 -9.781 -2.799 1 87.94 96 ASN B C 1
ATOM 5375 O O . ASN B 1 96 ? 18.766 -8.641 -2.566 1 87.94 96 ASN B O 1
ATOM 5379 N N . MET B 1 97 ? 17.797 -10.102 -3.873 1 89.5 97 MET B N 1
ATOM 5380 C CA . MET B 1 97 ? 17.562 -9.117 -4.926 1 89.5 97 MET B CA 1
ATOM 5381 C C . MET B 1 97 ? 16.531 -8.078 -4.477 1 89.5 97 MET B C 1
ATOM 5383 O O . MET B 1 97 ? 16.672 -6.891 -4.785 1 89.5 97 MET B O 1
ATOM 5387 N N . GLN B 1 98 ? 15.547 -8.547 -3.811 1 89.12 98 GLN B N 1
ATOM 5388 C CA . GLN B 1 98 ? 14.5 -7.648 -3.344 1 89.12 98 GLN B CA 1
ATOM 5389 C C . GLN B 1 98 ? 15.047 -6.633 -2.346 1 89.12 98 GLN B C 1
ATOM 5391 O O . GLN B 1 98 ? 14.672 -5.457 -2.377 1 89.12 98 GLN B O 1
ATOM 5396 N N . LYS B 1 99 ? 15.891 -7.125 -1.432 1 89.94 99 LYS B N 1
ATOM 5397 C CA . LYS B 1 99 ? 16.5 -6.23 -0.454 1 89.94 99 LYS B CA 1
ATOM 5398 C C . LYS B 1 99 ? 17.344 -5.156 -1.142 1 89.94 99 LYS B C 1
ATOM 5400 O O . LYS B 1 99 ? 17.219 -3.971 -0.84 1 89.94 99 LYS B O 1
ATOM 5405 N N . LYS B 1 100 ? 18.125 -5.535 -2.062 1 89.94 100 LYS B N 1
ATOM 5406 C CA . LYS B 1 100 ? 18.984 -4.598 -2.775 1 89.94 100 LYS B CA 1
ATOM 5407 C C . LYS B 1 100 ? 18.172 -3.605 -3.594 1 89.94 100 LYS B C 1
ATOM 5409 O O . LYS B 1 100 ? 18.5 -2.42 -3.664 1 89.94 100 LYS B O 1
ATOM 5414 N N . MET B 1 101 ? 17.172 -4.082 -4.172 1 89.12 101 MET B N 1
ATOM 5415 C CA . MET B 1 101 ? 16.312 -3.225 -4.98 1 89.12 101 MET B CA 1
ATOM 5416 C C . MET B 1 101 ? 15.617 -2.178 -4.113 1 89.12 101 MET B C 1
ATOM 5418 O O . MET B 1 101 ? 15.531 -1.01 -4.496 1 89.12 101 MET B O 1
ATOM 5422 N N . SER B 1 102 ? 15.117 -2.664 -3 1 90.69 102 SER B N 1
ATOM 5423 C CA . SER B 1 102 ? 14.414 -1.757 -2.1 1 90.69 102 SER B CA 1
ATOM 5424 C C . SER B 1 102 ? 15.336 -0.652 -1.596 1 90.69 102 SER B C 1
ATOM 5426 O O . SER B 1 102 ? 14.945 0.515 -1.541 1 90.69 102 SER B O 1
ATOM 5428 N N . LEU B 1 103 ? 16.547 -0.999 -1.269 1 91.19 103 LEU B N 1
ATOM 5429 C CA . LEU B 1 103 ? 17.516 -0.017 -0.782 1 91.19 103 LEU B CA 1
ATOM 5430 C C . LEU B 1 103 ? 17.922 0.942 -1.896 1 91.19 103 LEU B C 1
ATOM 5432 O O . LEU B 1 103 ? 18.078 2.143 -1.66 1 91.19 103 LEU B O 1
ATOM 5436 N N . LYS B 1 104 ? 18.094 0.453 -3.02 1 88.06 104 LYS B N 1
ATOM 5437 C CA . LYS B 1 104 ? 18.422 1.296 -4.168 1 88.06 104 LYS B CA 1
ATOM 5438 C C . LYS B 1 104 ? 17.281 2.268 -4.469 1 88.06 104 LYS B C 1
ATOM 5440 O O . LYS B 1 104 ? 17.516 3.43 -4.805 1 88.06 104 LYS B O 1
ATOM 5445 N N . TYR B 1 105 ? 16.125 1.764 -4.352 1 87 105 TYR B N 1
ATOM 5446 C CA . TYR B 1 105 ? 14.953 2.592 -4.59 1 87 105 TYR B CA 1
ATOM 5447 C C . TYR B 1 105 ? 14.875 3.736 -3.586 1 87 105 TYR B C 1
ATOM 5449 O O . TYR B 1 105 ? 14.57 4.871 -3.955 1 87 105 TYR B O 1
ATOM 5457 N N . LEU B 1 106 ? 15.172 3.42 -2.363 1 90.19 106 LEU B N 1
ATOM 5458 C CA . LEU B 1 106 ? 15.148 4.445 -1.326 1 90.19 106 LEU B CA 1
ATOM 5459 C C . LEU B 1 106 ? 16.172 5.543 -1.627 1 90.19 106 LEU B C 1
ATOM 5461 O O . LEU B 1 106 ? 15.867 6.73 -1.482 1 90.19 106 LEU B O 1
ATOM 5465 N N . ARG B 1 107 ? 17.25 5.18 -2.041 1 89.56 107 ARG B N 1
ATOM 5466 C CA . ARG B 1 107 ? 18.312 6.133 -2.367 1 89.56 107 ARG B CA 1
ATOM 5467 C C . ARG B 1 107 ? 17.906 6.996 -3.562 1 89.56 107 ARG B C 1
ATOM 5469 O O . ARG B 1 107 ? 18.203 8.195 -3.592 1 89.56 107 ARG B O 1
ATOM 5476 N N . GLU B 1 108 ? 17.312 6.395 -4.488 1 86.69 108 GLU B N 1
ATOM 5477 C CA . GLU B 1 108 ? 16.859 7.137 -5.664 1 86.69 108 GLU B CA 1
ATOM 5478 C C . GLU B 1 108 ? 15.766 8.133 -5.301 1 86.69 108 GLU B C 1
ATOM 5480 O O . GLU B 1 108 ? 15.727 9.25 -5.824 1 86.69 108 GLU B O 1
ATOM 5485 N N . LEU B 1 109 ? 14.898 7.746 -4.453 1 86.94 109 LEU B N 1
ATOM 5486 C CA . LEU B 1 109 ? 13.844 8.641 -3.982 1 86.94 109 LEU B CA 1
ATOM 5487 C C . LEU B 1 109 ? 14.445 9.836 -3.244 1 86.94 109 LEU B C 1
ATOM 5489 O O . LEU B 1 109 ? 13.969 10.961 -3.398 1 86.94 109 LEU B O 1
ATOM 5493 N N . TYR B 1 110 ? 15.406 9.5 -2.477 1 90.25 110 TYR B N 1
ATOM 5494 C CA . TYR B 1 110 ? 16.094 10.539 -1.724 1 90.25 110 TYR B CA 1
ATOM 5495 C C . TYR B 1 110 ? 16.719 11.562 -2.66 1 90.25 110 TYR B C 1
ATOM 5497 O O . TYR B 1 110 ? 16.734 12.758 -2.363 1 90.25 110 TYR B O 1
ATOM 5505 N N . ASN B 1 111 ? 17.125 11.102 -3.762 1 87.38 111 ASN B N 1
ATOM 5506 C CA . ASN B 1 111 ? 17.859 11.969 -4.68 1 87.38 111 ASN B CA 1
ATOM 5507 C C . ASN B 1 111 ? 16.906 12.68 -5.645 1 87.38 111 ASN B C 1
ATOM 5509 O O . ASN B 1 111 ? 17.344 13.508 -6.449 1 87.38 111 ASN B O 1
ATOM 5513 N N . GLU B 1 112 ? 15.672 12.469 -5.531 1 85.44 112 GLU B N 1
ATOM 5514 C CA . GLU B 1 112 ? 14.688 13.133 -6.387 1 85.44 112 GLU B CA 1
ATOM 5515 C C . GLU B 1 112 ? 14.508 14.594 -5.992 1 85.44 112 GLU B C 1
ATOM 5517 O O . GLU B 1 112 ? 14.773 14.969 -4.848 1 85.44 112 GLU B O 1
ATOM 5522 N N . ASN B 1 113 ? 14.031 15.367 -6.957 1 84.5 113 ASN B N 1
ATOM 5523 C CA . ASN B 1 113 ? 13.773 16.781 -6.676 1 84.5 113 ASN B CA 1
ATOM 5524 C C . ASN B 1 113 ? 12.609 16.953 -5.703 1 84.5 113 ASN B C 1
ATOM 5526 O O . ASN B 1 113 ? 11.672 16.141 -5.711 1 84.5 113 ASN B O 1
ATOM 5530 N N . ILE B 1 114 ? 12.688 17.984 -4.957 1 85.69 114 ILE B N 1
ATOM 5531 C CA . ILE B 1 114 ? 11.719 18.25 -3.896 1 85.69 114 ILE B CA 1
ATOM 5532 C C . ILE B 1 114 ? 10.336 18.469 -4.504 1 85.69 114 ILE B C 1
ATOM 5534 O O . ILE B 1 114 ? 9.328 18.062 -3.932 1 85.69 114 ILE B O 1
ATOM 5538 N N . THR B 1 115 ? 10.281 19.062 -5.68 1 79.75 115 THR B N 1
ATOM 5539 C CA . THR B 1 115 ? 9.008 19.312 -6.348 1 79.75 115 THR B CA 1
ATOM 5540 C C . THR B 1 115 ? 8.297 18 -6.656 1 79.75 115 THR B C 1
ATOM 5542 O O . THR B 1 115 ? 7.082 17.891 -6.465 1 79.75 115 THR B O 1
ATOM 5545 N N . ASN B 1 116 ? 9.07 17.047 -7.035 1 79.88 116 ASN B N 1
ATOM 5546 C CA . ASN B 1 116 ? 8.508 15.734 -7.332 1 79.88 116 ASN B CA 1
ATOM 5547 C C . ASN B 1 116 ? 8.156 14.969 -6.059 1 79.88 116 ASN B C 1
ATOM 5549 O O . ASN B 1 116 ? 7.168 14.234 -6.02 1 79.88 116 ASN B O 1
ATOM 5553 N N . LEU B 1 117 ? 8.969 15.172 -5.105 1 81.56 117 LEU B N 1
ATOM 5554 C CA . LEU B 1 117 ? 8.734 14.492 -3.834 1 81.56 117 LEU B CA 1
ATOM 5555 C C . LEU B 1 117 ? 7.434 14.977 -3.195 1 81.56 117 LEU B C 1
ATOM 5557 O O . LEU B 1 117 ? 6.746 14.203 -2.521 1 81.56 117 LEU B O 1
ATOM 5561 N N . SER B 1 118 ? 7.164 16.234 -3.377 1 77.19 118 SER B N 1
ATOM 5562 C CA . SER B 1 118 ? 5.961 16.812 -2.779 1 77.19 118 SER B CA 1
ATOM 5563 C C . SER B 1 118 ? 4.699 16.266 -3.438 1 77.19 118 SER B C 1
ATOM 5565 O O . SER B 1 118 ? 3.629 16.25 -2.828 1 77.19 118 SER B O 1
ATOM 5567 N N . LYS B 1 119 ? 4.859 15.766 -4.633 1 72.94 119 LYS B N 1
ATOM 5568 C CA . LYS B 1 119 ? 3.727 15.234 -5.383 1 72.94 119 LYS B CA 1
ATOM 5569 C C . LYS B 1 119 ? 3.555 13.734 -5.133 1 72.94 119 LYS B C 1
ATOM 5571 O O . LYS B 1 119 ? 2.516 13.164 -5.465 1 72.94 119 LYS B O 1
ATOM 5576 N N . ASN B 1 120 ? 4.578 13.195 -4.547 1 71.25 120 ASN B N 1
ATOM 5577 C CA . ASN B 1 120 ? 4.555 11.75 -4.367 1 71.25 120 ASN B CA 1
ATOM 5578 C C . ASN B 1 120 ? 3.566 11.336 -3.283 1 71.25 120 ASN B C 1
ATOM 5580 O O . ASN B 1 120 ? 3.434 12.016 -2.264 1 71.25 120 ASN B O 1
ATOM 5584 N N . ASN B 1 121 ? 2.781 10.391 -3.574 1 72.62 121 ASN B N 1
ATOM 5585 C CA . ASN B 1 121 ? 1.883 9.742 -2.625 1 72.62 121 ASN B CA 1
ATOM 5586 C C . ASN B 1 121 ? 2.523 8.508 -1.999 1 72.62 121 ASN B C 1
ATOM 5588 O O . ASN B 1 121 ? 2.984 7.613 -2.713 1 72.62 121 ASN B O 1
ATOM 5592 N N . ALA B 1 122 ? 2.709 8.539 -0.655 1 76.06 122 ALA B N 1
ATOM 5593 C CA . ALA B 1 122 ? 3.375 7.453 0.056 1 76.06 122 ALA B CA 1
ATOM 5594 C C . ALA B 1 122 ? 2.723 6.109 -0.258 1 76.06 122 ALA B C 1
ATOM 5596 O O . ALA B 1 122 ? 3.412 5.105 -0.436 1 76.06 122 ALA B O 1
ATOM 5597 N N . GLY B 1 123 ? 1.413 6.117 -0.273 1 68.81 123 GLY B N 1
ATOM 5598 C CA . GLY B 1 123 ? 0.722 4.883 -0.605 1 68.81 123 GLY B CA 1
ATOM 5599 C C . GLY B 1 123 ? 1.062 4.363 -1.989 1 68.81 123 GLY B C 1
ATOM 5600 O O . GLY B 1 123 ? 1.346 3.176 -2.158 1 68.81 123 GLY B O 1
ATOM 5601 N N . TYR B 1 124 ? 1.103 5.25 -2.939 1 71.75 124 TYR B N 1
ATOM 5602 C CA . TYR B 1 124 ? 1.432 4.875 -4.309 1 71.75 124 TYR B CA 1
ATOM 5603 C C . TYR B 1 124 ? 2.861 4.355 -4.406 1 71.75 124 TYR B C 1
ATOM 5605 O O . TYR B 1 124 ? 3.119 3.348 -5.066 1 71.75 124 TYR B O 1
ATOM 5613 N N . THR B 1 125 ? 3.75 5.074 -3.795 1 78.75 125 THR B N 1
ATOM 5614 C CA . THR B 1 125 ? 5.16 4.711 -3.854 1 78.75 125 THR B CA 1
ATOM 5615 C C . THR B 1 125 ? 5.398 3.352 -3.203 1 78.75 125 THR B C 1
ATOM 5617 O O . THR B 1 125 ? 6.133 2.521 -3.74 1 78.75 125 THR B O 1
ATOM 5620 N N . THR B 1 126 ? 4.797 3.123 -2.096 1 78.12 126 THR B N 1
ATOM 5621 C CA . THR B 1 126 ? 4.957 1.851 -1.399 1 78.12 126 THR B CA 1
ATOM 5622 C C . THR B 1 126 ? 4.348 0.71 -2.211 1 78.12 126 THR B C 1
ATOM 5624 O O . THR B 1 126 ? 4.945 -0.364 -2.324 1 78.12 126 THR B O 1
ATOM 5627 N N . GLN B 1 127 ? 3.195 0.972 -2.781 1 74.75 127 GLN B N 1
ATOM 5628 C CA . GLN B 1 127 ? 2.559 -0.059 -3.592 1 74.75 127 GLN B CA 1
ATOM 5629 C C . GLN B 1 127 ? 3.357 -0.33 -4.863 1 74.75 127 GLN B C 1
ATOM 5631 O O . GLN B 1 127 ? 3.428 -1.47 -5.328 1 74.75 127 GLN B O 1
ATOM 5636 N N . SER B 1 128 ? 3.904 0.707 -5.434 1 78 128 SER B N 1
ATOM 5637 C CA . SER B 1 128 ? 4.73 0.544 -6.625 1 78 128 SER B CA 1
ATOM 5638 C C . SER B 1 128 ? 5.953 -0.321 -6.336 1 78 128 SER B C 1
ATOM 5640 O O . SER B 1 128 ? 6.352 -1.142 -7.164 1 78 128 SER B O 1
ATOM 5642 N N . LEU B 1 129 ? 6.555 -0.116 -5.203 1 82 129 LEU B N 1
ATOM 5643 C CA . LEU B 1 129 ? 7.699 -0.934 -4.816 1 82 129 LEU B CA 1
ATOM 5644 C C . LEU B 1 129 ? 7.277 -2.379 -4.57 1 82 129 LEU B C 1
ATOM 5646 O O . LEU B 1 129 ? 8 -3.311 -4.93 1 82 129 LEU B O 1
ATOM 5650 N N . ASN B 1 130 ? 6.164 -2.525 -3.922 1 78.25 130 ASN B N 1
ATOM 5651 C CA . ASN B 1 130 ? 5.645 -3.871 -3.701 1 78.25 130 ASN B CA 1
ATOM 5652 C C . ASN B 1 130 ? 5.391 -4.598 -5.02 1 78.25 130 ASN B C 1
ATOM 5654 O O . ASN B 1 130 ? 5.699 -5.785 -5.145 1 78.25 130 ASN B O 1
ATOM 5658 N N . GLN B 1 131 ? 4.898 -3.875 -5.922 1 78.38 131 GLN B N 1
ATOM 5659 C CA . GLN B 1 131 ? 4.668 -4.449 -7.242 1 78.38 131 GLN B CA 1
ATOM 5660 C C . GLN B 1 131 ? 5.98 -4.82 -7.918 1 78.38 131 GLN B C 1
ATOM 5662 O O . GLN B 1 131 ? 6.094 -5.887 -8.531 1 78.38 131 GLN B O 1
ATOM 5667 N N . ALA B 1 132 ? 6.938 -3.945 -7.84 1 82.69 132 ALA B N 1
ATOM 5668 C CA . ALA B 1 132 ? 8.25 -4.223 -8.422 1 82.69 132 ALA B CA 1
ATOM 5669 C C . ALA B 1 132 ? 8.875 -5.461 -7.801 1 82.69 132 ALA B C 1
ATOM 5671 O O . ALA B 1 132 ? 9.516 -6.258 -8.492 1 82.69 132 ALA B O 1
ATOM 5672 N N . SER B 1 133 ? 8.703 -5.52 -6.484 1 83.94 133 SER B N 1
ATOM 5673 C CA . SER B 1 133 ? 9.211 -6.695 -5.781 1 83.94 133 SER B CA 1
ATOM 5674 C C . SER B 1 133 ? 8.531 -7.969 -6.27 1 83.94 133 SER B C 1
ATOM 5676 O O . SER B 1 133 ? 9.188 -8.992 -6.469 1 83.94 133 SER B O 1
ATOM 5678 N N . ASN B 1 134 ? 7.273 -7.887 -6.441 1 80.38 134 ASN B N 1
ATOM 5679 C CA . ASN B 1 134 ? 6.527 -9.023 -6.98 1 80.38 134 ASN B CA 1
ATOM 5680 C C . ASN B 1 134 ? 6.953 -9.344 -8.406 1 80.38 134 ASN B C 1
ATOM 5682 O O . ASN B 1 134 ? 7.004 -10.516 -8.797 1 80.38 134 ASN B O 1
ATOM 5686 N N . ASP B 1 135 ? 7.234 -8.344 -9.18 1 84.19 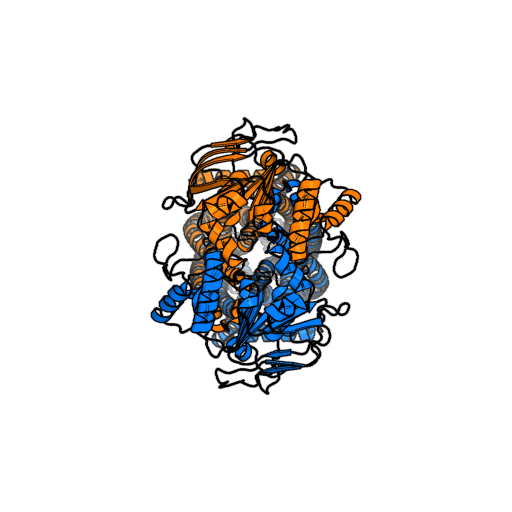135 ASP B N 1
ATOM 5687 C CA . ASP B 1 135 ? 7.688 -8.547 -10.547 1 84.19 135 ASP B CA 1
ATOM 5688 C C . ASP B 1 135 ? 9.016 -9.305 -10.578 1 84.19 135 ASP B C 1
ATOM 5690 O O . ASP B 1 135 ? 9.211 -10.188 -11.414 1 84.19 135 ASP B O 1
ATOM 5694 N N . ILE B 1 136 ? 9.875 -8.977 -9.656 1 84.62 136 ILE B N 1
ATOM 5695 C CA . ILE B 1 136 ? 11.148 -9.672 -9.57 1 84.62 136 ILE B CA 1
ATOM 5696 C C . ILE B 1 136 ? 10.914 -11.148 -9.242 1 84.62 136 ILE B C 1
ATOM 5698 O O . ILE B 1 136 ? 11.57 -12.031 -9.797 1 84.62 136 ILE B O 1
ATOM 5702 N N . TYR B 1 137 ? 9.922 -11.406 -8.414 1 79.62 137 TYR B N 1
ATOM 5703 C CA . TYR B 1 137 ? 9.562 -12.773 -8.062 1 79.62 137 TYR B CA 1
ATOM 5704 C C . TYR B 1 137 ? 9.062 -13.531 -9.281 1 79.62 137 TYR B C 1
ATOM 5706 O O . TYR B 1 137 ? 9.5 -14.656 -9.547 1 79.62 137 TYR B O 1
ATOM 5714 N N . ILE B 1 138 ? 8.25 -12.898 -9.984 1 81.12 138 ILE B N 1
ATOM 5715 C CA . ILE B 1 138 ? 7.664 -13.531 -11.164 1 81.12 138 ILE B CA 1
ATOM 5716 C C . ILE B 1 138 ? 8.75 -13.789 -12.203 1 81.12 138 ILE B C 1
ATOM 5718 O O . ILE B 1 138 ? 8.828 -14.883 -12.773 1 81.12 138 ILE B O 1
ATOM 5722 N N . LEU B 1 139 ? 9.648 -12.898 -12.383 1 82.44 139 LEU B N 1
ATOM 5723 C CA . LEU B 1 139 ? 10.68 -13.008 -13.414 1 82.44 139 LEU B CA 1
ATOM 5724 C C . LEU B 1 139 ? 11.695 -14.086 -13.047 1 82.44 139 LEU B C 1
ATOM 5726 O O . LEU B 1 139 ? 12.086 -14.891 -13.898 1 82.44 139 LEU B O 1
ATOM 5730 N N . VAL B 1 140 ? 12.062 -14.094 -11.789 1 81.81 140 VAL B N 1
ATOM 5731 C CA . VAL B 1 140 ? 13.086 -15.055 -11.367 1 81.81 140 VAL B CA 1
ATOM 5732 C C . VAL B 1 140 ? 12.484 -16.453 -11.32 1 81.81 140 VAL B C 1
ATOM 5734 O O . VAL B 1 140 ? 13.086 -17.406 -11.82 1 81.81 140 VAL B O 1
ATOM 5737 N N . ARG B 1 141 ? 11.242 -16.531 -10.82 1 78 141 ARG B N 1
ATOM 5738 C CA . ARG B 1 141 ? 10.641 -17.844 -10.617 1 78 141 ARG B CA 1
ATOM 5739 C C . ARG B 1 141 ? 10.047 -18.375 -11.922 1 78 141 ARG B C 1
ATOM 5741 O O . ARG B 1 141 ? 10.375 -19.484 -12.352 1 78 141 ARG B O 1
ATOM 5748 N N . ASN B 1 142 ? 9.203 -17.578 -12.555 1 79.31 142 ASN B N 1
ATOM 5749 C CA . ASN B 1 142 ? 8.422 -18.078 -13.672 1 79.31 142 ASN B CA 1
ATOM 5750 C C . ASN B 1 142 ? 9.266 -18.203 -14.938 1 79.31 142 ASN B C 1
ATOM 5752 O O . ASN B 1 142 ? 9.078 -19.141 -15.711 1 79.31 142 ASN B O 1
ATOM 5756 N N . VAL B 1 143 ? 10.266 -17.359 -15.125 1 76.06 143 VAL B N 1
ATOM 5757 C CA . VAL B 1 143 ? 11.094 -17.453 -16.328 1 76.06 143 VAL B CA 1
ATOM 5758 C C . VAL B 1 143 ? 11.945 -18.719 -16.25 1 76.06 143 VAL B C 1
ATOM 5760 O O . VAL B 1 143 ? 12.055 -19.453 -17.234 1 76.06 143 VAL B O 1
ATOM 5763 N N . SER B 1 144 ? 12.445 -18.953 -15.078 1 77.5 144 SER B N 1
ATOM 5764 C CA . SER B 1 144 ? 13.359 -20.078 -14.945 1 77.5 144 SER B CA 1
ATOM 5765 C C . SER B 1 144 ? 12.609 -21.406 -14.938 1 77.5 144 SER B C 1
ATOM 5767 O O . SER B 1 144 ? 12.914 -22.297 -15.719 1 77.5 144 SER B O 1
ATOM 5769 N N . GLN B 1 145 ? 11.539 -21.453 -14.141 1 76.44 145 GLN B N 1
ATOM 5770 C CA . GLN B 1 145 ? 10.93 -22.766 -13.945 1 76.44 145 GLN B CA 1
ATOM 5771 C C . GLN B 1 145 ? 9.773 -22.984 -14.914 1 76.44 145 GLN B C 1
ATOM 5773 O O . GLN B 1 145 ? 9.609 -24.078 -15.453 1 76.44 145 GLN B O 1
ATOM 5778 N N . ASN B 1 146 ? 9.023 -21.953 -15.141 1 76.75 146 ASN B N 1
ATOM 5779 C CA . ASN B 1 146 ? 7.766 -22.188 -15.852 1 76.75 146 ASN B CA 1
ATOM 5780 C C . ASN B 1 146 ? 7.914 -21.938 -17.344 1 76.75 146 ASN B C 1
ATOM 5782 O O . ASN B 1 146 ? 7.074 -22.375 -18.141 1 76.75 146 ASN B O 1
ATOM 5786 N N . ILE B 1 147 ? 9.023 -21.344 -17.766 1 77.75 147 ILE B N 1
ATOM 5787 C CA . ILE B 1 147 ? 9.227 -21.141 -19.203 1 77.75 147 ILE B CA 1
ATOM 5788 C C . ILE B 1 147 ? 10.414 -21.969 -19.688 1 77.75 147 ILE B C 1
ATOM 5790 O O . ILE B 1 147 ? 10.266 -22.812 -20.562 1 77.75 147 ILE B O 1
ATOM 5794 N N . LEU B 1 148 ? 11.492 -21.828 -19.016 1 79.94 148 LEU B N 1
ATOM 5795 C CA . LEU B 1 148 ? 12.719 -22.469 -19.469 1 79.94 148 LEU B CA 1
ATOM 5796 C C . LEU B 1 148 ? 12.602 -23.984 -19.438 1 79.94 148 LEU B C 1
ATOM 5798 O O . LEU B 1 148 ? 12.961 -24.672 -20.406 1 79.94 148 LEU B O 1
ATOM 5802 N N . SER B 1 149 ? 12.039 -24.453 -18.391 1 81.75 149 SER B N 1
ATOM 5803 C CA . SER B 1 149 ? 11.969 -25.906 -18.219 1 81.75 149 SER B CA 1
ATOM 5804 C C . SER B 1 149 ? 11.086 -26.547 -19.281 1 81.75 149 SER B C 1
ATOM 5806 O O . SER B 1 149 ? 11.516 -27.484 -19.969 1 81.75 149 SER B O 1
ATOM 5808 N N . PRO B 1 150 ? 9.844 -26.031 -19.5 1 78.25 150 PRO B N 1
ATOM 5809 C CA . PRO B 1 150 ? 8.992 -26.656 -20.516 1 78.25 150 PRO B CA 1
ATOM 5810 C C . PRO B 1 150 ? 9.578 -26.531 -21.922 1 78.25 150 PRO B C 1
ATOM 5812 O O . PRO B 1 150 ? 9.43 -27.438 -22.75 1 78.25 150 PRO B O 1
ATOM 5815 N N . VAL B 1 151 ? 10.25 -25.469 -22.234 1 81.12 151 VAL B N 1
ATOM 5816 C CA . VAL B 1 151 ? 10.852 -25.266 -23.547 1 81.12 151 VAL B CA 1
ATOM 5817 C C . VAL B 1 151 ? 11.969 -26.281 -23.766 1 81.12 151 VAL B C 1
ATOM 5819 O O . VAL B 1 151 ? 12.055 -26.922 -24.828 1 81.12 151 VAL B O 1
ATOM 5822 N N . ILE B 1 152 ? 12.766 -26.469 -22.766 1 86.56 152 ILE B N 1
ATOM 5823 C CA . ILE B 1 152 ? 13.859 -27.438 -22.859 1 86.56 152 ILE B CA 1
ATOM 5824 C C . ILE B 1 152 ? 13.297 -28.844 -22.938 1 86.56 152 ILE B C 1
ATOM 5826 O O . ILE B 1 152 ? 13.805 -29.688 -23.688 1 86.56 152 ILE B O 1
ATOM 5830 N N . GLN B 1 153 ? 12.25 -29.031 -22.203 1 85.31 153 GLN B N 1
ATOM 5831 C CA . GLN B 1 153 ? 11.617 -30.344 -22.234 1 85.31 153 GLN B CA 1
ATOM 5832 C C . GLN B 1 153 ? 11.031 -30.656 -23.609 1 85.31 153 GLN B C 1
ATOM 5834 O O . GLN B 1 153 ? 11.133 -31.781 -24.109 1 85.31 153 GLN B O 1
ATOM 5839 N N . LEU B 1 154 ? 10.43 -29.672 -24.219 1 84.81 154 LEU B N 1
ATOM 5840 C CA . LEU B 1 154 ? 9.852 -29.859 -25.547 1 84.81 154 LEU B CA 1
ATOM 5841 C C . LEU B 1 154 ? 10.938 -30.125 -26.578 1 84.81 154 LEU B C 1
ATOM 5843 O O . LEU B 1 154 ? 10.789 -31.016 -27.422 1 84.81 154 LEU B O 1
ATOM 5847 N N . ILE B 1 155 ? 12.008 -29.406 -26.453 1 88.06 155 ILE B N 1
ATOM 5848 C CA . ILE B 1 155 ? 13.117 -29.594 -27.391 1 88.06 155 ILE B CA 1
ATOM 5849 C C . ILE B 1 155 ? 13.734 -30.984 -27.203 1 88.06 155 ILE B C 1
ATOM 5851 O O . ILE B 1 155 ? 14 -31.688 -28.172 1 88.06 155 ILE B O 1
ATOM 5855 N N . SER B 1 156 ? 13.914 -31.312 -25.984 1 90.06 156 SER B N 1
ATOM 5856 C CA . SER B 1 156 ? 14.492 -32.625 -25.672 1 90.06 156 SER B CA 1
ATOM 5857 C C . SER B 1 156 ? 13.578 -33.75 -26.156 1 90.06 156 SER B C 1
ATOM 5859 O O . SER B 1 156 ? 14.055 -34.781 -26.609 1 90.06 156 SER B O 1
ATOM 5861 N N . THR B 1 157 ? 12.258 -33.562 -26.031 1 88.06 157 THR B N 1
ATOM 5862 C CA . THR B 1 157 ? 11.297 -34.531 -26.484 1 88.06 157 THR B CA 1
ATOM 5863 C C . THR B 1 157 ? 11.414 -34.719 -28 1 88.06 157 THR B C 1
ATOM 5865 O O . THR B 1 157 ? 11.367 -35.875 -28.5 1 88.06 157 THR B O 1
ATOM 5868 N N . ILE B 1 158 ? 11.555 -33.656 -28.719 1 90.44 158 ILE B N 1
ATOM 5869 C CA . ILE B 1 158 ? 11.68 -33.719 -30.156 1 90.44 158 ILE B CA 1
ATOM 5870 C C . ILE B 1 158 ? 12.945 -34.5 -30.531 1 90.44 158 ILE B C 1
ATOM 5872 O O . ILE B 1 158 ? 12.914 -35.344 -31.438 1 90.44 158 ILE B O 1
ATOM 5876 N N . VAL B 1 159 ? 14.008 -34.281 -29.781 1 91.19 159 VAL B N 1
ATOM 5877 C CA . VAL B 1 159 ? 15.281 -34.969 -30.062 1 91.19 159 VAL B CA 1
ATOM 5878 C C . VAL B 1 159 ? 15.148 -36.469 -29.797 1 91.19 159 VAL B C 1
ATOM 5880 O O . VAL B 1 159 ? 15.641 -37.281 -30.578 1 91.19 159 VAL B O 1
ATOM 5883 N N . VAL B 1 160 ? 14.461 -36.812 -28.75 1 90.81 160 VAL B N 1
ATOM 5884 C CA . VAL B 1 160 ? 14.305 -38.219 -28.406 1 90.81 160 VAL B CA 1
ATOM 5885 C C . VAL B 1 160 ? 13.422 -38.906 -29.438 1 90.81 160 VAL B C 1
ATOM 5887 O O . VAL B 1 160 ? 13.727 -40.031 -29.859 1 90.81 160 VAL B O 1
ATOM 5890 N N . VAL B 1 161 ? 12.328 -38.312 -29.875 1 90.25 161 VAL B N 1
ATOM 5891 C CA . VAL B 1 161 ? 11.406 -38.906 -30.828 1 90.25 161 VAL B CA 1
ATOM 5892 C C . VAL B 1 161 ? 12.078 -39.062 -32.188 1 90.25 161 VAL B C 1
ATOM 5894 O O . VAL B 1 161 ? 11.875 -40.031 -32.906 1 90.25 161 VAL B O 1
ATOM 5897 N N . LEU B 1 162 ? 12.914 -38.125 -32.531 1 91.25 162 LEU B N 1
ATOM 5898 C CA . LEU B 1 162 ? 13.648 -38.188 -33.781 1 91.25 162 LEU B CA 1
ATOM 5899 C C . LEU B 1 162 ? 14.641 -39.344 -33.75 1 91.25 162 LEU B C 1
ATOM 5901 O O . LEU B 1 162 ? 14.898 -39.969 -34.812 1 91.25 162 LEU B O 1
ATOM 5905 N N . SER B 1 163 ? 15.195 -39.625 -32.594 1 89.75 163 SER B N 1
ATOM 5906 C CA . SER B 1 163 ? 16.156 -40.719 -32.5 1 89.75 163 SER B CA 1
ATOM 5907 C C . SER B 1 163 ? 15.5 -42.062 -32.75 1 89.75 163 SER B C 1
ATOM 5909 O O . SER B 1 163 ? 16.172 -43.031 -33.094 1 89.75 163 SER B O 1
ATOM 5911 N N . THR B 1 164 ? 14.18 -42.188 -32.594 1 87.88 164 THR B N 1
ATOM 5912 C CA . THR B 1 164 ? 13.469 -43.438 -32.875 1 87.88 164 THR B CA 1
ATOM 5913 C C . THR B 1 164 ? 12.984 -43.5 -34.312 1 87.88 164 THR B C 1
ATOM 5915 O O . THR B 1 164 ? 12.203 -44.375 -34.688 1 87.88 164 THR B O 1
ATOM 5918 N N . LYS B 1 165 ? 13.273 -42.562 -35.188 1 86.5 165 LYS B N 1
ATOM 5919 C CA . LYS B 1 165 ? 12.992 -42.5 -36.625 1 86.5 165 LYS B CA 1
ATOM 5920 C C . LYS B 1 165 ? 11.5 -42.281 -36.875 1 86.5 165 LYS B C 1
ATOM 5922 O O . LYS B 1 165 ? 10.969 -42.75 -37.875 1 86.5 165 LYS B O 1
ATOM 5927 N N . ASP B 1 166 ? 10.797 -41.812 -35.875 1 91 166 ASP B N 1
ATOM 5928 C CA . ASP B 1 166 ? 9.414 -41.406 -36.062 1 91 166 ASP B CA 1
ATOM 5929 C C . ASP B 1 166 ? 9.328 -39.938 -36.5 1 91 166 ASP B C 1
ATOM 5931 O O . ASP B 1 166 ? 9.117 -39.062 -35.656 1 91 166 ASP B O 1
ATOM 5935 N N . TRP B 1 167 ? 9.297 -39.688 -37.75 1 87.94 167 TRP B N 1
ATOM 5936 C CA . TRP B 1 167 ? 9.375 -38.344 -38.312 1 87.94 167 TRP B CA 1
ATOM 5937 C C . TRP B 1 167 ? 8.023 -37.625 -38.25 1 87.94 167 TRP B C 1
ATOM 5939 O O . TRP B 1 167 ? 7.961 -36.406 -38.125 1 87.94 167 TRP B O 1
ATOM 5949 N N . PHE B 1 168 ? 6.996 -38.438 -38.25 1 89.19 168 PHE B N 1
ATOM 5950 C CA . PHE B 1 168 ? 5.672 -37.812 -38.219 1 89.19 168 PHE B CA 1
ATOM 5951 C C . PHE B 1 168 ? 5.395 -37.219 -36.844 1 89.19 168 PHE B C 1
ATOM 5953 O O . PHE B 1 168 ? 5.02 -36.031 -36.75 1 89.19 168 PHE B O 1
ATOM 5960 N N . SER B 1 169 ? 5.598 -37.969 -35.812 1 90.69 169 SER B N 1
ATOM 5961 C CA . SER B 1 169 ? 5.336 -37.469 -34.5 1 90.69 169 SER B CA 1
ATOM 5962 C C . SER B 1 169 ? 6.273 -36.312 -34.125 1 90.69 169 SER B C 1
ATOM 5964 O O . SER B 1 169 ? 5.859 -35.312 -33.5 1 90.69 169 SER B O 1
ATOM 5966 N N . ALA B 1 170 ? 7.484 -36.406 -34.531 1 91.44 170 ALA B N 1
ATOM 5967 C CA . ALA B 1 170 ? 8.445 -35.344 -34.281 1 91.44 170 ALA B CA 1
ATOM 5968 C C . ALA B 1 170 ? 8.031 -34.062 -35 1 91.44 170 ALA B C 1
ATOM 5970 O O . ALA B 1 170 ? 8.164 -32.969 -34.469 1 91.44 170 ALA B O 1
ATOM 5971 N N . GLY B 1 171 ? 7.543 -34.219 -36.188 1 90.56 171 GLY B N 1
ATOM 5972 C CA . GLY B 1 171 ? 7.086 -33.094 -36.969 1 90.56 171 GLY B CA 1
ATOM 5973 C C . GLY B 1 171 ? 5.891 -32.375 -36.344 1 90.56 171 GLY B C 1
ATOM 5974 O O . GLY B 1 171 ? 5.816 -31.156 -36.344 1 90.56 171 GLY B O 1
ATOM 5975 N N . VAL B 1 172 ? 4.977 -33.188 -35.812 1 89.62 172 VAL B N 1
ATOM 5976 C CA . VAL B 1 172 ? 3.787 -32.594 -35.188 1 89.62 172 VAL B CA 1
ATOM 5977 C C . VAL B 1 172 ? 4.172 -31.875 -33.906 1 89.62 172 VAL B C 1
ATOM 5979 O O . VAL B 1 172 ? 3.652 -30.781 -33.625 1 89.62 172 VAL B O 1
ATOM 5982 N N . PHE B 1 173 ? 5.094 -32.469 -33.094 1 87.44 173 PHE B N 1
ATOM 5983 C CA . PHE B 1 173 ? 5.551 -31.797 -31.891 1 87.44 173 PHE B CA 1
ATOM 5984 C C . PHE B 1 173 ? 6.266 -30.5 -32.219 1 87.44 173 PHE B C 1
ATOM 5986 O O . PHE B 1 173 ? 6.105 -29.484 -31.531 1 87.44 173 PHE B O 1
ATOM 5993 N N . PHE B 1 174 ? 6.996 -30.547 -33.281 1 88.19 174 PHE B N 1
ATOM 5994 C CA . PHE B 1 174 ? 7.688 -29.344 -33.719 1 88.19 174 PHE B CA 1
ATOM 5995 C C . PHE B 1 174 ? 6.688 -28.281 -34.156 1 88.19 174 PHE B C 1
ATOM 5997 O O . PHE B 1 174 ? 6.844 -27.109 -33.844 1 88.19 174 PHE B O 1
ATOM 6004 N N . LEU B 1 175 ? 5.672 -28.75 -34.875 1 87.88 175 LEU B N 1
ATOM 6005 C CA . LEU B 1 175 ? 4.629 -27.844 -35.312 1 87.88 175 LEU B CA 1
ATOM 6006 C C . LEU B 1 175 ? 3.891 -27.234 -34.125 1 87.88 175 LEU B C 1
ATOM 6008 O O . LEU B 1 175 ? 3.535 -26.062 -34.156 1 87.88 175 LEU B O 1
ATOM 6012 N N . TYR B 1 176 ? 3.693 -28.047 -33.156 1 83.94 176 TYR B N 1
ATOM 6013 C CA . TYR B 1 176 ? 3.041 -27.562 -31.953 1 83.94 176 TYR B CA 1
ATOM 6014 C C . TYR B 1 176 ? 3.865 -26.469 -31.281 1 83.94 176 TYR B C 1
ATOM 6016 O O . TYR B 1 176 ? 3.326 -25.438 -30.875 1 83.94 176 TYR B O 1
ATOM 6024 N N . ILE B 1 177 ? 5.113 -26.672 -31.188 1 82.25 177 ILE B N 1
ATOM 6025 C CA . ILE B 1 177 ? 5.996 -25.688 -30.562 1 82.25 177 ILE B CA 1
ATOM 6026 C C . ILE B 1 177 ? 5.98 -24.391 -31.375 1 82.25 177 ILE B C 1
ATOM 6028 O O . ILE B 1 177 ? 5.906 -23.297 -30.828 1 82.25 177 ILE B O 1
ATOM 6032 N N . LEU B 1 178 ? 6.051 -24.531 -32.656 1 83.5 178 LEU B N 1
ATOM 6033 C CA . LEU B 1 178 ? 6.098 -23.375 -33.562 1 83.5 178 LEU B CA 1
ATOM 6034 C C . LEU B 1 178 ? 4.812 -22.547 -33.469 1 83.5 178 LEU B C 1
ATOM 6036 O O . LEU B 1 178 ? 4.863 -21.328 -33.281 1 83.5 178 LEU B O 1
ATOM 6040 N N . VAL B 1 179 ? 3.686 -23.219 -33.531 1 81.94 179 VAL B N 1
ATOM 6041 C CA . VAL B 1 179 ? 2.4 -22.531 -33.469 1 81.94 179 VAL B CA 1
ATOM 6042 C C . VAL B 1 179 ? 2.182 -21.953 -32.094 1 81.94 179 VAL B C 1
ATOM 6044 O O . VAL B 1 179 ? 1.67 -20.844 -31.938 1 81.94 179 VAL B O 1
ATOM 6047 N N . PHE B 1 180 ? 2.602 -22.719 -31.156 1 77.62 180 PHE B N 1
ATOM 6048 C CA . PHE B 1 180 ? 2.475 -22.312 -29.766 1 77.62 180 PHE B CA 1
ATOM 6049 C C . PHE B 1 180 ? 3.266 -21.031 -29.516 1 77.62 180 PHE B C 1
ATOM 6051 O O . PHE B 1 180 ? 2.752 -20.078 -28.906 1 77.62 180 PHE B O 1
ATOM 6058 N N . VAL B 1 181 ? 4.477 -20.984 -29.953 1 76.38 181 VAL B N 1
ATOM 6059 C CA . VAL B 1 181 ? 5.352 -19.844 -29.734 1 76.38 181 VAL B CA 1
ATOM 6060 C C . VAL B 1 181 ? 4.824 -18.625 -30.484 1 76.38 181 VAL B C 1
ATOM 6062 O O . VAL B 1 181 ? 4.75 -17.531 -29.938 1 76.38 181 VAL B O 1
ATOM 6065 N N . ILE B 1 182 ? 4.438 -18.828 -31.703 1 78.75 182 ILE B N 1
ATOM 6066 C CA . ILE B 1 182 ? 3.98 -17.734 -32.531 1 78.75 182 ILE B CA 1
ATOM 6067 C C . ILE B 1 182 ? 2.66 -17.188 -32 1 78.75 182 ILE B C 1
ATOM 6069 O O . ILE B 1 182 ? 2.502 -15.969 -31.859 1 78.75 182 ILE B O 1
ATOM 6073 N N . PHE B 1 183 ? 1.771 -18.078 -31.719 1 77.75 183 PHE B N 1
ATOM 6074 C CA . PHE B 1 183 ? 0.448 -17.703 -31.234 1 77.75 183 PHE B CA 1
ATOM 6075 C C . PHE B 1 183 ? 0.544 -17 -29.891 1 77.75 183 PHE B C 1
ATOM 6077 O O . PHE B 1 183 ? -0.087 -15.969 -29.672 1 77.75 183 PHE B O 1
ATOM 6084 N N . ASN B 1 184 ? 1.321 -17.484 -29 1 74.5 184 ASN B N 1
ATOM 6085 C CA . ASN B 1 184 ? 1.423 -16.922 -27.656 1 74.5 184 ASN B CA 1
ATOM 6086 C C . ASN B 1 184 ? 2.18 -15.602 -27.656 1 74.5 184 ASN B C 1
ATOM 6088 O O . ASN B 1 184 ? 1.854 -14.695 -26.891 1 74.5 184 ASN B O 1
ATOM 6092 N N . THR B 1 185 ? 3.137 -15.477 -28.484 1 74.81 185 THR B N 1
ATOM 6093 C CA . THR B 1 185 ? 3.871 -14.219 -28.531 1 74.81 185 THR B CA 1
ATOM 6094 C C . THR B 1 185 ? 2.998 -13.102 -29.109 1 74.81 185 THR B C 1
ATOM 6096 O O . THR B 1 185 ? 3.084 -11.953 -28.672 1 74.81 185 THR B O 1
ATOM 6099 N N . ARG B 1 186 ? 2.133 -13.438 -30 1 77.88 186 ARG B N 1
ATOM 6100 C CA . ARG B 1 186 ? 1.271 -12.43 -30.625 1 77.88 186 ARG B CA 1
ATOM 6101 C C . ARG B 1 186 ? 0.126 -12.047 -29.688 1 77.88 186 ARG B C 1
ATOM 6103 O O . ARG B 1 186 ? -0.209 -10.867 -29.562 1 77.88 186 ARG B O 1
ATOM 6110 N N . LEU B 1 187 ? -0.451 -12.969 -29.094 1 77.62 187 LEU B N 1
ATOM 6111 C CA . LEU B 1 187 ? -1.606 -12.703 -28.234 1 77.62 187 LEU B CA 1
ATOM 6112 C C . LEU B 1 187 ? -1.172 -12.164 -26.875 1 77.62 187 LEU B C 1
ATOM 6114 O O . LEU B 1 187 ? -1.942 -11.477 -26.203 1 77.62 187 LEU B O 1
ATOM 6118 N N . THR B 1 188 ? 0.049 -12.5 -26.578 1 75.38 188 THR B N 1
ATOM 6119 C CA . THR B 1 188 ? 0.552 -12.07 -25.281 1 75.38 188 THR B CA 1
ATOM 6120 C C . THR B 1 188 ? 0.757 -10.562 -25.25 1 75.38 188 THR B C 1
ATOM 6122 O O . THR B 1 188 ? 0.63 -9.938 -24.188 1 75.38 188 THR B O 1
ATOM 6125 N N . GLY B 1 189 ? 0.954 -9.992 -26.406 1 76.12 189 GLY B N 1
ATOM 6126 C CA . GLY B 1 189 ? 1.072 -8.539 -26.453 1 76.12 189 GLY B CA 1
ATOM 6127 C C . GLY B 1 189 ? -0.214 -7.828 -26.078 1 76.12 189 GLY B C 1
ATOM 6128 O O . GLY B 1 189 ? -0.207 -6.91 -25.25 1 76.12 189 GLY B O 1
ATOM 6129 N N . SER B 1 190 ? -1.271 -8.328 -26.641 1 81.56 190 SER B N 1
ATOM 6130 C CA . SER B 1 190 ? -2.57 -7.746 -26.328 1 81.56 190 SER B CA 1
ATOM 6131 C C . SER B 1 190 ? -2.957 -8 -24.875 1 81.56 190 SER B C 1
ATOM 6133 O O . SER B 1 190 ? -3.568 -7.148 -24.234 1 81.56 190 SER B O 1
ATOM 6135 N N . LEU B 1 191 ? -2.576 -9.102 -24.453 1 83.06 191 LEU B N 1
ATOM 6136 C CA . LEU B 1 191 ? -2.863 -9.453 -23.062 1 83.06 191 LEU B CA 1
ATOM 6137 C C . LEU B 1 191 ? -2.061 -8.586 -22.094 1 83.06 191 LEU B C 1
ATOM 6139 O O . LEU B 1 191 ? -2.582 -8.141 -21.078 1 83.06 191 LEU B O 1
ATOM 6143 N N . ALA B 1 192 ? -0.876 -8.359 -22.484 1 80 192 ALA B N 1
ATOM 6144 C CA . ALA B 1 192 ? -0 -7.539 -21.656 1 80 192 ALA B CA 1
ATOM 6145 C C . ALA B 1 192 ? -0.519 -6.105 -21.547 1 80 192 ALA B C 1
ATOM 6147 O O . ALA B 1 192 ? -0.478 -5.5 -20.484 1 80 192 ALA B O 1
ATOM 6148 N N . SER B 1 193 ? -0.988 -5.613 -22.656 1 83.88 193 SER B N 1
ATOM 6149 C CA . SER B 1 193 ? -1.518 -4.254 -22.656 1 83.88 193 SER B CA 1
ATOM 6150 C C . SER B 1 193 ? -2.773 -4.141 -21.797 1 83.88 193 SER B C 1
ATOM 6152 O O . SER B 1 193 ? -2.941 -3.168 -21.062 1 83.88 193 SER B O 1
ATOM 6154 N N . LEU B 1 194 ? -3.648 -5.145 -21.922 1 85.75 194 LEU B N 1
ATOM 6155 C CA . LEU B 1 194 ? -4.867 -5.152 -21.125 1 85.75 194 LEU B CA 1
ATOM 6156 C C . LEU B 1 194 ? -4.543 -5.324 -19.641 1 85.75 194 LEU B C 1
ATOM 6158 O O . LEU B 1 194 ? -5.207 -4.738 -18.781 1 85.75 194 LEU B O 1
ATOM 6162 N N . ARG B 1 195 ? -3.572 -6.07 -19.375 1 81.69 195 ARG B N 1
ATOM 6163 C CA . ARG B 1 195 ? -3.156 -6.262 -17.984 1 81.69 195 ARG B CA 1
ATOM 6164 C C . ARG B 1 195 ? -2.605 -4.969 -17.406 1 81.69 195 ARG B C 1
ATOM 6166 O O . ARG B 1 195 ? -2.953 -4.594 -16.281 1 81.69 195 ARG B O 1
ATOM 6173 N N . LYS B 1 196 ? -1.774 -4.328 -18.172 1 82.38 196 LYS B N 1
ATOM 6174 C CA . LYS B 1 196 ? -1.222 -3.055 -17.719 1 82.38 196 LYS B CA 1
ATOM 6175 C C . LYS B 1 196 ? -2.33 -2.045 -17.438 1 82.38 196 LYS B C 1
ATOM 6177 O O . LYS B 1 196 ? -2.309 -1.361 -16.422 1 82.38 196 LYS B O 1
ATOM 6182 N N . HIS B 1 197 ? -3.203 -2.025 -18.359 1 86.25 197 HIS B N 1
ATOM 6183 C CA . HIS B 1 197 ? -4.332 -1.118 -18.203 1 86.25 197 HIS B CA 1
ATOM 6184 C C . HIS B 1 197 ? -5.133 -1.452 -16.953 1 86.25 197 HIS B C 1
ATOM 6186 O O . HIS B 1 197 ? -5.508 -0.557 -16.188 1 86.25 197 HIS B O 1
ATOM 6192 N N . SER B 1 198 ? -5.418 -2.709 -16.703 1 86.69 198 SER B N 1
ATOM 6193 C CA . SER B 1 198 ? -6.156 -3.158 -15.531 1 86.69 198 SER B CA 1
ATOM 6194 C C . SER B 1 198 ? -5.398 -2.834 -14.25 1 86.69 198 SER B C 1
ATOM 6196 O O . SER B 1 198 ? -5.996 -2.412 -13.258 1 86.69 198 SER B O 1
ATOM 6198 N N . MET B 1 199 ? -4.113 -2.926 -14.281 1 79.62 199 MET B N 1
ATOM 6199 C CA . MET B 1 199 ? -3.283 -2.66 -13.109 1 79.62 199 MET B CA 1
ATOM 6200 C C . MET B 1 199 ? -3.277 -1.172 -12.773 1 79.62 199 MET B C 1
ATOM 6202 O O . MET B 1 199 ? -3.336 -0.795 -11.602 1 79.62 199 MET B O 1
ATOM 6206 N N . ASP B 1 200 ? -3.232 -0.368 -13.805 1 82.5 200 ASP B N 1
ATOM 6207 C CA . ASP B 1 200 ? -3.26 1.076 -13.594 1 82.5 200 ASP B CA 1
ATOM 6208 C C . ASP B 1 200 ? -4.562 1.511 -12.93 1 82.5 200 ASP B C 1
ATOM 6210 O O . ASP B 1 200 ? -4.555 2.359 -12.031 1 82.5 200 ASP B O 1
ATOM 6214 N N . ILE B 1 201 ? -5.625 0.959 -13.352 1 88.94 201 ILE B N 1
ATOM 6215 C CA . ILE B 1 201 ? -6.93 1.287 -12.789 1 88.94 201 ILE B CA 1
ATOM 6216 C C . ILE B 1 201 ? -7.008 0.791 -11.344 1 88.94 201 ILE B C 1
ATOM 6218 O O . ILE B 1 201 ? -7.57 1.464 -10.477 1 88.94 201 ILE B O 1
ATOM 6222 N N . THR B 1 202 ? -6.383 -0.352 -11.109 1 83.44 202 THR B N 1
ATOM 6223 C CA . THR B 1 202 ? -6.355 -0.896 -9.758 1 83.44 202 THR B CA 1
ATOM 6224 C C . THR B 1 202 ? -5.551 0.009 -8.828 1 83.44 202 THR B C 1
ATOM 6226 O O . THR B 1 202 ? -5.965 0.268 -7.695 1 83.44 202 THR B O 1
ATOM 6229 N N . LEU B 1 203 ? -4.445 0.481 -9.289 1 76.31 203 LEU B N 1
ATOM 6230 C CA . LEU B 1 203 ? -3.621 1.389 -8.5 1 76.31 203 LEU B CA 1
ATOM 6231 C C . LEU B 1 203 ? -4.383 2.67 -8.18 1 76.31 203 LEU B C 1
ATOM 6233 O O . LEU B 1 203 ? -4.242 3.221 -7.082 1 76.31 203 LEU B O 1
ATOM 6237 N N . ASN B 1 204 ? -5.121 3.119 -9.102 1 83.81 204 ASN B N 1
ATOM 6238 C CA . ASN B 1 204 ? -5.941 4.305 -8.875 1 83.81 204 ASN B CA 1
ATOM 6239 C C . ASN B 1 204 ? -6.988 4.062 -7.793 1 83.81 204 ASN B C 1
ATOM 6241 O O . ASN B 1 204 ? -7.266 4.949 -6.98 1 83.81 204 ASN B O 1
ATOM 6245 N N . SER B 1 205 ? -7.613 2.902 -7.848 1 86.81 205 SER B N 1
ATOM 6246 C CA . SER B 1 205 ? -8.594 2.564 -6.82 1 86.81 205 SER B CA 1
ATOM 6247 C C . SER B 1 205 ? -7.957 2.539 -5.434 1 86.81 205 SER B C 1
ATOM 6249 O O . SER B 1 205 ? -8.562 2.988 -4.457 1 86.81 205 SER B O 1
ATOM 6251 N N . TYR B 1 206 ? -6.742 2.123 -5.367 1 79.88 206 TYR B N 1
ATOM 6252 C CA . TYR B 1 206 ? -6.031 2.082 -4.094 1 79.88 206 TYR B CA 1
ATOM 6253 C C . TYR B 1 206 ? -5.656 3.484 -3.631 1 79.88 206 TYR B C 1
ATOM 6255 O O . TYR B 1 206 ? -5.707 3.787 -2.436 1 79.88 206 TYR B O 1
ATOM 6263 N N . SER B 1 207 ? -5.324 4.254 -4.582 1 80.75 207 SER B N 1
ATOM 6264 C CA . SER B 1 207 ? -5.031 5.648 -4.266 1 80.75 207 SER B CA 1
ATOM 6265 C C . SER B 1 207 ? -6.258 6.355 -3.695 1 80.75 207 SER B C 1
ATOM 6267 O O . SER B 1 207 ? -6.148 7.117 -2.734 1 80.75 207 SER B O 1
ATOM 6269 N N . LEU B 1 208 ? -7.367 6.098 -4.301 1 86 208 LEU B N 1
ATOM 6270 C CA . LEU B 1 208 ? -8.609 6.703 -3.844 1 86 208 LEU B CA 1
ATOM 6271 C C . LEU B 1 208 ? -8.984 6.199 -2.453 1 86 208 LEU B C 1
ATOM 6273 O O . LEU B 1 208 ? -9.469 6.969 -1.619 1 86 208 LEU B O 1
ATOM 6277 N N . LEU B 1 209 ? -8.766 4.973 -2.248 1 86.56 209 LEU B N 1
ATOM 6278 C CA . LEU B 1 209 ? -9.039 4.422 -0.926 1 86.56 209 LEU B CA 1
ATOM 6279 C C . LEU B 1 209 ? -8.117 5.027 0.121 1 86.56 209 LEU B C 1
ATOM 6281 O O . LEU B 1 209 ? -8.555 5.379 1.218 1 86.56 209 LEU B O 1
ATOM 6285 N N . SER B 1 210 ? -6.852 5.066 -0.169 1 83.38 210 SER B N 1
ATOM 6286 C CA . SER B 1 210 ? -5.879 5.656 0.742 1 83.38 210 SER B CA 1
ATOM 6287 C C . SER B 1 210 ? -6.262 7.09 1.107 1 83.38 210 SER B C 1
ATOM 6289 O O . SER B 1 210 ? -6.207 7.473 2.277 1 83.38 210 SER B O 1
ATOM 6291 N N . ASP B 1 211 ? -6.66 7.805 0.123 1 85.94 211 ASP B N 1
ATOM 6292 C CA . ASP B 1 211 ? -7.117 9.18 0.32 1 85.94 211 ASP B CA 1
ATOM 6293 C C . ASP B 1 211 ? -8.336 9.219 1.235 1 85.94 211 ASP B C 1
ATOM 6295 O O . ASP B 1 211 ? -8.43 10.078 2.115 1 85.94 211 ASP B O 1
ATOM 6299 N N . THR B 1 212 ? -9.234 8.352 0.991 1 89.44 212 THR B N 1
ATOM 6300 C CA . THR B 1 212 ? -10.461 8.305 1.776 1 89.44 212 THR B CA 1
ATOM 6301 C C . THR B 1 212 ? -10.164 7.941 3.227 1 89.44 212 THR B C 1
ATOM 6303 O O . THR B 1 212 ? -10.75 8.508 4.152 1 89.44 212 THR B O 1
ATOM 6306 N N . VAL B 1 213 ? -9.242 7.055 3.418 1 86.88 213 VAL B N 1
ATOM 6307 C CA . VAL B 1 213 ? -8.875 6.633 4.766 1 86.88 213 VAL B CA 1
ATOM 6308 C C . VAL B 1 213 ? -8.211 7.789 5.512 1 86.88 213 VAL B C 1
ATOM 6310 O O . VAL B 1 213 ? -8.5 8.023 6.688 1 86.88 213 VAL B O 1
ATOM 6313 N N . ASP B 1 214 ? -7.41 8.477 4.816 1 81.94 214 ASP B N 1
ATOM 6314 C CA . ASP B 1 214 ? -6.727 9.625 5.41 1 81.94 214 ASP B CA 1
ATOM 6315 C C . ASP B 1 214 ? -7.723 10.703 5.832 1 81.94 214 ASP B C 1
ATOM 6317 O O . ASP B 1 214 ? -7.492 11.414 6.809 1 81.94 214 ASP B O 1
ATOM 6321 N N . ASN B 1 215 ? -8.797 10.781 5.102 1 89.12 215 ASN B N 1
ATOM 6322 C CA . ASN B 1 215 ? -9.781 11.828 5.363 1 89.12 215 ASN B CA 1
ATOM 6323 C C . ASN B 1 215 ? -11.07 11.25 5.945 1 89.12 215 ASN B C 1
ATOM 6325 O O . ASN B 1 215 ? -12.141 11.852 5.82 1 89.12 215 ASN B O 1
ATOM 6329 N N . MET B 1 216 ? -10.945 10.133 6.562 1 90 216 MET B N 1
ATOM 6330 C CA . MET B 1 216 ? -12.133 9.43 7.027 1 90 216 MET B CA 1
ATOM 6331 C C . MET B 1 216 ? -12.828 10.219 8.133 1 90 216 MET B C 1
ATOM 6333 O O . MET B 1 216 ? -14.062 10.25 8.203 1 90 216 MET B O 1
ATOM 6337 N N . ILE B 1 217 ? -12.102 10.812 9.008 1 89.12 217 ILE B N 1
ATOM 6338 C CA . ILE B 1 217 ? -12.68 11.594 10.094 1 89.12 217 ILE B CA 1
ATOM 6339 C C . ILE B 1 217 ? -13.492 12.75 9.516 1 89.12 217 ILE B C 1
ATOM 6341 O O . ILE B 1 217 ? -14.609 13.023 9.961 1 89.12 217 ILE B O 1
ATOM 6345 N N . ALA B 1 218 ? -12.898 13.383 8.516 1 89.88 218 ALA B N 1
ATOM 6346 C CA . ALA B 1 218 ? -13.617 14.469 7.855 1 89.88 218 ALA B CA 1
ATOM 6347 C C . ALA B 1 218 ? -14.906 13.969 7.211 1 89.88 218 ALA B C 1
ATOM 6349 O O . ALA B 1 218 ? -15.945 14.633 7.281 1 89.88 218 ALA B O 1
ATOM 6350 N N . ALA B 1 219 ? -14.812 12.859 6.602 1 93 219 ALA B N 1
ATOM 6351 C CA . ALA B 1 219 ? -16 12.281 5.984 1 93 219 ALA B CA 1
ATOM 6352 C C . ALA B 1 219 ? -17.062 11.969 7.031 1 93 219 ALA B C 1
ATOM 6354 O O . ALA B 1 219 ? -18.25 12.211 6.812 1 93 219 ALA B O 1
ATOM 6355 N N . LYS B 1 220 ? -16.641 11.477 8.109 1 91.62 220 LYS B N 1
ATOM 6356 C CA . LYS B 1 220 ? -17.562 11.133 9.195 1 91.62 220 LYS B CA 1
ATOM 6357 C C . LYS B 1 220 ? -18.203 12.375 9.789 1 91.62 220 LYS B C 1
ATOM 6359 O O . LYS B 1 220 ? -19.422 12.398 10.023 1 91.62 220 LYS B O 1
ATOM 6364 N N . LYS B 1 221 ? -17.406 13.305 10.047 1 90.94 221 LYS B N 1
ATOM 6365 C CA . LYS B 1 221 ? -17.891 14.523 10.688 1 90.94 221 LYS B CA 1
ATOM 6366 C C . LYS B 1 221 ? -18.766 15.336 9.734 1 90.94 221 LYS B C 1
ATOM 6368 O O . LYS B 1 221 ? -19.516 16.219 10.164 1 90.94 221 LYS B O 1
ATOM 6373 N N . ASN B 1 222 ? -18.719 14.984 8.469 1 92.12 222 ASN B N 1
ATOM 6374 C CA . ASN B 1 222 ? -19.578 15.656 7.492 1 92.12 222 ASN B CA 1
ATOM 6375 C C . ASN B 1 222 ? -20.703 14.734 7.008 1 92.12 222 ASN B C 1
ATOM 6377 O O . ASN B 1 222 ? -21.406 15.062 6.051 1 92.12 222 ASN B O 1
ATOM 6381 N N . ASN B 1 223 ? -20.859 13.586 7.59 1 91.94 223 ASN B N 1
ATOM 6382 C CA . ASN B 1 223 ? -21.875 12.617 7.211 1 91.94 223 ASN B CA 1
ATOM 6383 C C . ASN B 1 223 ? -21.844 12.328 5.715 1 91.94 223 ASN B C 1
ATOM 6385 O O . ASN B 1 223 ? -22.891 12.344 5.051 1 91.94 223 ASN B O 1
ATOM 6389 N N . ALA B 1 224 ? -20.641 12.102 5.238 1 93.94 224 ALA B N 1
ATOM 6390 C CA . ALA B 1 224 ? -20.469 11.992 3.789 1 93.94 224 ALA B CA 1
ATOM 6391 C C . ALA B 1 224 ? -20.281 10.539 3.367 1 93.94 224 ALA B C 1
ATOM 6393 O O . ALA B 1 224 ? -19.562 10.25 2.416 1 93.94 224 ALA B O 1
ATOM 6394 N N . LEU B 1 225 ? -20.906 9.617 4.027 1 93.06 225 LEU B N 1
ATOM 6395 C CA . LEU B 1 225 ? -20.766 8.203 3.697 1 93.06 225 LEU B CA 1
ATOM 6396 C C . LEU B 1 225 ? -21.234 7.93 2.275 1 93.06 225 LEU B C 1
ATOM 6398 O O . LEU B 1 225 ? -20.578 7.207 1.524 1 93.06 225 LEU B O 1
ATOM 6402 N N . ARG B 1 226 ? -22.328 8.484 1.961 1 93.44 226 ARG B N 1
ATOM 6403 C CA . ARG B 1 226 ? -22.891 8.25 0.635 1 93.44 226 ARG B CA 1
ATOM 6404 C C . ARG B 1 226 ? -21.953 8.75 -0.456 1 93.44 226 ARG B C 1
ATOM 6406 O O . ARG B 1 226 ? -21.703 8.047 -1.439 1 93.44 226 ARG B O 1
ATOM 6413 N N . LEU B 1 227 ? -21.406 9.875 -0.267 1 94.5 227 LEU B N 1
ATOM 6414 C CA . LEU B 1 227 ? -20.547 10.484 -1.261 1 94.5 227 LEU B CA 1
ATOM 6415 C C . LEU B 1 227 ? -19.266 9.664 -1.448 1 94.5 227 LEU B C 1
ATOM 6417 O O . LEU B 1 227 ? -18.875 9.375 -2.58 1 94.5 227 LEU B O 1
ATOM 6421 N N . ILE B 1 228 ? -18.672 9.281 -0.382 1 94.62 228 ILE B N 1
ATOM 6422 C CA . ILE B 1 228 ? -17.406 8.555 -0.464 1 94.62 228 ILE B CA 1
ATOM 6423 C C . ILE B 1 228 ? -17.656 7.145 -0.983 1 94.62 228 ILE B C 1
ATOM 6425 O O . ILE B 1 228 ? -16.828 6.582 -1.701 1 94.62 228 ILE B O 1
ATOM 6429 N N . SER B 1 229 ? -18.812 6.551 -0.624 1 94.5 229 SER B N 1
ATOM 6430 C CA . SER B 1 229 ? -19.141 5.215 -1.106 1 94.5 229 SER B CA 1
ATOM 6431 C C . SER B 1 229 ? -19.375 5.215 -2.615 1 94.5 229 SER B C 1
ATOM 6433 O O . SER B 1 229 ? -18.953 4.289 -3.312 1 94.5 229 SER B O 1
ATOM 6435 N N . GLU B 1 230 ? -20.031 6.188 -3.088 1 94.62 230 GLU B N 1
ATOM 6436 C CA . GLU B 1 230 ? -20.281 6.289 -4.52 1 94.62 230 GLU B CA 1
ATOM 6437 C C . GLU B 1 230 ? -18.984 6.5 -5.297 1 94.62 230 GLU B C 1
ATOM 6439 O O . GLU B 1 230 ? -18.797 5.91 -6.363 1 94.62 230 GLU B O 1
ATOM 6444 N N . ARG B 1 231 ? -18.172 7.375 -4.762 1 93.31 231 ARG B N 1
ATOM 6445 C CA . ARG B 1 231 ? -16.875 7.625 -5.371 1 93.31 231 ARG B CA 1
ATOM 6446 C C . ARG B 1 231 ? -16.062 6.34 -5.484 1 93.31 231 ARG B C 1
ATOM 6448 O O . ARG B 1 231 ? -15.492 6.047 -6.539 1 93.31 231 ARG B O 1
ATOM 6455 N N . TYR B 1 232 ? -16.062 5.562 -4.48 1 92.75 232 TYR B N 1
ATOM 6456 C CA . TYR B 1 232 ? -15.281 4.328 -4.441 1 92.75 232 TYR B CA 1
ATOM 6457 C C . TYR B 1 232 ? -15.938 3.244 -5.285 1 92.75 232 TYR B C 1
ATOM 6459 O O . TYR B 1 232 ? -15.258 2.449 -5.93 1 92.75 232 TYR B O 1
ATOM 6467 N N . GLU B 1 233 ? -17.234 3.174 -5.262 1 94 233 GLU B N 1
ATOM 6468 C CA . GLU B 1 233 ? -17.969 2.193 -6.059 1 94 233 GLU B CA 1
ATOM 6469 C C . GLU B 1 233 ? -17.719 2.404 -7.551 1 94 233 GLU B C 1
ATOM 6471 O O . GLU B 1 233 ? -17.578 1.438 -8.305 1 94 233 GLU B O 1
ATOM 6476 N N . ASP B 1 234 ? -17.719 3.604 -7.926 1 94.25 234 ASP B N 1
ATOM 6477 C CA . ASP B 1 234 ? -17.438 3.908 -9.328 1 94.25 234 ASP B CA 1
ATOM 6478 C C . ASP B 1 234 ? -16.031 3.443 -9.711 1 94.25 234 ASP B C 1
ATOM 6480 O O . ASP B 1 234 ? -15.828 2.885 -10.789 1 94.25 234 ASP B O 1
ATOM 6484 N N . ALA B 1 235 ? -15.102 3.73 -8.867 1 92.25 235 ALA B N 1
ATOM 6485 C CA . ALA B 1 235 ? -13.727 3.299 -9.117 1 92.25 235 ALA B CA 1
ATOM 6486 C C . ALA B 1 235 ? -13.633 1.777 -9.203 1 92.25 235 ALA B C 1
ATOM 6488 O O . ALA B 1 235 ? -12.945 1.234 -10.07 1 92.25 235 ALA B O 1
ATOM 6489 N N . LEU B 1 236 ? -14.359 1.05 -8.359 1 92.5 236 LEU B N 1
ATOM 6490 C CA . LEU B 1 236 ? -14.344 -0.409 -8.336 1 92.5 236 LEU B CA 1
ATOM 6491 C C . LEU B 1 236 ? -15.031 -0.981 -9.57 1 92.5 236 LEU B C 1
ATOM 6493 O O . LEU B 1 236 ? -14.633 -2.035 -10.07 1 92.5 236 LEU B O 1
ATOM 6497 N N . THR B 1 237 ? -16.078 -0.325 -10.016 1 93.56 237 THR B N 1
ATOM 6498 C CA . THR B 1 237 ? -16.766 -0.774 -11.219 1 93.56 237 THR B CA 1
ATOM 6499 C C . THR B 1 237 ? -15.852 -0.671 -12.438 1 93.56 237 THR B C 1
ATOM 6501 O O . THR B 1 237 ? -15.836 -1.568 -13.281 1 93.56 237 THR B O 1
ATOM 6504 N N . GLN B 1 238 ? -15.133 0.379 -12.516 1 93.75 238 GLN B N 1
ATOM 6505 C CA . GLN B 1 238 ? -14.164 0.521 -13.594 1 93.75 238 GLN B CA 1
ATOM 6506 C C . GLN B 1 238 ? -13.086 -0.551 -13.508 1 93.75 238 GLN B C 1
ATOM 6508 O O . GLN B 1 238 ? -12.68 -1.113 -14.531 1 93.75 238 GLN B O 1
ATOM 6513 N N . GLU B 1 239 ? -12.641 -0.796 -12.305 1 91.31 239 GLU B N 1
ATOM 6514 C CA . GLU B 1 239 ? -11.656 -1.845 -12.07 1 91.31 239 GLU B CA 1
ATOM 6515 C C . GLU B 1 239 ? -12.188 -3.211 -12.484 1 91.31 239 GLU B C 1
ATOM 6517 O O . GLU B 1 239 ? -11.484 -3.982 -13.148 1 91.31 239 GLU B O 1
ATOM 6522 N N . ASN B 1 240 ? -13.453 -3.471 -12.148 1 92.25 240 ASN B N 1
ATOM 6523 C CA . ASN B 1 240 ? -14.086 -4.742 -12.484 1 92.25 240 ASN B CA 1
ATOM 6524 C C . ASN B 1 240 ? -14.203 -4.93 -13.992 1 92.25 240 ASN B C 1
ATOM 6526 O O . ASN B 1 240 ? -13.953 -6.023 -14.5 1 92.25 240 ASN B O 1
ATOM 6530 N N . ASN B 1 241 ? -14.555 -3.914 -14.664 1 93.56 241 ASN B N 1
ATOM 6531 C CA . ASN B 1 241 ? -14.703 -3.996 -16.109 1 93.56 241 ASN B CA 1
ATOM 6532 C C . ASN B 1 241 ? -13.359 -4.242 -16.797 1 93.56 241 ASN B C 1
ATOM 6534 O O . ASN B 1 241 ? -13.281 -5.031 -17.734 1 93.56 241 ASN B O 1
ATOM 6538 N N . ALA B 1 242 ? -12.336 -3.592 -16.375 1 92.19 242 ALA B N 1
ATOM 6539 C CA . ALA B 1 242 ? -11 -3.781 -16.938 1 92.19 242 ALA B CA 1
ATOM 6540 C C . ALA B 1 242 ? -10.492 -5.191 -16.672 1 92.19 242 ALA B C 1
ATOM 6542 O O . ALA B 1 242 ? -9.898 -5.824 -17.547 1 92.19 242 ALA B O 1
ATOM 6543 N N . GLN B 1 243 ? -10.727 -5.723 -15.492 1 89 243 GLN B N 1
ATOM 6544 C CA . GLN B 1 243 ? -10.297 -7.066 -15.117 1 89 243 GLN B CA 1
ATOM 6545 C C . GLN B 1 243 ? -11.055 -8.125 -15.914 1 89 243 GLN B C 1
ATOM 6547 O O . GLN B 1 243 ? -10.477 -9.133 -16.328 1 89 243 GLN B O 1
ATOM 6552 N N . LYS B 1 244 ? -12.383 -7.859 -16.062 1 90.06 244 LYS B N 1
ATOM 6553 C CA . LYS B 1 244 ? -13.188 -8.805 -16.828 1 90.06 244 LYS B CA 1
ATOM 6554 C C . LYS B 1 244 ? -12.695 -8.922 -18.266 1 90.06 244 LYS B C 1
ATOM 6556 O O . LYS B 1 244 ? -12.617 -10.023 -18.812 1 90.06 244 LYS B O 1
ATOM 6561 N N . LYS B 1 245 ? -12.359 -7.801 -18.844 1 90.38 245 LYS B N 1
ATOM 6562 C CA . LYS B 1 245 ? -11.844 -7.809 -20.219 1 90.38 245 LYS B CA 1
ATOM 6563 C C . LYS B 1 245 ? -10.539 -8.586 -20.312 1 90.38 245 LYS B C 1
ATOM 6565 O O . LYS B 1 245 ? -10.328 -9.359 -21.25 1 90.38 245 LYS B O 1
ATOM 6570 N N . TYR B 1 246 ? -9.633 -8.461 -19.375 1 86.31 246 TYR B N 1
ATOM 6571 C CA . TYR B 1 246 ? -8.367 -9.18 -19.344 1 86.31 246 TYR B CA 1
ATOM 6572 C C . TYR B 1 246 ? -8.586 -10.672 -19.172 1 86.31 246 TYR B C 1
ATOM 6574 O O . TYR B 1 246 ? -8.023 -11.484 -19.906 1 86.31 246 TYR B O 1
ATOM 6582 N N . TRP B 1 247 ? -9.453 -11.008 -18.25 1 83.44 247 TRP B N 1
ATOM 6583 C CA . TRP B 1 247 ? -9.641 -12.422 -17.938 1 83.44 247 TRP B CA 1
ATOM 6584 C C . TRP B 1 247 ? -10.383 -13.141 -19.062 1 83.44 247 TRP B C 1
ATOM 6586 O O . TRP B 1 247 ? -10.133 -14.32 -19.328 1 83.44 247 TRP B O 1
ATOM 6596 N N . LEU B 1 248 ? -11.297 -12.445 -19.719 1 86.88 248 LEU B N 1
ATOM 6597 C CA . LEU B 1 248 ? -11.984 -13.039 -20.859 1 86.88 248 LEU B CA 1
ATOM 6598 C C . LEU B 1 248 ? -11 -13.336 -22 1 86.88 248 LEU B C 1
ATOM 6600 O O . LEU B 1 248 ? -11.031 -14.422 -22.578 1 86.88 248 LEU B O 1
ATOM 6604 N N . LEU B 1 249 ? -10.133 -12.398 -22.266 1 85.69 249 LEU B N 1
ATOM 6605 C CA . LEU B 1 249 ? -9.141 -12.633 -23.312 1 85.69 249 LEU B CA 1
ATOM 6606 C C . LEU B 1 249 ? -8.164 -13.719 -22.906 1 85.69 249 LEU B C 1
ATOM 6608 O O . LEU B 1 249 ? -7.734 -14.523 -23.734 1 85.69 249 LEU B O 1
ATOM 6612 N N . SER B 1 250 ? -7.793 -13.695 -21.625 1 83.75 250 SER B N 1
ATOM 6613 C CA . SER B 1 250 ? -6.902 -14.734 -21.125 1 83.75 250 SER B CA 1
ATOM 6614 C C . SER B 1 250 ? -7.527 -16.109 -21.266 1 83.75 250 SER B C 1
ATOM 6616 O O . SER B 1 250 ? -6.844 -17.078 -21.625 1 83.75 250 SER B O 1
ATOM 6618 N N . SER B 1 251 ? -8.852 -16.172 -20.969 1 83.25 251 SER B N 1
ATOM 6619 C CA . SER B 1 251 ? -9.562 -17.438 -21.094 1 83.25 251 SER B CA 1
ATOM 6620 C C . SER B 1 251 ? -9.656 -17.891 -22.547 1 83.25 251 SER B C 1
ATOM 6622 O O . SER B 1 251 ? -9.57 -19.078 -22.844 1 83.25 251 SER B O 1
ATOM 6624 N N . LYS B 1 252 ? -9.781 -16.922 -23.391 1 83.5 252 LYS B N 1
ATOM 6625 C CA . LYS B 1 252 ? -9.836 -17.25 -24.812 1 83.5 252 LYS B CA 1
ATOM 6626 C C . LYS B 1 252 ? -8.484 -17.766 -25.312 1 83.5 252 LYS B C 1
ATOM 6628 O O . LYS B 1 252 ? -8.438 -18.688 -26.141 1 83.5 252 LYS B O 1
ATOM 6633 N N . VAL B 1 253 ? -7.465 -17.188 -24.859 1 81.88 253 VAL B N 1
ATOM 6634 C CA . VAL B 1 253 ? -6.129 -17.641 -25.219 1 81.88 253 VAL B CA 1
ATOM 6635 C C . VAL B 1 253 ? -5.922 -19.078 -24.719 1 81.88 253 VAL B C 1
ATOM 6637 O O . VAL B 1 253 ? -5.383 -19.922 -25.438 1 81.88 253 VAL B O 1
ATOM 6640 N N . LEU B 1 254 ? -6.387 -19.328 -23.5 1 80.62 254 LEU B N 1
ATOM 6641 C CA . LEU B 1 254 ? -6.289 -20.672 -22.938 1 80.62 254 LEU B CA 1
ATOM 6642 C C . LEU B 1 254 ? -7.07 -21.688 -23.766 1 80.62 254 LEU B C 1
ATOM 6644 O O . LEU B 1 254 ? -6.59 -22.781 -24.031 1 80.62 254 LEU B O 1
ATOM 6648 N N . LEU B 1 255 ? -8.25 -21.266 -24.172 1 83 255 LEU B N 1
ATOM 6649 C CA . LEU B 1 255 ? -9.094 -22.125 -25 1 83 255 LEU B CA 1
ATOM 6650 C C . LEU B 1 255 ? -8.422 -22.438 -26.328 1 83 255 LEU B C 1
ATOM 6652 O O . LEU B 1 255 ? -8.414 -23.594 -26.766 1 83 255 LEU B O 1
ATOM 6656 N N . LEU B 1 256 ? -7.863 -21.453 -26.875 1 82.88 256 LEU B N 1
ATOM 6657 C CA . LEU B 1 256 ? -7.223 -21.641 -28.172 1 82.88 256 LEU B CA 1
ATOM 6658 C C . LEU B 1 256 ? -5.992 -22.531 -28.047 1 82.88 256 LEU B C 1
ATOM 6660 O O . LEU B 1 256 ? -5.742 -23.375 -28.922 1 82.88 256 LEU B O 1
ATOM 6664 N N . ASN B 1 257 ? -5.215 -22.344 -27 1 80.44 257 ASN B N 1
ATOM 6665 C CA . ASN B 1 257 ? -4.059 -23.203 -26.766 1 80.44 257 ASN B CA 1
ATOM 6666 C C . ASN B 1 257 ? -4.473 -24.656 -26.516 1 80.44 257 ASN B C 1
ATOM 6668 O O . ASN B 1 257 ? -3.822 -25.578 -26.984 1 80.44 257 ASN B O 1
ATOM 6672 N N . SER B 1 258 ? -5.562 -24.781 -25.75 1 81.81 258 SER B N 1
ATOM 6673 C CA . SER B 1 258 ? -6.059 -26.125 -25.453 1 81.81 258 SER B CA 1
ATOM 6674 C C . SER B 1 258 ? -6.562 -26.812 -26.703 1 81.81 258 SER B C 1
ATOM 6676 O O . SER B 1 258 ? -6.336 -28.016 -26.891 1 81.81 258 SER B O 1
ATOM 6678 N N . LEU B 1 259 ? -7.215 -26.094 -27.594 1 84 259 LEU B N 1
ATOM 6679 C CA . LEU B 1 259 ? -7.715 -26.641 -28.844 1 84 259 LEU B CA 1
ATOM 6680 C C . LEU B 1 259 ? -6.562 -27.062 -29.75 1 84 259 LEU B C 1
ATOM 6682 O O . LEU B 1 259 ? -6.617 -28.125 -30.391 1 84 259 LEU B O 1
ATOM 6686 N N . LEU B 1 260 ? -5.598 -26.219 -29.766 1 83.69 260 LEU B N 1
ATOM 6687 C CA . LEU B 1 260 ? -4.422 -26.547 -30.562 1 83.69 260 LEU B CA 1
ATOM 6688 C C . LEU B 1 260 ? -3.75 -27.828 -30.047 1 83.69 260 LEU B C 1
ATOM 6690 O O . LEU B 1 260 ? -3.355 -28.688 -30.844 1 83.69 260 LEU B O 1
ATOM 6694 N N . ALA B 1 261 ? -3.627 -27.969 -28.75 1 82.25 261 ALA B N 1
ATOM 6695 C CA . ALA B 1 261 ? -3.01 -29.141 -28.156 1 82.25 261 ALA B CA 1
ATOM 6696 C C . ALA B 1 261 ? -3.82 -30.406 -28.469 1 82.25 261 ALA B C 1
ATOM 6698 O O . ALA B 1 261 ? -3.262 -31.438 -28.844 1 82.25 261 ALA B O 1
ATOM 6699 N N . VAL B 1 262 ? -5.176 -30.312 -28.359 1 83.62 262 VAL B N 1
ATOM 6700 C CA . VAL B 1 262 ? -6.043 -31.469 -28.562 1 83.62 262 VAL B CA 1
ATOM 6701 C C . VAL B 1 262 ? -5.957 -31.938 -30.016 1 83.62 262 VAL B C 1
ATOM 6703 O O . VAL B 1 262 ? -5.871 -33.125 -30.281 1 83.62 262 VAL B O 1
ATOM 6706 N N . ILE B 1 263 ? -5.895 -31 -30.922 1 86.81 263 ILE B N 1
ATOM 6707 C CA . ILE B 1 263 ? -5.887 -31.328 -32.344 1 86.81 263 ILE B CA 1
ATOM 6708 C C . ILE B 1 263 ? -4.551 -31.969 -32.719 1 86.81 263 ILE B C 1
ATOM 6710 O O . ILE B 1 263 ? -4.512 -33.031 -33.344 1 86.81 263 ILE B O 1
ATOM 6714 N N . LEU B 1 264 ? -3.449 -31.391 -32.312 1 85.38 264 LEU B N 1
ATOM 6715 C CA . LEU B 1 264 ? -2.129 -31.875 -32.688 1 85.38 264 LEU B CA 1
ATOM 6716 C C . LEU B 1 264 ? -1.772 -33.156 -31.969 1 85.38 264 LEU B C 1
ATOM 6718 O O . LEU B 1 264 ? -1.328 -34.125 -32.594 1 85.38 264 LEU B O 1
ATOM 6722 N N . PHE B 1 265 ? -2.014 -33.219 -30.625 1 84.88 265 PHE B N 1
ATOM 6723 C CA . PHE B 1 265 ? -1.706 -34.438 -29.859 1 84.88 265 PHE B CA 1
ATOM 6724 C C . PHE B 1 265 ? -2.67 -35.562 -30.219 1 84.88 265 PHE B C 1
ATOM 6726 O O . PHE B 1 265 ? -2.289 -36.719 -30.219 1 84.88 265 PHE B O 1
ATOM 6733 N N . GLY B 1 266 ? -3.936 -35.094 -30.562 1 85.31 266 GLY B N 1
ATOM 6734 C CA . GLY B 1 266 ? -4.883 -36.125 -31.031 1 85.31 266 GLY B CA 1
ATOM 6735 C C . GLY B 1 266 ? -4.461 -36.75 -32.312 1 85.31 266 GLY B C 1
ATOM 6736 O O . GLY B 1 266 ? -4.59 -37.969 -32.5 1 85.31 266 GLY B O 1
ATOM 6737 N N . SER B 1 267 ? -3.91 -36.031 -33.219 1 88.19 267 SER B N 1
ATOM 6738 C CA . SER B 1 267 ? -3.453 -36.562 -34.5 1 88.19 267 SER B CA 1
ATOM 6739 C C . SER B 1 267 ? -2.291 -37.531 -34.312 1 88.19 267 SER B C 1
ATOM 6741 O O . SER B 1 267 ? -2.242 -38.562 -34.969 1 88.19 267 SER B O 1
ATOM 6743 N N . VAL B 1 268 ? -1.381 -37.156 -33.438 1 89.06 268 VAL B N 1
ATOM 6744 C CA . VAL B 1 268 ? -0.233 -38 -33.156 1 89.06 268 VAL B CA 1
ATOM 6745 C C . VAL B 1 268 ? -0.698 -39.281 -32.5 1 89.06 268 VAL B C 1
ATOM 6747 O O . VAL B 1 268 ? -0.177 -40.375 -32.781 1 89.06 268 VAL B O 1
ATOM 6750 N N . PHE B 1 269 ? -1.642 -39.188 -31.609 1 88.62 269 PHE B N 1
ATOM 6751 C CA . PHE B 1 269 ? -2.199 -40.344 -30.906 1 88.62 269 PHE B CA 1
ATOM 6752 C C . PHE B 1 269 ? -2.824 -41.312 -31.875 1 88.62 269 PHE B C 1
ATOM 6754 O O . PHE B 1 269 ? -2.531 -42.5 -31.828 1 88.62 269 PHE B O 1
ATOM 6761 N N . ILE B 1 270 ? -3.623 -40.875 -32.875 1 87.69 270 ILE B N 1
ATOM 6762 C CA . ILE B 1 270 ? -4.297 -41.688 -33.844 1 87.69 270 ILE B CA 1
ATOM 6763 C C . ILE B 1 270 ? -3.268 -42.312 -34.812 1 87.69 270 ILE B C 1
ATOM 6765 O O . ILE B 1 270 ? -3.348 -43.5 -35.156 1 87.69 270 ILE B O 1
ATOM 6769 N N . TYR B 1 271 ? -2.311 -41.531 -35.125 1 89.62 271 TYR B N 1
ATOM 6770 C CA . TYR B 1 271 ? -1.263 -41.969 -36.031 1 89.62 271 TYR B CA 1
ATOM 6771 C C . TYR B 1 271 ? -0.488 -43.156 -35.438 1 89.62 271 TYR B C 1
ATOM 6773 O O . TYR B 1 271 ? -0.168 -44.125 -36.125 1 89.62 271 TYR B O 1
ATOM 6781 N N . ASN B 1 272 ? -0.211 -43.094 -34.188 1 88.88 272 ASN B N 1
ATOM 6782 C CA . ASN B 1 272 ? 0.578 -44.125 -33.562 1 88.88 272 ASN B CA 1
ATOM 6783 C C . ASN B 1 272 ? -0.244 -45.406 -33.312 1 88.88 272 ASN B C 1
ATOM 6785 O O . ASN B 1 272 ? 0.292 -46.5 -33.344 1 88.88 272 ASN B O 1
ATOM 6789 N N . ILE B 1 273 ? -1.527 -45.219 -33.062 1 88.31 273 ILE B N 1
ATOM 6790 C CA . ILE B 1 273 ? -2.395 -46.406 -32.938 1 88.31 273 ILE B CA 1
ATOM 6791 C C . ILE B 1 273 ? -2.412 -47.156 -34.281 1 88.31 273 ILE B C 1
ATOM 6793 O O . ILE B 1 273 ? -2.256 -48.375 -34.281 1 88.31 273 ILE B O 1
ATOM 6797 N N . LEU B 1 274 ? -2.584 -46.438 -35.406 1 87.88 274 LEU B N 1
ATOM 6798 C CA . LEU B 1 274 ? -2.596 -47.062 -36.75 1 87.88 274 LEU B CA 1
ATOM 6799 C C . LEU B 1 274 ? -1.236 -47.656 -37.062 1 87.88 274 LEU B C 1
ATOM 6801 O O . LEU B 1 274 ? -1.159 -48.688 -37.75 1 87.88 274 LEU B O 1
ATOM 6805 N N . GLY B 1 275 ? -0.201 -47.031 -36.531 1 87.38 275 GLY B N 1
ATOM 6806 C CA . GLY B 1 275 ? 1.136 -47.562 -36.75 1 87.38 275 GLY B CA 1
ATOM 6807 C C . GLY B 1 275 ? 1.357 -48.906 -36.062 1 87.38 275 GLY B C 1
ATOM 6808 O O . GLY B 1 275 ? 2.012 -49.781 -36.625 1 87.38 275 GLY B O 1
ATOM 6809 N N . VAL B 1 276 ? 0.811 -49.094 -34.906 1 86.88 276 VAL B N 1
ATOM 6810 C CA . VAL B 1 276 ? 0.937 -50.375 -34.219 1 86.88 276 VAL B CA 1
ATOM 6811 C C . VAL B 1 276 ? 0.118 -51.438 -34.938 1 86.88 276 VAL B C 1
ATOM 6813 O O . VAL B 1 276 ? 0.565 -52.594 -35.062 1 86.88 276 VAL B O 1
ATOM 6816 N N . LEU B 1 277 ? -1.089 -51.094 -35.438 1 86.06 277 LEU B N 1
ATOM 6817 C CA . LEU B 1 277 ? -1.962 -52.062 -36.125 1 86.06 277 LEU B CA 1
ATOM 6818 C C . LEU B 1 277 ? -1.312 -52.531 -37.406 1 86.06 277 LEU B C 1
ATOM 6820 O O . LEU B 1 277 ? -1.444 -53.719 -37.75 1 86.06 277 LEU B O 1
ATOM 6824 N N . ASN B 1 278 ? -0.583 -51.656 -38.062 1 88.75 278 ASN B N 1
ATOM 6825 C CA . ASN B 1 278 ? 0.064 -52.031 -39.312 1 88.75 278 ASN B CA 1
ATOM 6826 C C . ASN B 1 278 ? 1.431 -52.656 -39.094 1 88.75 278 ASN B C 1
ATOM 6828 O O . ASN B 1 278 ? 2.105 -53.062 -40.031 1 88.75 278 ASN B O 1
ATOM 6832 N N . GLY B 1 279 ? 1.938 -52.719 -37.812 1 84.38 279 GLY B N 1
ATOM 6833 C CA . GLY B 1 279 ? 3.186 -53.375 -37.469 1 84.38 279 GLY B CA 1
ATOM 6834 C C . GLY B 1 279 ? 4.41 -52.531 -37.719 1 84.38 279 GLY B C 1
ATOM 6835 O O . GLY B 1 279 ? 5.531 -53.031 -37.812 1 84.38 279 GLY B O 1
ATOM 6836 N N . VAL B 1 280 ? 4.203 -51.312 -37.906 1 84.56 280 VAL B N 1
ATOM 6837 C CA . VAL B 1 280 ? 5.309 -50.406 -38.25 1 84.56 280 VAL B CA 1
ATOM 6838 C C . VAL B 1 280 ? 5.988 -49.938 -36.969 1 84.56 280 VAL B C 1
ATOM 6840 O O . VAL B 1 280 ? 7.211 -49.812 -36.906 1 84.56 280 VAL B O 1
ATOM 6843 N N . VAL B 1 281 ? 5.164 -49.781 -35.906 1 87.19 281 VAL B N 1
ATOM 6844 C CA . VAL B 1 281 ? 5.695 -49.281 -34.656 1 87.19 281 VAL B CA 1
ATOM 6845 C C . VAL B 1 281 ? 5.367 -50.25 -33.5 1 87.19 281 VAL B C 1
ATOM 6847 O O . VAL B 1 281 ? 4.395 -51 -33.594 1 87.19 281 VAL B O 1
ATOM 6850 N N . SER B 1 282 ? 6.238 -50.219 -32.562 1 87.19 282 SER B N 1
ATOM 6851 C CA . SER B 1 282 ? 6.051 -51.125 -31.438 1 87.19 282 SER B CA 1
ATOM 6852 C C . SER B 1 282 ? 5.066 -50.562 -30.422 1 87.19 282 SER B C 1
ATOM 6854 O O . SER B 1 282 ? 4.723 -49.375 -30.484 1 87.19 282 SER B O 1
ATOM 6856 N N . ILE B 1 283 ? 4.555 -51.438 -29.578 1 86.44 283 ILE B N 1
ATOM 6857 C CA . ILE B 1 283 ? 3.662 -51.031 -28.5 1 86.44 283 ILE B CA 1
ATOM 6858 C C . ILE B 1 283 ? 4.395 -50.062 -27.562 1 86.44 283 ILE B C 1
ATOM 6860 O O . ILE B 1 283 ? 3.801 -49.125 -27.062 1 86.44 283 ILE B O 1
ATOM 6864 N N . GLY B 1 284 ? 5.641 -50.312 -27.359 1 86.69 284 GLY B N 1
ATOM 6865 C CA . GLY B 1 284 ? 6.449 -49.406 -26.547 1 86.69 284 GLY B CA 1
ATOM 6866 C C . GLY B 1 284 ? 6.531 -48 -27.125 1 86.69 284 GLY B C 1
ATOM 6867 O O . GLY B 1 284 ? 6.453 -47.031 -26.375 1 86.69 284 GLY B O 1
ATOM 6868 N N . HIS B 1 285 ? 6.664 -47.969 -28.391 1 88.44 285 HIS B N 1
ATOM 6869 C CA . HIS B 1 285 ? 6.719 -46.656 -29.047 1 88.44 285 HIS B CA 1
ATOM 6870 C C . HIS B 1 285 ? 5.406 -45.906 -28.859 1 88.44 285 HIS B C 1
ATOM 6872 O O . HIS B 1 285 ? 5.41 -44.688 -28.672 1 88.44 285 HIS B O 1
ATOM 6878 N N . PHE B 1 286 ? 4.316 -46.625 -28.906 1 87.44 286 PHE B N 1
ATOM 6879 C CA . PHE B 1 286 ? 3.01 -46 -28.672 1 87.44 286 PHE B CA 1
ATOM 6880 C C . PHE B 1 286 ? 2.922 -45.438 -27.266 1 87.44 286 PHE B C 1
ATOM 6882 O O . PHE B 1 286 ? 2.43 -44.344 -27.062 1 87.44 286 PHE B O 1
ATOM 6889 N N . ILE B 1 287 ? 3.441 -46.094 -26.328 1 87.75 287 ILE B N 1
ATOM 6890 C CA . ILE B 1 287 ? 3.393 -45.656 -24.938 1 87.75 287 ILE B CA 1
ATOM 6891 C C . ILE B 1 287 ? 4.316 -44.469 -24.734 1 87.75 287 ILE B C 1
ATOM 6893 O O . ILE B 1 287 ? 4 -43.562 -23.953 1 87.75 287 ILE B O 1
ATOM 6897 N N . MET B 1 288 ? 5.395 -44.5 -25.375 1 89.31 288 MET B N 1
ATOM 6898 C CA . MET B 1 288 ? 6.316 -43.375 -25.297 1 89.31 288 MET B CA 1
ATOM 6899 C C . MET B 1 288 ? 5.637 -42.094 -25.75 1 89.31 288 MET B C 1
ATOM 6901 O O . MET B 1 288 ? 5.66 -41.094 -25.031 1 89.31 288 MET B O 1
ATOM 6905 N N . ILE B 1 289 ? 5.02 -42.094 -26.859 1 88.19 289 ILE B N 1
ATOM 6906 C CA . ILE B 1 289 ? 4.383 -40.906 -27.438 1 88.19 289 ILE B CA 1
ATOM 6907 C C . ILE B 1 289 ? 3.225 -40.469 -26.547 1 88.19 289 ILE B C 1
ATOM 6909 O O . ILE B 1 289 ? 3.051 -39.281 -26.281 1 88.19 289 ILE B O 1
ATOM 6913 N N . THR B 1 290 ? 2.471 -41.406 -26.047 1 85 290 THR B N 1
ATOM 6914 C CA . THR B 1 290 ? 1.357 -41.094 -25.172 1 85 290 THR B CA 1
ATOM 6915 C C . THR B 1 290 ? 1.862 -40.469 -23.875 1 85 290 THR B C 1
ATOM 6917 O O . THR B 1 290 ? 1.259 -39.5 -23.359 1 85 290 THR B O 1
ATOM 6920 N N . SER B 1 291 ? 2.938 -41 -23.359 1 85.81 291 SER B N 1
ATOM 6921 C CA . SER B 1 291 ? 3.531 -40.438 -22.156 1 85.81 291 SER B CA 1
ATOM 6922 C C . SER B 1 291 ? 4 -39 -22.391 1 85.81 291 SER B C 1
ATOM 6924 O O . SER B 1 291 ? 3.855 -38.156 -21.516 1 85.81 291 SER B O 1
ATOM 6926 N N . TYR B 1 292 ? 4.539 -38.75 -23.547 1 85.62 292 TYR B N 1
ATOM 6927 C CA . TYR B 1 292 ? 4.961 -37.406 -23.875 1 85.62 292 TYR B CA 1
ATOM 6928 C C . TYR B 1 292 ? 3.768 -36.469 -23.969 1 85.62 292 TYR B C 1
ATOM 6930 O O . TYR B 1 292 ? 3.84 -35.312 -23.531 1 85.62 292 TYR B O 1
ATOM 6938 N N . ILE B 1 293 ? 2.703 -36.938 -24.531 1 82.38 293 ILE B N 1
ATOM 6939 C CA . ILE B 1 293 ? 1.497 -36.125 -24.641 1 82.38 293 ILE B CA 1
ATOM 6940 C C . ILE B 1 293 ? 1.014 -35.719 -23.234 1 82.38 293 ILE B C 1
ATOM 6942 O O . ILE B 1 293 ? 0.68 -34.562 -23 1 82.38 293 ILE B O 1
ATOM 6946 N N . ILE B 1 294 ? 1.071 -36.656 -22.312 1 78.5 294 ILE B N 1
ATOM 6947 C CA . ILE B 1 294 ? 0.632 -36.406 -20.938 1 78.5 294 ILE B CA 1
ATOM 6948 C C . ILE B 1 294 ? 1.591 -35.438 -20.25 1 78.5 294 ILE B C 1
ATOM 6950 O O . ILE B 1 294 ? 1.159 -34.469 -19.609 1 78.5 294 ILE B O 1
ATOM 6954 N N . LEU B 1 295 ? 2.879 -35.688 -20.469 1 76.62 295 LEU B N 1
ATOM 6955 C CA . LEU B 1 295 ? 3.924 -34.906 -19.812 1 76.62 295 LEU B CA 1
ATOM 6956 C C . LEU B 1 295 ? 3.912 -33.469 -20.297 1 76.62 295 LEU B C 1
ATOM 6958 O O . LEU B 1 295 ? 4.129 -32.531 -19.5 1 76.62 295 LEU B O 1
ATOM 6962 N N . LEU B 1 296 ? 3.594 -33.156 -21.562 1 76 296 LEU B N 1
ATOM 6963 C CA . LEU B 1 296 ? 3.717 -31.844 -22.172 1 76 296 LEU B CA 1
ATOM 6964 C C . LEU B 1 296 ? 2.393 -31.094 -22.109 1 76 296 LEU B C 1
ATOM 6966 O O . LEU B 1 296 ? 2.354 -29.875 -22.328 1 76 296 LEU B O 1
ATOM 6970 N N . SER B 1 297 ? 1.336 -31.734 -21.797 1 72.88 297 SER B N 1
ATOM 6971 C CA . SER B 1 297 ? 0.019 -31.109 -21.812 1 72.88 297 SER B CA 1
ATOM 6972 C C . SER B 1 297 ? -0.082 -30.016 -20.75 1 72.88 297 SER B C 1
ATOM 6974 O O . SER B 1 297 ? -0.638 -28.938 -21.016 1 72.88 297 SER B O 1
ATOM 6976 N N . THR B 1 298 ? 0.52 -30.219 -19.609 1 69.06 298 THR B N 1
ATOM 6977 C CA . THR B 1 298 ? 0.328 -29.297 -18.516 1 69.06 298 THR B CA 1
ATOM 6978 C C . THR B 1 298 ? 1.209 -28.062 -18.688 1 69.06 298 THR B C 1
ATOM 6980 O O . THR B 1 298 ? 0.73 -26.922 -18.578 1 69.06 298 THR B O 1
ATOM 6983 N N . PRO B 1 299 ? 2.564 -28.219 -18.938 1 64.5 299 PRO B N 1
ATOM 6984 C CA . PRO B 1 299 ? 3.41 -27.031 -19.078 1 64.5 299 PRO B CA 1
ATOM 6985 C C . PRO B 1 299 ? 2.938 -26.094 -20.188 1 64.5 299 PRO B C 1
ATOM 6987 O O . PRO B 1 299 ? 3.072 -24.875 -20.062 1 64.5 299 PRO B O 1
ATOM 6990 N N . VAL B 1 300 ? 2.277 -26.578 -21.172 1 63.84 300 VAL B N 1
ATOM 6991 C CA . VAL B 1 300 ? 1.936 -25.781 -22.344 1 63.84 300 VAL B CA 1
ATOM 6992 C C . VAL B 1 300 ? 0.678 -24.953 -22.078 1 63.84 300 VAL B C 1
ATOM 6994 O O . VAL B 1 300 ? 0.539 -23.844 -22.562 1 63.84 300 VAL B O 1
ATOM 6997 N N . GLU B 1 301 ? -0.15 -25.406 -21.141 1 66.5 301 GLU B N 1
ATOM 6998 C CA . GLU B 1 301 ? -1.416 -24.734 -20.875 1 66.5 301 GLU B CA 1
ATOM 6999 C C . GLU B 1 301 ? -1.195 -23.438 -20.109 1 66.5 301 GLU B C 1
ATOM 7001 O O . GLU B 1 301 ? -1.914 -22.453 -20.328 1 66.5 301 GLU B O 1
ATOM 7006 N N . ASN B 1 302 ? -0.175 -23.359 -19.359 1 65.19 302 ASN B N 1
ATOM 7007 C CA . ASN B 1 302 ? 0.014 -22.219 -18.469 1 65.19 302 ASN B CA 1
ATOM 7008 C C . ASN B 1 302 ? 0.936 -21.172 -19.094 1 65.19 302 ASN B C 1
ATOM 7010 O O . ASN B 1 302 ? 1.068 -20.062 -18.562 1 65.19 302 ASN B O 1
ATOM 7014 N N . ILE B 1 303 ? 1.497 -21.438 -20.266 1 70 303 ILE B N 1
ATOM 7015 C CA . ILE B 1 303 ? 2.574 -20.625 -20.797 1 70 303 ILE B CA 1
ATOM 7016 C C . ILE B 1 303 ? 2.018 -19.281 -21.266 1 70 303 ILE B C 1
ATOM 7018 O O . ILE B 1 303 ? 2.664 -18.234 -21.094 1 70 303 ILE B O 1
ATOM 7022 N N . GLY B 1 304 ? 0.776 -19.328 -21.812 1 63.56 304 GLY B N 1
ATOM 7023 C CA . GLY B 1 304 ? 0.208 -18.062 -22.266 1 63.56 304 GLY B CA 1
ATOM 7024 C C . GLY B 1 304 ? 0.018 -17.062 -21.156 1 63.56 304 GLY B C 1
ATOM 7025 O O . GLY B 1 304 ? 0.473 -15.914 -21.25 1 63.56 304 GLY B O 1
ATOM 7026 N N . ALA B 1 305 ? -0.621 -17.562 -20.094 1 66.69 305 ALA B N 1
ATOM 7027 C CA . ALA B 1 305 ? -0.85 -16.703 -18.938 1 66.69 305 ALA B CA 1
ATOM 7028 C C . ALA B 1 305 ? 0.469 -16.266 -18.312 1 66.69 305 ALA B C 1
ATOM 7030 O O . ALA B 1 305 ? 0.625 -15.109 -17.906 1 66.69 305 ALA B O 1
ATOM 7031 N N . LEU B 1 306 ? 1.395 -17.094 -18.328 1 73.75 306 LEU B N 1
ATOM 7032 C CA . LEU B 1 306 ? 2.691 -16.828 -17.719 1 73.75 306 LEU B CA 1
ATOM 7033 C C . LEU B 1 306 ? 3.479 -15.812 -18.531 1 73.75 306 LEU B C 1
ATOM 7035 O O . LEU B 1 306 ? 4.098 -14.898 -17.984 1 73.75 306 LEU B O 1
ATOM 7039 N N . LEU B 1 307 ? 3.371 -16 -19.844 1 74.56 307 LEU B N 1
ATOM 7040 C CA . LEU B 1 307 ? 4.094 -15.078 -20.703 1 74.56 307 LEU B CA 1
ATOM 7041 C C . LEU B 1 307 ? 3.523 -13.672 -20.594 1 74.56 307 LEU B C 1
ATOM 7043 O O . LEU B 1 307 ? 4.27 -12.688 -20.609 1 74.56 307 LEU B O 1
ATOM 7047 N N . SER B 1 308 ? 2.264 -13.633 -20.469 1 72.94 308 SER B N 1
ATOM 7048 C CA . SER B 1 308 ? 1.641 -12.32 -20.297 1 72.94 308 SER B CA 1
ATOM 7049 C C . SER B 1 308 ? 2.045 -11.688 -18.969 1 72.94 308 SER B C 1
ATOM 7051 O O . SER B 1 308 ? 2.277 -10.477 -18.906 1 72.94 308 SER B O 1
ATOM 7053 N N . GLU B 1 309 ? 2.109 -12.562 -18.016 1 74.88 309 GLU B N 1
ATOM 7054 C CA . GLU B 1 309 ? 2.529 -12.086 -16.703 1 74.88 309 GLU B CA 1
ATOM 7055 C C . GLU B 1 309 ? 3.977 -11.594 -16.734 1 74.88 309 GLU B C 1
ATOM 7057 O O . GLU B 1 309 ? 4.297 -10.562 -16.141 1 74.88 309 GLU B O 1
ATOM 7062 N N . ILE B 1 310 ? 4.789 -12.266 -17.422 1 79.69 310 ILE B N 1
ATOM 7063 C CA . ILE B 1 310 ? 6.199 -11.906 -17.531 1 79.69 310 ILE B CA 1
ATOM 7064 C C . ILE B 1 310 ? 6.344 -10.594 -18.297 1 79.69 310 ILE B C 1
ATOM 7066 O O . ILE B 1 310 ? 7.062 -9.688 -17.859 1 79.69 310 ILE B O 1
ATOM 7070 N N . ARG B 1 311 ? 5.594 -10.539 -19.328 1 75.19 311 ARG B N 1
ATOM 7071 C CA . ARG B 1 311 ? 5.664 -9.312 -20.109 1 75.19 311 ARG B CA 1
ATOM 7072 C C . ARG B 1 311 ? 5.164 -8.117 -19.328 1 75.19 311 ARG B C 1
ATOM 7074 O O . ARG B 1 311 ? 5.746 -7.031 -19.391 1 75.19 311 ARG B O 1
ATOM 7081 N N . GLN B 1 312 ? 4.145 -8.406 -18.641 1 76.38 312 GLN B N 1
ATOM 7082 C CA . GLN B 1 312 ? 3.604 -7.34 -17.797 1 76.38 312 GLN B CA 1
ATOM 7083 C C . GLN B 1 312 ? 4.59 -6.945 -16.703 1 76.38 312 GLN B C 1
ATOM 7085 O O . GLN B 1 312 ? 4.762 -5.762 -16.406 1 76.38 312 GLN B O 1
ATOM 7090 N N . SER B 1 313 ? 5.207 -7.895 -16.062 1 80.19 313 SER B N 1
ATOM 7091 C CA . SER B 1 313 ? 6.184 -7.629 -15.008 1 80.19 313 SER B CA 1
ATOM 7092 C C . SER B 1 313 ? 7.391 -6.871 -15.555 1 80.19 313 SER B C 1
ATOM 7094 O O . SER B 1 313 ? 7.918 -5.977 -14.891 1 80.19 313 SER B O 1
ATOM 7096 N N . MET B 1 314 ? 7.703 -7.215 -16.734 1 81.75 314 MET B N 1
ATOM 7097 C CA . MET B 1 314 ? 8.812 -6.516 -17.391 1 81.75 314 MET B CA 1
ATOM 7098 C C . MET B 1 314 ? 8.453 -5.059 -17.656 1 81.75 314 MET B C 1
ATOM 7100 O O . MET B 1 314 ? 9.266 -4.164 -17.406 1 81.75 314 MET B O 1
ATOM 7104 N N . SER B 1 315 ? 7.312 -4.844 -18.094 1 76.56 315 SER B N 1
ATOM 7105 C CA . SER B 1 315 ? 6.863 -3.484 -18.375 1 76.56 315 SER B CA 1
ATOM 7106 C C . SER B 1 315 ? 6.73 -2.668 -17.094 1 76.56 315 SER B C 1
ATOM 7108 O O . SER B 1 315 ? 7.129 -1.502 -17.047 1 76.56 315 SER B O 1
ATOM 7110 N N . SER B 1 316 ? 6.133 -3.363 -16.156 1 77.19 316 SER B N 1
ATOM 7111 C CA . SER B 1 316 ? 5.957 -2.689 -14.883 1 77.19 316 SER B CA 1
ATOM 7112 C C . SER B 1 316 ? 7.301 -2.318 -14.266 1 77.19 316 SER B C 1
ATOM 7114 O O . SER B 1 316 ? 7.473 -1.208 -13.758 1 77.19 316 SER B O 1
ATOM 7116 N N . LEU B 1 317 ? 8.164 -3.221 -14.336 1 80.31 317 LEU B N 1
ATOM 7117 C CA . LEU B 1 317 ? 9.492 -2.973 -13.773 1 80.31 317 LEU B CA 1
ATOM 7118 C C . LEU B 1 317 ? 10.227 -1.903 -14.57 1 80.31 317 LEU B C 1
ATOM 7120 O O . LEU B 1 317 ? 10.938 -1.075 -13.992 1 80.31 317 LEU B O 1
ATOM 7124 N N . ALA B 1 318 ? 10.031 -1.965 -15.844 1 78.5 318 ALA B N 1
ATOM 7125 C CA . ALA B 1 318 ? 10.633 -0.94 -16.688 1 78.5 318 ALA B CA 1
ATOM 7126 C C . ALA B 1 318 ? 10.086 0.444 -16.359 1 78.5 318 ALA B C 1
ATOM 7128 O O . ALA B 1 318 ? 10.836 1.419 -16.297 1 78.5 318 ALA B O 1
ATOM 7129 N N . GLY B 1 319 ? 8.82 0.508 -16.172 1 73.62 319 GLY B N 1
ATOM 7130 C CA . GLY B 1 319 ? 8.211 1.765 -15.773 1 73.62 319 GLY B CA 1
ATOM 7131 C C . GLY B 1 319 ? 8.703 2.254 -14.422 1 73.62 319 GLY B C 1
ATOM 7132 O O . GLY B 1 319 ? 8.945 3.447 -14.234 1 73.62 319 GLY B O 1
ATOM 7133 N N . PHE B 1 320 ? 8.859 1.329 -13.641 1 74.62 320 PHE B N 1
ATOM 7134 C CA . PHE B 1 320 ? 9.367 1.616 -12.297 1 74.62 320 PHE B CA 1
ATOM 7135 C C . PHE B 1 320 ? 10.773 2.197 -12.367 1 74.62 320 PHE B C 1
ATOM 7137 O O . PHE B 1 320 ? 11.07 3.199 -11.719 1 74.62 320 PHE B O 1
ATOM 7144 N N . ILE B 1 321 ? 11.586 1.639 -13.203 1 76.31 321 ILE B N 1
ATOM 7145 C CA . ILE B 1 321 ? 12.977 2.051 -13.352 1 76.31 321 ILE B CA 1
ATOM 7146 C C . ILE B 1 321 ? 13.039 3.396 -14.07 1 76.31 321 ILE B C 1
ATOM 7148 O O . ILE B 1 321 ? 13.812 4.277 -13.68 1 76.31 321 ILE B O 1
ATOM 7152 N N . GLN B 1 322 ? 12.242 3.572 -15.031 1 73.38 322 GLN B N 1
ATOM 7153 C CA . GLN B 1 322 ? 12.266 4.793 -15.828 1 73.38 322 GLN B CA 1
ATOM 7154 C C . GLN B 1 322 ? 11.812 5.996 -15.008 1 73.38 322 GLN B C 1
ATOM 7156 O O . GLN B 1 322 ? 12.383 7.086 -15.125 1 73.38 322 GLN B O 1
ATOM 7161 N N . ARG B 1 323 ? 10.828 5.832 -14.305 1 70.38 323 ARG B N 1
ATOM 7162 C CA . ARG B 1 323 ? 10.328 6.93 -13.477 1 70.38 323 ARG B CA 1
ATOM 7163 C C . ARG B 1 323 ? 11.406 7.418 -12.516 1 70.38 323 ARG B C 1
ATOM 7165 O O . ARG B 1 323 ? 11.523 8.625 -12.266 1 70.38 323 ARG B O 1
ATOM 7172 N N . HIS B 1 324 ? 12.234 6.59 -12.172 1 66.69 324 HIS B N 1
ATOM 7173 C CA . HIS B 1 324 ? 13.219 6.945 -11.148 1 66.69 324 HIS B CA 1
ATOM 7174 C C . HIS B 1 324 ? 14.516 7.422 -11.781 1 66.69 324 HIS B C 1
ATOM 7176 O O . HIS B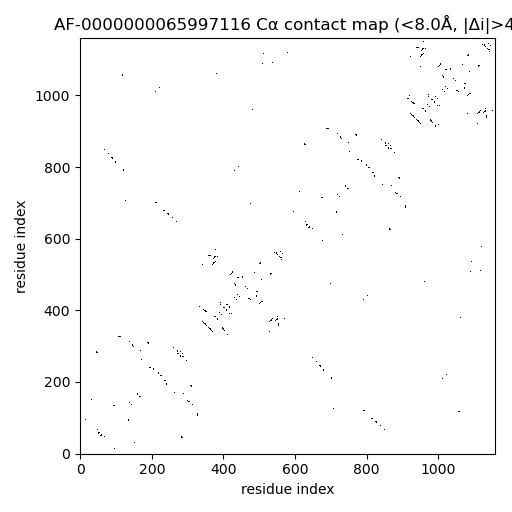 1 324 ? 15.258 8.211 -11.18 1 66.69 324 HIS B O 1
ATOM 7182 N N . ALA B 1 325 ? 14.711 7.004 -12.984 1 62.25 325 ALA B N 1
ATOM 7183 C CA . ALA B 1 325 ? 15.914 7.445 -13.688 1 62.25 325 ALA B CA 1
ATOM 7184 C C . ALA B 1 325 ? 15.773 8.891 -14.156 1 62.25 325 ALA B C 1
ATOM 7186 O O . ALA B 1 325 ? 16.75 9.641 -14.172 1 62.25 325 ALA B O 1
ATOM 7187 N N . GLU B 1 326 ? 14.672 9.352 -14.453 1 59.31 326 GLU B N 1
ATOM 7188 C CA . GLU B 1 326 ? 14.43 10.688 -15 1 59.31 326 GLU B CA 1
ATOM 7189 C C . GLU B 1 326 ? 14.461 11.742 -13.898 1 59.31 326 GLU B C 1
ATOM 7191 O O . GLU B 1 326 ? 14.75 12.914 -14.156 1 59.31 326 GLU B O 1
ATOM 7196 N N . ASN B 1 327 ? 14.297 11.352 -12.766 1 58.34 327 ASN B N 1
ATOM 7197 C CA . ASN B 1 327 ? 14.102 12.336 -11.711 1 58.34 327 ASN B CA 1
ATOM 7198 C C . ASN B 1 327 ? 15.375 12.547 -10.898 1 58.34 327 ASN B C 1
ATOM 7200 O O . ASN B 1 327 ? 15.32 13.008 -9.758 1 58.34 327 ASN B O 1
ATOM 7204 N N . LYS B 1 328 ? 16.5 12.109 -11.492 1 59.41 328 LYS B N 1
ATOM 7205 C CA . LYS B 1 328 ? 17.75 12.328 -10.773 1 59.41 328 LYS B CA 1
ATOM 7206 C C . LYS B 1 328 ? 18.141 13.805 -10.773 1 59.41 328 LYS B C 1
ATOM 7208 O O . LYS B 1 328 ? 18.078 14.469 -11.812 1 59.41 328 LYS B O 1
ATOM 7213 N N . ALA B 1 329 ? 18.141 14.477 -9.555 1 59.38 329 ALA B N 1
ATOM 7214 C CA . ALA B 1 329 ? 18.641 15.836 -9.391 1 59.38 329 ALA B CA 1
ATOM 7215 C C . ALA B 1 329 ? 20.141 15.898 -9.648 1 59.38 329 ALA B C 1
ATOM 7217 O O . ALA B 1 329 ? 20.906 15.078 -9.125 1 59.38 329 ALA B O 1
ATOM 7218 N N . THR B 1 330 ? 20.719 16.266 -10.875 1 54.47 330 THR B N 1
ATOM 7219 C CA . THR B 1 330 ? 22.141 16.438 -11.094 1 54.47 330 THR B CA 1
ATOM 7220 C C . THR B 1 330 ? 22.656 17.672 -10.336 1 54.47 330 THR B C 1
ATOM 7222 O O . THR B 1 330 ? 22.312 18.797 -10.672 1 54.47 330 THR B O 1
ATOM 7225 N N . SER B 1 331 ? 22.609 17.703 -9.039 1 55.78 331 SER B N 1
ATOM 7226 C CA . SER B 1 331 ? 23.172 18.938 -8.508 1 55.78 331 SER B CA 1
ATOM 7227 C C . SER B 1 331 ? 24.703 18.922 -8.602 1 55.78 331 SER B C 1
ATOM 7229 O O . SER B 1 331 ? 25.344 17.922 -8.281 1 55.78 331 SER B O 1
ATOM 7231 N N . PRO B 1 332 ? 25.312 19.828 -9.406 1 55.69 332 PRO B N 1
ATOM 7232 C CA . PRO B 1 332 ? 26.781 19.969 -9.336 1 55.69 332 PRO B CA 1
ATOM 7233 C C . PRO B 1 332 ? 27.281 20.188 -7.914 1 55.69 332 PRO B C 1
ATOM 7235 O O . PRO B 1 332 ? 26.625 20.859 -7.121 1 55.69 332 PRO B O 1
ATOM 7238 N N . SER B 1 333 ? 27.953 19.234 -7.293 1 55.38 333 SER B N 1
ATOM 7239 C CA . SER B 1 333 ? 28.469 19.25 -5.93 1 55.38 333 SER B CA 1
ATOM 7240 C C . SER B 1 333 ? 29.656 20.219 -5.805 1 55.38 333 SER B C 1
ATOM 7242 O O . SER B 1 333 ? 30.766 19.891 -6.23 1 55.38 333 SER B O 1
ATOM 7244 N N . ILE B 1 334 ? 29.656 21.406 -6.23 1 55.59 334 ILE B N 1
ATOM 7245 C CA . ILE B 1 334 ? 30.828 22.031 -5.633 1 55.59 334 ILE B CA 1
ATOM 7246 C C . ILE B 1 334 ? 30.75 21.938 -4.113 1 55.59 334 ILE B C 1
ATOM 7248 O O . ILE B 1 334 ? 29.797 22.422 -3.508 1 55.59 334 ILE B O 1
ATOM 7252 N N . PRO B 1 335 ? 31.469 20.875 -3.604 1 55.5 335 PRO B N 1
ATOM 7253 C CA . PRO B 1 335 ? 31.391 20.562 -2.172 1 55.5 335 PRO B CA 1
ATOM 7254 C C . PRO B 1 335 ? 31.266 21.812 -1.307 1 55.5 335 PRO B C 1
ATOM 7256 O O . PRO B 1 335 ? 30.328 21.922 -0.515 1 55.5 335 PRO B O 1
ATOM 7259 N N . PHE B 1 336 ? 32.562 22.047 -0.423 1 52.5 336 PHE B N 1
ATOM 7260 C CA . PHE B 1 336 ? 32.906 22.344 0.963 1 52.5 336 PHE B CA 1
ATOM 7261 C C . PHE B 1 336 ? 32.531 23.781 1.315 1 52.5 336 PHE B C 1
ATOM 7263 O O . PHE B 1 336 ? 33.219 24.719 0.896 1 52.5 336 PHE B O 1
ATOM 7270 N N . LEU B 1 337 ? 31.438 24.156 1.303 1 51.03 337 LEU B N 1
ATOM 7271 C CA . LEU B 1 337 ? 31.406 25.422 2.031 1 51.03 337 LEU B CA 1
ATOM 7272 C C . LEU B 1 337 ? 32.031 25.266 3.414 1 51.03 337 LEU B C 1
ATOM 7274 O O . LEU B 1 337 ? 31.516 24.547 4.258 1 51.03 337 LEU B O 1
ATOM 7278 N N . ASN B 1 338 ? 33.312 24.953 3.607 1 50 338 ASN B N 1
ATOM 7279 C CA . ASN B 1 338 ? 33.844 25.25 4.926 1 50 338 ASN B CA 1
ATOM 7280 C C . ASN B 1 338 ? 33.188 26.484 5.535 1 50 338 ASN B C 1
ATOM 7282 O O . ASN B 1 338 ? 33.719 27.594 5.469 1 50 338 ASN B O 1
ATOM 7286 N N . MET B 1 339 ? 32 26.625 5.266 1 49.62 339 MET B N 1
ATOM 7287 C CA . MET B 1 339 ? 31.344 27.906 5.512 1 49.62 339 MET B CA 1
ATOM 7288 C C . MET B 1 339 ? 31.547 28.359 6.953 1 49.62 339 MET B C 1
ATOM 7290 O O . MET B 1 339 ? 31.203 27.641 7.891 1 49.62 339 MET B O 1
ATOM 7294 N N . GLU B 1 340 ? 32.469 29.062 7.199 1 56.78 340 GLU B N 1
ATOM 7295 C CA . GLU B 1 340 ? 32.5 29.859 8.422 1 56.78 340 GLU B CA 1
ATOM 7296 C C . GLU B 1 340 ? 31.078 30.219 8.867 1 56.78 340 GLU B C 1
ATOM 7298 O O . GLU B 1 340 ? 30.156 30.281 8.047 1 56.78 340 GLU B O 1
ATOM 7303 N N . ARG B 1 341 ? 30.703 29.953 10.078 1 69.62 341 ARG B N 1
ATOM 7304 C CA . ARG B 1 341 ? 29.453 30.125 10.828 1 69.62 341 ARG B CA 1
ATOM 7305 C C . ARG B 1 341 ? 28.828 31.484 10.531 1 69.62 341 ARG B C 1
ATOM 7307 O O . ARG B 1 341 ? 27.688 31.734 10.938 1 69.62 341 ARG B O 1
ATOM 7314 N N . LYS B 1 342 ? 29.609 32.375 9.625 1 84.44 342 LYS B N 1
ATOM 7315 C CA . LYS B 1 342 ? 29.016 33.656 9.344 1 84.44 342 LYS B CA 1
ATOM 7316 C C . LYS B 1 342 ? 28.656 33.812 7.863 1 84.44 342 LYS B C 1
ATOM 7318 O O . LYS B 1 342 ? 29.547 33.875 7.012 1 84.44 342 LYS B O 1
ATOM 7323 N N . LEU B 1 343 ? 27.375 33.75 7.508 1 91.19 343 LEU B N 1
ATOM 7324 C CA . LEU B 1 343 ? 26.891 33.781 6.129 1 91.19 343 LEU B CA 1
ATOM 7325 C C . LEU B 1 343 ? 25.969 34.969 5.898 1 91.19 343 LEU B C 1
ATOM 7327 O O . LEU B 1 343 ? 25.031 35.188 6.676 1 91.19 343 LEU B O 1
ATOM 7331 N N . ASN B 1 344 ? 26.359 35.781 4.859 1 94.19 344 ASN B N 1
ATOM 7332 C CA . ASN B 1 344 ? 25.453 36.812 4.359 1 94.19 344 ASN B CA 1
ATOM 7333 C C . ASN B 1 344 ? 24.625 36.312 3.18 1 94.19 344 ASN B C 1
ATOM 7335 O O . ASN B 1 344 ? 25.078 35.469 2.408 1 94.19 344 ASN B O 1
ATOM 7339 N N . LEU B 1 345 ? 23.406 36.75 3.078 1 96.19 345 LEU B N 1
ATOM 7340 C CA . LEU B 1 345 ? 22.5 36.375 1.991 1 96.19 345 LEU B CA 1
ATOM 7341 C C . LEU B 1 345 ? 22.156 37.562 1.125 1 96.19 345 LEU B C 1
ATOM 7343 O O . LEU B 1 345 ? 21.719 38.594 1.638 1 96.19 345 LEU B O 1
ATOM 7347 N N . SER B 1 346 ? 22.5 37.5 -0.147 1 96.56 346 SER B N 1
ATOM 7348 C CA . SER B 1 346 ? 22.188 38.562 -1.096 1 96.56 346 SER B CA 1
ATOM 7349 C C . SER B 1 346 ? 21.281 38.062 -2.215 1 96.56 346 SER B C 1
ATOM 7351 O O . SER B 1 346 ? 21.625 37.094 -2.906 1 96.56 346 SER B O 1
ATOM 7353 N N . ILE B 1 347 ? 20.125 38.656 -2.385 1 97.38 347 ILE B N 1
ATOM 7354 C CA . ILE B 1 347 ? 19.188 38.312 -3.441 1 97.38 347 ILE B CA 1
ATOM 7355 C C . ILE B 1 347 ? 19.156 39.438 -4.484 1 97.38 347 ILE B C 1
ATOM 7357 O O . ILE B 1 347 ? 19.031 40.625 -4.137 1 97.38 347 ILE B O 1
ATOM 7361 N N . ARG B 1 348 ? 19.359 39.062 -5.75 1 96.94 348 ARG B N 1
ATOM 7362 C CA . ARG B 1 348 ? 19.391 40.031 -6.84 1 96.94 348 ARG B CA 1
ATOM 7363 C C . ARG B 1 348 ? 18.312 39.75 -7.871 1 96.94 348 ARG B C 1
ATOM 7365 O O . ARG B 1 348 ? 18.422 38.781 -8.648 1 96.94 348 ARG B O 1
ATOM 7372 N N . GLU B 1 349 ? 17.266 40.594 -7.957 1 96.38 349 GLU B N 1
ATOM 7373 C CA . GLU B 1 349 ? 16.203 40.594 -8.961 1 96.38 349 GLU B CA 1
ATOM 7374 C C . GLU B 1 349 ? 15.586 39.188 -9.094 1 96.38 349 GLU B C 1
ATOM 7376 O O . GLU B 1 349 ? 15.508 38.656 -10.195 1 96.38 349 GLU B O 1
ATOM 7381 N N . LEU B 1 350 ? 15.234 38.656 -7.988 1 96.44 350 LEU B N 1
ATOM 7382 C CA . LEU B 1 350 ? 14.672 37.312 -7.945 1 96.44 350 LEU B CA 1
ATOM 7383 C C . LEU B 1 350 ? 13.234 37.312 -8.461 1 96.44 350 LEU B C 1
ATOM 7385 O O . LEU B 1 350 ? 12.398 38.062 -7.977 1 96.44 350 LEU B O 1
ATOM 7389 N N . SER B 1 351 ? 13 36.531 -9.484 1 95.56 351 SER B N 1
ATOM 7390 C CA . SER B 1 351 ? 11.664 36.281 -10.016 1 95.56 351 SER B CA 1
ATOM 7391 C C . SER B 1 351 ? 11.344 34.812 -10.086 1 95.56 351 SER B C 1
ATOM 7393 O O . SER B 1 351 ? 12.227 34 -10.375 1 95.56 351 SER B O 1
ATOM 7395 N N . PHE B 1 352 ? 10.164 34.438 -9.695 1 93.56 352 PHE B N 1
ATOM 7396 C CA . PHE B 1 352 ? 9.812 33.031 -9.633 1 93.56 352 PHE B CA 1
ATOM 7397 C C . PHE B 1 352 ? 8.336 32.844 -9.945 1 93.56 352 PHE B C 1
ATOM 7399 O O . PHE B 1 352 ? 7.5 33.656 -9.57 1 93.56 352 PHE B O 1
ATOM 7406 N N . SER B 1 353 ? 8.062 31.797 -10.703 1 88.12 353 SER B N 1
ATOM 7407 C CA . SER B 1 353 ? 6.711 31.312 -10.984 1 88.12 353 SER B CA 1
ATOM 7408 C C . SER B 1 353 ? 6.621 29.797 -10.867 1 88.12 353 SER B C 1
ATOM 7410 O O . SER B 1 353 ? 7.531 29.078 -11.289 1 88.12 353 SER B O 1
ATOM 7412 N N . TYR B 1 354 ? 5.574 29.312 -10.125 1 75.94 354 TYR B N 1
ATOM 7413 C CA . TYR B 1 354 ? 5.371 27.875 -10.07 1 75.94 354 TYR B CA 1
ATOM 7414 C C . TYR B 1 354 ? 5.02 27.312 -11.445 1 75.94 354 TYR B C 1
ATOM 7416 O O . TYR B 1 354 ? 5.484 26.234 -11.82 1 75.94 354 TYR B O 1
ATOM 7424 N N . SER B 1 355 ? 3.973 27.953 -12.008 1 70.88 355 SER B N 1
ATOM 7425 C CA . SER B 1 355 ? 3.574 27.656 -13.383 1 70.88 355 SER B CA 1
ATOM 7426 C C . SER B 1 355 ? 3.746 28.859 -14.289 1 70.88 355 SER B C 1
ATOM 7428 O O . SER B 1 355 ? 3.93 29.984 -13.812 1 70.88 355 SER B O 1
ATOM 7430 N N . ASP B 1 356 ? 3.904 28.578 -15.484 1 63.81 356 ASP B N 1
ATOM 7431 C CA . ASP B 1 356 ? 4.25 29.578 -16.484 1 63.81 356 ASP B CA 1
ATOM 7432 C C . ASP B 1 356 ? 3.273 30.75 -16.422 1 63.81 356 ASP B C 1
ATOM 7434 O O . ASP B 1 356 ? 3.607 31.859 -16.844 1 63.81 356 ASP B O 1
ATOM 7438 N N . ASP B 1 357 ? 2.318 30.656 -15.781 1 61.44 357 ASP B N 1
ATOM 7439 C CA . ASP B 1 357 ? 1.282 31.656 -16.031 1 61.44 357 ASP B CA 1
ATOM 7440 C C . ASP B 1 357 ? 1.341 32.781 -14.992 1 61.44 357 ASP B C 1
ATOM 7442 O O . ASP B 1 357 ? 0.954 33.906 -15.273 1 61.44 357 ASP B O 1
ATOM 7446 N N . LYS B 1 358 ? 1.835 32.562 -13.805 1 70.5 358 LYS B N 1
ATOM 7447 C CA . LYS B 1 358 ? 1.759 33.625 -12.812 1 70.5 358 LYS B CA 1
ATOM 7448 C C . LYS B 1 358 ? 3.061 33.75 -12.023 1 70.5 358 LYS B C 1
ATOM 7450 O O . LYS B 1 358 ? 3.504 32.781 -11.406 1 70.5 358 LYS B O 1
ATOM 7455 N N . LYS B 1 359 ? 3.553 34.969 -12.117 1 84.06 359 LYS B N 1
ATOM 7456 C CA . LYS B 1 359 ? 4.75 35.281 -11.336 1 84.06 359 LYS B CA 1
ATOM 7457 C C . LYS B 1 359 ? 4.41 35.5 -9.867 1 84.06 359 LYS B C 1
ATOM 7459 O O . LYS B 1 359 ? 3.549 36.312 -9.539 1 84.06 359 LYS B O 1
ATOM 7464 N N . ILE B 1 360 ? 4.941 34.75 -8.922 1 87.06 360 ILE B N 1
ATOM 7465 C CA . ILE B 1 360 ? 4.723 34.844 -7.484 1 87.06 360 ILE B CA 1
ATOM 7466 C C . ILE B 1 360 ? 5.688 35.875 -6.883 1 87.06 360 ILE B C 1
ATOM 7468 O O . ILE B 1 360 ? 5.332 36.594 -5.953 1 87.06 360 ILE B O 1
ATOM 7472 N N . LEU B 1 361 ? 6.914 35.906 -7.379 1 93.88 361 LEU B N 1
ATOM 7473 C CA . LEU B 1 361 ? 7.918 36.875 -7.008 1 93.88 361 LEU B CA 1
ATOM 7474 C C . LEU B 1 361 ? 8.375 37.688 -8.227 1 93.88 361 LEU B C 1
ATOM 7476 O O . LEU B 1 361 ? 8.562 37.125 -9.305 1 93.88 361 LEU B O 1
ATOM 7480 N N . ASN B 1 362 ? 8.445 39 -8.023 1 94.75 362 ASN B N 1
ATOM 7481 C CA . ASN B 1 362 ? 8.773 39.875 -9.133 1 94.75 362 ASN B CA 1
ATOM 7482 C C . ASN B 1 362 ? 10.016 40.719 -8.836 1 94.75 362 ASN B C 1
ATOM 7484 O O . ASN B 1 362 ? 9.906 41.812 -8.297 1 94.75 362 ASN B O 1
ATOM 7488 N N . SER B 1 363 ? 11.125 40.312 -9.312 1 94.25 363 SER B N 1
ATOM 7489 C CA . SER B 1 363 ? 12.398 41 -9.25 1 94.25 363 SER B CA 1
ATOM 7490 C C . SER B 1 363 ? 12.703 41.5 -7.84 1 94.25 363 SER B C 1
ATOM 7492 O O . SER B 1 363 ? 12.969 42.688 -7.625 1 94.25 363 SER B O 1
ATOM 7494 N N . VAL B 1 364 ? 12.648 40.656 -6.895 1 96.06 364 VAL B N 1
ATOM 7495 C CA . VAL B 1 364 ? 12.891 40.969 -5.488 1 96.06 364 VAL B CA 1
ATOM 7496 C C . VAL B 1 364 ? 14.391 41.031 -5.227 1 96.06 364 VAL B C 1
ATOM 7498 O O . VAL B 1 364 ? 15.141 40.156 -5.629 1 96.06 364 VAL B O 1
ATOM 7501 N N . SER B 1 365 ? 14.852 42.094 -4.676 1 96.06 365 SER B N 1
ATOM 7502 C CA . SER B 1 365 ? 16.234 42.25 -4.27 1 96.06 365 SER B CA 1
ATOM 7503 C C . SER B 1 365 ? 16.344 42.562 -2.779 1 96.06 365 SER B C 1
ATOM 7505 O O . SER B 1 365 ? 15.633 43.406 -2.262 1 96.06 365 SER B O 1
ATOM 7507 N N . LEU B 1 366 ? 17.156 41.75 -2.082 1 95.38 366 LEU B N 1
ATOM 7508 C CA . LEU B 1 366 ? 17.344 41.875 -0.641 1 95.38 366 LEU B CA 1
ATOM 7509 C C . LEU B 1 366 ? 18.781 41.562 -0.239 1 95.38 366 LEU B C 1
ATOM 7511 O O . LEU B 1 366 ? 19.422 40.719 -0.846 1 95.38 366 LEU B O 1
ATOM 7515 N N . ASP B 1 367 ? 19.266 42.312 0.787 1 95.75 367 ASP B N 1
ATOM 7516 C CA . ASP B 1 367 ? 20.547 42 1.42 1 95.75 367 ASP B CA 1
ATOM 7517 C C . ASP B 1 367 ? 20.375 41.75 2.912 1 95.75 367 ASP B C 1
ATOM 7519 O O . ASP B 1 367 ? 19.891 42.594 3.65 1 95.75 367 ASP B O 1
ATOM 7523 N N . LEU B 1 368 ? 20.734 40.594 3.312 1 97 368 LEU B N 1
ATOM 7524 C CA . LEU B 1 368 ? 20.625 40.156 4.707 1 97 368 LEU B CA 1
ATOM 7525 C C . LEU B 1 368 ? 22 39.781 5.262 1 97 368 LEU B C 1
ATOM 7527 O O . LEU B 1 368 ? 22.781 39.125 4.59 1 97 368 LEU B O 1
ATOM 7531 N N . PHE B 1 369 ? 22.266 40.188 6.465 1 96 369 PHE B N 1
ATOM 7532 C CA . PHE B 1 369 ? 23.609 40.094 6.988 1 96 369 PHE B CA 1
ATOM 7533 C C . PHE B 1 369 ? 23.656 39.156 8.188 1 96 369 PHE B C 1
ATOM 7535 O O . PHE B 1 369 ? 22.672 39.031 8.922 1 96 369 PHE B O 1
ATOM 7542 N N . THR B 1 370 ? 24.812 38.531 8.422 1 94.12 370 THR B N 1
ATOM 7543 C CA . THR B 1 370 ? 25.062 37.625 9.539 1 94.12 370 THR B CA 1
ATOM 7544 C C . THR B 1 370 ? 24.844 38.312 10.875 1 94.12 370 THR B C 1
ATOM 7546 O O . THR B 1 370 ? 25.125 39.531 10.992 1 94.12 370 THR B O 1
ATOM 7549 N N . GLY B 1 371 ? 24.25 37.562 11.812 1 93.38 371 GLY B N 1
ATOM 7550 C CA . GLY B 1 371 ? 24.094 38.062 13.164 1 93.38 371 GLY B CA 1
ATOM 7551 C C . GLY B 1 371 ? 22.875 38.969 13.336 1 93.38 371 GLY B C 1
ATOM 7552 O O . GLY B 1 371 ? 22.625 39.469 14.43 1 93.38 371 GLY B O 1
ATOM 7553 N N . LYS B 1 372 ? 22.141 39.156 12.281 1 94.94 372 LYS B N 1
ATOM 7554 C CA . LYS B 1 372 ? 20.953 40.031 12.336 1 94.94 372 LYS B CA 1
ATOM 7555 C C . LYS B 1 372 ? 19.672 39.219 12.18 1 94.94 372 LYS B C 1
ATOM 7557 O O . LYS B 1 372 ? 19.703 38.062 11.711 1 94.94 372 LYS B O 1
ATOM 7562 N N . MET B 1 373 ? 18.609 39.75 12.664 1 94.62 373 MET B N 1
ATOM 7563 C CA . MET B 1 373 ? 17.281 39.188 12.523 1 94.62 373 MET B CA 1
ATOM 7564 C C . MET B 1 373 ? 16.391 40.031 11.617 1 94.62 373 MET B C 1
ATOM 7566 O O . MET B 1 373 ? 16.219 41.219 11.875 1 94.62 373 MET B O 1
ATOM 7570 N N . TYR B 1 374 ? 15.945 39.469 10.562 1 95.56 374 TYR B N 1
ATOM 7571 C CA . TYR B 1 374 ? 15.039 40.125 9.633 1 95.56 374 TYR B CA 1
ATOM 7572 C C . TYR B 1 374 ? 13.648 39.5 9.68 1 95.56 374 TYR B C 1
ATOM 7574 O O . TYR B 1 374 ? 13.516 38.281 9.82 1 95.56 374 TYR B O 1
ATOM 7582 N N . SER B 1 375 ? 12.648 40.281 9.602 1 94.06 375 SER B N 1
ATOM 7583 C CA . SER B 1 375 ? 11.281 39.781 9.539 1 94.06 375 SER B CA 1
ATOM 7584 C C . SER B 1 375 ? 10.641 40.062 8.188 1 94.06 375 SER B C 1
ATOM 7586 O O . SER B 1 375 ? 10.859 41.125 7.613 1 94.06 375 SER B O 1
ATOM 7588 N N . LEU B 1 376 ? 10.031 39.094 7.695 1 93.5 376 LEU B N 1
ATOM 7589 C CA . LEU B 1 376 ? 9.234 39.219 6.48 1 93.5 376 LEU B CA 1
ATOM 7590 C C . LEU B 1 376 ? 7.742 39.188 6.801 1 93.5 376 LEU B C 1
ATOM 7592 O O . LEU B 1 376 ? 7.262 38.25 7.426 1 93.5 376 LEU B O 1
ATOM 7596 N N . THR B 1 377 ? 7.023 40.219 6.453 1 90.06 377 THR B N 1
ATOM 7597 C CA . THR B 1 377 ? 5.59 40.281 6.703 1 90.06 377 THR B CA 1
ATOM 7598 C C . THR B 1 377 ? 4.848 40.781 5.465 1 90.06 377 THR B C 1
ATOM 7600 O O . THR B 1 377 ? 5.469 41.125 4.461 1 90.06 377 THR B O 1
ATOM 7603 N N . GLY B 1 378 ? 3.57 40.656 5.426 1 86.5 378 GLY B N 1
ATOM 7604 C CA . GLY B 1 378 ? 2.713 40.969 4.301 1 86.5 378 GLY B CA 1
ATOM 7605 C C . GLY B 1 378 ? 1.451 40.156 4.238 1 86.5 378 GLY B C 1
ATOM 7606 O O . GLY B 1 378 ? 1.302 39.188 4.992 1 86.5 378 GLY B O 1
ATOM 7607 N N . PRO B 1 379 ? 0.609 40.562 3.354 1 78.69 379 PRO B N 1
ATOM 7608 C CA . PRO B 1 379 ? -0.648 39.812 3.246 1 78.69 379 PRO B CA 1
ATOM 7609 C C . PRO B 1 379 ? -0.443 38.375 2.812 1 78.69 379 PRO B C 1
ATOM 7611 O O . PRO B 1 379 ? 0.615 38.031 2.277 1 78.69 379 PRO B O 1
ATOM 7614 N N . SER B 1 380 ? -1.449 37.531 3.123 1 72.38 380 SER B N 1
ATOM 7615 C CA . SER B 1 380 ? -1.4 36.156 2.688 1 72.38 380 SER B CA 1
ATOM 7616 C C . SER B 1 380 ? -1.295 36.031 1.169 1 72.38 380 SER B C 1
ATOM 7618 O O . SER B 1 380 ? -1.957 36.781 0.445 1 72.38 380 SER B O 1
ATOM 7620 N N . GLY B 1 381 ? -0.412 35.188 0.688 1 73.88 381 GLY B N 1
ATOM 7621 C CA . GLY B 1 381 ? -0.248 35 -0.744 1 73.88 381 GLY B CA 1
ATOM 7622 C C . GLY B 1 381 ? 0.737 35.969 -1.369 1 73.88 381 GLY B C 1
ATOM 7623 O O . GLY B 1 381 ? 0.914 35.969 -2.59 1 73.88 381 GLY B O 1
ATOM 7624 N N . SER B 1 382 ? 1.369 36.719 -0.507 1 82.44 382 SER B N 1
ATOM 7625 C CA . SER B 1 382 ? 2.264 37.75 -1.042 1 82.44 382 SER B CA 1
ATOM 7626 C C . SER B 1 382 ? 3.562 37.125 -1.553 1 82.44 382 SER B C 1
ATOM 7628 O O . SER B 1 382 ? 4.324 37.781 -2.271 1 82.44 382 SER B O 1
ATOM 7630 N N . GLY B 1 383 ? 3.873 35.844 -1.235 1 86.56 383 GLY B N 1
ATOM 7631 C CA . GLY B 1 383 ? 5.059 35.188 -1.743 1 86.56 383 GLY B CA 1
ATOM 7632 C C . GLY B 1 383 ? 6.102 34.938 -0.674 1 86.56 383 GLY B C 1
ATOM 7633 O O . GLY B 1 383 ? 7.199 34.438 -0.972 1 86.56 383 GLY B O 1
ATOM 7634 N N . LYS B 1 384 ? 5.859 35.188 0.563 1 88.88 384 LYS B N 1
ATOM 7635 C CA . LYS B 1 384 ? 6.805 35.031 1.665 1 88.88 384 LYS B CA 1
ATOM 7636 C C . LYS B 1 384 ? 7.336 33.625 1.765 1 88.88 384 LYS B C 1
ATOM 7638 O O . LYS B 1 384 ? 8.547 33.406 1.8 1 88.88 384 LYS B O 1
ATOM 7643 N N . SER B 1 385 ? 6.422 32.688 1.798 1 84.69 385 SER B N 1
ATOM 7644 C CA . SER B 1 385 ? 6.812 31.281 1.934 1 84.69 385 SER B CA 1
ATOM 7645 C C . SER B 1 385 ? 7.59 30.797 0.712 1 84.69 385 SER B C 1
ATOM 7647 O O . SER B 1 385 ? 8.523 30 0.836 1 84.69 385 SER B O 1
ATOM 7649 N N . THR B 1 386 ? 7.199 31.266 -0.448 1 88.38 386 THR B N 1
ATOM 7650 C CA . THR B 1 386 ? 7.91 30.906 -1.673 1 88.38 386 THR B CA 1
ATOM 7651 C C . THR B 1 386 ? 9.352 31.422 -1.625 1 88.38 386 THR B C 1
ATOM 7653 O O . THR B 1 386 ? 10.281 30.703 -2.012 1 88.38 386 THR B O 1
ATOM 7656 N N . LEU B 1 387 ? 9.484 32.625 -1.156 1 93.81 387 LEU B N 1
ATOM 7657 C CA . LEU B 1 387 ? 10.812 33.25 -1.062 1 93.81 387 LEU B CA 1
ATOM 7658 C C . LEU B 1 387 ? 11.719 32.406 -0.17 1 93.81 387 LEU B C 1
ATOM 7660 O O . LEU B 1 387 ? 12.852 32.094 -0.552 1 93.81 387 LEU B O 1
ATOM 7664 N N . VAL B 1 388 ? 11.266 32 0.955 1 92.94 388 VAL B N 1
ATOM 7665 C CA . VAL B 1 388 ? 12.094 31.281 1.913 1 92.94 388 VAL B CA 1
ATOM 7666 C C . VAL B 1 388 ? 12.359 29.875 1.403 1 92.94 388 VAL B C 1
ATOM 7668 O O . VAL B 1 388 ? 13.43 29.312 1.644 1 92.94 388 VAL B O 1
ATOM 7671 N N . LYS B 1 389 ? 11.422 29.312 0.723 1 91.56 389 LYS B N 1
ATOM 7672 C CA . LYS B 1 389 ? 11.625 27.984 0.145 1 91.56 389 LYS B CA 1
ATOM 7673 C C . LYS B 1 389 ? 12.719 28 -0.921 1 91.56 389 LYS B C 1
ATOM 7675 O O . LYS B 1 389 ? 13.5 27.062 -1.039 1 91.56 389 LYS B O 1
ATOM 7680 N N . ILE B 1 390 ? 12.742 29.062 -1.688 1 93.88 390 ILE B N 1
ATOM 7681 C CA . ILE B 1 390 ? 13.781 29.219 -2.707 1 93.88 390 ILE B CA 1
ATOM 7682 C C . ILE B 1 390 ? 15.141 29.359 -2.037 1 93.88 390 ILE B C 1
ATOM 7684 O O . ILE B 1 390 ? 16.109 28.703 -2.438 1 93.88 390 ILE B O 1
ATOM 7688 N N . ILE B 1 391 ? 15.156 30.203 -0.975 1 95 391 ILE B N 1
ATOM 7689 C CA . ILE B 1 391 ? 16.391 30.422 -0.231 1 95 391 ILE B CA 1
ATOM 7690 C C . ILE B 1 391 ? 16.891 29.109 0.361 1 95 391 ILE B C 1
ATOM 7692 O O . ILE B 1 391 ? 18.094 28.859 0.413 1 95 391 ILE B O 1
ATOM 7696 N N . SER B 1 392 ? 15.984 28.266 0.716 1 93.5 392 SER B N 1
ATOM 7697 C CA . SER B 1 392 ? 16.312 27.016 1.381 1 93.5 392 SER B CA 1
ATOM 7698 C C . SER B 1 392 ? 16.609 25.906 0.367 1 93.5 392 SER B C 1
ATOM 7700 O O . SER B 1 392 ? 16.828 24.766 0.742 1 93.5 392 SER B O 1
ATOM 7702 N N . GLY B 1 393 ? 16.469 26.188 -0.885 1 90.81 393 GLY B N 1
ATOM 7703 C CA . GLY B 1 393 ? 16.859 25.25 -1.924 1 90.81 393 GLY B CA 1
ATOM 7704 C C . GLY B 1 393 ? 15.727 24.312 -2.334 1 90.81 393 GLY B C 1
ATOM 7705 O O . GLY B 1 393 ? 15.977 23.266 -2.949 1 90.81 393 GLY B O 1
ATOM 7706 N N . TYR B 1 394 ? 14.516 24.641 -1.967 1 89.25 394 TYR B N 1
ATOM 7707 C CA . TYR B 1 394 ? 13.391 23.812 -2.381 1 89.25 394 TYR B CA 1
ATOM 7708 C C . TYR B 1 394 ? 13.172 23.906 -3.887 1 89.25 394 TYR B C 1
ATOM 7710 O O . TYR B 1 394 ? 12.734 22.938 -4.516 1 89.25 394 TYR B O 1
ATOM 7718 N N . TYR B 1 395 ? 13.438 25.125 -4.461 1 88.88 395 TYR B N 1
ATOM 7719 C CA . TYR B 1 395 ? 13.281 25.391 -5.891 1 88.88 395 TYR B CA 1
ATOM 7720 C C . TYR B 1 395 ? 14.562 25.953 -6.488 1 88.88 395 TYR B C 1
ATOM 7722 O O . TYR B 1 395 ? 15.148 26.891 -5.926 1 88.88 395 TYR B O 1
ATOM 7730 N N . LYS B 1 396 ? 14.867 25.375 -7.617 1 86.56 396 LYS B N 1
ATOM 7731 C CA . LYS B 1 396 ? 16.109 25.812 -8.234 1 86.56 396 LYS B CA 1
ATOM 7732 C C . LYS B 1 396 ? 15.852 26.562 -9.539 1 86.56 396 LYS B C 1
ATOM 7734 O O . LYS B 1 396 ? 16.734 27.234 -10.07 1 86.56 396 LYS B O 1
ATOM 7739 N N . ASN B 1 397 ? 14.656 26.469 -9.977 1 87.62 397 ASN B N 1
ATOM 7740 C CA . ASN B 1 397 ? 14.312 27.094 -11.258 1 87.62 397 ASN B CA 1
ATOM 7741 C C . ASN B 1 397 ? 13.789 28.516 -11.062 1 87.62 397 ASN B C 1
ATOM 7743 O O . ASN B 1 397 ? 12.633 28.797 -11.375 1 87.62 397 ASN B O 1
ATOM 7747 N N . TYR B 1 398 ? 14.617 29.391 -10.625 1 92.62 398 TYR B N 1
ATOM 7748 C CA . TYR B 1 398 ? 14.242 30.781 -10.461 1 92.62 398 TYR B CA 1
ATOM 7749 C C . TYR B 1 398 ? 15.07 31.688 -11.367 1 92.62 398 TYR B C 1
ATOM 7751 O O . TYR B 1 398 ? 16.094 31.266 -11.898 1 92.62 398 TYR B O 1
ATOM 7759 N N . PHE B 1 399 ? 14.5 32.906 -11.695 1 94.69 399 PHE B N 1
ATOM 7760 C CA . PHE B 1 399 ? 15.242 33.938 -12.414 1 94.69 399 PHE B CA 1
ATOM 7761 C C . PHE B 1 399 ? 15.922 34.875 -11.438 1 94.69 399 PHE B C 1
ATOM 7763 O O . PHE B 1 399 ? 15.422 35.125 -10.336 1 94.69 399 PHE B O 1
ATOM 7770 N N . GLY B 1 400 ? 17.016 35.375 -11.82 1 95.81 400 GLY B N 1
ATOM 7771 C CA . GLY B 1 400 ? 17.828 36.156 -10.906 1 95.81 400 GLY B CA 1
ATOM 7772 C C . GLY B 1 400 ? 18.875 35.344 -10.188 1 95.81 400 GLY B C 1
ATOM 7773 O O . GLY B 1 400 ? 19.234 34.25 -10.633 1 95.81 400 GLY B O 1
ATOM 7774 N N . ASP B 1 401 ? 19.422 35.969 -9.117 1 95.31 401 ASP B N 1
ATOM 7775 C CA . ASP B 1 401 ? 20.5 35.25 -8.445 1 95.31 401 ASP B CA 1
ATOM 7776 C C . ASP B 1 401 ? 20.406 35.406 -6.93 1 95.31 401 ASP B C 1
ATOM 7778 O O . ASP B 1 401 ? 19.922 36.438 -6.441 1 95.31 401 ASP B O 1
ATOM 7782 N N . ILE B 1 402 ? 20.781 34.438 -6.27 1 95.81 402 ILE B N 1
ATOM 7783 C CA . ILE B 1 402 ? 20.906 34.438 -4.812 1 95.81 402 ILE B CA 1
ATOM 7784 C C . ILE B 1 402 ? 22.312 34 -4.418 1 95.81 402 ILE B C 1
ATOM 7786 O O . ILE B 1 402 ? 22.844 33 -4.922 1 95.81 402 ILE B O 1
ATOM 7790 N N . TYR B 1 403 ? 22.891 34.781 -3.529 1 93.56 403 TYR B N 1
ATOM 7791 C CA . TYR B 1 403 ? 24.266 34.5 -3.137 1 93.56 403 TYR B CA 1
ATOM 7792 C C . TYR B 1 403 ? 24.375 34.312 -1.631 1 93.56 403 TYR B C 1
ATOM 7794 O O . TYR B 1 403 ? 23.719 35 -0.854 1 93.56 403 TYR B O 1
ATOM 7802 N N . LEU B 1 404 ? 25.047 33.312 -1.22 1 92.81 404 LEU B N 1
ATOM 7803 C CA . LEU B 1 404 ? 25.578 33.219 0.134 1 92.81 404 LEU B CA 1
ATOM 7804 C C . LEU B 1 404 ? 27.031 33.688 0.193 1 92.81 404 LEU B C 1
ATOM 7806 O O . LEU B 1 404 ? 27.938 32.969 -0.288 1 92.81 404 LEU B O 1
ATOM 7810 N N . ASN B 1 405 ? 27.141 34.812 0.842 1 89.75 405 ASN B N 1
ATOM 7811 C CA . ASN B 1 405 ? 28.406 35.531 0.675 1 89.75 405 ASN B CA 1
ATOM 7812 C C . ASN B 1 405 ? 28.75 35.75 -0.798 1 89.75 405 ASN B C 1
ATOM 7814 O O . ASN B 1 405 ? 28.016 36.438 -1.515 1 89.75 405 ASN B O 1
ATOM 7818 N N . ASP B 1 406 ? 29.688 34.969 -1.37 1 87 406 ASP B N 1
ATOM 7819 C CA . ASP B 1 406 ? 30.109 35.219 -2.748 1 87 406 ASP B CA 1
ATOM 7820 C C . ASP B 1 406 ? 29.828 34 -3.629 1 87 406 ASP B C 1
ATOM 7822 O O . ASP B 1 406 ? 30.203 33.969 -4.805 1 87 406 ASP B O 1
ATOM 7826 N N . ILE B 1 407 ? 29.125 33.125 -3.082 1 89.12 407 ILE B N 1
ATOM 7827 C CA . ILE B 1 407 ? 28.875 31.906 -3.836 1 89.12 407 ILE B CA 1
ATOM 7828 C C . ILE B 1 407 ? 27.391 31.844 -4.227 1 89.12 407 ILE B C 1
ATOM 7830 O O . ILE B 1 407 ? 26.516 31.969 -3.373 1 89.12 407 ILE B O 1
ATOM 7834 N N . SER B 1 408 ? 27.188 31.609 -5.504 1 90.81 408 SER B N 1
ATOM 7835 C CA . SER B 1 408 ? 25.812 31.484 -5.969 1 90.81 408 SER B CA 1
ATOM 7836 C C . SER B 1 408 ? 25.141 30.25 -5.375 1 90.81 408 SER B C 1
ATOM 7838 O O . SER B 1 408 ? 25.766 29.188 -5.266 1 90.81 408 SER B O 1
ATOM 7840 N N . LEU B 1 409 ? 23.922 30.359 -4.973 1 90.94 409 LEU B N 1
ATOM 7841 C CA . LEU B 1 409 ? 23.156 29.281 -4.367 1 90.94 409 LEU B CA 1
ATOM 7842 C C . LEU B 1 409 ? 23.078 28.078 -5.301 1 90.94 409 LEU B C 1
ATOM 7844 O O . LEU B 1 409 ? 23.047 26.938 -4.848 1 90.94 409 LEU B O 1
ATOM 7848 N N . ARG B 1 410 ? 23.062 28.328 -6.602 1 88.69 410 ARG B N 1
ATOM 7849 C CA . ARG B 1 410 ? 22.938 27.281 -7.613 1 88.69 410 ARG B CA 1
ATOM 7850 C C . ARG B 1 410 ? 24.188 26.406 -7.656 1 88.69 410 ARG B C 1
ATOM 7852 O O . ARG B 1 410 ? 24.141 25.266 -8.125 1 88.69 410 ARG B O 1
ATOM 7859 N N . ASN B 1 411 ? 25.297 26.953 -7.156 1 87 411 ASN B N 1
ATOM 7860 C CA . ASN B 1 411 ? 26.562 26.25 -7.207 1 87 411 ASN B CA 1
ATOM 7861 C C . ASN B 1 411 ? 26.828 25.484 -5.91 1 87 411 ASN B C 1
ATOM 7863 O O . ASN B 1 411 ? 27.828 24.781 -5.793 1 87 411 ASN B O 1
ATOM 7867 N N . ILE B 1 412 ? 25.984 25.594 -4.992 1 87.62 412 ILE B N 1
ATOM 7868 C CA . ILE B 1 412 ? 26.141 24.906 -3.719 1 87.62 412 ILE B CA 1
ATOM 7869 C C . ILE B 1 412 ? 25.391 23.578 -3.758 1 87.62 412 ILE B C 1
ATOM 7871 O O . ILE B 1 412 ? 24.281 23.5 -4.273 1 87.62 412 ILE B O 1
ATOM 7875 N N . SER B 1 413 ? 26.062 22.531 -3.223 1 86.31 413 SER B N 1
ATOM 7876 C CA . SER B 1 413 ? 25.406 21.234 -3.172 1 86.31 413 SER B CA 1
ATOM 7877 C C . SER B 1 413 ? 24.219 21.25 -2.227 1 86.31 413 SER B C 1
ATOM 7879 O O . SER B 1 413 ? 24.188 22.016 -1.264 1 86.31 413 SER B O 1
ATOM 7881 N N . ASP B 1 414 ? 23.297 20.391 -2.441 1 87.56 414 ASP B N 1
ATOM 7882 C CA . ASP B 1 414 ? 22.109 20.297 -1.584 1 87.56 414 ASP B CA 1
ATOM 7883 C C . ASP B 1 414 ? 22.5 19.953 -0.147 1 87.56 414 ASP B C 1
ATOM 7885 O O . ASP B 1 414 ? 21.922 20.484 0.802 1 87.56 414 ASP B O 1
ATOM 7889 N N . GLU B 1 415 ? 23.484 19.094 -0.009 1 88.5 415 GLU B N 1
ATOM 7890 C CA . GLU B 1 415 ? 23.922 18.688 1.318 1 88.5 415 GLU B CA 1
ATOM 7891 C C . GLU B 1 415 ? 24.5 19.859 2.104 1 88.5 415 GLU B C 1
ATOM 7893 O O . GLU B 1 415 ? 24.172 20.047 3.279 1 88.5 415 GLU B O 1
ATOM 7898 N N . ASP B 1 416 ? 25.266 20.641 1.387 1 88.88 416 ASP B N 1
ATOM 7899 C CA . ASP B 1 416 ? 25.891 21.797 2.029 1 88.88 416 ASP B CA 1
ATOM 7900 C C . ASP B 1 416 ? 24.844 22.875 2.34 1 88.88 416 ASP B C 1
ATOM 7902 O O . ASP B 1 416 ? 24.922 23.531 3.377 1 88.88 416 ASP B O 1
ATOM 7906 N N . LEU B 1 417 ? 24 23.047 1.48 1 90.75 417 LEU B N 1
ATOM 7907 C CA . LEU B 1 417 ? 22.953 24.031 1.689 1 90.75 417 LEU B CA 1
ATOM 7908 C C . LEU B 1 417 ? 22.062 23.641 2.873 1 90.75 417 LEU B C 1
ATOM 7910 O O . LEU B 1 417 ? 21.688 24.5 3.676 1 90.75 417 LEU B O 1
ATOM 7914 N N . ASN B 1 418 ? 21.812 22.406 2.934 1 91.12 418 ASN B N 1
ATOM 7915 C CA . ASN B 1 418 ? 21 21.906 4.031 1 91.12 418 ASN B CA 1
ATOM 7916 C C . ASN B 1 418 ? 21.719 22.031 5.371 1 91.12 418 ASN B C 1
ATOM 7918 O O . ASN B 1 418 ? 21.078 22.219 6.406 1 91.12 418 ASN B O 1
ATOM 7922 N N . ASP B 1 419 ? 22.969 21.953 5.32 1 90.12 419 ASP B N 1
ATOM 7923 C CA . ASP B 1 419 ? 23.75 22.109 6.543 1 90.12 419 ASP B CA 1
ATOM 7924 C C . ASP B 1 419 ? 23.812 23.562 6.98 1 90.12 419 ASP B C 1
ATOM 7926 O O . ASP B 1 419 ? 23.875 23.859 8.18 1 90.12 419 ASP B O 1
ATOM 7930 N N . ALA B 1 420 ? 23.734 24.422 6.02 1 91.56 420 ALA B N 1
ATOM 7931 C CA . ALA B 1 420 ? 23.922 25.844 6.281 1 91.56 420 ALA B CA 1
ATOM 7932 C C . ALA B 1 420 ? 22.609 26.5 6.684 1 91.56 420 ALA B C 1
ATOM 7934 O O . ALA B 1 420 ? 22.594 27.453 7.477 1 91.56 420 ALA B O 1
ATOM 7935 N N . ILE B 1 421 ? 21.562 26.031 6.102 1 93.69 421 ILE B N 1
ATOM 7936 C CA . ILE B 1 421 ? 20.281 26.688 6.297 1 93.69 421 ILE B CA 1
ATOM 7937 C C . ILE B 1 421 ? 19.297 25.719 6.961 1 93.69 421 ILE B C 1
ATOM 7939 O O . ILE B 1 421 ? 19.109 24.594 6.48 1 93.69 421 ILE B O 1
ATOM 7943 N N . TYR B 1 422 ? 18.766 26.078 8.078 1 93.25 422 TYR B N 1
ATOM 7944 C CA . TYR B 1 422 ? 17.703 25.328 8.711 1 93.25 422 TYR B CA 1
ATOM 7945 C C . TYR B 1 422 ? 16.359 26.031 8.555 1 93.25 422 TYR B C 1
ATOM 7947 O O . TYR B 1 422 ? 16.203 27.172 8.977 1 93.25 422 TYR B O 1
ATOM 7955 N N . TYR B 1 423 ? 15.477 25.406 7.902 1 92.75 423 TYR B N 1
ATOM 7956 C CA . TYR B 1 423 ? 14.141 25.938 7.641 1 92.75 423 TYR B CA 1
ATOM 7957 C C . TYR B 1 423 ? 13.125 25.344 8.609 1 92.75 423 TYR B C 1
ATOM 7959 O O . TYR B 1 423 ? 12.742 24.172 8.477 1 92.75 423 TYR B O 1
ATOM 7967 N N . LEU B 1 424 ? 12.805 26.109 9.617 1 89.75 424 LEU B N 1
ATOM 7968 C CA . LEU B 1 424 ? 11.781 25.734 10.586 1 89.75 424 LEU B CA 1
ATOM 7969 C C . LEU B 1 424 ? 10.391 26.094 10.07 1 89.75 424 LEU B C 1
ATOM 7971 O O . LEU B 1 424 ? 9.984 27.25 10.133 1 89.75 424 LEU B O 1
ATOM 7975 N N . THR B 1 425 ? 9.664 25.109 9.617 1 81.19 425 THR B N 1
ATOM 7976 C CA . THR B 1 425 ? 8.375 25.328 8.969 1 81.19 425 THR B CA 1
ATOM 7977 C C . THR B 1 425 ? 7.23 25.078 9.945 1 81.19 425 THR B C 1
ATOM 7979 O O . THR B 1 425 ? 7.449 24.625 11.062 1 81.19 425 THR B O 1
ATOM 7982 N N . GLN B 1 426 ? 6.059 25.438 9.43 1 67.62 426 GLN B N 1
ATOM 7983 C CA . GLN B 1 426 ? 4.832 25.203 10.18 1 67.62 426 GLN B CA 1
ATOM 7984 C C . GLN B 1 426 ? 4.488 23.719 10.211 1 67.62 426 GLN B C 1
ATOM 7986 O O . GLN B 1 426 ? 3.865 23.234 11.164 1 67.62 426 GLN B O 1
ATOM 7991 N N . ASP B 1 427 ? 4.957 23.094 9.141 1 64.94 427 ASP B N 1
ATOM 7992 C CA . ASP B 1 427 ? 4.652 21.672 9.023 1 64.94 427 ASP B CA 1
ATOM 7993 C C . ASP B 1 427 ? 5.648 20.828 9.812 1 64.94 427 ASP B C 1
ATOM 7995 O O . ASP B 1 427 ? 6.859 21.047 9.734 1 64.94 427 ASP B O 1
ATOM 7999 N N . ASP B 1 428 ? 5.078 20.062 10.758 1 66.56 428 ASP B N 1
ATOM 8000 C CA . ASP B 1 428 ? 5.973 19.219 11.562 1 66.56 428 ASP B CA 1
ATOM 8001 C C . ASP B 1 428 ? 6.23 17.875 10.883 1 66.56 428 ASP B C 1
ATOM 8003 O O . ASP B 1 428 ? 5.289 17.172 10.539 1 66.56 428 ASP B O 1
ATOM 8007 N N . TYR B 1 429 ? 7.438 17.656 10.461 1 80.81 429 TYR B N 1
ATOM 8008 C CA . TYR B 1 429 ? 7.793 16.344 9.945 1 80.81 429 TYR B CA 1
ATOM 8009 C C . TYR B 1 429 ? 8.219 15.414 11.07 1 80.81 429 TYR B C 1
ATOM 8011 O O . TYR B 1 429 ? 9.289 15.602 11.664 1 80.81 429 TYR B O 1
ATOM 8019 N N . ILE B 1 430 ? 7.383 14.539 11.438 1 88.06 430 ILE B N 1
ATOM 8020 C CA . ILE B 1 430 ? 7.652 13.602 12.523 1 88.06 430 ILE B CA 1
ATOM 8021 C C . ILE B 1 430 ? 7.602 12.172 11.992 1 88.06 430 ILE B C 1
ATOM 8023 O O . ILE B 1 430 ? 6.59 11.75 11.422 1 88.06 430 ILE B O 1
ATOM 8027 N N . PHE B 1 431 ? 8.711 11.469 12.125 1 89.75 431 PHE B N 1
ATOM 8028 C CA . PHE B 1 431 ? 8.766 10.055 11.758 1 89.75 431 PHE B CA 1
ATOM 8029 C C . PHE B 1 431 ? 8.102 9.195 12.828 1 89.75 431 PHE B C 1
ATOM 8031 O O . PHE B 1 431 ? 8.172 9.508 14.016 1 89.75 431 PHE B O 1
ATOM 8038 N N . MET B 1 432 ? 7.488 8.109 12.352 1 87.12 432 MET B N 1
ATOM 8039 C CA . MET B 1 432 ? 6.93 7.129 13.273 1 87.12 432 MET B CA 1
ATOM 8040 C C . MET B 1 432 ? 8.031 6.258 13.875 1 87.12 432 MET B C 1
ATOM 8042 O O . MET B 1 432 ? 8.125 5.066 13.57 1 87.12 432 MET B O 1
ATOM 8046 N N . ASP B 1 433 ? 8.711 6.805 14.734 1 91.5 433 ASP B N 1
ATOM 8047 C CA . ASP B 1 433 ? 9.844 6.168 15.391 1 91.5 433 ASP B CA 1
ATOM 8048 C C . ASP B 1 433 ? 10.117 6.809 16.75 1 91.5 433 ASP B C 1
ATOM 8050 O O . ASP B 1 433 ? 9.297 7.582 17.25 1 91.5 433 ASP B O 1
ATOM 8054 N N . THR B 1 434 ? 11.203 6.461 17.344 1 93.19 434 THR B N 1
ATOM 8055 C CA . THR B 1 434 ? 11.539 6.957 18.672 1 93.19 434 THR B CA 1
ATOM 8056 C C . THR B 1 434 ? 11.898 8.445 18.625 1 93.19 434 THR B C 1
ATOM 8058 O O . THR B 1 434 ? 12.188 8.977 17.547 1 93.19 434 THR B O 1
ATOM 8061 N N . LEU B 1 435 ? 11.789 9.07 19.766 1 94 435 LEU B N 1
ATOM 8062 C CA . LEU B 1 435 ? 12.234 10.453 19.891 1 94 435 LEU B CA 1
ATOM 8063 C C . LEU B 1 435 ? 13.703 10.586 19.516 1 94 435 LEU B C 1
ATOM 8065 O O . LEU B 1 435 ? 14.094 11.562 18.859 1 94 435 LEU B O 1
ATOM 8069 N N . ARG B 1 436 ? 14.461 9.594 19.891 1 94 436 ARG B N 1
ATOM 8070 C CA . ARG B 1 436 ? 15.875 9.547 19.547 1 94 436 ARG B CA 1
ATOM 8071 C C . ARG B 1 436 ? 16.078 9.625 18.047 1 94 436 ARG B C 1
ATOM 8073 O O . ARG B 1 436 ? 16.891 10.414 17.562 1 94 436 ARG B O 1
ATOM 8080 N N . PHE B 1 437 ? 15.375 8.836 17.328 1 93.75 437 PHE B N 1
ATOM 8081 C CA . PHE B 1 437 ? 15.469 8.805 15.875 1 93.75 437 PHE B CA 1
ATOM 8082 C C . PHE B 1 437 ? 15.102 10.156 15.281 1 93.75 437 PHE B C 1
ATOM 8084 O O . PHE B 1 437 ? 15.797 10.664 14.398 1 93.75 437 PHE B O 1
ATOM 8091 N N . ASN B 1 438 ? 14.047 10.727 15.766 1 94.69 438 ASN B N 1
ATOM 8092 C CA . ASN B 1 438 ? 13.562 11.992 15.234 1 94.69 438 ASN B CA 1
ATOM 8093 C C . ASN B 1 438 ? 14.555 13.125 15.492 1 94.69 438 ASN B C 1
ATOM 8095 O O . ASN B 1 438 ? 14.672 14.047 14.68 1 94.69 438 ASN B O 1
ATOM 8099 N N . LEU B 1 439 ? 15.211 13.023 16.594 1 94.69 439 LEU B N 1
ATOM 8100 C CA . LEU B 1 439 ? 16.188 14.062 16.922 1 94.69 439 LEU B CA 1
ATOM 8101 C C . LEU B 1 439 ? 17.484 13.852 16.141 1 94.69 439 LEU B C 1
ATOM 8103 O O . LEU B 1 439 ? 18.125 14.812 15.727 1 94.69 439 LEU B O 1
ATOM 8107 N N . ARG B 1 440 ? 17.828 12.648 15.922 1 94.31 440 ARG B N 1
ATOM 8108 C CA . ARG B 1 440 ? 19.062 12.328 15.234 1 94.31 440 ARG B CA 1
ATOM 8109 C C . ARG B 1 440 ? 18.969 12.633 13.742 1 94.31 440 ARG B C 1
ATOM 8111 O O . ARG B 1 440 ? 19.969 12.609 13.023 1 94.31 440 ARG B O 1
ATOM 8118 N N . LEU B 1 441 ? 17.812 12.945 13.289 1 93.31 441 LEU B N 1
ATOM 8119 C CA . LEU B 1 441 ? 17.656 13.43 11.922 1 93.31 441 LEU B CA 1
ATOM 8120 C C . LEU B 1 441 ? 18.547 14.641 11.664 1 93.31 441 LEU B C 1
ATOM 8122 O O . LEU B 1 441 ? 19.078 14.812 10.562 1 93.31 441 LEU B O 1
ATOM 8126 N N . ALA B 1 442 ? 18.625 15.477 12.695 1 92.56 442 ALA B N 1
ATOM 8127 C CA . ALA B 1 442 ? 19.359 16.719 12.562 1 92.56 442 ALA B CA 1
ATOM 8128 C C . ALA B 1 442 ? 20.859 16.484 12.68 1 92.56 442 ALA B C 1
ATOM 8130 O O . ALA B 1 442 ? 21.656 17.203 12.062 1 92.56 442 ALA B O 1
ATOM 8131 N N . ASN B 1 443 ? 21.25 15.594 13.508 1 93.19 443 ASN B N 1
ATOM 8132 C CA . ASN B 1 443 ? 22.641 15.195 13.734 1 93.19 443 ASN B CA 1
ATOM 8133 C C . ASN B 1 443 ? 22.75 13.711 14.078 1 93.19 443 ASN B C 1
ATOM 8135 O O . ASN B 1 443 ? 22.516 13.32 15.227 1 93.19 443 ASN B O 1
ATOM 8139 N N . TYR B 1 444 ? 23.203 13 13.172 1 92.06 444 TYR B N 1
ATOM 8140 C CA . TYR B 1 444 ? 23.266 11.547 13.266 1 92.06 444 TYR B CA 1
ATOM 8141 C C . TYR B 1 444 ? 24.094 11.117 14.469 1 92.06 444 TYR B C 1
ATOM 8143 O O . TYR B 1 444 ? 23.766 10.133 15.133 1 92.06 444 TYR B O 1
ATOM 8151 N N . ASP B 1 445 ? 25.109 11.828 14.773 1 91.81 445 ASP B N 1
ATOM 8152 C CA . ASP B 1 445 ? 26.094 11.406 15.766 1 91.81 445 ASP B CA 1
ATOM 8153 C C . ASP B 1 445 ? 25.844 12.094 17.109 1 91.81 445 ASP B C 1
ATOM 8155 O O . ASP B 1 445 ? 26.688 12.031 18 1 91.81 445 ASP B O 1
ATOM 8159 N N . ALA B 1 446 ? 24.734 12.711 17.219 1 93.94 446 ALA B N 1
ATOM 8160 C CA . ALA B 1 446 ? 24.453 13.438 18.453 1 93.94 446 ALA B CA 1
ATOM 8161 C C . ALA B 1 446 ? 24.484 12.492 19.656 1 93.94 446 ALA B C 1
ATOM 8163 O O . ALA B 1 446 ? 23.859 11.43 19.625 1 93.94 446 ALA B O 1
ATOM 8164 N N . SER B 1 447 ? 25.172 12.883 20.672 1 94.94 447 SER B N 1
ATOM 8165 C CA . SER B 1 447 ? 25.203 12.102 21.906 1 94.94 447 SER B CA 1
ATOM 8166 C C . SER B 1 447 ? 23.938 12.297 22.719 1 94.94 447 SER B C 1
ATOM 8168 O O . SER B 1 447 ? 23.188 13.266 22.516 1 94.94 447 SER B O 1
ATOM 8170 N N . GLU B 1 448 ? 23.734 11.453 23.656 1 93.81 448 GLU B N 1
ATOM 8171 C CA . GLU B 1 448 ? 22.547 11.555 24.516 1 93.81 448 GLU B CA 1
ATOM 8172 C C . GLU B 1 448 ? 22.594 12.828 25.359 1 93.81 448 GLU B C 1
ATOM 8174 O O . GLU B 1 448 ? 21.547 13.461 25.578 1 93.81 448 GLU B O 1
ATOM 8179 N N . ASN B 1 449 ? 23.766 13.094 25.766 1 94.12 449 ASN B N 1
ATOM 8180 C CA . ASN B 1 449 ? 23.906 14.305 26.562 1 94.12 449 ASN B CA 1
ATOM 8181 C C . ASN B 1 449 ? 23.547 15.555 25.766 1 94.12 449 ASN B C 1
ATOM 8183 O O . ASN B 1 449 ? 22.906 16.469 26.281 1 94.12 449 ASN B O 1
ATOM 8187 N N . GLU B 1 450 ? 23.969 15.602 24.562 1 94.25 450 GLU B N 1
ATOM 8188 C CA . GLU B 1 450 ? 23.641 16.734 23.703 1 94.25 450 GLU B CA 1
ATOM 8189 C C . GLU B 1 450 ? 22.141 16.812 23.453 1 94.25 450 GLU B C 1
ATOM 8191 O O . GLU B 1 450 ? 21.578 17.906 23.438 1 94.25 450 GLU B O 1
ATOM 8196 N N . ILE B 1 451 ? 21.547 15.688 23.266 1 95.12 451 ILE B N 1
ATOM 8197 C CA . ILE B 1 451 ? 20.109 15.625 22.984 1 95.12 451 ILE B CA 1
ATOM 8198 C C . ILE B 1 451 ? 19.328 16.141 24.188 1 95.12 451 ILE B C 1
ATOM 8200 O O . ILE B 1 451 ? 18.391 16.922 24.031 1 95.12 451 ILE B O 1
ATOM 8204 N N . PHE B 1 452 ? 19.734 15.719 25.328 1 93.81 452 PHE B N 1
ATOM 8205 C CA . PHE B 1 452 ? 19.016 16.156 26.531 1 93.81 452 PHE B CA 1
ATOM 8206 C C . PHE B 1 452 ? 19.203 17.656 26.734 1 93.81 452 PHE B C 1
ATOM 8208 O O . PHE B 1 452 ? 18.281 18.344 27.188 1 93.81 452 PHE B O 1
ATOM 8215 N N . LYS B 1 453 ? 20.344 18.172 26.438 1 92.12 453 LYS B N 1
ATOM 8216 C CA . LYS B 1 453 ? 20.609 19.609 26.547 1 92.12 453 LYS B CA 1
ATOM 8217 C C . LYS B 1 453 ? 19.672 20.391 25.641 1 92.12 453 LYS B C 1
ATOM 8219 O O . LYS B 1 453 ? 19.094 21.406 26.047 1 92.12 453 LYS B O 1
ATOM 8224 N N . VAL B 1 454 ? 19.578 19.922 24.422 1 92.62 454 VAL B N 1
ATOM 8225 C CA . VAL B 1 454 ? 18.781 20.688 23.469 1 92.62 454 VAL B CA 1
ATOM 8226 C C . VAL B 1 454 ? 17.297 20.547 23.812 1 92.62 454 VAL B C 1
ATOM 8228 O O . VAL B 1 454 ? 16.5 21.469 23.594 1 92.62 454 VAL B O 1
ATOM 8231 N N . LEU B 1 455 ? 16.906 19.406 24.344 1 92.44 455 LEU B N 1
ATOM 8232 C CA . LEU B 1 455 ? 15.523 19.219 24.781 1 92.44 455 LEU B CA 1
ATOM 8233 C C . LEU B 1 455 ? 15.164 20.219 25.875 1 92.44 455 LEU B C 1
ATOM 8235 O O . LEU B 1 455 ? 14.047 20.734 25.922 1 92.44 455 LEU B O 1
ATOM 8239 N N . LYS B 1 456 ? 16.078 20.453 26.703 1 88.62 456 LYS B N 1
ATOM 8240 C CA . LYS B 1 456 ? 15.883 21.453 27.734 1 88.62 456 LYS B CA 1
ATOM 8241 C C . LYS B 1 456 ? 15.734 22.844 27.141 1 88.62 456 LYS B C 1
ATOM 8243 O O . LYS B 1 456 ? 14.867 23.609 27.547 1 88.62 456 LYS B O 1
ATOM 8248 N N . LEU B 1 457 ? 16.516 23.109 26.188 1 86.81 457 LEU B N 1
ATOM 8249 C CA . LEU B 1 457 ? 16.484 24.406 25.531 1 86.81 457 LEU B CA 1
ATOM 8250 C C . LEU B 1 457 ? 15.164 24.609 24.812 1 86.81 457 LEU B C 1
ATOM 8252 O O . LEU B 1 457 ? 14.648 25.734 24.75 1 86.81 457 LEU B O 1
ATOM 8256 N N . ALA B 1 458 ? 14.664 23.531 24.266 1 87.38 458 ALA B N 1
ATOM 8257 C CA . ALA B 1 458 ? 13.414 23.609 23.516 1 87.38 458 ALA B CA 1
ATOM 8258 C C . ALA B 1 458 ? 12.211 23.469 24.438 1 87.38 458 ALA B C 1
ATOM 8260 O O . ALA B 1 458 ? 11.062 23.438 23.984 1 87.38 458 ALA B O 1
ATOM 8261 N N . ASN B 1 459 ? 12.43 23.312 25.734 1 82.81 459 ASN B N 1
ATOM 8262 C CA . ASN B 1 459 ? 11.391 23.156 26.75 1 82.81 459 ASN B CA 1
ATOM 8263 C C . ASN B 1 459 ? 10.57 21.891 26.516 1 82.81 459 ASN B C 1
ATOM 8265 O O . ASN B 1 459 ? 9.344 21.938 26.516 1 82.81 459 ASN B O 1
ATOM 8269 N N . LEU B 1 460 ? 11.273 20.828 26.188 1 85.81 460 LEU B N 1
ATOM 8270 C CA . LEU B 1 460 ? 10.625 19.547 25.938 1 85.81 460 LEU B CA 1
ATOM 8271 C C . LEU B 1 460 ? 11.211 18.469 26.844 1 85.81 460 LEU B C 1
ATOM 8273 O O . LEU B 1 460 ? 11.195 17.281 26.484 1 85.81 460 LEU B O 1
ATOM 8277 N N . SER B 1 461 ? 11.75 18.844 27.875 1 83.94 461 SER B N 1
ATOM 8278 C CA . SER B 1 461 ? 12.328 17.875 28.797 1 83.94 461 SER B CA 1
ATOM 8279 C C . SER B 1 461 ? 11.242 17.109 29.547 1 83.94 461 SER B C 1
ATOM 8281 O O . SER B 1 461 ? 11.484 16 30.031 1 83.94 461 SER B O 1
ATOM 8283 N N . VAL B 1 462 ? 10.156 17.688 29.578 1 76.69 462 VAL B N 1
ATOM 8284 C CA . VAL B 1 462 ? 9.031 17.078 30.281 1 76.69 462 VAL B CA 1
ATOM 8285 C C . VAL B 1 462 ? 7.793 17.078 29.391 1 76.69 462 VAL B C 1
ATOM 8287 O O . VAL B 1 462 ? 7.453 18.094 28.797 1 76.69 462 VAL B O 1
ATOM 8290 N N . VAL B 1 463 ? 7.371 15.914 29.219 1 70.81 463 VAL B N 1
ATOM 8291 C CA . VAL B 1 463 ? 6.105 15.766 28.5 1 70.81 463 VAL B CA 1
ATOM 8292 C C . VAL B 1 463 ? 5.086 15.07 29.406 1 70.81 463 VAL B C 1
ATOM 8294 O O . VAL B 1 463 ? 5.363 14 29.953 1 70.81 463 VAL B O 1
ATOM 8297 N N . ASN B 1 464 ? 3.955 15.617 29.547 1 64.06 464 ASN B N 1
ATOM 8298 C CA . ASN B 1 464 ? 2.914 15.086 30.422 1 64.06 464 ASN B CA 1
ATOM 8299 C C . ASN B 1 464 ? 3.424 14.875 31.844 1 64.06 464 ASN B C 1
ATOM 8301 O O . ASN B 1 464 ? 3.209 13.82 32.438 1 64.06 464 ASN B O 1
ATOM 8305 N N . ASN B 1 465 ? 4.289 15.805 32.281 1 61.47 465 ASN B N 1
ATOM 8306 C CA . ASN B 1 465 ? 4.828 15.859 33.656 1 61.47 465 ASN B CA 1
ATOM 8307 C C . ASN B 1 465 ? 5.809 14.719 33.906 1 61.47 465 ASN B C 1
ATOM 8309 O O . ASN B 1 465 ? 6.039 14.352 35.062 1 61.47 465 ASN B O 1
ATOM 8313 N N . GLU B 1 466 ? 6.102 14.094 32.969 1 73.81 466 GLU B N 1
ATOM 8314 C CA . GLU B 1 466 ? 7.137 13.062 33.062 1 73.81 466 GLU B CA 1
ATOM 8315 C C . GLU B 1 466 ? 8.32 13.398 32.156 1 73.81 466 GLU B C 1
ATOM 8317 O O . GLU B 1 466 ? 8.148 13.977 31.078 1 73.81 466 GLU B O 1
ATOM 8322 N N . PRO B 1 467 ? 9.414 13 32.719 1 79.62 467 PRO B N 1
ATOM 8323 C CA . PRO B 1 467 ? 10.578 13.203 31.859 1 79.62 467 PRO B CA 1
ATOM 8324 C C . PRO B 1 467 ? 10.484 12.43 30.547 1 79.62 467 PRO B C 1
ATOM 8326 O O . PRO B 1 467 ? 10.008 11.289 30.531 1 79.62 467 PRO B O 1
ATOM 8329 N N . VAL B 1 468 ? 10.875 13.07 29.547 1 84.81 468 VAL B N 1
ATOM 8330 C CA . VAL B 1 468 ? 10.758 12.469 28.234 1 84.81 468 VAL B CA 1
ATOM 8331 C C . VAL B 1 468 ? 11.773 11.336 28.078 1 84.81 468 VAL B C 1
ATOM 8333 O O . VAL B 1 468 ? 12.891 11.43 28.594 1 84.81 468 VAL B O 1
ATOM 8336 N N . SER B 1 469 ? 11.367 10.266 27.531 1 88.75 469 SER B N 1
ATOM 8337 C CA . SER B 1 469 ? 12.266 9.172 27.188 1 88.75 469 SER B CA 1
ATOM 8338 C C . SER B 1 469 ? 12.633 9.219 25.703 1 88.75 469 SER B C 1
ATOM 8340 O O . SER B 1 469 ? 11.766 9.43 24.844 1 88.75 469 SER B O 1
ATOM 8342 N N . LEU B 1 470 ? 13.891 8.992 25.5 1 92.62 470 LEU B N 1
ATOM 8343 C CA . LEU B 1 470 ? 14.367 9.008 24.125 1 92.62 470 LEU B CA 1
ATOM 8344 C C . LEU B 1 470 ? 13.82 7.809 23.344 1 92.62 470 LEU B C 1
ATOM 8346 O O . LEU B 1 470 ? 13.797 7.82 22.109 1 92.62 470 LEU B O 1
ATOM 8350 N N . ASP B 1 471 ? 13.312 6.887 24.078 1 91 471 ASP B N 1
ATOM 8351 C CA . ASP B 1 471 ? 12.828 5.672 23.438 1 91 471 ASP B CA 1
ATOM 8352 C C . ASP B 1 471 ? 11.312 5.703 23.281 1 91 471 ASP B C 1
ATOM 8354 O O . ASP B 1 471 ? 10.711 4.742 22.797 1 91 471 ASP B O 1
ATOM 8358 N N . THR B 1 472 ? 10.773 6.836 23.609 1 87.62 472 THR B N 1
ATOM 8359 C CA . THR B 1 472 ? 9.344 6.988 23.391 1 87.62 472 THR B CA 1
ATOM 8360 C C . THR B 1 472 ? 9.016 6.938 21.906 1 87.62 472 THR B C 1
ATOM 8362 O O . THR B 1 472 ? 9.641 7.641 21.109 1 87.62 472 THR B O 1
ATOM 8365 N N . HIS B 1 473 ? 8.133 6.094 21.578 1 87.5 473 HIS B N 1
ATOM 8366 C CA . HIS B 1 473 ? 7.754 5.938 20.188 1 87.5 473 HIS B CA 1
ATOM 8367 C C . HIS B 1 473 ? 6.664 6.934 19.797 1 87.5 473 HIS B C 1
ATOM 8369 O O . HIS B 1 473 ? 5.637 7.031 20.469 1 87.5 473 HIS B O 1
ATOM 8375 N N . LEU B 1 474 ? 6.965 7.668 18.781 1 85.81 474 LEU B N 1
ATOM 8376 C CA . LEU B 1 474 ? 5.977 8.594 18.234 1 85.81 474 LEU B CA 1
ATOM 8377 C C . LEU B 1 474 ? 5.082 7.887 17.219 1 85.81 474 LEU B C 1
ATOM 8379 O O . LEU B 1 474 ? 5.566 7.117 16.391 1 85.81 474 LEU B O 1
ATOM 8383 N N . ILE B 1 475 ? 3.824 8.047 17.406 1 78.06 475 ILE B N 1
ATOM 8384 C CA . ILE B 1 475 ? 2.848 7.375 16.547 1 78.06 475 ILE B CA 1
ATOM 8385 C C . ILE B 1 475 ? 2.57 8.219 15.312 1 78.06 475 ILE B C 1
ATOM 8387 O O . ILE B 1 475 ? 3.104 9.32 15.172 1 78.06 475 ILE B O 1
ATOM 8391 N N . ASN B 1 476 ? 1.691 7.762 14.453 1 69.62 476 ASN B N 1
ATOM 8392 C CA . ASN B 1 476 ? 1.429 8.359 13.148 1 69.62 476 ASN B CA 1
ATOM 8393 C C . ASN B 1 476 ? 1.351 9.883 13.234 1 69.62 476 ASN B C 1
ATOM 8395 O O . ASN B 1 476 ? 0.46 10.43 13.891 1 69.62 476 ASN B O 1
ATOM 8399 N N . ARG B 1 477 ? 2.344 10.562 12.57 1 67.38 477 ARG B N 1
ATOM 8400 C CA . ARG B 1 477 ? 2.445 12.016 12.484 1 67.38 477 ARG B CA 1
ATOM 8401 C C . ARG B 1 477 ? 2.562 12.641 13.875 1 67.38 477 ARG B C 1
ATOM 8403 O O . ARG B 1 477 ? 2.072 13.742 14.102 1 67.38 477 ARG B O 1
ATOM 8410 N N . GLY B 1 478 ? 3.062 11.797 14.844 1 73.56 478 GLY B N 1
ATOM 8411 C CA . GLY B 1 478 ? 3.232 12.312 16.188 1 73.56 478 GLY B CA 1
ATOM 8412 C C . GLY B 1 478 ? 1.916 12.594 16.891 1 73.56 478 GLY B C 1
ATOM 8413 O O . GLY B 1 478 ? 1.824 13.523 17.703 1 73.56 478 GLY B O 1
ATOM 8414 N N . ASN B 1 479 ? 0.981 11.883 16.547 1 66.69 479 ASN B N 1
ATOM 8415 C CA . ASN B 1 479 ? -0.361 12.164 17.031 1 66.69 479 ASN B CA 1
ATOM 8416 C C . ASN B 1 479 ? -0.454 11.969 18.547 1 66.69 479 ASN B C 1
ATOM 8418 O O . ASN B 1 479 ? -1.405 12.43 19.172 1 66.69 479 ASN B O 1
ATOM 8422 N N . ASN B 1 480 ? 0.562 11.414 19.109 1 73.69 480 ASN B N 1
ATOM 8423 C CA . ASN B 1 480 ? 0.567 11.266 20.562 1 73.69 480 ASN B CA 1
ATOM 8424 C C . ASN B 1 480 ? 1.173 12.484 21.25 1 73.69 480 ASN B C 1
ATOM 8426 O O . ASN B 1 480 ? 1.235 12.547 22.469 1 73.69 480 ASN B O 1
ATOM 8430 N N . TYR B 1 481 ? 1.645 13.43 20.516 1 74.56 481 TYR B N 1
ATOM 8431 C CA . TYR B 1 481 ? 2.15 14.703 21 1 74.56 481 TYR B CA 1
ATOM 8432 C C . TYR B 1 481 ? 1.231 15.852 20.578 1 74.56 481 TYR B C 1
ATOM 8434 O O . TYR B 1 481 ? 0.561 15.766 19.547 1 74.56 481 TYR B O 1
ATOM 8442 N N . SER B 1 482 ? 1.223 16.812 21.375 1 68.5 482 SER B N 1
ATOM 8443 C CA . SER B 1 482 ? 0.47 18.016 21.016 1 68.5 482 SER B CA 1
ATOM 8444 C C . SER B 1 482 ? 1.181 18.797 19.922 1 68.5 482 SER B C 1
ATOM 8446 O O . SER B 1 482 ? 2.348 18.547 19.625 1 68.5 482 SER B O 1
ATOM 8448 N N . GLY B 1 483 ? 0.435 19.688 19.266 1 70.75 483 GLY B N 1
ATOM 8449 C CA . GLY B 1 483 ? 1.031 20.547 18.25 1 70.75 483 GLY B CA 1
ATOM 8450 C C . GLY B 1 483 ? 2.248 21.297 18.766 1 70.75 483 GLY B C 1
ATOM 8451 O O . GLY B 1 483 ? 3.264 21.391 18.062 1 70.75 483 GLY B O 1
ATOM 8452 N N . GLY B 1 484 ? 2.096 21.828 19.984 1 72.69 484 GLY B N 1
ATOM 8453 C CA . GLY B 1 484 ? 3.213 22.547 20.578 1 72.69 484 GLY B CA 1
ATOM 8454 C C . GLY B 1 484 ? 4.422 21.656 20.828 1 72.69 484 GLY B C 1
ATOM 8455 O O . GLY B 1 484 ? 5.562 22.078 20.641 1 72.69 484 GLY B O 1
ATOM 8456 N N . GLN B 1 485 ? 4.164 20.469 21.266 1 77.06 485 GLN B N 1
ATOM 8457 C CA . GLN B 1 485 ? 5.246 19.516 21.516 1 77.06 485 GLN B CA 1
ATOM 8458 C C . GLN B 1 485 ? 5.961 19.141 20.219 1 77.06 485 GLN B C 1
ATOM 8460 O O . GLN B 1 485 ? 7.188 19.016 20.203 1 77.06 485 GLN B O 1
ATOM 8465 N N . LYS B 1 486 ? 5.238 19 19.234 1 82.81 486 LYS B N 1
ATOM 8466 C CA . LYS B 1 486 ? 5.828 18.688 17.938 1 82.81 486 LYS B CA 1
ATOM 8467 C C . LYS B 1 486 ? 6.727 19.828 17.453 1 82.81 486 LYS B C 1
ATOM 8469 O O . LYS B 1 486 ? 7.805 19.578 16.906 1 82.81 486 LYS B O 1
ATOM 8474 N N . GLN B 1 487 ? 6.246 21 17.641 1 80.75 487 GLN B N 1
ATOM 8475 C CA . GLN B 1 487 ? 7.043 22.172 17.266 1 80.75 487 GLN B CA 1
ATOM 8476 C C . GLN B 1 487 ? 8.352 22.219 18.047 1 80.75 487 GLN B C 1
ATOM 8478 O O . GLN B 1 487 ? 9.391 22.609 17.516 1 80.75 487 GLN B O 1
ATOM 8483 N N . ARG B 1 488 ? 8.234 21.828 19.281 1 84.94 488 ARG B N 1
ATOM 8484 C CA . ARG B 1 488 ? 9.422 21.844 20.141 1 84.94 488 ARG B CA 1
ATOM 8485 C C . ARG B 1 488 ? 10.43 20.781 19.688 1 84.94 488 ARG B C 1
ATOM 8487 O O . ARG B 1 488 ? 11.633 20.969 19.875 1 84.94 488 ARG B O 1
ATOM 8494 N N . ILE B 1 489 ? 9.969 19.719 19.141 1 89.06 489 ILE B N 1
ATOM 8495 C CA . ILE B 1 489 ? 10.867 18.734 18.562 1 89.06 489 ILE B CA 1
ATOM 8496 C C . ILE B 1 489 ? 11.648 19.359 17.406 1 89.06 489 ILE B C 1
ATOM 8498 O O . ILE B 1 489 ? 12.859 19.156 17.281 1 89.06 489 ILE B O 1
ATOM 8502 N N . SER B 1 490 ? 10.953 20.062 16.562 1 89.38 490 SER B N 1
ATOM 8503 C CA . SER B 1 490 ? 11.594 20.75 15.445 1 89.38 490 SER B CA 1
ATOM 8504 C C . SER B 1 490 ? 12.609 21.781 15.938 1 89.38 490 SER B C 1
ATOM 8506 O O . SER B 1 490 ? 13.672 21.938 15.344 1 89.38 490 SER B O 1
ATOM 8508 N N . LEU B 1 491 ? 12.211 22.422 17 1 89.44 491 LEU B N 1
ATOM 8509 C CA . LEU B 1 491 ? 13.117 23.391 17.609 1 89.44 491 LEU B CA 1
ATOM 8510 C C . LEU B 1 491 ? 14.367 22.703 18.141 1 89.44 491 LEU B C 1
ATOM 8512 O O . LEU B 1 491 ? 15.477 23.219 18 1 89.44 491 LEU B O 1
ATOM 8516 N N . ALA B 1 492 ? 14.141 21.625 18.812 1 92.12 492 ALA B N 1
ATOM 8517 C CA . ALA B 1 492 ? 15.273 20.859 19.312 1 92.12 492 ALA B CA 1
ATOM 8518 C C . ALA B 1 492 ? 16.219 20.453 18.172 1 92.12 492 ALA B C 1
ATOM 8520 O O . ALA B 1 492 ? 17.438 20.484 18.344 1 92.12 492 ALA B O 1
ATOM 8521 N N . ARG B 1 493 ? 15.68 20.094 17.062 1 93.56 493 ARG B N 1
ATOM 8522 C CA . ARG B 1 493 ? 16.484 19.75 15.891 1 93.56 493 ARG B CA 1
ATOM 8523 C C . ARG B 1 493 ? 17.312 20.938 15.43 1 93.56 493 ARG B C 1
ATOM 8525 O O . ARG B 1 493 ? 18.469 20.781 15.016 1 93.56 493 ARG B O 1
ATOM 8532 N N . LEU B 1 494 ? 16.688 22.047 15.453 1 92.5 494 LEU B N 1
ATOM 8533 C CA . LEU B 1 494 ? 17.391 23.281 15.086 1 92.5 494 LEU B CA 1
ATOM 8534 C C . LEU B 1 494 ? 18.625 23.484 15.969 1 92.5 494 LEU B C 1
ATOM 8536 O O . LEU B 1 494 ? 19.719 23.766 15.461 1 92.5 494 LEU B O 1
ATOM 8540 N N . PHE B 1 495 ? 18.422 23.312 17.281 1 93.19 495 PHE B N 1
ATOM 8541 C CA . PHE B 1 495 ? 19.531 23.531 18.219 1 93.19 495 PHE B CA 1
ATOM 8542 C C . PHE B 1 495 ? 20.625 22.5 18 1 93.19 495 PHE B C 1
ATOM 8544 O O . PHE B 1 495 ? 21.812 22.797 18.203 1 93.19 495 PHE B O 1
ATOM 8551 N N . LEU B 1 496 ? 20.25 21.312 17.609 1 93.31 496 LEU B N 1
ATOM 8552 C CA . LEU B 1 496 ? 21.219 20.266 17.359 1 93.31 496 LEU B CA 1
ATOM 8553 C C . LEU B 1 496 ? 22.016 20.531 16.078 1 93.31 496 LEU B C 1
ATOM 8555 O O . LEU B 1 496 ? 23.203 20.203 15.992 1 93.31 496 LEU B O 1
ATOM 8559 N N . ARG B 1 497 ? 21.453 21.062 15.078 1 92.06 497 ARG B N 1
ATOM 8560 C CA . ARG B 1 497 ? 22.031 21.281 13.766 1 92.06 497 ARG B CA 1
ATOM 8561 C C . ARG B 1 497 ? 23.031 22.438 13.805 1 92.06 497 ARG B C 1
ATOM 8563 O O . ARG B 1 497 ? 24.062 22.406 13.133 1 92.06 497 ARG B O 1
ATOM 8570 N N . LYS B 1 498 ? 22.766 23.5 14.586 1 90.06 498 LYS B N 1
ATOM 8571 C CA . LYS B 1 498 ? 23.594 24.703 14.703 1 90.06 498 LYS B CA 1
ATOM 8572 C C . LYS B 1 498 ? 23.859 25.328 13.336 1 90.06 498 LYS B C 1
ATOM 8574 O O . LYS B 1 498 ? 25.016 25.531 12.953 1 90.06 498 LYS B O 1
ATOM 8579 N N . PRO B 1 499 ? 22.844 25.781 12.578 1 93.12 499 PRO B N 1
ATOM 8580 C CA . PRO B 1 499 ? 22.969 26.328 11.234 1 93.12 499 PRO B CA 1
ATOM 8581 C C . PRO B 1 499 ? 23.469 27.781 11.234 1 93.12 499 PRO B C 1
ATOM 8583 O O . PRO B 1 499 ? 23.438 28.438 12.273 1 93.12 499 PRO B O 1
ATOM 8586 N N . ALA B 1 500 ? 23.938 28.25 10.094 1 94.06 500 ALA B N 1
ATOM 8587 C CA . ALA B 1 500 ? 24.391 29.625 9.93 1 94.06 500 ALA B CA 1
ATOM 8588 C C . ALA B 1 500 ? 23.21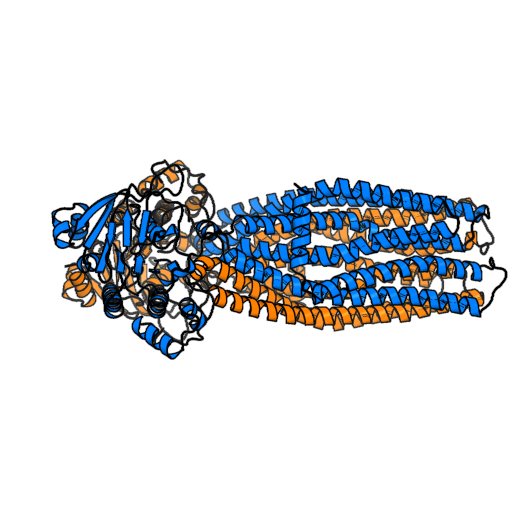9 30.547 9.602 1 94.06 500 ALA B C 1
ATOM 8590 O O . ALA B 1 500 ? 23.266 31.75 9.898 1 94.06 500 ALA B O 1
ATOM 8591 N N . ILE B 1 501 ? 22.25 30.016 9 1 95.5 501 ILE B N 1
ATOM 8592 C CA . ILE B 1 501 ? 21.047 30.766 8.648 1 95.5 501 ILE B CA 1
ATOM 8593 C C . ILE B 1 501 ? 19.812 30.031 9.172 1 95.5 501 ILE B C 1
ATOM 8595 O O . ILE B 1 501 ? 19.656 28.828 8.953 1 95.5 501 ILE B O 1
ATOM 8599 N N . ILE B 1 502 ? 19 30.703 9.875 1 95.25 502 ILE B N 1
ATOM 8600 C CA . ILE B 1 502 ? 17.781 30.141 10.453 1 95.25 502 ILE B CA 1
ATOM 8601 C C . ILE B 1 502 ? 16.562 30.828 9.859 1 95.25 502 ILE B C 1
ATOM 8603 O O . ILE B 1 502 ? 16.453 32.062 9.906 1 95.25 502 ILE B O 1
ATOM 8607 N N . ILE B 1 503 ? 15.758 30.078 9.258 1 95.25 503 ILE B N 1
ATOM 8608 C CA . ILE B 1 503 ? 14.508 30.594 8.719 1 95.25 503 ILE B CA 1
ATOM 8609 C C . ILE B 1 503 ? 13.336 30.062 9.539 1 95.25 503 ILE B C 1
ATOM 8611 O O . ILE B 1 503 ? 13.203 28.844 9.727 1 95.25 503 ILE B O 1
ATOM 8615 N N . ILE B 1 504 ? 12.539 30.922 10.031 1 91.44 504 ILE B N 1
ATOM 8616 C CA . ILE B 1 504 ? 11.375 30.547 10.828 1 91.44 504 ILE B CA 1
ATOM 8617 C C . ILE B 1 504 ? 10.094 30.969 10.102 1 91.44 504 ILE B C 1
ATOM 8619 O O . ILE B 1 504 ? 9.852 32.156 9.906 1 91.44 504 ILE B O 1
ATOM 8623 N N . ASP B 1 505 ? 9.328 30.078 9.672 1 87.5 505 ASP B N 1
ATOM 8624 C CA . ASP B 1 505 ? 8.094 30.359 8.938 1 87.5 505 ASP B CA 1
ATOM 8625 C C . ASP B 1 505 ? 6.871 30.031 9.797 1 87.5 505 ASP B C 1
ATOM 8627 O O . ASP B 1 505 ? 6.297 28.938 9.68 1 87.5 505 ASP B O 1
ATOM 8631 N N . GLU B 1 506 ? 6.449 30.906 10.547 1 74.94 506 GLU B N 1
ATOM 8632 C CA . GLU B 1 506 ? 5.289 30.828 11.43 1 74.94 506 GLU B CA 1
ATOM 8633 C C . GLU B 1 506 ? 5.359 29.594 12.312 1 74.94 506 GLU B C 1
ATOM 8635 O O . GLU B 1 506 ? 4.332 28.984 12.641 1 74.94 506 GLU B O 1
ATOM 8640 N N . ALA B 1 507 ? 6.461 29.141 12.602 1 69.62 507 ALA B N 1
ATOM 8641 C CA . ALA B 1 507 ? 6.672 27.875 13.312 1 69.62 507 ALA B CA 1
ATOM 8642 C C . ALA B 1 507 ? 6.359 28.031 14.797 1 69.62 507 ALA B C 1
ATOM 8644 O O . ALA B 1 507 ? 6.41 27.062 15.555 1 69.62 507 ALA B O 1
ATOM 8645 N N . THR B 1 508 ? 5.969 29.141 15.219 1 65 508 THR B N 1
ATOM 8646 C CA . THR B 1 508 ? 5.695 29.344 16.641 1 65 508 THR B CA 1
ATOM 8647 C C . THR B 1 508 ? 4.238 29.75 16.859 1 65 508 THR B C 1
ATOM 8649 O O . THR B 1 508 ? 3.871 30.219 17.938 1 65 508 THR B O 1
ATOM 8652 N N . SER B 1 509 ? 3.516 29.484 15.742 1 62.81 509 SER B N 1
ATOM 8653 C CA . SER B 1 509 ? 2.145 29.984 15.773 1 62.81 509 SER B CA 1
ATOM 8654 C C . SER B 1 509 ? 1.294 29.203 16.766 1 62.81 509 SER B C 1
ATOM 8656 O O . SER B 1 509 ? 0.279 29.703 17.25 1 62.81 509 SER B O 1
ATOM 8658 N N . ALA B 1 510 ? 1.737 27.984 16.969 1 61.22 510 ALA B N 1
ATOM 8659 C CA . ALA B 1 510 ? 0.951 27.156 17.875 1 61.22 510 ALA B CA 1
ATOM 8660 C C . ALA B 1 510 ? 1.353 27.391 19.328 1 61.22 510 ALA B C 1
ATOM 8662 O O . ALA B 1 510 ? 0.714 26.859 20.25 1 61.22 510 ALA B O 1
ATOM 8663 N N . LEU B 1 511 ? 2.383 28.203 19.453 1 64.56 511 LEU B N 1
ATOM 8664 C CA . LEU B 1 511 ? 2.855 28.531 20.797 1 64.56 511 LEU B CA 1
ATOM 8665 C C . LEU B 1 511 ? 2.211 29.812 21.312 1 64.56 511 LEU B C 1
ATOM 8667 O O . LEU B 1 511 ? 1.804 30.656 20.531 1 64.56 511 LEU B O 1
ATOM 8671 N N . ASP B 1 512 ? 2.008 29.781 22.578 1 64.75 512 ASP B N 1
ATOM 8672 C CA . ASP B 1 512 ? 1.51 31.016 23.156 1 64.75 512 ASP B CA 1
ATOM 8673 C C . ASP B 1 512 ? 2.543 32.125 23.047 1 64.75 512 ASP B C 1
ATOM 8675 O O . ASP B 1 512 ? 3.738 31.875 22.891 1 64.75 512 ASP B O 1
ATOM 8679 N N . TYR B 1 513 ? 2.002 33.312 23.094 1 63.12 513 TYR B N 1
ATOM 8680 C CA . TYR B 1 513 ? 2.799 34.5 22.875 1 63.12 513 TYR B CA 1
ATOM 8681 C C . TYR B 1 513 ? 4.035 34.531 23.766 1 63.12 513 TYR B C 1
ATOM 8683 O O . TYR B 1 513 ? 5.129 34.844 23.312 1 63.12 513 TYR B O 1
ATOM 8691 N N . ILE B 1 514 ? 3.814 34.156 24.953 1 60.28 514 ILE B N 1
ATOM 8692 C CA . ILE B 1 514 ? 4.914 34.188 25.922 1 60.28 514 ILE B CA 1
ATOM 8693 C C . ILE B 1 514 ? 6 33.219 25.5 1 60.28 514 ILE B C 1
ATOM 8695 O O . ILE B 1 514 ? 7.184 33.562 25.484 1 60.28 514 ILE B O 1
ATOM 8699 N N . ASN B 1 515 ? 5.586 32.125 25.141 1 70 515 ASN B N 1
ATOM 8700 C CA . ASN B 1 515 ? 6.531 31.094 24.734 1 70 515 ASN B CA 1
ATOM 8701 C C . ASN B 1 515 ? 7.215 31.422 23.422 1 70 515 ASN B C 1
ATOM 8703 O O . ASN B 1 515 ? 8.398 31.125 23.234 1 70 515 ASN B O 1
ATOM 8707 N N . GLU B 1 516 ? 6.527 32.125 22.625 1 74.5 516 GLU B N 1
ATOM 8708 C CA . GLU B 1 516 ? 7.082 32.469 21.328 1 74.5 516 GLU B CA 1
ATOM 8709 C C . GLU B 1 516 ? 8.266 33.438 21.469 1 74.5 516 GLU B C 1
ATOM 8711 O O . GLU B 1 516 ? 9.297 33.25 20.828 1 74.5 516 GLU B O 1
ATOM 8716 N N . SER B 1 517 ? 8.055 34.438 22.328 1 71.19 517 SER B N 1
ATOM 8717 C CA . SER B 1 517 ? 9.117 35.406 22.547 1 71.19 517 SER B CA 1
ATOM 8718 C C . SER B 1 517 ? 10.328 34.781 23.203 1 71.19 517 SER B C 1
ATOM 8720 O O . SER B 1 517 ? 11.469 35.094 22.875 1 71.19 517 SER B O 1
ATOM 8722 N N . GLU B 1 518 ? 10.031 33.906 24.078 1 74.19 518 GLU B N 1
ATOM 8723 C CA . GLU B 1 518 ? 11.109 33.219 24.781 1 74.19 518 GLU B CA 1
ATOM 8724 C C . GLU B 1 518 ? 11.922 32.344 23.828 1 74.19 518 GLU B C 1
ATOM 8726 O O . GLU B 1 518 ? 13.148 32.25 23.938 1 74.19 518 GLU B O 1
ATOM 8731 N N . ILE B 1 519 ? 11.266 31.75 23.016 1 78.12 519 ILE B N 1
ATOM 8732 C CA . ILE B 1 519 ? 11.922 30.844 22.078 1 78.12 519 ILE B CA 1
ATOM 8733 C C . ILE B 1 519 ? 12.789 31.625 21.109 1 78.12 519 ILE B C 1
ATOM 8735 O O . ILE B 1 519 ? 13.922 31.25 20.828 1 78.12 519 ILE B O 1
ATOM 8739 N N . LEU B 1 520 ? 12.305 32.688 20.609 1 80.06 520 LEU B N 1
ATOM 8740 C CA . LEU B 1 520 ? 13.078 33.5 19.672 1 80.06 520 LEU B CA 1
ATOM 8741 C C . LEU B 1 520 ? 14.305 34.094 20.359 1 80.06 520 LEU B C 1
ATOM 8743 O O . LEU B 1 520 ? 15.375 34.188 19.766 1 80.06 520 LEU B O 1
ATOM 8747 N N . SER B 1 521 ? 14.055 34.5 21.594 1 80.31 521 SER B N 1
ATOM 8748 C CA . SER B 1 521 ? 15.18 35 22.375 1 80.31 521 SER B CA 1
ATOM 8749 C C . SER B 1 521 ? 16.234 33.938 22.609 1 80.31 521 SER B C 1
ATOM 8751 O O . SER B 1 521 ? 17.422 34.188 22.562 1 80.31 521 SER B O 1
ATOM 8753 N N . SER B 1 522 ? 15.711 32.812 22.859 1 83.25 522 SER B N 1
ATOM 8754 C CA . SER B 1 522 ? 16.625 31.688 23.062 1 83.25 522 SER B CA 1
ATOM 8755 C C . SER B 1 522 ? 17.422 31.406 21.797 1 83.25 522 SER B C 1
ATOM 8757 O O . SER B 1 522 ? 18.625 31.125 21.859 1 83.25 522 SER B O 1
ATOM 8759 N N . ILE B 1 523 ? 16.859 31.469 20.688 1 88.88 523 ILE B N 1
ATOM 8760 C CA . ILE B 1 523 ? 17.516 31.219 19.406 1 88.88 523 ILE B CA 1
ATOM 8761 C C . ILE B 1 523 ? 18.594 32.25 19.172 1 88.88 523 ILE B C 1
ATOM 8763 O O . ILE B 1 523 ? 19.719 31.922 18.797 1 88.88 523 ILE B O 1
ATOM 8767 N N . ARG B 1 524 ? 18.25 33.469 19.453 1 88.44 524 ARG B N 1
ATOM 8768 C CA . ARG B 1 524 ? 19.203 34.562 19.25 1 88.44 524 ARG B CA 1
ATOM 8769 C C . ARG B 1 524 ? 20.391 34.438 20.172 1 88.44 524 ARG B C 1
ATOM 8771 O O . ARG B 1 524 ? 21.531 34.719 19.781 1 88.44 524 ARG B O 1
ATOM 8778 N N . THR B 1 525 ? 20.094 34.062 21.391 1 89.06 525 THR B N 1
ATOM 8779 C CA . THR B 1 525 ? 21.156 33.938 22.391 1 89.06 525 THR B CA 1
ATOM 8780 C C . THR B 1 525 ? 22.047 32.75 22.078 1 89.06 525 THR B C 1
ATOM 8782 O O . THR B 1 525 ? 23.266 32.844 22.266 1 89.06 525 THR B O 1
ATOM 8785 N N . HIS B 1 526 ? 21.5 31.766 21.672 1 90.62 526 HIS B N 1
ATOM 8786 C CA . HIS B 1 526 ? 22.234 30.531 21.438 1 90.62 526 HIS B CA 1
ATOM 8787 C C . HIS B 1 526 ? 23.016 30.594 20.125 1 90.62 526 HIS B C 1
ATOM 8789 O O . HIS B 1 526 ? 24.031 29.938 19.969 1 90.62 526 HIS B O 1
ATOM 8795 N N . PHE B 1 527 ? 22.469 31.344 19.156 1 92.5 527 PHE B N 1
ATOM 8796 C CA . PHE B 1 527 ? 23.109 31.5 17.859 1 92.5 527 PHE B CA 1
ATOM 8797 C C . PHE B 1 527 ? 23.359 32.969 17.547 1 92.5 527 PHE B C 1
ATOM 8799 O O . PHE B 1 527 ? 22.797 33.5 16.578 1 92.5 527 PHE B O 1
ATOM 8806 N N . PRO B 1 528 ? 24.266 33.531 18.156 1 90.69 528 PRO B N 1
ATOM 8807 C CA . PRO B 1 528 ? 24.484 34.969 18 1 90.69 528 PRO B CA 1
ATOM 8808 C C . PRO B 1 528 ? 25 35.344 16.625 1 90.69 528 PRO B C 1
ATOM 8810 O O . PRO B 1 528 ? 24.75 36.469 16.156 1 90.69 528 PRO B O 1
ATOM 8813 N N . ASP B 1 529 ? 25.625 34.5 15.961 1 92.12 529 ASP B N 1
ATOM 8814 C CA . ASP B 1 529 ? 26.234 34.781 14.672 1 92.12 529 ASP B CA 1
ATOM 8815 C C . ASP B 1 529 ? 25.312 34.375 13.523 1 92.12 529 ASP B C 1
ATOM 8817 O O . ASP B 1 529 ? 25.625 34.594 12.352 1 92.12 529 ASP B O 1
ATOM 8821 N N . ALA B 1 530 ? 24.219 33.812 13.836 1 94.19 530 ALA B N 1
ATOM 8822 C CA . ALA B 1 530 ? 23.359 33.281 12.789 1 94.19 530 ALA B CA 1
ATOM 8823 C C . ALA B 1 530 ? 22.5 34.375 12.18 1 94.19 530 ALA B C 1
ATOM 8825 O O . ALA B 1 530 ? 22.062 35.281 12.883 1 94.19 530 ALA B O 1
ATOM 8826 N N . LEU B 1 531 ? 22.312 34.312 10.859 1 95.88 531 LEU B N 1
ATOM 8827 C CA . LEU B 1 531 ? 21.312 35.125 10.18 1 95.88 531 LEU B CA 1
ATOM 8828 C C . LEU B 1 531 ? 19.922 34.531 10.391 1 95.88 531 LEU B C 1
ATOM 8830 O O . LEU B 1 531 ? 19.672 33.375 10.086 1 95.88 531 LEU B O 1
ATOM 8834 N N . ILE B 1 532 ? 19 35.312 10.977 1 95.19 532 ILE B N 1
ATOM 8835 C CA . ILE B 1 532 ? 17.672 34.812 11.273 1 95.19 532 ILE B CA 1
ATOM 8836 C C . ILE B 1 532 ? 16.641 35.531 10.391 1 95.19 532 ILE B C 1
ATOM 8838 O O . ILE B 1 532 ? 16.609 36.75 10.336 1 95.19 532 ILE B O 1
ATOM 8842 N N . ILE B 1 533 ? 15.898 34.781 9.633 1 95.56 533 ILE B N 1
ATOM 8843 C CA . ILE B 1 533 ? 14.781 35.281 8.836 1 95.56 533 ILE B CA 1
ATOM 8844 C C . ILE B 1 533 ? 13.469 34.75 9.414 1 95.56 533 ILE B C 1
ATOM 8846 O O . ILE B 1 533 ? 13.219 33.562 9.422 1 95.56 533 ILE B O 1
ATOM 8850 N N . ASN B 1 534 ? 12.68 35.594 9.852 1 92 534 ASN B N 1
ATOM 8851 C CA . ASN B 1 534 ? 11.422 35.219 10.492 1 92 534 ASN B CA 1
ATOM 8852 C C . ASN B 1 534 ? 10.219 35.75 9.703 1 92 534 ASN B C 1
ATOM 8854 O O . ASN B 1 534 ? 10.102 36.938 9.445 1 92 534 ASN B O 1
ATOM 8858 N N . ILE B 1 535 ? 9.398 34.812 9.273 1 89.5 535 ILE B N 1
ATOM 8859 C CA . ILE B 1 535 ? 8.117 35.188 8.672 1 89.5 535 ILE B CA 1
ATOM 8860 C C . ILE B 1 535 ? 7.043 35.25 9.75 1 89.5 535 ILE B C 1
ATOM 8862 O O . ILE B 1 535 ? 6.738 34.25 10.398 1 89.5 535 ILE B O 1
ATOM 8866 N N . SER B 1 536 ? 6.492 36.375 9.969 1 81.19 536 SER B N 1
ATOM 8867 C CA . SER B 1 536 ? 5.492 36.531 11.023 1 81.19 536 SER B CA 1
ATOM 8868 C C . SER B 1 536 ? 4.574 37.719 10.758 1 81.19 536 SER B C 1
ATOM 8870 O O . SER B 1 536 ? 4.949 38.656 10.039 1 81.19 536 SER B O 1
ATOM 8872 N N . HIS B 1 537 ? 3.471 37.625 11.281 1 75.5 537 HIS B N 1
ATOM 8873 C CA . HIS B 1 537 ? 2.527 38.75 11.305 1 75.5 537 HIS B CA 1
ATOM 8874 C C . HIS B 1 537 ? 2.367 39.312 12.711 1 75.5 537 HIS B C 1
ATOM 8876 O O . HIS B 1 537 ? 1.584 40.25 12.93 1 75.5 537 HIS B O 1
ATOM 8882 N N . ARG B 1 538 ? 3.162 38.812 13.539 1 75.31 538 ARG B N 1
ATOM 8883 C CA . ARG B 1 538 ? 3.02 39.219 14.945 1 75.31 538 ARG B CA 1
ATOM 8884 C C . ARG B 1 538 ? 3.875 40.438 15.273 1 75.31 538 ARG B C 1
ATOM 8886 O O . ARG B 1 538 ? 5.082 40.438 15.008 1 75.31 538 ARG B O 1
ATOM 8893 N N . ILE B 1 539 ? 3.275 41.281 15.953 1 76.62 539 ILE B N 1
ATOM 8894 C CA . ILE B 1 539 ? 3.891 42.562 16.203 1 76.62 539 ILE B CA 1
ATOM 8895 C C . ILE B 1 539 ? 5.121 42.406 17.094 1 76.62 539 ILE B C 1
ATOM 8897 O O . ILE B 1 539 ? 6.148 43.031 16.859 1 76.62 539 ILE B O 1
ATOM 8901 N N . ASN B 1 540 ? 5.027 41.562 18.078 1 74.12 540 ASN B N 1
ATOM 8902 C CA . ASN B 1 540 ? 6.141 41.375 19 1 74.12 540 ASN B CA 1
ATOM 8903 C C . ASN B 1 540 ? 7.395 40.875 18.281 1 74.12 540 ASN B C 1
ATOM 8905 O O . ASN B 1 540 ? 8.508 41.25 18.625 1 74.12 540 ASN B O 1
ATOM 8909 N N . LEU B 1 541 ? 7.207 40.125 17.328 1 80.62 541 LEU B N 1
ATOM 8910 C CA . LEU B 1 541 ? 8.328 39.562 16.562 1 80.62 541 LEU B CA 1
ATOM 8911 C C . LEU B 1 541 ? 8.859 40.594 15.57 1 80.62 541 LEU B C 1
ATOM 8913 O O . LEU B 1 541 ? 10.07 40.625 15.312 1 80.62 541 LEU B O 1
ATOM 8917 N N . LEU B 1 542 ? 7.934 41.344 15.078 1 86.56 542 LEU B N 1
ATOM 8918 C CA . LEU B 1 542 ? 8.344 42.406 14.156 1 86.56 542 LEU B CA 1
ATOM 8919 C C . LEU B 1 542 ? 9.164 43.469 14.883 1 86.56 542 LEU B C 1
ATOM 8921 O O . LEU B 1 542 ? 10.156 43.969 14.336 1 86.56 542 LEU B O 1
ATOM 8925 N N . GLU B 1 543 ? 8.766 43.719 16.109 1 84.75 543 GLU B N 1
ATOM 8926 C CA . GLU B 1 543 ? 9.43 44.75 16.906 1 84.75 543 GLU B CA 1
ATOM 8927 C C . GLU B 1 543 ? 10.844 44.344 17.281 1 84.75 543 GLU B C 1
ATOM 8929 O O . GLU B 1 543 ? 11.75 45.156 17.375 1 84.75 543 GLU B O 1
ATOM 8934 N N . CYS B 1 544 ? 11.031 43.062 17.438 1 83.62 544 CYS B N 1
ATOM 8935 C CA . CYS B 1 544 ? 12.32 42.562 17.891 1 83.62 544 CYS B CA 1
ATOM 8936 C C . CYS B 1 544 ? 13.289 42.406 16.734 1 83.62 544 CYS B C 1
ATOM 8938 O O . CYS B 1 544 ? 14.477 42.125 16.938 1 83.62 544 CYS B O 1
ATOM 8940 N N . SER B 1 545 ? 12.906 42.625 15.57 1 91.81 545 SER B N 1
ATOM 8941 C CA . SER B 1 545 ? 13.742 42.406 14.398 1 91.81 545 SER B CA 1
ATOM 8942 C C . SER B 1 545 ? 14.57 43.656 14.086 1 91.81 545 SER B C 1
ATOM 8944 O O . SER B 1 545 ? 14.164 44.781 14.406 1 91.81 545 SER B O 1
ATOM 8946 N N . ASP B 1 546 ? 15.734 43.438 13.469 1 93.94 546 ASP B N 1
ATOM 8947 C CA . ASP B 1 546 ? 16.594 44.531 13.055 1 93.94 546 ASP B CA 1
ATOM 8948 C C . ASP B 1 546 ? 16 45.281 11.867 1 93.94 546 ASP B C 1
ATOM 8950 O O . ASP B 1 546 ? 16.203 46.5 11.727 1 93.94 546 ASP B O 1
ATOM 8954 N N . CYS B 1 547 ? 15.375 44.625 11.078 1 95.38 547 CYS B N 1
ATOM 8955 C CA . CYS B 1 547 ? 14.719 45.188 9.914 1 95.38 547 CYS B CA 1
ATOM 8956 C C . CYS B 1 547 ? 13.508 44.375 9.5 1 95.38 547 CYS B C 1
ATOM 8958 O O . CYS B 1 547 ? 13.539 43.125 9.594 1 95.38 547 CYS B O 1
ATOM 8960 N N . VAL B 1 548 ? 12.461 45.031 9.086 1 95.69 548 VAL B N 1
ATOM 8961 C CA . VAL B 1 548 ? 11.234 44.406 8.633 1 95.69 548 VAL B CA 1
ATOM 8962 C C . VAL B 1 548 ? 11.031 44.656 7.141 1 95.69 548 VAL B C 1
ATOM 8964 O O . VAL B 1 548 ? 11.172 45.812 6.68 1 95.69 548 VAL B O 1
ATOM 8967 N N . TYR B 1 549 ? 10.812 43.656 6.422 1 95.75 549 TYR B N 1
ATOM 8968 C CA . TYR B 1 549 ? 10.461 43.75 5.012 1 95.75 549 TYR B CA 1
ATOM 8969 C C . TYR B 1 549 ? 8.984 43.438 4.789 1 95.75 549 TYR B C 1
ATOM 8971 O O . TYR B 1 549 ? 8.477 42.438 5.301 1 95.75 549 TYR B O 1
ATOM 8979 N N . VAL B 1 550 ? 8.312 44.312 4.082 1 94.88 550 VAL B N 1
ATOM 8980 C CA . VAL B 1 550 ? 6.906 44.062 3.758 1 94.88 550 VAL B CA 1
ATOM 8981 C C . VAL B 1 550 ? 6.777 43.625 2.307 1 94.88 550 VAL B C 1
ATOM 8983 O O . VAL B 1 550 ? 7.184 44.344 1.386 1 94.88 550 VAL B O 1
ATOM 8986 N N . LEU B 1 551 ? 6.316 42.438 2.176 1 93.69 551 LEU B N 1
ATOM 8987 C CA . LEU B 1 551 ? 6.105 41.844 0.852 1 93.69 551 LEU B CA 1
ATOM 8988 C C . LEU B 1 551 ? 4.637 41.938 0.453 1 93.69 551 LEU B C 1
ATOM 8990 O O . LEU B 1 551 ? 3.752 41.594 1.246 1 93.69 551 LEU B O 1
ATOM 8994 N N . ASN B 1 552 ? 4.402 42.438 -0.718 1 90.5 552 ASN B N 1
ATOM 8995 C CA . ASN B 1 552 ? 3.059 42.531 -1.279 1 90.5 552 ASN B CA 1
ATOM 8996 C C . ASN B 1 552 ? 3.047 42.219 -2.77 1 90.5 552 ASN B C 1
ATOM 8998 O O . ASN B 1 552 ? 3.777 42.812 -3.551 1 90.5 552 ASN B O 1
ATOM 9002 N N . GLU B 1 553 ? 2.24 41.281 -3.139 1 87.62 553 GLU B N 1
ATOM 9003 C CA . GLU B 1 553 ? 2.064 40.875 -4.523 1 87.62 553 GLU B CA 1
ATOM 9004 C C . GLU B 1 553 ? 3.41 40.594 -5.191 1 87.62 553 GLU B C 1
ATOM 9006 O O . GLU B 1 553 ? 3.668 41.062 -6.301 1 87.62 553 GLU B O 1
ATOM 9011 N N . GLY B 1 554 ? 4.273 40.062 -4.469 1 91.5 554 GLY B N 1
ATOM 9012 C CA . GLY B 1 554 ? 5.535 39.594 -5.027 1 91.5 554 GLY B CA 1
ATOM 9013 C C . GLY B 1 554 ? 6.617 40.656 -5.02 1 91.5 554 GLY B C 1
ATOM 9014 O O . GLY B 1 554 ? 7.715 40.438 -5.539 1 91.5 554 GLY B O 1
ATOM 9015 N N . ASN B 1 555 ? 6.293 41.812 -4.465 1 93.56 555 ASN B N 1
ATOM 9016 C CA . ASN B 1 555 ? 7.25 42.906 -4.418 1 93.56 555 ASN B CA 1
ATOM 9017 C C . ASN B 1 555 ? 7.504 43.375 -2.986 1 93.56 555 ASN B C 1
ATOM 9019 O O . ASN B 1 555 ? 6.613 43.281 -2.139 1 93.56 555 ASN B O 1
ATOM 9023 N N . ILE B 1 556 ? 8.727 43.781 -2.768 1 95.12 556 ILE B N 1
ATOM 9024 C CA . ILE B 1 556 ? 9 44.438 -1.503 1 95.12 556 ILE B CA 1
ATOM 9025 C C . ILE B 1 556 ? 8.523 45.906 -1.574 1 95.12 556 ILE B C 1
ATOM 9027 O O . ILE B 1 556 ? 9.094 46.719 -2.305 1 95.12 556 ILE B O 1
ATOM 9031 N N . VAL B 1 557 ? 7.609 46.25 -0.788 1 94.5 557 VAL B N 1
ATOM 9032 C CA . VAL B 1 557 ? 6.969 47.531 -0.918 1 94.5 557 VAL B CA 1
ATOM 9033 C C . VAL B 1 557 ? 7.504 48.5 0.152 1 94.5 557 VAL B C 1
ATOM 9035 O O . VAL B 1 557 ? 7.438 49.719 -0.002 1 94.5 557 VAL B O 1
ATOM 9038 N N . ALA B 1 558 ? 7.957 47.938 1.229 1 94.81 558 ALA B N 1
ATOM 9039 C CA . ALA B 1 558 ? 8.516 48.75 2.307 1 94.81 558 ALA B CA 1
ATOM 9040 C C . ALA B 1 558 ? 9.57 47.969 3.092 1 94.81 558 ALA B C 1
ATOM 9042 O O . ALA B 1 558 ? 9.547 46.719 3.117 1 94.81 558 ALA B O 1
ATOM 9043 N N . SER B 1 559 ? 10.547 48.656 3.664 1 95.31 559 SER B N 1
ATOM 9044 C CA . SER B 1 559 ? 11.555 48.062 4.535 1 95.31 559 SER B CA 1
ATOM 9045 C C . SER B 1 559 ? 12.047 49.062 5.574 1 95.31 559 SER B C 1
ATOM 9047 O O . SER B 1 559 ? 12.117 50.281 5.305 1 95.31 559 SER B O 1
ATOM 9049 N N . GLY B 1 560 ? 12.352 48.625 6.734 1 94.38 560 GLY B N 1
ATOM 9050 C CA . GLY B 1 560 ? 12.852 49.5 7.801 1 94.38 560 GLY B CA 1
ATOM 9051 C C . GLY B 1 560 ? 12.547 48.938 9.188 1 94.38 560 GLY B C 1
ATOM 9052 O O . GLY B 1 560 ? 12.195 47.781 9.336 1 94.38 560 GLY B O 1
ATOM 9053 N N . HIS B 1 561 ? 12.812 49.781 10.148 1 94.25 561 HIS B N 1
ATOM 9054 C CA . HIS B 1 561 ? 12.453 49.406 11.516 1 94.25 561 HIS B CA 1
ATOM 9055 C C . HIS B 1 561 ? 10.945 49.438 11.719 1 94.25 561 HIS B C 1
ATOM 9057 O O . HIS B 1 561 ? 10.258 50.281 11.117 1 94.25 561 HIS B O 1
ATOM 9063 N N . PHE B 1 562 ? 10.5 48.562 12.555 1 91.81 562 PHE B N 1
ATOM 9064 C CA . PHE B 1 562 ? 9.062 48.406 12.766 1 91.81 562 PHE B CA 1
ATOM 9065 C C . PHE B 1 562 ? 8.414 49.75 13.117 1 91.81 562 PHE B C 1
ATOM 9067 O O . PHE B 1 562 ? 7.371 50.094 12.555 1 91.81 562 PHE B O 1
ATOM 9074 N N . ARG B 1 563 ? 9.031 50.469 13.945 1 89.5 563 ARG B N 1
ATOM 9075 C CA . ARG B 1 563 ? 8.453 51.719 14.445 1 89.5 563 ARG B CA 1
ATOM 9076 C C . ARG B 1 563 ? 8.32 52.75 13.32 1 89.5 563 ARG B C 1
ATOM 9078 O O . ARG B 1 563 ? 7.355 53.5 13.281 1 89.5 563 ARG B O 1
ATOM 9085 N N . ASP B 1 564 ? 9.266 52.75 12.445 1 92.69 564 ASP B N 1
ATOM 9086 C CA . ASP B 1 564 ? 9.227 53.656 11.312 1 92.69 564 ASP B CA 1
ATOM 9087 C C . ASP B 1 564 ? 8.156 53.25 10.305 1 92.69 564 ASP B C 1
ATOM 9089 O O . ASP B 1 564 ? 7.48 54.125 9.727 1 92.69 564 ASP B O 1
ATOM 9093 N N . LEU B 1 565 ? 7.98 52 10.188 1 92.56 565 LEU B N 1
ATOM 9094 C CA . LEU B 1 565 ? 7.035 51.469 9.211 1 92.56 565 LEU B CA 1
ATOM 9095 C C . LEU B 1 565 ? 5.602 51.625 9.695 1 92.56 565 LEU B C 1
ATOM 9097 O O . LEU B 1 565 ? 4.668 51.688 8.891 1 92.56 565 LEU B O 1
ATOM 9101 N N . MET B 1 566 ? 5.426 51.656 10.969 1 89.94 566 MET B N 1
ATOM 9102 C CA . MET B 1 566 ? 4.098 51.812 11.555 1 89.94 566 MET B CA 1
ATOM 9103 C C . MET B 1 566 ? 3.475 53.125 11.078 1 89.94 566 MET B C 1
ATOM 9105 O O . MET B 1 566 ? 2.256 53.219 10.922 1 89.94 566 MET B O 1
ATOM 9109 N N . VAL B 1 567 ? 4.297 54.062 10.773 1 88.19 567 VAL B N 1
ATOM 9110 C CA . VAL B 1 567 ? 3.832 55.406 10.383 1 88.19 567 VAL B CA 1
ATOM 9111 C C . VAL B 1 567 ? 3.766 55.5 8.859 1 88.19 567 VAL B C 1
ATOM 9113 O O . VAL B 1 567 ? 2.85 56.094 8.312 1 88.19 567 VAL B O 1
ATOM 9116 N N . SER B 1 568 ? 4.613 54.812 8.211 1 89.5 568 SER B N 1
ATOM 9117 C CA . SER B 1 568 ? 4.801 55.062 6.785 1 89.5 568 SER B CA 1
ATOM 9118 C C . SER B 1 568 ? 4.055 54.062 5.941 1 89.5 568 SER B C 1
ATOM 9120 O O . SER B 1 568 ? 3.764 54.281 4.77 1 89.5 568 SER B O 1
ATOM 9122 N N . ASN B 1 569 ? 3.789 52.906 6.5 1 89.62 569 ASN B N 1
ATOM 9123 C CA . ASN B 1 569 ? 3.205 51.844 5.703 1 89.62 569 ASN B CA 1
ATOM 9124 C C . ASN B 1 569 ? 1.809 51.469 6.195 1 89.62 569 ASN B C 1
ATOM 9126 O O . ASN B 1 569 ? 1.615 51.219 7.383 1 89.62 569 ASN B O 1
ATOM 9130 N N . GLU B 1 570 ? 0.936 51.375 5.258 1 84.81 570 GLU B N 1
ATOM 9131 C CA . GLU B 1 570 ? -0.471 51.125 5.574 1 84.81 570 GLU B CA 1
ATOM 9132 C C . GLU B 1 570 ? -0.694 49.719 6.121 1 84.81 570 GLU B C 1
ATOM 9134 O O . GLU B 1 570 ? -1.511 49.531 7.023 1 84.81 570 GLU B O 1
ATOM 9139 N N . TYR B 1 571 ? -0.037 48.812 5.613 1 84.75 571 TYR B N 1
ATOM 9140 C CA . TYR B 1 571 ? -0.21 47.438 6.062 1 84.75 571 TYR B CA 1
ATOM 9141 C C . TYR B 1 571 ? 0.233 47.281 7.512 1 84.75 571 TYR B C 1
ATOM 9143 O O . TYR B 1 571 ? -0.469 46.656 8.32 1 84.75 571 TYR B O 1
ATOM 9151 N N . ILE B 1 572 ? 1.302 47.812 7.812 1 86.31 572 ILE B N 1
ATOM 9152 C CA . ILE B 1 572 ? 1.849 47.719 9.164 1 86.31 572 ILE B CA 1
ATOM 9153 C C . ILE B 1 572 ? 0.987 48.531 10.133 1 86.31 572 ILE B C 1
ATOM 9155 O O . ILE B 1 572 ? 0.756 48.094 11.266 1 86.31 572 ILE B O 1
ATOM 9159 N N . SER B 1 573 ? 0.576 49.594 9.625 1 82.44 573 SER B N 1
ATOM 9160 C CA . SER B 1 573 ? -0.31 50.406 10.445 1 82.44 573 SER B CA 1
ATOM 9161 C C . SER B 1 573 ? -1.594 49.656 10.789 1 82.44 573 SER B C 1
ATOM 9163 O O . SER B 1 573 ? -2.109 49.781 11.898 1 82.44 573 SER B O 1
ATOM 9165 N N . GLY B 1 574 ? -2.053 49.031 9.828 1 76.75 574 GLY B N 1
ATOM 9166 C CA . GLY B 1 574 ? -3.246 48.219 10.047 1 76.75 574 GLY B CA 1
ATOM 9167 C C . GLY B 1 574 ? -3.037 47.094 11.047 1 76.75 574 GLY B C 1
ATOM 9168 O O . GLY B 1 574 ? -3.912 46.844 11.875 1 76.75 574 GLY B O 1
ATOM 9169 N N . LEU B 1 575 ? -1.915 46.5 10.953 1 76.44 575 LEU B N 1
ATOM 9170 C CA . LEU B 1 575 ? -1.575 45.438 11.891 1 76.44 575 LEU B CA 1
ATOM 9171 C C . LEU B 1 575 ? -1.509 46 13.32 1 76.44 575 LEU B C 1
ATOM 9173 O O . LEU B 1 575 ? -1.959 45.344 14.258 1 76.44 575 LEU B O 1
ATOM 9177 N N . ALA B 1 576 ? -0.974 47.094 13.406 1 71.5 576 ALA B N 1
ATOM 9178 C CA . ALA B 1 576 ? -0.783 47.719 14.711 1 71.5 576 ALA B CA 1
ATOM 9179 C C . ALA B 1 576 ? -2.115 48.188 15.297 1 71.5 576 ALA B C 1
ATOM 9181 O O . ALA B 1 576 ? -2.314 48.156 16.516 1 71.5 576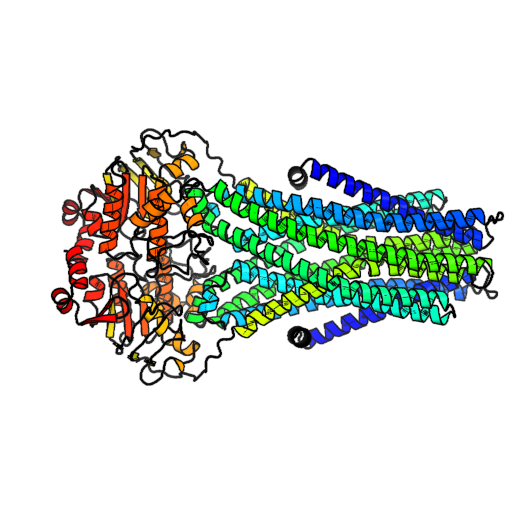 ALA B O 1
ATOM 9182 N N . SER B 1 577 ? -2.951 48.594 14.398 1 64.56 577 SER B N 1
ATOM 9183 C CA . SER B 1 577 ? -4.234 49.125 14.859 1 64.56 577 SER B CA 1
ATOM 9184 C C . SER B 1 577 ? -5.133 48 15.375 1 64.56 577 SER B C 1
ATOM 9186 O O . SER B 1 577 ? -5.93 48.219 16.297 1 64.56 577 SER B O 1
ATOM 9188 N N . VAL B 1 578 ? -4.992 46.938 14.727 1 58.72 578 VAL B N 1
ATOM 9189 C CA . VAL B 1 578 ? -5.828 45.812 15.156 1 58.72 578 VAL B CA 1
ATOM 9190 C C . VAL B 1 578 ? -5.379 45.344 16.531 1 58.72 578 VAL B C 1
ATOM 9192 O O . VAL B 1 578 ? -6.188 44.844 17.312 1 58.72 578 VAL B O 1
ATOM 9195 N N . THR B 1 579 ? -4.184 45.562 16.828 1 53.97 579 THR B N 1
ATOM 9196 C CA . THR B 1 579 ? -3.662 45.125 18.109 1 53.97 579 THR B CA 1
ATOM 9197 C C . THR B 1 579 ? -3.865 46.219 19.172 1 53.97 579 THR B C 1
ATOM 9199 O O . THR B 1 579 ? -3.885 45.938 20.359 1 53.97 579 THR B O 1
ATOM 9202 N N . GLU B 1 580 ? -4.02 47.594 18.859 1 47.31 580 GLU B N 1
ATOM 9203 C CA . GLU B 1 580 ? -4.316 48.688 19.781 1 47.31 580 GLU B CA 1
ATOM 9204 C C . GLU B 1 580 ? -5.805 48.719 20.109 1 47.31 580 GLU B C 1
ATOM 9206 O O . GLU B 1 580 ? -6.188 49 21.25 1 47.31 580 GLU B O 1
#

pLDDT: mean 83.87, std 10.12, range [42.22, 97.38]

Organism: Escherichia coli (NCBI:txid562)

Secondary structure (DSSP, 8-state):
-HHHHHHHHHHHHHHT--HHHHHHHHHHHHHHHHHHHHHHHHHHHHHHHHHHHHT-SS---HHHHHHHHHHHHHHHHHHHHHHHHHHHHHHHHHHHHHHHHHHHHHHHHHTB-HHHHHH--HHHHHHHHHHHHHHHHHHHHIIIIIIIHHHHHHHHHHHHHHHTT-HHHHHHHHHHHHHHHHHHHHHHHHHHHHHHHHHHHHHHHHHHHHHHHHTHHHHHHTT-HHHHHHHHHHHHHHHHHHHHHHHHHHHHHHHHHHHHHHHHHHHHHHHHHHHHHTTSS-HHHHHHHHHHHHHHHHHHHHHHHHHHHHHHHHHHHHHHHHHHHHTB------------S---EEEEEEEEESSTT-EEEEEEEEEE-TT-EEEEE-STTSSHHHHHHHHTTS----EEEEEETTEEGGGS-HHHHHHHEEEE-SS----SSBHHHHHHTT-TT--HHHHHHHHHHTT-SEETTEEPPTTPBP-GGGTTS-HHHHHHHHHHHHHHH--SEEEEESTTTTS-HHHHHHHHHHHHHH-TTSEEEEE---HHHHHTSSEEEEEETTEEEEEE-HHHHHHH-HHHHHHHHHH-/-HHHHHHHHHHHHHHT--HHHHHHHHHHHHHHHHHHHHHHHHHHHHHHHHHHHHT-SS---HHHHHHHHHHHHHHHHHHHHHHHHHHHHHHHHHHHHHHHHHHHHHHHHHTB-HHHHHH--HHHHHHHHHHHHHHHHHHHHIIIIIIIHHHHHHHHHHHHHHHTT-HHHHHHHHHHHHHHHHHHHHHHHHHHHHHHHHHHHHHHHHHHHHHHHHTHHHHHHTT-HHHHHHHHHHHHHHHHHHHHHHHHHHHHHHHHHHHHHHHHHHHHHHHHHHHHHTTSS-HHHHHHHHHHHHHHHHHHHHHHHHHHHHHHHHHHHHHHHHHHHHTB------------S---EEEEEEEEESSTT-EEEEEEEEEE-TT-EEEEE-STTSSHHHHHHHHTTS----EEEEEETTEEGGGS-HHHHHHHEEEE-SS----SSBHHHHHHTT-TT--HHHHHHHHHHTT-SEETTEEPPTTPBP-GGGTTS-HHHHHHHHHHHHHHH--SEEEEESTTTTS-HHHHHHHHHHHHHH-TT-EEEEE---HHHHHTSSEEEEEETTEEEEEE-HHHHHHH-HHHHHHHHHH-